Protein 8V3L (pdb70)

Sequence (1359 aa):
SEQSLASTKTQKLFNNLISKEESLTKTWGAFGLYLSRQLRMGRGTNIPHFGTFTFSAPQFRVPVFLVSKEFVLGQPIKTGIFIDKHIRPYNVQTSGSISVTKINFTEIAQYADQNKEAVKISFERIIRQLADQTRQKRVVDMEIPGIGVFQVRNNIAAVHFDEYLIQNIKGVPKRPLSERKQKGDMNPLEFGLKRLKFWIRQNCFNAQDAFLEMCNCALGRTRAQRVKVDYKQFFEAINKMELDLNEEQIQELFKQLDANKDGYINYTDWRNTIKDDNDHLQYIKDVIYKRQLHTDDVLKTMGLDREHPPINKYQLKDALKKLDLTLTDIKAIRVAQTLLGHEEYISMYDLARSFETIEEDDKIFDPSWFKDILYKIKQKIMALENPNEIRESFENYDEHNEGILDTANFKTCLMRSQLKLTVKEINRIVRYLPKVKVNNIDYYNFLKLVERSDISEFAVKLGKFIKDKKFTIPSFLKTVRRTLTQMSEFLHRNVFKGNDRLDIDFYVNELDIDCDGYIKENDVQSFLNRYTYFDQTQYTPLSMTRSLTLKSLDPRTVSMNTKTLYPFKALSEAKVDTILRDLRKKMELKKMKAAELFSTLDADQDGFLTINEFSENIRKIIELSQPAIDGFFAYMDKLHTGMVDLSSFLKVMREDNFDWENEMVFRIRQWFKKEGITVEDSFRAIDQNFKREINVDDLEIFLKDCLKVKSEELNKAKLDRLFKLIDQYKRGKVNFVDWKRFIMEDFGYGMNQTIMGGKKIDNISSFDWKINARQQLGLVLTRRFSTLSHSFDVISGYRKKLLFSHFKKWVQDTDALRGFDLTESLMQELFSDLDSHNKGYLSESDWEIAFGGFDWEHQMHEEIKEYVKQNFKSIEKAFEFFCQGNQNKIIEQADFNKAINSILPKRFIDSDLKDLWVYVSSGQPQVDFHRFKIAFQNEDDVFEEKLLSKIRRLLRPTIKSVKKVLEQLDVNNIGYITNLEFRNAIKTLNLGLAQNEVDLLLNICEIDGRVNIKQFLKFIDFSESDKKIVQRSILKLREITNQVYTFLLSPKDAFRMFDVDSNGYLDFDQFSQFIGKLSQLSGHDMLPYSIIKDLFEYIDSKKDGVIDQAEWMDIFNKFHFNQILGEWGKTKEFDKIIISIGKNRRFLLDMFGSLQQRNIPITFERAKAIIGQMLRNSGQSLKEESWPIILKFAERNGLIDYKFLLEVYKERIKRIDSTPQQILNQIIKPEYIKYYSDWIHTANEKEARGLQLLGAIYKHKGSKKFFDFQKAEEMYRKSQITSSYGQEFGNVFKYKKCSDLPFAKPLSDLAKLFIDNWIELNDELEFQELVLACLRSLHSRCIAQEVPKTEMKTKYEWK

Organism: Tetrahymena thermophila (strain SB210) (NCBI:txid312017)

Structure (mmCIF, N/CA/C/O backbone):
data_8V3L
#
_entry.id   8V3L
#
_cell.length_a   1.00
_cell.length_b   1.00
_cell.length_c   1.00
_cell.angle_alpha   90.00
_cell.angle_beta   90.00
_cell.angle_gamma   90.00
#
_symmetry.space_group_name_H-M   'P 1'
#
loop_
_entity.id
_entity.type
_entity.pdbx_description
1 polymer CCDC81B
2 polymer BMIP1
#
loop_
_atom_site.group_PDB
_atom_site.id
_atom_site.type_symbol
_atom_site.label_atom_id
_atom_site.label_alt_id
_atom_site.label_comp_id
_atom_site.label_asym_id
_atom_site.label_entity_id
_atom_site.label_seq_id
_atom_site.pdbx_PDB_ins_code
_atom_site.Cartn_x
_atom_site.Cartn_y
_atom_site.Cartn_z
_atom_site.occupancy
_atom_site.B_iso_or_equiv
_atom_site.auth_seq_id
_atom_site.auth_comp_id
_atom_site.auth_asym_id
_atom_site.auth_atom_id
_atom_site.pdbx_PDB_model_num
ATOM 1 N N . SER A 1 6 ? 405.539 335.786 366.768 1.00 205.20 6 SER A N 1
ATOM 2 C CA . SER A 1 6 ? 406.224 335.165 365.641 1.00 205.20 6 SER A CA 1
ATOM 3 C C . SER A 1 6 ? 407.065 336.186 364.882 1.00 205.20 6 SER A C 1
ATOM 4 O O . SER A 1 6 ? 406.815 337.390 364.956 1.00 205.20 6 SER A O 1
ATOM 7 N N . GLU A 1 7 ? 408.068 335.694 364.151 1.00 198.58 7 GLU A N 1
ATOM 8 C CA . GLU A 1 7 ? 408.924 336.584 363.374 1.00 198.58 7 GLU A CA 1
ATOM 9 C C . GLU A 1 7 ? 408.154 337.235 362.232 1.00 198.58 7 GLU A C 1
ATOM 10 O O . GLU A 1 7 ? 408.422 338.388 361.872 1.00 198.58 7 GLU A O 1
ATOM 16 N N . GLN A 1 8 ? 407.198 336.509 361.646 1.00 185.53 8 GLN A N 1
ATOM 17 C CA . GLN A 1 8 ? 406.413 337.061 360.547 1.00 185.53 8 GLN A CA 1
ATOM 18 C C . GLN A 1 8 ? 405.585 338.257 361.002 1.00 185.53 8 GLN A C 1
ATOM 19 O O . GLN A 1 8 ? 405.445 339.240 360.265 1.00 185.53 8 GLN A O 1
ATOM 25 N N . SER A 1 9 ? 405.016 338.187 362.208 1.00 166.29 9 SER A N 1
ATOM 26 C CA . SER A 1 9 ? 404.233 339.308 362.719 1.00 166.29 9 SER A CA 1
ATOM 27 C C . SER A 1 9 ? 405.097 340.550 362.900 1.00 166.29 9 SER A C 1
ATOM 28 O O . SER A 1 9 ? 404.690 341.659 362.533 1.00 166.29 9 SER A O 1
ATOM 31 N N . LEU A 1 10 ? 406.294 340.384 363.464 1.00 153.31 10 LEU A N 1
ATOM 32 C CA . LEU A 1 10 ? 407.195 341.520 363.626 1.00 153.31 10 LEU A CA 1
ATOM 33 C C . LEU A 1 10 ? 407.627 342.072 362.275 1.00 153.31 10 LEU A C 1
ATOM 34 O O . LEU A 1 10 ? 407.741 343.292 362.098 1.00 153.31 10 LEU A O 1
ATOM 39 N N . ALA A 1 11 ? 407.882 341.186 361.309 1.00 149.63 11 ALA A N 1
ATOM 40 C CA . ALA A 1 11 ? 408.238 341.637 359.969 1.00 149.63 11 ALA A CA 1
ATOM 41 C C . ALA A 1 11 ? 407.109 342.447 359.348 1.00 149.63 11 ALA A C 1
ATOM 42 O O . ALA A 1 11 ? 407.350 343.489 358.730 1.00 149.63 11 ALA A O 1
ATOM 44 N N . SER A 1 12 ? 405.868 341.988 359.510 1.00 146.94 12 SER A N 1
ATOM 45 C CA . SER A 1 12 ? 404.727 342.726 358.976 1.00 146.94 12 SER A CA 1
ATOM 46 C C . SER A 1 12 ? 404.564 344.073 359.669 1.00 146.94 12 SER A C 1
ATOM 47 O O . SER A 1 12 ? 404.222 345.073 359.027 1.00 146.94 12 SER A O 1
ATOM 50 N N . THR A 1 13 ? 404.784 344.117 360.984 1.00 139.23 13 THR A N 1
ATOM 51 C CA . THR A 1 13 ? 404.683 345.382 361.705 1.00 139.23 13 THR A CA 1
ATOM 52 C C . THR A 1 13 ? 405.731 346.375 361.217 1.00 139.23 13 THR A C 1
ATOM 53 O O . THR A 1 13 ? 405.429 347.553 360.977 1.00 139.23 13 THR A O 1
ATOM 57 N N . LYS A 1 14 ? 406.974 345.916 361.062 1.00 142.33 14 LYS A N 1
ATOM 58 C CA . LYS A 1 14 ? 408.005 346.791 360.519 1.00 142.33 14 LYS A CA 1
ATOM 59 C C . LYS A 1 14 ? 407.703 347.176 359.078 1.00 142.33 14 LYS A C 1
ATOM 60 O O . LYS A 1 14 ? 408.074 348.267 358.641 1.00 142.33 14 LYS A O 1
ATOM 66 N N . THR A 1 15 ? 407.025 346.303 358.330 1.00 145.88 15 THR A N 1
ATOM 67 C CA . THR A 1 15 ? 406.603 346.649 356.977 1.00 145.88 15 THR A CA 1
ATOM 68 C C . THR A 1 15 ? 405.591 347.789 356.996 1.00 145.88 15 THR A C 1
ATOM 69 O O . THR A 1 15 ? 405.669 348.725 356.191 1.00 145.88 15 THR A O 1
ATOM 73 N N . GLN A 1 16 ? 404.626 347.720 357.916 1.00 134.58 16 GLN A N 1
ATOM 74 C CA . GLN A 1 16 ? 403.661 348.804 358.068 1.00 134.58 16 GLN A CA 1
ATOM 75 C C . GLN A 1 16 ? 404.360 350.104 358.436 1.00 134.58 16 GLN A C 1
ATOM 76 O O . GLN A 1 16 ? 404.058 351.167 357.878 1.00 134.58 16 GLN A O 1
ATOM 82 N N . LYS A 1 17 ? 405.308 350.032 359.372 1.00 140.24 17 LYS A N 1
ATOM 83 C CA . LYS A 1 17 ? 406.041 351.229 359.774 1.00 140.24 17 LYS A CA 1
ATOM 84 C C . LYS A 1 17 ? 406.855 351.795 358.615 1.00 140.24 17 LYS A C 1
ATOM 85 O O . LYS A 1 17 ? 406.933 353.015 358.440 1.00 140.24 17 LYS A O 1
ATOM 91 N N . LEU A 1 18 ? 407.475 350.923 357.819 1.00 152.13 18 LEU A N 1
ATOM 92 C CA . LEU A 1 18 ? 408.257 351.379 356.676 1.00 152.13 18 LEU A CA 1
ATOM 93 C C . LEU A 1 18 ? 407.373 352.041 355.629 1.00 152.13 18 LEU A C 1
ATOM 94 O O . LEU A 1 18 ? 407.751 353.066 355.051 1.00 152.13 18 LEU A O 1
ATOM 99 N N . PHE A 1 19 ? 406.197 351.467 355.362 1.00 160.25 19 PHE A N 1
ATOM 100 C CA . PHE A 1 19 ? 405.265 352.107 354.440 1.00 160.25 19 PHE A CA 1
ATOM 101 C C . PHE A 1 19 ? 404.833 353.471 354.956 1.00 160.25 19 PHE A C 1
ATOM 102 O O . PHE A 1 19 ? 404.750 354.436 354.187 1.00 160.25 19 PHE A O 1
ATOM 110 N N . ASN A 1 20 ? 404.551 353.571 356.256 1.00 163.99 20 ASN A N 1
ATOM 111 C CA . ASN A 1 20 ? 404.161 354.857 356.823 1.00 163.99 20 ASN A CA 1
ATOM 112 C C . ASN A 1 20 ? 405.287 355.878 356.701 1.00 163.99 20 ASN A C 1
ATOM 113 O O . ASN A 1 20 ? 405.043 357.048 356.379 1.00 163.99 20 ASN A O 1
ATOM 118 N N . ASN A 1 21 ? 406.527 355.452 356.951 1.00 175.13 21 ASN A N 1
ATOM 119 C CA . ASN A 1 21 ? 407.667 356.354 356.821 1.00 175.13 21 ASN A CA 1
ATOM 120 C C . ASN A 1 21 ? 407.855 356.807 355.378 1.00 175.13 21 ASN A C 1
ATOM 121 O O . ASN A 1 21 ? 408.145 357.981 355.123 1.00 175.13 21 ASN A O 1
ATOM 126 N N . LEU A 1 22 ? 407.703 355.886 354.424 1.00 180.90 22 LEU A N 1
ATOM 127 C CA . LEU A 1 22 ? 407.828 356.251 353.016 1.00 180.90 22 LEU A CA 1
ATOM 128 C C . LEU A 1 22 ? 406.740 357.234 352.605 1.00 180.90 22 LEU A C 1
ATOM 129 O O . LEU A 1 22 ? 406.999 358.181 351.852 1.00 180.90 22 LEU A O 1
ATOM 134 N N . ILE A 1 23 ? 405.512 357.023 353.085 1.00 188.43 23 ILE A N 1
ATOM 135 C CA . ILE A 1 23 ? 404.424 357.947 352.777 1.00 188.43 23 ILE A CA 1
ATOM 136 C C . ILE A 1 23 ? 404.706 359.320 353.374 1.00 188.43 23 ILE A C 1
ATOM 137 O O . ILE A 1 23 ? 404.489 360.352 352.726 1.00 188.43 23 ILE A O 1
ATOM 142 N N . SER A 1 24 ? 405.200 359.355 354.615 1.00 203.01 24 SER A N 1
ATOM 143 C CA . SER A 1 24 ? 405.495 360.632 355.258 1.00 203.01 24 SER A CA 1
ATOM 144 C C . SER A 1 24 ? 406.578 361.396 354.505 1.00 203.01 24 SER A C 1
ATOM 145 O O . SER A 1 24 ? 406.482 362.616 354.331 1.00 203.01 24 SER A O 1
ATOM 148 N N . LYS A 1 25 ? 407.614 360.698 354.051 1.00 209.47 25 LYS A N 1
ATOM 149 C CA . LYS A 1 25 ? 408.688 361.332 353.296 1.00 209.47 25 LYS A CA 1
ATOM 150 C C . LYS A 1 25 ? 408.239 361.656 351.875 1.00 209.47 25 LYS A C 1
ATOM 151 O O . LYS A 1 25 ? 408.506 362.742 351.361 1.00 209.47 25 LYS A O 1
ATOM 157 N N . GLU A 1 39 ? 406.822 357.578 362.904 1.00 150.69 39 GLU A N 1
ATOM 158 C CA . GLU A 1 39 ? 406.992 356.201 363.352 1.00 150.69 39 GLU A CA 1
ATOM 159 C C . GLU A 1 39 ? 406.910 356.110 364.870 1.00 150.69 39 GLU A C 1
ATOM 160 O O . GLU A 1 39 ? 406.249 355.225 365.414 1.00 150.69 39 GLU A O 1
ATOM 166 N N . GLU A 1 40 ? 407.596 357.030 365.551 1.00 152.36 40 GLU A N 1
ATOM 167 C CA . GLU A 1 40 ? 407.539 357.062 367.008 1.00 152.36 40 GLU A CA 1
ATOM 168 C C . GLU A 1 40 ? 406.128 357.365 367.495 1.00 152.36 40 GLU A C 1
ATOM 169 O O . GLU A 1 40 ? 405.662 356.773 368.476 1.00 152.36 40 GLU A O 1
ATOM 175 N N . SER A 1 41 ? 405.437 358.291 366.826 1.00 143.39 41 SER A N 1
ATOM 176 C CA . SER A 1 41 ? 404.067 358.616 367.208 1.00 143.39 41 SER A CA 1
ATOM 177 C C . SER A 1 41 ? 403.170 357.389 367.113 1.00 143.39 41 SER A C 1
ATOM 178 O O . SER A 1 41 ? 402.433 357.069 368.053 1.00 143.39 41 SER A O 1
ATOM 181 N N . LEU A 1 42 ? 403.233 356.681 365.983 1.00 151.19 42 LEU A N 1
ATOM 182 C CA . LEU A 1 42 ? 402.422 355.481 365.812 1.00 151.19 42 LEU A CA 1
ATOM 183 C C . LEU A 1 42 ? 402.814 354.401 366.811 1.00 151.19 42 LEU A C 1
ATOM 184 O O . LEU A 1 42 ? 401.949 353.699 367.349 1.00 151.19 42 LEU A O 1
ATOM 189 N N . THR A 1 43 ? 404.114 354.250 367.072 1.00 130.68 43 THR A N 1
ATOM 190 C CA . THR A 1 43 ? 404.567 353.230 368.011 1.00 130.68 43 THR A CA 1
ATOM 191 C C . THR A 1 43 ? 404.025 353.494 369.409 1.00 130.68 43 THR A C 1
ATOM 192 O O . THR A 1 43 ? 403.484 352.592 370.062 1.00 130.68 43 THR A O 1
ATOM 196 N N . LYS A 1 44 ? 404.156 354.735 369.882 1.00 136.83 44 LYS A N 1
ATOM 197 C CA . LYS A 1 44 ? 403.655 355.076 371.208 1.00 136.83 44 LYS A CA 1
ATOM 198 C C . LYS A 1 44 ? 402.137 354.972 371.268 1.00 136.83 44 LYS A C 1
ATOM 199 O O . LYS A 1 44 ? 401.580 354.534 372.281 1.00 136.83 44 LYS A O 1
ATOM 205 N N . THR A 1 45 ? 401.449 355.369 370.194 1.00 150.08 45 THR A N 1
ATOM 206 C CA . THR A 1 45 ? 399.995 355.255 370.170 1.00 150.08 45 THR A CA 1
ATOM 207 C C . THR A 1 45 ? 399.556 353.800 370.271 1.00 150.08 45 THR A C 1
ATOM 208 O O . THR A 1 45 ? 398.631 353.474 371.025 1.00 150.08 45 THR A O 1
ATOM 212 N N . TRP A 1 46 ? 400.216 352.909 369.529 1.00 141.67 46 TRP A N 1
ATOM 213 C CA . TRP A 1 46 ? 399.860 351.496 369.583 1.00 141.67 46 TRP A CA 1
ATOM 214 C C . TRP A 1 46 ? 400.181 350.895 370.946 1.00 141.67 46 TRP A C 1
ATOM 215 O O . TRP A 1 46 ? 399.397 350.099 371.477 1.00 141.67 46 TRP A O 1
ATOM 226 N N . GLY A 1 47 ? 401.321 351.266 371.532 1.00 131.50 47 GLY A N 1
ATOM 227 C CA . GLY A 1 47 ? 401.628 350.798 372.874 1.00 131.50 47 GLY A CA 1
ATOM 228 C C . GLY A 1 47 ? 400.602 351.247 373.897 1.00 131.50 47 GLY A C 1
ATOM 229 O O . GLY A 1 47 ? 400.156 350.457 374.737 1.00 131.50 47 GLY A O 1
ATOM 230 N N . ALA A 1 48 ? 400.206 352.521 373.836 1.00 134.08 48 ALA A N 1
ATOM 231 C CA . ALA A 1 48 ? 399.208 353.039 374.764 1.00 134.08 48 ALA A CA 1
ATOM 232 C C . ALA A 1 48 ? 397.861 352.358 374.565 1.00 134.08 48 ALA A C 1
ATOM 233 O O . ALA A 1 48 ? 397.165 352.052 375.540 1.00 134.08 48 ALA A O 1
ATOM 235 N N . PHE A 1 49 ? 397.472 352.122 373.311 1.00 149.38 49 PHE A N 1
ATOM 236 C CA . PHE A 1 49 ? 396.218 351.425 373.051 1.00 149.38 49 PHE A CA 1
ATOM 237 C C . PHE A 1 49 ? 396.265 350.004 373.594 1.00 149.38 49 PHE A C 1
ATOM 238 O O . PHE A 1 49 ? 395.272 349.504 374.137 1.00 149.38 49 PHE A O 1
ATOM 246 N N . GLY A 1 50 ? 397.411 349.335 373.453 1.00 130.11 50 GLY A N 1
ATOM 247 C CA . GLY A 1 50 ? 397.549 348.005 374.020 1.00 130.11 50 GLY A CA 1
ATOM 248 C C . GLY A 1 50 ? 397.434 348.002 375.531 1.00 130.11 50 GLY A C 1
ATOM 249 O O . GLY A 1 50 ? 396.784 347.130 376.113 1.00 130.11 50 GLY A O 1
ATOM 250 N N . LEU A 1 51 ? 398.063 348.979 376.188 1.00 129.76 51 LEU A N 1
ATOM 251 C CA . LEU A 1 51 ? 397.936 349.079 377.640 1.00 129.76 51 LEU A CA 1
ATOM 252 C C . LEU A 1 51 ? 396.494 349.355 378.047 1.00 129.76 51 LEU A C 1
ATOM 253 O O . LEU A 1 51 ? 396.007 348.811 379.046 1.00 129.76 51 LEU A O 1
ATOM 258 N N . TYR A 1 52 ? 395.798 350.205 377.289 1.00 132.88 52 TYR A N 1
ATOM 259 C CA . TYR A 1 52 ? 394.395 350.489 377.576 1.00 132.88 52 TYR A CA 1
ATOM 260 C C . TYR A 1 52 ? 393.539 349.236 377.445 1.00 132.88 52 TYR A C 1
ATOM 261 O O . TYR A 1 52 ? 392.669 348.973 378.288 1.00 132.88 52 TYR A O 1
ATOM 270 N N . LEU A 1 53 ? 393.768 348.453 376.389 1.00 133.56 53 LEU A N 1
ATOM 271 C CA . LEU A 1 53 ? 393.036 347.202 376.224 1.00 133.56 53 LEU A CA 1
ATOM 272 C C . LEU A 1 53 ? 393.340 346.235 377.359 1.00 133.56 53 LEU A C 1
ATOM 273 O O . LEU A 1 53 ? 392.439 345.554 377.860 1.00 133.56 53 LEU A O 1
ATOM 278 N N . SER A 1 54 ? 394.606 346.157 377.773 1.00 117.36 54 SER A N 1
ATOM 279 C CA . SER A 1 54 ? 394.961 345.292 378.892 1.00 117.36 54 SER A CA 1
ATOM 280 C C . SER A 1 54 ? 394.231 345.712 380.160 1.00 117.36 54 SER A C 1
ATOM 281 O O . SER A 1 54 ? 393.693 344.868 380.887 1.00 117.36 54 SER A O 1
ATOM 284 N N . ARG A 1 55 ? 394.189 347.017 380.433 1.00 128.78 55 ARG A N 1
ATOM 285 C CA . ARG A 1 55 ? 393.487 347.504 381.615 1.00 128.78 55 ARG A CA 1
ATOM 286 C C . ARG A 1 55 ? 392.008 347.150 381.560 1.00 128.78 55 ARG A C 1
ATOM 287 O O . ARG A 1 55 ? 391.449 346.616 382.524 1.00 128.78 55 ARG A O 1
ATOM 295 N N . GLN A 1 56 ? 391.354 347.440 380.432 1.00 125.22 56 GLN A N 1
ATOM 296 C CA . GLN A 1 56 ? 389.915 347.209 380.347 1.00 125.22 56 GLN A CA 1
ATOM 297 C C . GLN A 1 56 ? 389.580 345.723 380.404 1.00 125.22 56 GLN A C 1
ATOM 298 O O . GLN A 1 56 ? 388.564 345.333 380.991 1.00 125.22 56 GLN A O 1
ATOM 304 N N . LEU A 1 57 ? 390.415 344.877 379.797 1.00 134.48 57 LEU A N 1
ATOM 305 C CA . LEU A 1 57 ? 390.196 343.438 379.895 1.00 134.48 57 LEU A CA 1
ATOM 306 C C . LEU A 1 57 ? 390.401 342.950 381.322 1.00 134.48 57 LEU A C 1
ATOM 307 O O . LEU A 1 57 ? 389.696 342.044 381.782 1.00 134.48 57 LEU A O 1
ATOM 312 N N . ARG A 1 58 ? 391.366 343.531 382.037 1.00 117.25 58 ARG A N 1
ATOM 313 C CA . ARG A 1 58 ? 391.498 343.234 383.457 1.00 117.25 58 ARG A CA 1
ATOM 314 C C . ARG A 1 58 ? 390.321 343.785 384.252 1.00 117.25 58 ARG A C 1
ATOM 315 O O . ARG A 1 58 ? 389.953 343.215 385.285 1.00 117.25 58 ARG A O 1
ATOM 323 N N . MET A 1 59 ? 389.718 344.882 383.787 1.00 134.52 59 MET A N 1
ATOM 324 C CA . MET A 1 59 ? 388.533 345.457 384.414 1.00 134.52 59 MET A CA 1
ATOM 325 C C . MET A 1 59 ? 387.293 344.586 384.270 1.00 134.52 59 MET A C 1
ATOM 326 O O . MET A 1 59 ? 386.363 344.728 385.071 1.00 134.52 59 MET A O 1
ATOM 331 N N . GLY A 1 60 ? 387.252 343.698 383.281 1.00 145.53 60 GLY A N 1
ATOM 332 C CA . GLY A 1 60 ? 386.061 342.920 383.022 1.00 145.53 60 GLY A CA 1
ATOM 333 C C . GLY A 1 60 ? 384.992 343.635 382.229 1.00 145.53 60 GLY A C 1
ATOM 334 O O . GLY A 1 60 ? 383.919 343.062 382.008 1.00 145.53 60 GLY A O 1
ATOM 335 N N . ARG A 1 61 ? 385.248 344.864 381.792 1.00 157.85 61 ARG A N 1
ATOM 336 C CA . ARG A 1 61 ? 384.310 345.628 380.983 1.00 157.85 61 ARG A CA 1
ATOM 337 C C . ARG A 1 61 ? 384.680 345.499 379.513 1.00 157.85 61 ARG A C 1
ATOM 338 O O . ARG A 1 61 ? 385.863 345.519 379.156 1.00 157.85 61 ARG A O 1
ATOM 346 N N . GLY A 1 62 ? 383.664 345.364 378.663 1.00 164.08 62 GLY A N 1
ATOM 347 C CA . GLY A 1 62 ? 383.906 345.242 377.241 1.00 164.08 62 GLY A CA 1
ATOM 348 C C . GLY A 1 62 ? 384.401 346.538 376.627 1.00 164.08 62 GLY A C 1
ATOM 349 O O . GLY A 1 62 ? 384.162 347.633 377.136 1.00 164.08 62 GLY A O 1
ATOM 350 N N . THR A 1 63 ? 385.108 346.403 375.507 1.00 149.80 63 THR A N 1
ATOM 351 C CA . THR A 1 63 ? 385.666 347.538 374.784 1.00 149.80 63 THR A CA 1
ATOM 352 C C . THR A 1 63 ? 385.102 347.546 373.372 1.00 149.80 63 THR A C 1
ATOM 353 O O . THR A 1 63 ? 385.528 346.751 372.527 1.00 149.80 63 THR A O 1
ATOM 357 N N . ASN A 1 64 ? 384.152 348.443 373.119 1.00 156.69 64 ASN A N 1
ATOM 358 C CA . ASN A 1 64 ? 383.560 348.614 371.799 1.00 156.69 64 ASN A CA 1
ATOM 359 C C . ASN A 1 64 ? 384.245 349.784 371.108 1.00 156.69 64 ASN A C 1
ATOM 360 O O . ASN A 1 64 ? 384.256 350.900 371.636 1.00 156.69 64 ASN A O 1
ATOM 365 N N . ILE A 1 65 ? 384.814 349.529 369.936 1.00 147.84 65 ILE A N 1
ATOM 366 C CA . ILE A 1 65 ? 385.552 350.546 369.200 1.00 147.84 65 ILE A CA 1
ATOM 367 C C . ILE A 1 65 ? 384.968 350.601 367.790 1.00 147.84 65 ILE A C 1
ATOM 368 O O . ILE A 1 65 ? 384.946 349.575 367.093 1.00 147.84 65 ILE A O 1
ATOM 373 N N . PRO A 1 66 ? 384.476 351.753 367.335 1.00 154.10 66 PRO A N 1
ATOM 374 C CA . PRO A 1 66 ? 383.790 351.805 366.036 1.00 154.10 66 PRO A CA 1
ATOM 375 C C . PRO A 1 66 ? 384.699 351.394 364.887 1.00 154.10 66 PRO A C 1
ATOM 376 O O . PRO A 1 66 ? 385.896 351.688 364.877 1.00 154.10 66 PRO A O 1
ATOM 380 N N . HIS A 1 67 ? 384.108 350.697 363.915 1.00 154.96 67 HIS A N 1
ATOM 381 C CA . HIS A 1 67 ? 384.730 350.205 362.689 1.00 154.96 67 HIS A CA 1
ATOM 382 C C . HIS A 1 67 ? 385.765 349.111 362.939 1.00 154.96 67 HIS A C 1
ATOM 383 O O . HIS A 1 67 ? 386.325 348.579 361.975 1.00 154.96 67 HIS A O 1
ATOM 390 N N . PHE A 1 68 ? 386.029 348.750 364.195 1.00 140.67 68 PHE A N 1
ATOM 391 C CA . PHE A 1 68 ? 386.868 347.608 364.535 1.00 140.67 68 PHE A CA 1
ATOM 392 C C . PHE A 1 68 ? 386.036 346.399 364.934 1.00 140.67 68 PHE A C 1
ATOM 393 O O . PHE A 1 68 ? 386.197 345.309 364.379 1.00 140.67 68 PHE A O 1
ATOM 401 N N . GLY A 1 69 ? 385.147 346.580 365.890 1.00 137.67 69 GLY A N 1
ATOM 402 C CA . GLY A 1 69 ? 384.527 345.473 366.586 1.00 137.67 69 GLY A CA 1
ATOM 403 C C . GLY A 1 69 ? 384.675 345.677 368.079 1.00 137.67 69 GLY A C 1
ATOM 404 O O . GLY A 1 69 ? 385.212 346.679 368.544 1.00 137.67 69 GLY A O 1
ATOM 405 N N . THR A 1 70 ? 384.189 344.694 368.826 1.00 136.22 70 THR A N 1
ATOM 406 C CA . THR A 1 70 ? 384.128 344.780 370.276 1.00 136.22 70 THR A CA 1
ATOM 407 C C . THR A 1 70 ? 384.940 343.662 370.910 1.00 136.22 70 THR A C 1
ATOM 408 O O . THR A 1 70 ? 384.914 342.519 370.442 1.00 136.22 70 THR A O 1
ATOM 412 N N . PHE A 1 71 ? 385.659 343.998 371.976 1.00 130.57 71 PHE A N 1
ATOM 413 C CA . PHE A 1 71 ? 386.342 343.017 372.806 1.00 130.57 71 PHE A CA 1
ATOM 414 C C . PHE A 1 71 ? 385.450 342.681 373.992 1.00 130.57 71 PHE A C 1
ATOM 415 O O . PHE A 1 71 ? 384.986 343.581 374.700 1.00 130.57 71 PHE A O 1
ATOM 423 N N . THR A 1 72 ? 385.205 341.390 374.202 1.00 115.93 72 THR A N 1
ATOM 424 C CA . THR A 1 72 ? 384.271 340.938 375.223 1.00 115.93 72 THR A CA 1
ATOM 425 C C . THR A 1 72 ? 384.705 339.550 375.684 1.00 115.93 72 THR A C 1
ATOM 426 O O . THR A 1 72 ? 385.514 338.884 375.035 1.00 115.93 72 THR A O 1
ATOM 430 N N . PHE A 1 73 ? 384.179 339.123 376.823 1.00 119.15 73 PHE A N 1
ATOM 431 C CA . PHE A 1 73 ? 384.415 337.781 377.328 1.00 119.15 73 PHE A CA 1
ATOM 432 C C . PHE A 1 73 ? 383.385 336.822 376.742 1.00 119.15 73 PHE A C 1
ATOM 433 O O . PHE A 1 73 ? 382.262 337.210 376.408 1.00 119.15 73 PHE A O 1
ATOM 441 N N . SER A 1 74 ? 383.782 335.559 376.614 1.00 120.61 74 SER A N 1
ATOM 442 C CA . SER A 1 74 ? 382.897 334.555 376.039 1.00 120.61 74 SER A CA 1
ATOM 443 C C . SER A 1 74 ? 381.733 334.257 376.974 1.00 120.61 74 SER A C 1
ATOM 444 O O . SER A 1 74 ? 381.740 334.619 378.153 1.00 120.61 74 SER A O 1
ATOM 447 N N . ALA A 1 75 ? 380.716 333.599 376.428 1.00 118.84 75 ALA A N 1
ATOM 448 C CA . ALA A 1 75 ? 379.616 333.127 377.242 1.00 118.84 75 ALA A CA 1
ATOM 449 C C . ALA A 1 75 ? 380.101 332.025 378.181 1.00 118.84 75 ALA A C 1
ATOM 450 O O . ALA A 1 75 ? 381.036 331.289 377.858 1.00 118.84 75 ALA A O 1
ATOM 452 N N . PRO A 1 76 ? 379.487 331.902 379.367 1.00 116.97 76 PRO A N 1
ATOM 453 C CA . PRO A 1 76 ? 379.860 330.849 380.319 1.00 116.97 76 PRO A CA 1
ATOM 454 C C . PRO A 1 76 ? 379.675 329.448 379.745 1.00 116.97 76 PRO A C 1
ATOM 455 O O . PRO A 1 76 ? 378.796 329.258 378.904 1.00 116.97 76 PRO A O 1
ATOM 459 N N . GLN A 1 92 ? 379.956 329.677 384.873 1.00 122.57 92 GLN A N 1
ATOM 460 C CA . GLN A 1 92 ? 381.172 329.109 384.303 1.00 122.57 92 GLN A CA 1
ATOM 461 C C . GLN A 1 92 ? 382.199 330.198 384.019 1.00 122.57 92 GLN A C 1
ATOM 462 O O . GLN A 1 92 ? 381.870 331.384 384.003 1.00 122.57 92 GLN A O 1
ATOM 468 N N . PHE A 1 93 ? 383.445 329.790 383.800 1.00 103.85 93 PHE A N 1
ATOM 469 C CA . PHE A 1 93 ? 384.480 330.739 383.423 1.00 103.85 93 PHE A CA 1
ATOM 470 C C . PHE A 1 93 ? 384.271 331.209 381.988 1.00 103.85 93 PHE A C 1
ATOM 471 O O . PHE A 1 93 ? 383.626 330.539 381.177 1.00 103.85 93 PHE A O 1
ATOM 479 N N . ARG A 1 94 ? 384.824 332.380 381.682 1.00 119.10 94 ARG A N 1
ATOM 480 C CA . ARG A 1 94 ? 384.635 333.025 380.390 1.00 119.10 94 ARG A CA 1
ATOM 481 C C . ARG A 1 94 ? 385.985 333.412 379.809 1.00 119.10 94 ARG A C 1
ATOM 482 O O . ARG A 1 94 ? 386.818 334.007 380.501 1.00 119.10 94 ARG A O 1
ATOM 490 N N . VAL A 1 95 ? 386.194 333.076 378.545 1.00 100.21 95 VAL A N 1
ATOM 491 C CA . VAL A 1 95 ? 387.443 333.350 377.838 1.00 100.21 95 VAL A CA 1
ATOM 492 C C . VAL A 1 95 ? 387.253 334.625 377.023 1.00 100.21 95 VAL A C 1
ATOM 493 O O . VAL A 1 95 ? 386.174 334.817 376.449 1.00 100.21 95 VAL A O 1
ATOM 497 N N . PRO A 1 96 ? 388.239 335.518 376.967 1.00 96.37 96 PRO A N 1
ATOM 498 C CA . PRO A 1 96 ? 388.086 336.719 376.138 1.00 96.37 96 PRO A CA 1
ATOM 499 C C . PRO A 1 96 ? 387.900 336.361 374.672 1.00 96.37 96 PRO A C 1
ATOM 500 O O . PRO A 1 96 ? 388.534 335.442 374.152 1.00 96.37 96 PRO A O 1
ATOM 504 N N . VAL A 1 97 ? 387.006 337.093 374.010 1.00 117.38 97 VAL A N 1
ATOM 505 C CA . VAL A 1 97 ? 386.692 336.882 372.601 1.00 117.38 97 VAL A CA 1
ATOM 506 C C . VAL A 1 97 ? 386.560 338.240 371.928 1.00 117.38 97 VAL A C 1
ATOM 507 O O . VAL A 1 97 ? 385.893 339.138 372.450 1.00 117.38 97 VAL A O 1
ATOM 511 N N . PHE A 1 98 ? 387.179 338.391 370.764 1.00 131.64 98 PHE A N 1
ATOM 512 C CA . PHE A 1 98 ? 387.063 339.620 369.994 1.00 131.64 98 PHE A CA 1
ATOM 513 C C . PHE A 1 98 ? 386.124 339.398 368.817 1.00 131.64 98 PHE A C 1
ATOM 514 O O . PHE A 1 98 ? 386.341 338.493 368.005 1.00 131.64 98 PHE A O 1
ATOM 522 N N . LEU A 1 99 ? 385.087 340.223 368.731 1.00 137.38 99 LEU A N 1
ATOM 523 C CA . LEU A 1 99 ? 384.134 340.180 367.633 1.00 137.38 99 LEU A CA 1
ATOM 524 C C . LEU A 1 99 ? 384.499 341.261 366.627 1.00 137.38 99 LEU A C 1
ATOM 525 O O . LEU A 1 99 ? 384.772 342.403 367.010 1.00 137.38 99 LEU A O 1
ATOM 530 N N . VAL A 1 100 ? 384.516 340.901 365.352 1.00 135.77 100 VAL A N 1
ATOM 531 C CA . VAL A 1 100 ? 384.883 341.845 364.304 1.00 135.77 100 VAL A CA 1
ATOM 532 C C . VAL A 1 100 ? 383.630 342.541 363.795 1.00 135.77 100 VAL A C 1
ATOM 533 O O . VAL A 1 100 ? 382.597 341.905 363.557 1.00 135.77 100 VAL A O 1
ATOM 537 N N . SER A 1 101 ? 383.718 343.857 363.630 1.00 161.94 101 SER A N 1
ATOM 538 C CA . SER A 1 101 ? 382.600 344.634 363.117 1.00 161.94 101 SER A CA 1
ATOM 539 C C . SER A 1 101 ? 382.370 344.328 361.643 1.00 161.94 101 SER A C 1
ATOM 540 O O . SER A 1 101 ? 383.317 344.105 360.884 1.00 161.94 101 SER A O 1
ATOM 543 N N . LYS A 1 102 ? 381.096 344.312 361.242 1.00 165.37 102 LYS A N 1
ATOM 544 C CA . LYS A 1 102 ? 380.764 344.129 359.834 1.00 165.37 102 LYS A CA 1
ATOM 545 C C . LYS A 1 102 ? 381.234 345.298 358.981 1.00 165.37 102 LYS A C 1
ATOM 546 O O . LYS A 1 102 ? 381.349 345.155 357.758 1.00 165.37 102 LYS A O 1
ATOM 552 N N . GLU A 1 103 ? 381.505 346.447 359.595 1.00 175.50 103 GLU A N 1
ATOM 553 C CA . GLU A 1 103 ? 382.007 347.620 358.897 1.00 175.50 103 GLU A CA 1
ATOM 554 C C . GLU A 1 103 ? 383.528 347.704 358.918 1.00 175.50 103 GLU A C 1
ATOM 555 O O . GLU A 1 103 ? 384.090 348.700 358.452 1.00 175.50 103 GLU A O 1
ATOM 561 N N . PHE A 1 104 ? 384.205 346.688 359.460 1.00 182.29 104 PHE A N 1
ATOM 562 C CA . PHE A 1 104 ? 385.664 346.666 359.430 1.00 182.29 104 PHE A CA 1
ATOM 563 C C . PHE A 1 104 ? 386.174 346.652 357.995 1.00 182.29 104 PHE A C 1
ATOM 564 O O . PHE A 1 104 ? 387.128 347.359 357.652 1.00 182.29 104 PHE A O 1
ATOM 572 N N . VAL A 1 105 ? 385.547 345.846 357.141 1.00 173.51 105 VAL A N 1
ATOM 573 C CA . VAL A 1 105 ? 385.818 345.828 355.709 1.00 173.51 105 VAL A CA 1
ATOM 574 C C . VAL A 1 105 ? 384.488 345.898 354.974 1.00 173.51 105 VAL A C 1
ATOM 575 O O . VAL A 1 105 ? 383.636 345.016 355.139 1.00 173.51 105 VAL A O 1
ATOM 579 N N . LEU A 1 106 ? 384.310 346.942 354.169 1.00 166.03 106 LEU A N 1
ATOM 580 C CA . LEU A 1 106 ? 383.065 347.149 353.445 1.00 166.03 106 LEU A CA 1
ATOM 581 C C . LEU A 1 106 ? 383.076 346.366 352.138 1.00 166.03 106 LEU A C 1
ATOM 582 O O . LEU A 1 106 ? 384.060 346.398 351.393 1.00 166.03 106 LEU A O 1
ATOM 587 N N . GLY A 1 107 ? 381.980 345.659 351.864 1.00 144.77 107 GLY A N 1
ATOM 588 C CA . GLY A 1 107 ? 381.830 344.903 350.642 1.00 144.77 107 GLY A CA 1
ATOM 589 C C . GLY A 1 107 ? 382.336 343.478 350.702 1.00 144.77 107 GLY A C 1
ATOM 590 O O . GLY A 1 107 ? 381.982 342.673 349.834 1.00 144.77 107 GLY A O 1
ATOM 591 N N . GLN A 1 108 ? 383.148 343.143 351.696 1.00 150.25 108 GLN A N 1
ATOM 592 C CA . GLN A 1 108 ? 383.667 341.787 351.864 1.00 150.25 108 GLN A CA 1
ATOM 593 C C . GLN A 1 108 ? 383.215 341.252 353.213 1.00 150.25 108 GLN A C 1
ATOM 594 O O . GLN A 1 108 ? 383.661 341.761 354.259 1.00 150.25 108 GLN A O 1
ATOM 600 N N . PRO A 1 109 ? 382.344 340.244 353.252 1.00 153.11 109 PRO A N 1
ATOM 601 C CA . PRO A 1 109 ? 381.823 339.754 354.538 1.00 153.11 109 PRO A CA 1
ATOM 602 C C . PRO A 1 109 ? 382.912 339.060 355.345 1.00 153.11 109 PRO A C 1
ATOM 603 O O . PRO A 1 109 ? 383.482 338.058 354.908 1.00 153.11 109 PRO A O 1
ATOM 607 N N . ILE A 1 110 ? 383.192 339.595 356.530 1.00 164.44 110 ILE A N 1
ATOM 608 C CA . ILE A 1 110 ? 384.143 339.002 357.464 1.00 164.44 110 ILE A CA 1
ATOM 609 C C . ILE A 1 110 ? 383.366 338.447 358.647 1.00 164.44 110 ILE A C 1
ATOM 610 O O . ILE A 1 110 ? 382.661 339.190 359.342 1.00 164.44 110 ILE A O 1
ATOM 615 N N . LYS A 1 111 ? 383.506 337.147 358.879 1.00 164.83 111 LYS A N 1
ATOM 616 C CA . LYS A 1 111 ? 382.797 336.460 359.945 1.00 164.83 111 LYS A CA 1
ATOM 617 C C . LYS A 1 111 ? 383.582 336.547 361.248 1.00 164.83 111 LYS A C 1
ATOM 618 O O . LYS A 1 111 ? 384.803 336.725 361.252 1.00 164.83 111 LYS A O 1
ATOM 624 N N . THR A 1 112 ? 382.864 336.425 362.361 1.00 156.23 112 THR A N 1
ATOM 625 C CA . THR A 1 112 ? 383.498 336.441 363.671 1.00 156.23 112 THR A CA 1
ATOM 626 C C . THR A 1 112 ? 384.036 335.057 364.005 1.00 156.23 112 THR A C 1
ATOM 627 O O . THR A 1 112 ? 383.294 334.070 363.988 1.00 156.23 112 THR A O 1
ATOM 631 N N . GLY A 1 113 ? 385.335 334.987 364.309 1.00 135.74 113 GLY A N 1
ATOM 632 C CA . GLY A 1 113 ? 385.965 333.739 364.671 1.00 135.74 113 GLY A CA 1
ATOM 633 C C . GLY A 1 113 ? 386.699 333.866 365.994 1.00 135.74 113 GLY A C 1
ATOM 634 O O . GLY A 1 113 ? 386.959 334.968 366.485 1.00 135.74 113 GLY A O 1
ATOM 635 N N . ILE A 1 114 ? 387.033 332.710 366.560 1.00 111.75 114 ILE A N 1
ATOM 636 C CA . ILE A 1 114 ? 387.737 332.643 367.832 1.00 111.75 114 ILE A CA 1
ATOM 637 C C . ILE A 1 114 ? 388.890 331.656 367.707 1.00 111.75 114 ILE A C 1
ATOM 638 O O . ILE A 1 114 ? 388.802 330.650 366.996 1.00 111.75 114 ILE A O 1
ATOM 643 N N . PHE A 1 115 ? 389.984 331.967 368.393 1.00 98.47 115 PHE A N 1
ATOM 644 C CA . PHE A 1 115 ? 391.209 331.181 368.356 1.00 98.47 115 PHE A CA 1
ATOM 645 C C . PHE A 1 115 ? 391.190 330.172 369.498 1.00 98.47 115 PHE A C 1
ATOM 646 O O . PHE A 1 115 ? 390.813 330.515 370.623 1.00 98.47 115 PHE A O 1
ATOM 654 N N . ILE A 1 116 ? 391.592 328.934 369.210 1.00 96.29 116 ILE A N 1
ATOM 655 C CA . ILE A 1 116 ? 391.701 327.893 370.227 1.00 96.29 116 ILE A CA 1
ATOM 656 C C . ILE A 1 116 ? 392.586 326.766 369.709 1.00 96.29 116 ILE A C 1
ATOM 657 O O . ILE A 1 116 ? 392.519 326.397 368.531 1.00 96.29 116 ILE A O 1
ATOM 662 N N . ASP A 1 117 ? 393.422 326.224 370.599 1.00 100.93 117 ASP A N 1
ATOM 663 C CA . ASP A 1 117 ? 394.260 325.059 370.303 1.00 100.93 117 ASP A CA 1
ATOM 664 C C . ASP A 1 117 ? 395.103 325.274 369.047 1.00 100.93 117 ASP A C 1
ATOM 665 O O . ASP A 1 117 ? 395.117 324.437 368.141 1.00 100.93 117 ASP A O 1
ATOM 670 N N . LYS A 1 118 ? 395.769 326.431 368.977 1.00 87.35 118 LYS A N 1
ATOM 671 C CA . LYS A 1 118 ? 396.660 326.805 367.880 1.00 87.35 118 LYS A CA 1
ATOM 672 C C . LYS A 1 118 ? 395.845 327.130 366.628 1.00 87.35 118 LYS A C 1
ATOM 673 O O . LYS A 1 118 ? 396.382 327.630 365.635 1.00 87.35 118 LYS A O 1
ATOM 679 N N . HIS A 1 119 ? 394.534 326.922 366.693 1.00 95.19 119 HIS A N 1
ATOM 680 C CA . HIS A 1 119 ? 393.654 327.030 365.541 1.00 95.19 119 HIS A CA 1
ATOM 681 C C . HIS A 1 119 ? 392.633 328.139 365.773 1.00 95.19 119 HIS A C 1
ATOM 682 O O . HIS A 1 119 ? 392.407 328.574 366.905 1.00 95.19 119 HIS A O 1
ATOM 689 N N . ILE A 1 120 ? 392.029 328.609 364.684 1.00 116.66 120 ILE A N 1
ATOM 690 C CA . ILE A 1 120 ? 391.006 329.651 364.734 1.00 116.66 120 ILE A CA 1
ATOM 691 C C . ILE A 1 120 ? 389.689 329.057 364.252 1.00 116.66 120 ILE A C 1
ATOM 692 O O . ILE A 1 120 ? 389.580 328.627 363.099 1.00 116.66 120 ILE A O 1
ATOM 697 N N . ARG A 1 121 ? 388.675 329.059 365.122 1.00 118.46 121 ARG A N 1
ATOM 698 C CA . ARG A 1 121 ? 387.370 328.539 364.740 1.00 118.46 121 ARG A CA 1
ATOM 699 C C . ARG A 1 121 ? 386.318 329.647 364.740 1.00 118.46 121 ARG A C 1
ATOM 700 O O . ARG A 1 121 ? 386.419 330.610 365.507 1.00 118.46 121 ARG A O 1
ATOM 708 N N . PRO A 1 122 ? 385.301 329.542 363.883 1.00 133.66 122 PRO A N 1
ATOM 709 C CA . PRO A 1 122 ? 384.248 330.565 363.862 1.00 133.66 122 PRO A CA 1
ATOM 710 C C . PRO A 1 122 ? 383.429 330.551 365.144 1.00 133.66 122 PRO A C 1
ATOM 711 O O . PRO A 1 122 ? 383.401 329.564 365.882 1.00 133.66 122 PRO A O 1
ATOM 715 N N . TYR A 1 123 ? 382.754 331.669 365.401 1.00 139.28 123 TYR A N 1
ATOM 716 C CA . TYR A 1 123 ? 382.001 331.876 366.633 1.00 139.28 123 TYR A CA 1
ATOM 717 C C . TYR A 1 123 ? 380.590 332.321 366.277 1.00 139.28 123 TYR A C 1
ATOM 718 O O . TYR A 1 123 ? 380.415 333.250 365.481 1.00 139.28 123 TYR A O 1
ATOM 727 N N . ASN A 1 124 ? 379.588 331.664 366.863 1.00 145.38 124 ASN A N 1
ATOM 728 C CA . ASN A 1 124 ? 378.182 331.899 366.541 1.00 145.38 124 ASN A CA 1
ATOM 729 C C . ASN A 1 124 ? 377.368 332.337 367.757 1.00 145.38 124 ASN A C 1
ATOM 730 O O . ASN A 1 124 ? 376.243 331.877 367.962 1.00 145.38 124 ASN A O 1
ATOM 735 N N . VAL A 1 125 ? 377.915 333.231 368.576 1.00 142.99 125 VAL A N 1
ATOM 736 C CA . VAL A 1 125 ? 377.205 333.781 369.726 1.00 142.99 125 VAL A CA 1
ATOM 737 C C . VAL A 1 125 ? 376.985 335.267 369.481 1.00 142.99 125 VAL A C 1
ATOM 738 O O . VAL A 1 125 ? 377.947 336.029 369.324 1.00 142.99 125 VAL A O 1
ATOM 742 N N . GLN A 1 126 ? 375.719 335.677 369.455 1.00 129.06 126 GLN A N 1
ATOM 743 C CA . GLN A 1 126 ? 375.346 337.059 369.194 1.00 129.06 126 GLN A CA 1
ATOM 744 C C . GLN A 1 126 ? 374.890 337.798 370.445 1.00 129.06 126 GLN A C 1
ATOM 745 O O . GLN A 1 126 ? 374.360 338.907 370.334 1.00 129.06 126 GLN A O 1
ATOM 751 N N . THR A 1 127 ? 375.080 337.214 371.626 1.00 132.25 127 THR A N 1
ATOM 752 C CA . THR A 1 127 ? 374.715 337.837 372.891 1.00 132.25 127 THR A CA 1
ATOM 753 C C . THR A 1 127 ? 375.955 337.943 373.766 1.00 132.25 127 THR A C 1
ATOM 754 O O . THR A 1 127 ? 376.755 337.004 373.831 1.00 132.25 127 THR A O 1
ATOM 758 N N . SER A 1 128 ? 376.108 339.080 374.441 1.00 144.59 128 SER A N 1
ATOM 759 C CA . SER A 1 128 ? 377.300 339.341 375.238 1.00 144.59 128 SER A CA 1
ATOM 760 C C . SER A 1 128 ? 377.237 338.727 376.630 1.00 144.59 128 SER A C 1
ATOM 761 O O . SER A 1 128 ? 378.213 338.839 377.380 1.00 144.59 128 SER A O 1
ATOM 764 N N . GLY A 1 129 ? 376.131 338.084 376.992 1.00 154.86 129 GLY A N 1
ATOM 765 C CA . GLY A 1 129 ? 376.000 337.492 378.308 1.00 154.86 129 GLY A CA 1
ATOM 766 C C . GLY A 1 129 ? 375.964 338.511 379.428 1.00 154.86 129 GLY A C 1
ATOM 767 O O . GLY A 1 129 ? 376.577 338.308 380.481 1.00 154.86 129 GLY A O 1
ATOM 768 N N . SER A 1 130 ? 375.244 339.614 379.206 1.00 161.14 130 SER A N 1
ATOM 769 C CA . SER A 1 130 ? 375.070 340.674 380.201 1.00 161.14 130 SER A CA 1
ATOM 770 C C . SER A 1 130 ? 376.406 341.239 380.679 1.00 161.14 130 SER A C 1
ATOM 771 O O . SER A 1 130 ? 376.581 341.530 381.864 1.00 161.14 130 SER A O 1
ATOM 774 N N . ILE A 1 131 ? 377.355 341.401 379.763 1.00 144.45 131 ILE A N 1
ATOM 775 C CA . ILE A 1 131 ? 378.655 341.986 380.068 1.00 144.45 131 ILE A CA 1
ATOM 776 C C . ILE A 1 131 ? 378.641 343.431 379.594 1.00 144.45 131 ILE A C 1
ATOM 777 O O . ILE A 1 131 ? 378.603 343.695 378.386 1.00 144.45 131 ILE A O 1
ATOM 782 N N . SER A 1 132 ? 378.662 344.366 380.543 1.00 154.06 132 SER A N 1
ATOM 783 C CA . SER A 1 132 ? 378.640 345.781 380.199 1.00 154.06 132 SER A CA 1
ATOM 784 C C . SER A 1 132 ? 379.871 346.145 379.379 1.00 154.06 132 SER A C 1
ATOM 785 O O . SER A 1 132 ? 380.997 345.774 379.725 1.00 154.06 132 SER A O 1
ATOM 788 N N . VAL A 1 133 ? 379.652 346.873 378.288 1.00 160.71 133 VAL A N 1
ATOM 789 C CA . VAL A 1 133 ? 380.698 347.207 377.330 1.00 160.71 133 VAL A CA 1
ATOM 790 C C . VAL A 1 133 ? 380.803 348.722 377.232 1.00 160.71 133 VAL A C 1
ATOM 791 O O . VAL A 1 133 ? 379.793 349.409 377.042 1.00 160.71 133 VAL A O 1
ATOM 795 N N . THR A 1 134 ? 382.022 349.236 377.360 1.00 158.33 134 THR A N 1
ATOM 796 C CA . THR A 1 134 ? 382.293 350.661 377.267 1.00 158.33 134 THR A CA 1
ATOM 797 C C . THR A 1 134 ? 382.959 350.981 375.935 1.00 158.33 134 THR A C 1
ATOM 798 O O . THR A 1 134 ? 383.688 350.160 375.371 1.00 158.33 134 THR A O 1
ATOM 802 N N . LYS A 1 135 ? 382.697 352.186 375.437 1.00 151.70 135 LYS A N 1
ATOM 803 C CA . LYS A 1 135 ? 383.330 352.637 374.209 1.00 151.70 135 LYS A CA 1
ATOM 804 C C . LYS A 1 135 ? 384.799 352.971 374.454 1.00 151.70 135 LYS A C 1
ATOM 805 O O . LYS A 1 135 ? 385.263 353.070 375.594 1.00 151.70 135 LYS A O 1
ATOM 811 N N . ILE A 1 136 ? 385.537 353.137 373.355 1.00 144.76 136 ILE A N 1
ATOM 812 C CA . ILE A 1 136 ? 386.945 353.493 373.455 1.00 144.76 136 ILE A CA 1
ATOM 813 C C . ILE A 1 136 ? 387.074 354.898 374.022 1.00 144.76 136 ILE A C 1
ATOM 814 O O . ILE A 1 136 ? 386.400 355.835 373.574 1.00 144.76 136 ILE A O 1
ATOM 819 N N . ASN A 1 137 ? 387.935 355.050 375.025 1.00 146.91 137 ASN A N 1
ATOM 820 C CA . ASN A 1 137 ? 388.187 356.342 375.659 1.00 146.91 137 ASN A CA 1
ATOM 821 C C . ASN A 1 137 ? 389.459 356.916 375.046 1.00 146.91 137 ASN A C 1
ATOM 822 O O . ASN A 1 137 ? 390.568 356.482 375.368 1.00 146.91 137 ASN A O 1
ATOM 827 N N . PHE A 1 138 ? 389.295 357.901 374.160 1.00 136.79 138 PHE A N 1
ATOM 828 C CA . PHE A 1 138 ? 390.449 358.463 373.467 1.00 136.79 138 PHE A CA 1
ATOM 829 C C . PHE A 1 138 ? 391.280 359.355 374.378 1.00 136.79 138 PHE A C 1
ATOM 830 O O . PHE A 1 138 ? 392.493 359.472 374.182 1.00 136.79 138 PHE A O 1
ATOM 838 N N . THR A 1 139 ? 390.654 359.993 375.370 1.00 121.37 139 THR A N 1
ATOM 839 C CA . THR A 1 139 ? 391.413 360.808 376.314 1.00 121.37 139 THR A CA 1
ATOM 840 C C . THR A 1 139 ? 392.360 359.951 377.147 1.00 121.37 139 THR A C 1
ATOM 841 O O . THR A 1 139 ? 393.506 360.343 377.402 1.00 121.37 139 THR A O 1
ATOM 845 N N . GLU A 1 140 ? 391.893 358.781 377.589 1.00 136.42 140 GLU A N 1
ATOM 846 C CA . GLU A 1 140 ? 392.746 357.890 378.370 1.00 136.42 140 GLU A CA 1
ATOM 847 C C . GLU A 1 140 ? 393.928 357.392 377.547 1.00 136.42 140 GLU A C 1
ATOM 848 O O . GLU A 1 140 ? 395.068 357.380 378.028 1.00 136.42 140 GLU A O 1
ATOM 854 N N . ILE A 1 141 ? 393.679 356.989 376.299 1.00 147.21 141 ILE A N 1
ATOM 855 C CA . ILE A 1 141 ? 394.769 356.549 375.434 1.00 147.21 141 ILE A CA 1
ATOM 856 C C . ILE A 1 141 ? 395.716 357.704 375.143 1.00 147.21 141 ILE A C 1
ATOM 857 O O . ILE A 1 141 ? 396.931 357.508 375.025 1.00 147.21 141 ILE A O 1
ATOM 862 N N . ALA A 1 142 ? 395.182 358.921 375.026 1.00 133.76 142 ALA A N 1
ATOM 863 C CA . ALA A 1 142 ? 396.027 360.088 374.808 1.00 133.76 142 ALA A CA 1
ATOM 864 C C . ALA A 1 142 ? 396.968 360.310 375.983 1.00 133.76 142 ALA A C 1
ATOM 865 O O . ALA A 1 142 ? 398.181 360.468 375.803 1.00 133.76 142 ALA A O 1
ATOM 867 N N . GLN A 1 143 ? 396.423 360.327 377.202 1.00 122.88 143 GLN A N 1
ATOM 868 C CA . GLN A 1 143 ? 397.270 360.551 378.368 1.00 122.88 143 GLN A CA 1
ATOM 869 C C . GLN A 1 143 ? 398.245 359.398 378.570 1.00 122.88 143 GLN A C 1
ATOM 870 O O . GLN A 1 143 ? 399.338 359.599 379.110 1.00 122.88 143 GLN A O 1
ATOM 876 N N . TYR A 1 144 ? 397.870 358.188 378.149 1.00 136.24 144 TYR A N 1
ATOM 877 C CA . TYR A 1 144 ? 398.824 357.085 378.159 1.00 136.24 144 TYR A CA 1
ATOM 878 C C . TYR A 1 144 ? 399.963 357.331 377.176 1.00 136.24 144 TYR A C 1
ATOM 879 O O . TYR A 1 144 ? 401.133 357.100 377.501 1.00 136.24 144 TYR A O 1
ATOM 888 N N . ALA A 1 145 ? 399.641 357.804 375.972 1.00 136.13 145 ALA A N 1
ATOM 889 C CA . ALA A 1 145 ? 400.640 358.008 374.933 1.00 136.13 145 ALA A CA 1
ATOM 890 C C . ALA A 1 145 ? 401.373 359.335 375.060 1.00 136.13 145 ALA A C 1
ATOM 891 O O . ALA A 1 145 ? 402.345 359.553 374.330 1.00 136.13 145 ALA A O 1
ATOM 893 N N . ASP A 1 146 ? 400.930 360.216 375.957 1.00 140.71 146 ASP A N 1
ATOM 894 C CA . ASP A 1 146 ? 401.560 361.520 376.161 1.00 140.71 146 ASP A CA 1
ATOM 895 C C . ASP A 1 146 ? 401.596 362.328 374.865 1.00 140.71 146 ASP A C 1
ATOM 896 O O . ASP A 1 146 ? 402.565 363.032 374.571 1.00 140.71 146 ASP A O 1
ATOM 901 N N . GLN A 1 147 ? 400.527 362.222 374.081 1.00 154.55 147 GLN A N 1
ATOM 902 C CA . GLN A 1 147 ? 400.372 362.980 372.849 1.00 154.55 147 GLN A CA 1
ATOM 903 C C . GLN A 1 147 ? 398.987 363.612 372.819 1.00 154.55 147 GLN A C 1
ATOM 904 O O . GLN A 1 147 ? 398.165 363.406 373.716 1.00 154.55 147 GLN A O 1
ATOM 910 N N . ASN A 1 148 ? 398.734 364.392 371.771 1.00 151.16 148 ASN A N 1
ATOM 911 C CA . ASN A 1 148 ? 397.434 365.026 371.611 1.00 151.16 148 ASN A CA 1
ATOM 912 C C . ASN A 1 148 ? 396.369 363.972 371.337 1.00 151.16 148 ASN A C 1
ATOM 913 O O . ASN A 1 148 ? 396.596 363.016 370.591 1.00 151.16 148 ASN A O 1
ATOM 918 N N . LYS A 1 149 ? 395.198 364.153 371.955 1.00 145.58 149 LYS A N 1
ATOM 919 C CA . LYS A 1 149 ? 394.109 363.197 371.777 1.00 145.58 149 LYS A CA 1
ATOM 920 C C . LYS A 1 149 ? 393.690 363.111 370.316 1.00 145.58 149 LYS A C 1
ATOM 921 O O . LYS A 1 149 ? 393.450 362.015 369.793 1.00 145.58 149 LYS A O 1
ATOM 927 N N . GLU A 1 150 ? 393.604 364.256 369.639 1.00 145.69 150 GLU A N 1
ATOM 928 C CA . GLU A 1 150 ? 393.331 364.245 368.208 1.00 145.69 150 GLU A CA 1
ATOM 929 C C . GLU A 1 150 ? 394.438 363.528 367.446 1.00 145.69 150 GLU A C 1
ATOM 930 O O . GLU A 1 150 ? 394.165 362.778 366.505 1.00 145.69 150 GLU A O 1
ATOM 936 N N . ALA A 1 151 ? 395.696 363.746 367.839 1.00 133.08 151 ALA A N 1
ATOM 937 C CA . ALA A 1 151 ? 396.807 363.073 367.173 1.00 133.08 151 ALA A CA 1
ATOM 938 C C . ALA A 1 151 ? 396.745 361.564 367.373 1.00 133.08 151 ALA A C 1
ATOM 939 O O . ALA A 1 151 ? 396.972 360.795 366.430 1.00 133.08 151 ALA A O 1
ATOM 941 N N . VAL A 1 152 ? 396.445 361.122 368.596 1.00 136.45 152 VAL A N 1
ATOM 942 C CA . VAL A 1 152 ? 396.317 359.692 368.861 1.00 136.45 152 VAL A CA 1
ATOM 943 C C . VAL A 1 152 ? 395.177 359.105 368.041 1.00 136.45 152 VAL A C 1
ATOM 944 O O . VAL A 1 152 ? 395.307 358.026 367.450 1.00 136.45 152 VAL A O 1
ATOM 948 N N . LYS A 1 153 ? 394.046 359.812 367.984 1.00 142.14 153 LYS A N 1
ATOM 949 C CA . LYS A 1 153 ? 392.909 359.341 367.202 1.00 142.14 153 LYS A CA 1
ATOM 950 C C . LYS A 1 153 ? 393.263 359.238 365.724 1.00 142.14 153 LYS A C 1
ATOM 951 O O . LYS A 1 153 ? 392.891 358.272 365.050 1.00 142.14 153 LYS A O 1
ATOM 957 N N . ILE A 1 154 ? 393.984 360.232 365.201 1.00 150.07 154 ILE A N 1
ATOM 958 C CA . ILE A 1 154 ? 394.359 360.225 363.790 1.00 150.07 154 ILE A CA 1
ATOM 959 C C . ILE A 1 154 ? 395.304 359.068 363.491 1.00 150.07 154 ILE A C 1
ATOM 960 O O . ILE A 1 154 ? 395.155 358.372 362.480 1.00 150.07 154 ILE A O 1
ATOM 965 N N . SER A 1 155 ? 396.288 358.841 364.364 1.00 154.60 155 SER A N 1
ATOM 966 C CA . SER A 1 155 ? 397.202 357.721 364.160 1.00 154.60 155 SER A CA 1
ATOM 967 C C . SER A 1 155 ? 396.463 356.390 364.217 1.00 154.60 155 SER A C 1
ATOM 968 O O . SER A 1 155 ? 396.720 355.488 363.411 1.00 154.60 155 SER A O 1
ATOM 971 N N . PHE A 1 156 ? 395.528 356.257 365.157 1.00 139.07 156 PHE A N 1
ATOM 972 C CA . PHE A 1 156 ? 394.800 355.006 365.325 1.00 139.07 156 PHE A CA 1
ATOM 973 C C . PHE A 1 156 ? 393.856 354.765 364.147 1.00 139.07 156 PHE A C 1
ATOM 974 O O . PHE A 1 156 ? 393.657 353.621 363.713 1.00 139.07 156 PHE A O 1
ATOM 982 N N . GLU A 1 157 ? 393.303 355.843 363.583 1.00 143.10 157 GLU A N 1
ATOM 983 C CA . GLU A 1 157 ? 392.516 355.729 362.359 1.00 143.10 157 GLU A CA 1
ATOM 984 C C . GLU A 1 157 ? 393.392 355.365 361.165 1.00 143.10 157 GLU A C 1
ATOM 985 O O . GLU A 1 157 ? 392.963 354.622 360.275 1.00 143.10 157 GLU A O 1
ATOM 991 N N . ARG A 1 158 ? 394.613 355.897 361.112 1.00 138.77 158 ARG A N 1
ATOM 992 C CA . ARG A 1 158 ? 395.556 355.447 360.094 1.00 138.77 158 ARG A CA 1
ATOM 993 C C . ARG A 1 158 ? 395.804 353.953 360.229 1.00 138.77 158 ARG A C 1
ATOM 994 O O . ARG A 1 158 ? 395.876 353.228 359.228 1.00 138.77 158 ARG A O 1
ATOM 1002 N N . ILE A 1 159 ? 395.914 353.480 361.469 1.00 118.33 159 ILE A N 1
ATOM 1003 C CA . ILE A 1 159 ? 396.089 352.054 361.719 1.00 118.33 159 ILE A CA 1
ATOM 1004 C C . ILE A 1 159 ? 394.913 351.266 361.160 1.00 118.33 159 ILE A C 1
ATOM 1005 O O . ILE A 1 159 ? 395.099 350.270 360.452 1.00 118.33 159 ILE A O 1
ATOM 1010 N N . ILE A 1 160 ? 393.684 351.694 361.463 1.00 126.99 160 ILE A N 1
ATOM 1011 C CA . ILE A 1 160 ? 392.534 350.925 360.983 1.00 126.99 160 ILE A CA 1
ATOM 1012 C C . ILE A 1 160 ? 392.472 350.930 359.462 1.00 126.99 160 ILE A C 1
ATOM 1013 O O . ILE A 1 160 ? 392.188 349.899 358.842 1.00 126.99 160 ILE A O 1
ATOM 1018 N N . ARG A 1 161 ? 392.721 352.077 358.832 1.00 131.00 161 ARG A N 1
ATOM 1019 C CA . ARG A 1 161 ? 392.606 352.115 357.380 1.00 131.00 161 ARG A CA 1
ATOM 1020 C C . ARG A 1 161 ? 393.681 351.242 356.731 1.00 131.00 161 ARG A C 1
ATOM 1021 O O . ARG A 1 161 ? 393.403 350.511 355.771 1.00 131.00 161 ARG A O 1
ATOM 1029 N N . GLN A 1 162 ? 394.907 351.270 357.263 1.00 138.86 162 GLN A N 1
ATOM 1030 C CA . GLN A 1 162 ? 395.978 350.469 356.678 1.00 138.86 162 GLN A CA 1
ATOM 1031 C C . GLN A 1 162 ? 395.704 348.980 356.888 1.00 138.86 162 GLN A C 1
ATOM 1032 O O . GLN A 1 162 ? 395.946 348.156 355.991 1.00 138.86 162 GLN A O 1
ATOM 1038 N N . LEU A 1 163 ? 395.174 348.618 358.062 1.00 132.10 163 LEU A N 1
ATOM 1039 C CA . LEU A 1 163 ? 394.770 347.234 358.294 1.00 132.10 163 LEU A CA 1
ATOM 1040 C C . LEU A 1 163 ? 393.687 346.806 357.325 1.00 132.10 163 LEU A C 1
ATOM 1041 O O . LEU A 1 163 ? 393.714 345.681 356.815 1.00 132.10 163 LEU A O 1
ATOM 1046 N N . ALA A 1 164 ? 392.708 347.679 357.082 1.00 128.70 164 ALA A N 1
ATOM 1047 C CA . ALA A 1 164 ? 391.638 347.349 356.151 1.00 128.70 164 ALA A CA 1
ATOM 1048 C C . ALA A 1 164 ? 392.187 347.137 354.751 1.00 128.70 164 ALA A C 1
ATOM 1049 O O . ALA A 1 164 ? 391.758 346.225 354.037 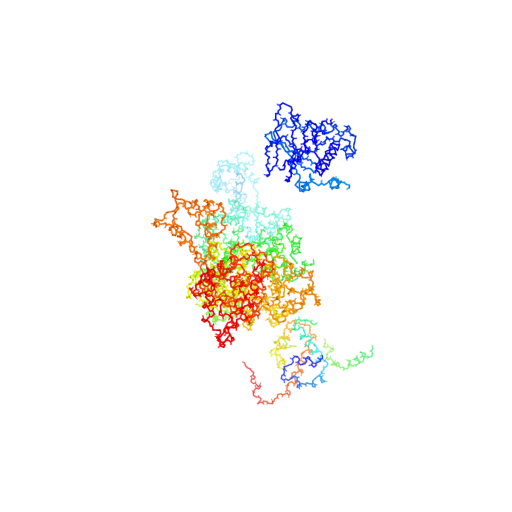1.00 128.70 164 ALA A O 1
ATOM 1051 N N . ASP A 1 165 ? 393.133 347.974 354.339 1.00 145.12 165 ASP A N 1
ATOM 1052 C CA . ASP A 1 165 ? 393.730 347.805 353.022 1.00 145.12 165 ASP A CA 1
ATOM 1053 C C . ASP A 1 165 ? 394.464 346.470 352.916 1.00 145.12 165 ASP A C 1
ATOM 1054 O O . ASP A 1 165 ? 394.342 345.763 351.907 1.00 145.12 165 ASP A O 1
ATOM 1059 N N . GLN A 1 166 ? 395.223 346.097 353.955 1.00 144.78 166 GLN A N 1
ATOM 1060 C CA . GLN A 1 166 ? 395.849 344.775 353.940 1.00 144.78 166 GLN A CA 1
ATOM 1061 C C . GLN A 1 166 ? 394.804 343.675 353.836 1.00 144.78 166 GLN A C 1
ATOM 1062 O O . GLN A 1 166 ? 394.923 342.768 353.006 1.00 144.78 166 GLN A O 1
ATOM 1068 N N . THR A 1 167 ? 393.762 343.747 354.667 1.00 147.27 167 THR A N 1
ATOM 1069 C CA . THR A 1 167 ? 392.755 342.693 354.671 1.00 147.27 167 THR A CA 1
ATOM 1070 C C . THR A 1 167 ? 392.070 342.585 353.316 1.00 147.27 167 THR A C 1
ATOM 1071 O O . THR A 1 167 ? 391.676 341.490 352.902 1.00 147.27 167 THR A O 1
ATOM 1075 N N . ARG A 1 168 ? 391.926 343.706 352.609 1.00 139.99 168 ARG A N 1
ATOM 1076 C CA . ARG A 1 168 ? 391.486 343.641 351.220 1.00 139.99 168 ARG A CA 1
ATOM 1077 C C . ARG A 1 168 ? 392.516 342.954 350.337 1.00 139.99 168 ARG A C 1
ATOM 1078 O O . ARG A 1 168 ? 392.147 342.197 349.432 1.00 139.99 168 ARG A O 1
ATOM 1086 N N . GLN A 1 169 ? 393.804 343.194 350.584 1.00 151.76 169 GLN A N 1
ATOM 1087 C CA . GLN A 1 169 ? 394.854 342.707 349.704 1.00 151.76 169 GLN A CA 1
ATOM 1088 C C . GLN A 1 169 ? 395.593 341.479 350.222 1.00 151.76 169 GLN A C 1
ATOM 1089 O O . GLN A 1 169 ? 396.387 340.902 349.472 1.00 151.76 169 GLN A O 1
ATOM 1095 N N . LYS A 1 170 ? 395.368 341.064 351.466 1.00 155.19 170 LYS A N 1
ATOM 1096 C CA . LYS A 1 170 ? 395.989 339.863 352.012 1.00 155.19 170 LYS A CA 1
ATOM 1097 C C . LYS A 1 170 ? 394.929 338.970 352.637 1.00 155.19 170 LYS A C 1
ATOM 1098 O O . LYS A 1 170 ? 394.178 339.410 353.514 1.00 155.19 170 LYS A O 1
ATOM 1104 N N . ARG A 1 171 ? 394.874 337.715 352.183 1.00 158.60 171 ARG A N 1
ATOM 1105 C CA . ARG A 1 171 ? 393.968 336.746 352.789 1.00 158.60 171 ARG A CA 1
ATOM 1106 C C . ARG A 1 171 ? 394.351 336.450 354.232 1.00 158.60 171 ARG A C 1
ATOM 1107 O O . ARG A 1 171 ? 393.474 336.216 355.072 1.00 158.60 171 ARG A O 1
ATOM 1115 N N . VAL A 1 172 ? 395.646 336.448 354.538 1.00 143.48 172 VAL A N 1
ATOM 1116 C CA . VAL A 1 172 ? 396.152 336.123 355.865 1.00 143.48 172 VAL A CA 1
ATOM 1117 C C . VAL A 1 172 ? 396.837 337.357 356.432 1.00 143.48 172 VAL A C 1
ATOM 1118 O O . VAL A 1 172 ? 397.718 337.935 355.785 1.00 143.48 172 VAL A O 1
ATOM 1122 N N . VAL A 1 173 ? 396.429 337.764 357.632 1.00 134.09 173 VAL A N 1
ATOM 1123 C CA . VAL A 1 173 ? 396.993 338.932 358.300 1.00 134.09 173 VAL A CA 1
ATOM 1124 C C . VAL A 1 173 ? 397.204 338.600 359.770 1.00 134.09 173 VAL A C 1
ATOM 1125 O O . VAL A 1 173 ? 396.294 338.090 360.431 1.00 134.09 173 VAL A O 1
ATOM 1129 N N . ASP A 1 174 ? 398.399 338.896 360.280 1.00 142.34 174 ASP A N 1
ATOM 1130 C CA . ASP A 1 174 ? 398.712 338.794 361.700 1.00 142.34 174 ASP A CA 1
ATOM 1131 C C . ASP A 1 174 ? 399.339 340.103 362.156 1.00 142.34 174 ASP A C 1
ATOM 1132 O O . ASP A 1 174 ? 400.299 340.577 361.541 1.00 142.34 174 ASP A O 1
ATOM 1137 N N . MET A 1 175 ? 398.804 340.686 363.229 1.00 135.55 175 MET A N 1
ATOM 1138 C CA . MET A 1 175 ? 399.385 341.892 363.805 1.00 135.55 175 MET A CA 1
ATOM 1139 C C . MET A 1 175 ? 399.327 341.827 365.322 1.00 135.55 175 MET A C 1
ATOM 1140 O O . MET A 1 175 ? 398.315 341.419 365.896 1.00 135.55 175 MET A O 1
ATOM 1145 N N . GLU A 1 176 ? 400.408 342.265 365.961 1.00 129.72 176 GLU A N 1
ATOM 1146 C CA . GLU A 1 176 ? 400.549 342.206 367.408 1.00 129.72 176 GLU A CA 1
ATOM 1147 C C . GLU A 1 176 ? 399.951 343.445 368.064 1.00 129.72 176 GLU A C 1
ATOM 1148 O O . GLU A 1 176 ? 399.942 344.532 367.480 1.00 129.72 176 GLU A O 1
ATOM 1154 N N . ILE A 1 177 ? 399.451 343.269 369.280 1.00 135.27 177 ILE A N 1
ATOM 1155 C CA . ILE A 1 177 ? 398.968 344.350 370.134 1.00 135.27 177 ILE A CA 1
ATOM 1156 C C . ILE A 1 177 ? 399.800 344.332 371.412 1.00 135.27 177 ILE A C 1
ATOM 1157 O O . ILE A 1 177 ? 399.940 343.270 372.034 1.00 135.27 177 ILE A O 1
ATOM 1162 N N . PRO A 1 178 ? 400.371 345.459 371.836 1.00 123.11 178 PRO A N 1
ATOM 1163 C CA . PRO A 1 178 ? 401.286 345.446 372.989 1.00 123.11 178 PRO A CA 1
ATOM 1164 C C . PRO A 1 178 ? 400.563 345.071 374.273 1.00 123.11 178 PRO A C 1
ATOM 1165 O O . PRO A 1 178 ? 399.684 345.793 374.747 1.00 123.11 178 PRO A O 1
ATOM 1169 N N . GLY A 1 179 ? 400.950 343.931 374.841 1.00 132.20 179 GLY A N 1
ATOM 1170 C CA . GLY A 1 179 ? 400.341 343.441 376.057 1.00 132.20 179 GLY A CA 1
ATOM 1171 C C . GLY A 1 179 ? 399.046 342.684 375.869 1.00 132.20 179 GLY A C 1
ATOM 1172 O O . GLY A 1 179 ? 398.426 342.297 376.868 1.00 132.20 179 GLY A O 1
ATOM 1173 N N . ILE A 1 180 ? 398.615 342.458 374.630 1.00 137.97 180 ILE A N 1
ATOM 1174 C CA . ILE A 1 180 ? 397.386 341.718 374.369 1.00 137.97 180 ILE A CA 1
ATOM 1175 C C . ILE A 1 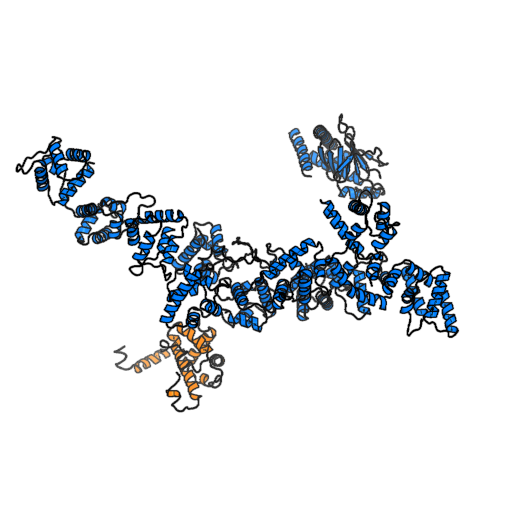180 ? 397.714 340.458 373.584 1.00 137.97 180 ILE A C 1
ATOM 1176 O O . ILE A 1 180 ? 397.500 339.340 374.066 1.00 137.97 180 ILE A O 1
ATOM 1181 N N . GLY A 1 181 ? 398.245 340.626 372.380 1.00 135.36 181 GLY A N 1
ATOM 1182 C CA . GLY A 1 181 ? 398.567 339.483 371.548 1.00 135.36 181 GLY A CA 1
ATOM 1183 C C . GLY A 1 181 ? 398.534 339.861 370.078 1.00 135.36 181 GLY A C 1
ATOM 1184 O O . GLY A 1 181 ? 398.659 341.030 369.721 1.00 135.36 181 GLY A O 1
ATOM 1185 N N . VAL A 1 182 ? 398.352 338.841 369.243 1.00 119.42 182 VAL A N 1
ATOM 1186 C CA . VAL A 1 182 ? 398.426 338.978 367.793 1.00 119.42 182 VAL A CA 1
ATOM 1187 C C . VAL A 1 182 ? 397.020 338.884 367.217 1.00 119.42 182 VAL A C 1
ATOM 1188 O O . VAL A 1 182 ? 396.299 337.912 367.473 1.00 119.42 182 VAL A O 1
ATOM 1192 N N . PHE A 1 183 ? 396.637 339.892 366.436 1.00 142.58 183 PHE A N 1
ATOM 1193 C CA . PHE A 1 183 ? 395.374 339.881 365.707 1.00 142.58 183 PHE A CA 1
ATOM 1194 C C . PHE A 1 183 ? 395.556 339.111 364.405 1.00 142.58 183 PHE A C 1
ATOM 1195 O O . PHE A 1 183 ? 396.253 339.576 363.497 1.00 142.58 183 PHE A O 1
ATOM 1203 N N . GLN A 1 184 ? 394.926 337.942 364.308 1.00 152.43 184 GLN A N 1
ATOM 1204 C CA . GLN A 1 184 ? 395.177 336.998 363.227 1.00 152.43 184 GLN A CA 1
ATOM 1205 C C . GLN A 1 184 ? 393.994 336.935 362.271 1.00 152.43 184 GLN A C 1
ATOM 1206 O O . GLN A 1 184 ? 392.834 336.947 362.696 1.00 152.43 184 GLN A O 1
ATOM 1212 N N . VAL A 1 185 ? 394.300 336.869 360.976 1.00 143.82 185 VAL A N 1
ATOM 1213 C CA . VAL A 1 185 ? 393.305 336.731 359.919 1.00 143.82 185 VAL A CA 1
ATOM 1214 C C . VAL A 1 185 ? 393.722 335.576 359.020 1.00 143.82 185 VAL A C 1
ATOM 1215 O O . VAL A 1 185 ? 394.899 335.452 358.663 1.00 143.82 185 VAL A O 1
ATOM 1219 N N . ARG A 1 186 ? 392.761 334.724 358.665 1.00 132.01 186 ARG A N 1
ATOM 1220 C CA . ARG A 1 186 ? 393.024 333.586 357.793 1.00 132.01 186 ARG A CA 1
ATOM 1221 C C . ARG A 1 186 ? 391.733 333.125 357.139 1.00 132.01 186 ARG A C 1
ATOM 1222 O O . ARG A 1 186 ? 390.759 332.826 357.835 1.00 132.01 186 ARG A O 1
ATOM 1230 N N . ASN A 1 187 ? 391.744 333.057 355.806 1.00 159.77 187 ASN A N 1
ATOM 1231 C CA . ASN A 1 187 ? 390.606 332.574 355.023 1.00 159.77 187 ASN A CA 1
ATOM 1232 C C . ASN A 1 187 ? 389.318 333.288 355.420 1.00 159.77 187 ASN A C 1
ATOM 1233 O O . ASN A 1 187 ? 388.269 332.668 355.616 1.00 159.77 187 ASN A O 1
ATOM 1238 N N . ASN A 1 188 ? 389.411 334.611 355.546 1.00 153.16 188 ASN A N 1
ATOM 1239 C CA . ASN A 1 188 ? 388.275 335.472 355.864 1.00 153.16 188 ASN A CA 1
ATOM 1240 C C . ASN A 1 188 ? 387.680 335.098 357.224 1.00 153.16 188 ASN A C 1
ATOM 1241 O O . ASN A 1 188 ? 386.469 335.178 357.441 1.00 153.16 188 ASN A O 1
ATOM 1246 N N . ILE A 1 189 ? 388.532 334.646 358.141 1.00 132.70 189 ILE A N 1
ATOM 1247 C CA . ILE A 1 189 ? 388.170 334.396 359.531 1.00 132.70 189 ILE A CA 1
ATOM 1248 C C . ILE A 1 189 ? 389.165 335.143 360.406 1.00 132.70 189 ILE A C 1
ATOM 1249 O O . ILE A 1 189 ? 390.379 335.038 360.195 1.00 132.70 189 ILE A O 1
ATOM 1254 N N . ALA A 1 190 ? 388.658 335.896 361.380 1.00 141.09 190 ALA A N 1
ATOM 1255 C CA . ALA A 1 190 ? 389.485 336.794 362.175 1.00 141.09 190 ALA A CA 1
ATOM 1256 C C . ALA A 1 190 ? 389.323 336.521 363.665 1.00 141.09 190 ALA A C 1
ATOM 1257 O O . ALA A 1 190 ? 388.213 336.275 364.149 1.00 141.09 190 ALA A O 1
ATOM 1259 N N . ALA A 1 191 ? 390.444 336.577 364.381 1.00 144.50 191 ALA A N 1
ATOM 1260 C CA . ALA A 1 191 ? 390.482 336.447 365.832 1.00 144.50 191 ALA A CA 1
ATOM 1261 C C . ALA A 1 191 ? 391.821 336.992 366.309 1.00 144.50 191 ALA A C 1
ATOM 1262 O O . ALA A 1 191 ? 392.708 337.293 365.508 1.00 144.50 191 ALA A O 1
ATOM 1264 N N . VAL A 1 192 ? 391.962 337.118 367.627 1.00 126.79 192 VAL A N 1
ATOM 1265 C CA . VAL A 1 192 ? 393.165 337.678 368.232 1.00 126.79 192 VAL A CA 1
ATOM 1266 C C . VAL A 1 192 ? 393.779 336.644 369.166 1.00 126.79 192 VAL A C 1
ATOM 1267 O O . VAL A 1 192 ? 393.092 336.100 370.039 1.00 126.79 192 VAL A O 1
ATOM 1271 N N . HIS A 1 193 ? 395.074 336.383 368.984 1.00 113.27 193 HIS A N 1
ATOM 1272 C CA . HIS A 1 193 ? 395.837 335.459 369.824 1.00 113.27 193 HIS A CA 1
ATOM 1273 C C . HIS A 1 193 ? 396.260 336.175 371.098 1.00 113.27 193 HIS A C 1
ATOM 1274 O O . HIS A 1 193 ? 397.378 336.676 371.212 1.00 113.27 193 HIS A O 1
ATOM 1281 N N . PHE A 1 194 ? 395.363 336.197 372.081 1.00 107.69 194 PHE A N 1
ATOM 1282 C CA . PHE A 1 194 ? 395.625 336.898 373.328 1.00 107.69 194 PHE A CA 1
ATOM 1283 C C . PHE A 1 194 ? 396.835 336.313 374.049 1.00 107.69 194 PHE A C 1
ATOM 1284 O O . PHE A 1 194 ? 397.342 335.239 373.714 1.00 107.69 194 PHE A O 1
ATOM 1292 N N . ASP A 1 195 ? 397.296 337.045 375.057 1.00 104.81 195 ASP A N 1
ATOM 1293 C CA . ASP A 1 195 ? 398.409 336.596 375.878 1.00 104.81 195 ASP A CA 1
ATOM 1294 C C . ASP A 1 195 ? 397.921 335.590 376.910 1.00 104.81 195 ASP A C 1
ATOM 1295 O O . ASP A 1 195 ? 396.956 335.842 377.637 1.00 104.81 195 ASP A O 1
ATOM 1300 N N . GLU A 1 196 ? 398.601 334.442 376.972 1.00 109.60 196 GLU A N 1
ATOM 1301 C CA . GLU A 1 196 ? 398.169 333.375 377.868 1.00 109.60 196 GLU A CA 1
ATOM 1302 C C . GLU A 1 196 ? 398.228 333.816 379.327 1.00 109.60 196 GLU A C 1
ATOM 1303 O O . GLU A 1 196 ? 397.321 333.513 380.110 1.00 109.60 196 GLU A O 1
ATOM 1309 N N . TYR A 1 197 ? 399.278 334.548 379.704 1.00 111.89 197 TYR A N 1
ATOM 1310 C CA . TYR A 1 197 ? 399.373 335.065 381.065 1.00 111.89 197 TYR A CA 1
ATOM 1311 C C . TYR A 1 197 ? 398.223 336.018 381.364 1.00 111.89 197 TYR A C 1
ATOM 1312 O O . TYR A 1 197 ? 397.634 335.974 382.451 1.00 111.89 197 TYR A O 1
ATOM 1321 N N . LEU A 1 198 ? 397.870 336.867 380.396 1.00 108.36 198 LEU A N 1
ATOM 1322 C CA . LEU A 1 198 ? 396.711 337.738 380.556 1.00 108.36 198 LEU A CA 1
ATOM 1323 C C . LEU A 1 198 ? 395.430 336.928 380.718 1.00 108.36 198 LEU A C 1
ATOM 1324 O O . LEU A 1 198 ? 394.569 337.273 381.537 1.00 108.36 198 LEU A O 1
ATOM 1329 N N . ILE A 1 199 ? 395.283 335.854 379.939 1.00 111.76 199 ILE A N 1
ATOM 1330 C CA . ILE A 1 199 ? 394.080 335.030 380.025 1.00 111.76 199 ILE A CA 1
ATOM 1331 C C . ILE A 1 199 ? 393.960 334.398 381.406 1.00 111.76 199 ILE A C 1
ATOM 1332 O O . ILE A 1 199 ? 392.873 334.364 381.996 1.00 111.76 199 ILE A O 1
ATOM 1337 N N . GLN A 1 200 ? 395.070 333.886 381.943 1.00 119.64 200 GLN A N 1
ATOM 1338 C CA . GLN A 1 200 ? 395.032 333.343 383.299 1.00 119.64 200 GLN A CA 1
ATOM 1339 C C . GLN A 1 200 ? 394.723 334.428 384.323 1.00 119.64 200 GLN A C 1
ATOM 1340 O O . GLN A 1 200 ? 394.000 334.180 385.295 1.00 119.64 200 GLN A O 1
ATOM 1346 N N . ASN A 1 201 ? 395.267 335.633 384.130 1.00 127.15 201 ASN A N 1
ATOM 1347 C CA . ASN A 1 201 ? 395.012 336.719 385.073 1.00 127.15 201 ASN A CA 1
ATOM 1348 C C . ASN A 1 201 ? 393.532 337.078 385.120 1.00 127.15 201 ASN A C 1
ATOM 1349 O O . ASN A 1 201 ? 392.926 337.127 386.196 1.00 127.15 201 ASN A O 1
ATOM 1354 N N . ILE A 1 202 ? 392.929 337.334 383.954 1.00 124.53 202 ILE A N 1
ATOM 1355 C CA . ILE A 1 202 ? 391.551 337.822 383.910 1.00 124.53 202 ILE A CA 1
ATOM 1356 C C . ILE A 1 202 ? 390.528 336.739 384.198 1.00 124.53 202 ILE A C 1
ATOM 1357 O O . ILE A 1 202 ? 389.323 337.023 384.184 1.00 124.53 202 ILE A O 1
ATOM 1362 N N . LYS A 1 203 ? 390.963 335.510 384.456 1.00 123.00 203 LYS A N 1
ATOM 1363 C CA . LYS A 1 203 ? 390.028 334.426 384.722 1.00 123.00 203 LYS A CA 1
ATOM 1364 C C . LYS A 1 203 ? 389.318 334.652 386.052 1.00 123.00 203 LYS A C 1
ATOM 1365 O O . LYS A 1 203 ? 389.958 334.896 387.079 1.00 123.00 203 LYS A O 1
ATOM 1371 N N . GLY A 1 204 ? 387.988 334.567 386.030 1.00 136.92 204 GLY A N 1
ATOM 1372 C CA . GLY A 1 204 ? 387.182 334.783 387.213 1.00 136.92 204 GLY A CA 1
ATOM 1373 C C . GLY A 1 204 ? 386.866 336.228 387.530 1.00 136.92 204 GLY A C 1
ATOM 1374 O O . GLY A 1 204 ? 386.209 336.492 388.545 1.00 136.92 204 GLY A O 1
ATOM 1375 N N . VAL A 1 205 ? 387.317 337.173 386.700 1.00 136.12 205 VAL A N 1
ATOM 1376 C CA . VAL A 1 205 ? 387.046 338.589 386.970 1.00 136.12 205 VAL A CA 1
ATOM 1377 C C . VAL A 1 205 ? 385.560 338.922 386.970 1.00 136.12 205 VAL A C 1
ATOM 1378 O O . VAL A 1 205 ? 385.107 339.611 387.896 1.00 136.12 205 VAL A O 1
ATOM 1382 N N . PRO A 1 206 ? 384.734 338.477 385.993 1.00 127.81 206 PRO A N 1
ATOM 1383 C CA . PRO A 1 206 ? 383.370 339.025 385.887 1.00 127.81 206 PRO A CA 1
ATOM 1384 C C . PRO A 1 206 ? 382.443 338.731 387.060 1.00 127.81 206 PRO A C 1
ATOM 1385 O O . PRO A 1 206 ? 381.266 339.099 387.011 1.00 127.81 206 PRO A O 1
ATOM 1389 N N . LYS A 1 207 ? 382.936 338.078 388.112 1.00 123.97 207 LYS A N 1
ATOM 1390 C CA . LYS A 1 207 ? 382.094 337.723 389.246 1.00 123.97 207 LYS A CA 1
ATOM 1391 C C . LYS A 1 207 ? 382.504 338.390 390.552 1.00 123.97 207 LYS A C 1
ATOM 1392 O O . LYS A 1 207 ? 381.713 338.390 391.501 1.00 123.97 207 LYS A O 1
ATOM 1398 N N . ARG A 1 208 ? 383.703 338.954 390.628 1.00 139.75 208 ARG A N 1
ATOM 1399 C CA . ARG A 1 208 ? 384.182 339.595 391.841 1.00 139.75 208 ARG A CA 1
ATOM 1400 C C . ARG A 1 208 ? 383.568 340.985 392.003 1.00 139.75 208 ARG A C 1
ATOM 1401 O O . ARG A 1 208 ? 383.043 341.557 391.045 1.00 139.75 208 ARG A O 1
ATOM 1409 N N . PRO A 1 209 ? 383.606 341.545 393.212 1.00 138.86 209 PRO A N 1
ATOM 1410 C CA . PRO A 1 209 ? 383.077 342.901 393.418 1.00 138.86 209 PRO A CA 1
ATOM 1411 C C . PRO A 1 209 ? 383.909 343.950 392.694 1.00 138.86 209 PRO A C 1
ATOM 1412 O O . PRO A 1 209 ? 384.981 343.682 392.149 1.00 138.86 209 PRO A O 1
ATOM 1416 N N . LEU A 1 210 ? 383.387 345.180 392.711 1.00 125.21 210 LEU A N 1
ATOM 1417 C CA . LEU A 1 210 ? 383.971 346.259 391.917 1.00 125.21 210 LEU A CA 1
ATOM 1418 C C . LEU A 1 210 ? 385.369 346.628 392.403 1.00 125.21 210 LEU A C 1
ATOM 1419 O O . LEU A 1 210 ? 386.263 346.908 391.592 1.00 125.21 210 LEU A O 1
ATOM 1424 N N . SER A 1 211 ? 385.572 346.650 393.722 1.00 150.96 211 SER A N 1
ATOM 1425 C CA . SER A 1 211 ? 386.849 347.098 394.270 1.00 150.96 211 SER A CA 1
ATOM 1426 C C . SER A 1 211 ? 387.990 346.187 393.837 1.00 150.96 211 SER A C 1
ATOM 1427 O O . SER A 1 211 ? 389.091 346.661 393.534 1.00 150.96 211 SER A O 1
ATOM 1430 N N . GLU A 1 212 ? 387.752 344.876 393.815 1.00 153.28 212 GLU A N 1
ATOM 1431 C CA . GLU A 1 212 ? 388.799 343.947 393.403 1.00 153.28 212 GLU A CA 1
ATOM 1432 C C . GLU A 1 212 ? 389.154 344.130 391.932 1.00 153.28 212 GLU A C 1
ATOM 1433 O O . GLU A 1 212 ? 390.330 344.059 391.560 1.00 153.28 212 GLU A O 1
ATOM 1439 N N . ARG A 1 213 ? 388.153 344.372 391.083 1.00 153.00 213 ARG A N 1
ATOM 1440 C CA . ARG A 1 213 ? 388.428 344.663 389.679 1.00 153.00 213 ARG A CA 1
ATOM 1441 C C . ARG A 1 213 ? 389.257 345.934 389.541 1.00 153.00 213 ARG A C 1
ATOM 1442 O O . ARG A 1 213 ? 390.222 345.984 388.766 1.00 153.00 213 ARG A O 1
ATOM 1450 N N . LYS A 1 214 ? 388.890 346.976 390.292 1.00 166.93 214 LYS A N 1
ATOM 1451 C CA . LYS A 1 214 ? 389.633 348.231 390.231 1.00 166.93 214 LYS A CA 1
ATOM 1452 C C . LYS A 1 214 ? 391.076 348.036 390.676 1.00 166.93 214 LYS A C 1
ATOM 1453 O O . LYS A 1 214 ? 392.003 348.575 390.059 1.00 166.93 214 LYS A O 1
ATOM 1459 N N . GLN A 1 215 ? 391.283 347.268 391.747 1.00 177.22 215 GLN A N 1
ATOM 1460 C CA . GLN A 1 215 ? 392.637 346.983 392.210 1.00 177.22 215 GLN A CA 1
ATOM 1461 C C . GLN A 1 215 ? 393.419 346.187 391.172 1.00 177.22 215 GLN A C 1
ATOM 1462 O O . GLN A 1 215 ? 394.608 346.444 390.947 1.00 177.22 215 GLN A O 1
ATOM 1468 N N . LYS A 1 216 ? 392.768 345.211 390.532 1.00 172.80 216 LYS A N 1
ATOM 1469 C CA . LYS A 1 216 ? 393.441 344.403 389.522 1.00 172.80 216 LYS A CA 1
ATOM 1470 C C . LYS A 1 216 ? 393.859 345.232 388.315 1.00 172.80 216 LYS A C 1
ATOM 1471 O O . LYS A 1 216 ? 394.947 345.021 387.768 1.00 172.80 216 LYS A O 1
ATOM 1477 N N . GLY A 1 217 ? 393.019 346.170 387.886 1.00 178.94 217 GLY A N 1
ATOM 1478 C CA . GLY A 1 217 ? 393.325 346.933 386.694 1.00 178.94 217 GLY A CA 1
ATOM 1479 C C . GLY A 1 217 ? 394.234 348.127 386.876 1.00 178.94 217 GLY A C 1
ATOM 1480 O O . GLY A 1 217 ? 394.494 348.842 385.904 1.00 178.94 217 GLY A O 1
ATOM 1481 N N . ASP A 1 218 ? 394.731 348.370 388.086 1.00 201.52 218 ASP A N 1
ATOM 1482 C CA . ASP A 1 218 ? 395.599 349.514 388.349 1.00 201.52 218 ASP A CA 1
ATOM 1483 C C . ASP A 1 218 ? 397.009 349.194 387.866 1.00 201.52 218 ASP A C 1
ATOM 1484 O O . ASP A 1 218 ? 397.602 348.191 388.278 1.00 201.52 218 ASP A O 1
ATOM 1489 N N . MET A 1 219 ? 397.550 350.044 386.995 1.00 200.71 219 MET A N 1
ATOM 1490 C CA . MET A 1 219 ? 398.897 349.882 386.456 1.00 200.71 219 MET A CA 1
ATOM 1491 C C . MET A 1 219 ? 399.834 350.982 386.948 1.00 200.71 219 MET A C 1
ATOM 1492 O O . MET A 1 219 ? 400.672 351.485 386.198 1.00 200.71 219 MET A O 1
ATOM 1497 N N . ASN A 1 220 ? 399.700 351.369 388.212 1.00 221.08 220 ASN A N 1
ATOM 1498 C CA . ASN A 1 220 ? 400.547 352.410 388.785 1.00 221.08 220 ASN A CA 1
ATOM 1499 C C . ASN A 1 220 ? 401.990 351.936 388.930 1.00 221.08 220 ASN A C 1
ATOM 1500 O O . ASN A 1 220 ? 402.282 350.748 388.795 1.00 221.08 220 ASN A O 1
ATOM 1505 N N . PRO A 1 303 ? 479.378 322.118 306.457 1.00 165.45 303 PRO A N 1
ATOM 1506 C CA . PRO A 1 303 ? 480.185 321.129 305.733 1.00 165.45 303 PRO A CA 1
ATOM 1507 C C . PRO A 1 303 ? 481.636 321.567 305.572 1.00 165.45 303 PRO A C 1
ATOM 1508 O O . PRO A 1 303 ? 482.541 320.735 305.644 1.00 165.45 303 PRO A O 1
ATOM 1512 N N . LEU A 1 304 ? 481.845 322.867 305.350 1.00 169.70 304 LEU A N 1
ATOM 1513 C CA . LEU A 1 304 ? 483.199 323.379 305.159 1.00 169.70 304 LEU A CA 1
ATOM 1514 C C . LEU A 1 304 ? 484.046 323.186 306.410 1.00 169.70 304 LEU A C 1
ATOM 1515 O O . LEU A 1 304 ? 485.215 322.787 306.323 1.00 169.70 304 LEU A O 1
ATOM 1520 N N . GLU A 1 305 ? 483.475 323.466 307.583 1.00 161.13 305 GLU A N 1
ATOM 1521 C CA . GLU A 1 305 ? 484.210 323.268 308.827 1.00 161.13 305 GLU A CA 1
ATOM 1522 C C . GLU A 1 305 ? 484.589 321.805 309.011 1.00 161.13 305 GLU A C 1
ATOM 1523 O O . GLU A 1 305 ? 485.720 321.491 309.403 1.00 161.13 305 GLU A O 1
ATOM 1529 N N . PHE A 1 306 ? 483.656 320.895 308.723 1.00 151.57 306 PHE A N 1
ATOM 1530 C CA . PHE A 1 306 ? 483.941 319.471 308.860 1.00 151.57 306 PHE A CA 1
ATOM 1531 C C . PHE A 1 306 ? 485.045 319.033 307.906 1.00 151.57 306 PHE A C 1
ATOM 1532 O O . PHE A 1 306 ? 485.942 318.273 308.289 1.00 151.57 306 PHE A O 1
ATOM 1540 N N . GLY A 1 307 ? 484.996 319.500 306.656 1.00 169.93 307 GLY A N 1
ATOM 1541 C CA . GLY A 1 307 ? 486.038 319.146 305.705 1.00 169.93 307 GLY A CA 1
ATOM 1542 C C . GLY A 1 307 ? 487.400 319.676 306.108 1.00 169.93 307 GLY A C 1
ATOM 1543 O O . GLY A 1 307 ? 488.414 318.980 305.979 1.00 169.93 307 GLY A O 1
ATOM 1544 N N . LEU A 1 308 ? 487.444 320.918 306.598 1.00 169.22 308 LEU A N 1
ATOM 1545 C CA . LEU A 1 308 ? 488.700 321.469 307.094 1.00 169.22 308 LEU A CA 1
ATOM 1546 C C . LEU A 1 308 ? 489.233 320.644 308.257 1.00 169.22 308 LEU A C 1
ATOM 1547 O O . LEU A 1 308 ? 490.434 320.349 308.323 1.00 169.22 308 LEU A O 1
ATOM 1552 N N . LYS A 1 309 ? 488.349 320.255 309.180 1.00 155.22 309 LYS A N 1
ATOM 1553 C CA . LYS A 1 309 ? 488.775 319.427 310.302 1.00 155.22 309 LYS A CA 1
ATOM 1554 C C . LYS A 1 309 ? 489.334 318.096 309.822 1.00 155.22 309 LYS A C 1
ATOM 1555 O O . LYS A 1 309 ? 490.351 317.627 310.335 1.00 155.22 309 LYS A O 1
ATOM 1561 N N . ARG A 1 310 ? 488.683 317.473 308.837 1.00 153.81 310 ARG A N 1
ATOM 1562 C CA . ARG A 1 310 ? 489.155 316.181 308.344 1.00 153.81 310 ARG A CA 1
ATOM 1563 C C . ARG A 1 310 ? 490.522 316.310 307.679 1.00 153.81 310 ARG A C 1
ATOM 1564 O O . ARG A 1 310 ? 491.420 315.482 307.904 1.00 153.81 310 ARG A O 1
ATOM 1572 N N . LEU A 1 311 ? 490.695 317.342 306.848 1.00 150.13 311 LEU A N 1
ATOM 1573 C CA . LEU A 1 311 ? 491.978 317.544 306.185 1.00 150.13 311 LEU A CA 1
ATOM 1574 C C . LEU A 1 311 ? 493.084 317.788 307.200 1.00 150.13 311 LEU A C 1
ATOM 1575 O O . LEU A 1 311 ? 494.165 317.189 307.112 1.00 150.13 311 LEU A O 1
ATOM 1580 N N . LYS A 1 312 ? 492.824 318.645 308.191 1.00 152.05 312 LYS A N 1
ATOM 1581 C CA . LYS A 1 312 ? 493.812 318.870 309.239 1.00 152.05 312 LYS A CA 1
ATOM 1582 C C . LYS A 1 312 ? 494.095 317.589 310.012 1.00 152.05 312 LYS A C 1
ATOM 1583 O O . LYS A 1 312 ? 495.246 317.311 310.365 1.00 152.05 312 LYS A O 1
ATOM 1589 N N . PHE A 1 313 ? 493.058 316.796 310.290 1.00 143.73 313 PHE A N 1
ATOM 1590 C CA . PHE A 1 313 ? 493.253 315.567 311.046 1.00 143.73 313 PHE A CA 1
ATOM 1591 C C . PHE A 1 313 ? 494.193 314.625 310.315 1.00 143.73 313 PHE A C 1
ATOM 1592 O O . PHE A 1 313 ? 495.081 314.023 310.931 1.00 143.73 313 PHE A O 1
ATOM 1600 N N . TRP A 1 314 ? 494.023 314.487 308.998 1.00 141.47 314 TRP A N 1
ATOM 1601 C CA . TRP A 1 314 ? 494.982 313.679 308.253 1.00 141.47 314 TRP A CA 1
ATOM 1602 C C . TRP A 1 314 ? 496.368 314.300 308.363 1.00 141.47 314 TRP A C 1
ATOM 1603 O O . TRP A 1 314 ? 497.336 313.624 308.728 1.00 141.47 314 TRP A O 1
ATOM 1614 N N . ILE A 1 315 ? 496.472 315.604 308.083 1.00 146.60 315 ILE A N 1
ATOM 1615 C CA . ILE A 1 315 ? 497.783 316.251 308.023 1.00 146.60 315 ILE A CA 1
ATOM 1616 C C . ILE A 1 315 ? 498.554 316.007 309.315 1.00 146.60 315 ILE A C 1
ATOM 1617 O O . ILE A 1 315 ? 499.772 315.792 309.304 1.00 146.60 315 ILE A O 1
ATOM 1622 N N . ARG A 1 316 ? 497.849 316.012 310.446 1.00 154.74 316 ARG A N 1
ATOM 1623 C CA . ARG A 1 316 ? 498.482 315.637 311.707 1.00 154.74 316 ARG A CA 1
ATOM 1624 C C . ARG A 1 316 ? 498.701 314.131 311.812 1.00 154.74 316 ARG A C 1
ATOM 1625 O O . ARG A 1 316 ? 499.599 313.690 312.539 1.00 154.74 316 ARG A O 1
ATOM 1633 N N . GLN A 1 317 ? 497.902 313.326 311.105 1.00 148.95 317 GLN A N 1
ATOM 1634 C CA . GLN A 1 317 ? 497.991 311.876 311.267 1.00 148.95 317 GLN A CA 1
ATOM 1635 C C . GLN A 1 317 ? 499.269 311.311 310.655 1.00 148.95 317 GLN A C 1
ATOM 1636 O O . GLN A 1 317 ? 499.958 310.503 311.289 1.00 148.95 317 GLN A O 1
ATOM 1642 N N . ASN A 1 318 ? 499.604 311.715 309.432 1.00 157.92 318 ASN A N 1
ATOM 1643 C CA . ASN A 1 318 ? 500.777 311.187 308.745 1.00 157.92 318 ASN A CA 1
ATOM 1644 C C . ASN A 1 318 ? 502.022 312.039 308.948 1.00 157.92 318 ASN A C 1
ATOM 1645 O O . ASN A 1 318 ? 503.016 311.833 308.244 1.00 157.92 318 ASN A O 1
ATOM 1650 N N . CYS A 1 319 ? 501.987 312.984 309.888 1.00 158.65 319 CYS A N 1
ATOM 1651 C CA . CYS A 1 319 ? 503.161 313.773 310.265 1.00 158.65 319 CYS A CA 1
ATOM 1652 C C . CYS A 1 319 ? 503.755 314.507 309.065 1.00 158.65 319 CYS A C 1
ATOM 1653 O O . CYS A 1 319 ? 504.974 314.599 308.911 1.00 158.65 319 CYS A O 1
ATOM 1656 N N . PHE A 1 320 ? 502.888 315.031 308.205 1.00 162.90 320 PHE A N 1
ATOM 1657 C CA . PHE A 1 320 ? 503.325 315.796 307.048 1.00 162.90 320 PHE A CA 1
ATOM 1658 C C . PHE A 1 320 ? 503.158 317.287 307.302 1.00 162.90 320 PHE A C 1
ATOM 1659 O O . PHE A 1 320 ? 502.148 317.727 307.858 1.00 162.90 320 PHE A O 1
ATOM 1667 N N . ASN A 1 321 ? 504.160 318.061 306.894 1.00 189.37 321 ASN A N 1
ATOM 1668 C CA . ASN A 1 321 ? 504.062 319.513 306.920 1.00 189.37 321 ASN A CA 1
ATOM 1669 C C . ASN A 1 321 ? 503.368 319.977 305.641 1.00 189.37 321 ASN A C 1
ATOM 1670 O O . ASN A 1 321 ? 502.794 319.179 304.895 1.00 189.37 321 ASN A O 1
ATOM 1675 N N . ALA A 1 322 ? 503.403 321.284 305.374 1.00 185.21 322 ALA A N 1
ATOM 1676 C CA . ALA A 1 322 ? 502.755 321.808 304.175 1.00 185.21 322 ALA A CA 1
ATOM 1677 C C . ALA A 1 322 ? 503.385 321.232 302.912 1.00 185.21 322 ALA A C 1
ATOM 1678 O O . ALA A 1 322 ? 502.679 320.774 302.006 1.00 185.21 322 ALA A O 1
ATOM 1680 N N . GLN A 1 323 ? 504.718 321.244 302.840 1.00 198.72 323 GLN A N 1
ATOM 1681 C CA . GLN A 1 323 ? 505.437 320.698 301.695 1.00 198.72 323 GLN A CA 1
ATOM 1682 C C . GLN A 1 323 ? 505.070 319.238 301.448 1.00 198.72 323 GLN A C 1
ATOM 1683 O O . GLN A 1 323 ? 504.679 318.848 300.337 1.00 198.72 323 GLN A O 1
ATOM 1689 N N . ASP A 1 324 ? 505.198 318.421 302.496 1.00 191.85 324 ASP A N 1
ATOM 1690 C CA . ASP A 1 324 ? 504.963 316.990 302.360 1.00 191.85 324 ASP A CA 1
ATOM 1691 C C . ASP A 1 324 ? 503.512 316.693 302.012 1.00 191.85 324 ASP A C 1
ATOM 1692 O O . ASP A 1 324 ? 503.242 315.844 301.160 1.00 191.85 324 ASP A O 1
ATOM 1697 N N . ALA A 1 325 ? 502.564 317.384 302.651 1.00 191.50 325 ALA A N 1
ATOM 1698 C CA . ALA A 1 325 ? 501.152 317.145 302.358 1.00 191.50 325 ALA A CA 1
ATOM 1699 C C . ALA A 1 325 ? 500.799 317.557 300.933 1.00 191.50 325 ALA A C 1
ATOM 1700 O O . ALA A 1 325 ? 500.020 316.871 300.251 1.00 191.50 325 ALA A O 1
ATOM 1702 N N . PHE A 1 326 ? 501.341 318.689 300.471 1.00 183.06 326 PHE A N 1
ATOM 1703 C CA . PHE A 1 326 ? 501.079 319.121 299.103 1.00 183.06 326 PHE A CA 1
ATOM 1704 C C . PHE A 1 326 ? 501.608 318.111 298.102 1.00 183.06 326 PHE A C 1
ATOM 1705 O O . PHE A 1 326 ? 500.880 317.686 297.195 1.00 183.06 326 PHE A O 1
ATOM 1713 N N . LEU A 1 327 ? 502.867 317.696 298.267 1.00 188.81 327 LEU A N 1
ATOM 1714 C CA . LEU A 1 327 ? 503.418 316.680 297.380 1.00 188.81 327 LEU A CA 1
ATOM 1715 C C . LEU A 1 327 ? 502.623 315.386 297.476 1.00 188.81 327 LEU A C 1
ATOM 1716 O O . LEU A 1 327 ? 502.422 314.696 296.470 1.00 188.81 327 LEU A O 1
ATOM 1721 N N . GLU A 1 328 ? 502.132 315.057 298.673 1.00 182.05 328 GLU A N 1
ATOM 1722 C CA . GLU A 1 328 ? 501.396 313.813 298.858 1.00 182.05 328 GLU A CA 1
ATOM 1723 C C . GLU A 1 328 ? 500.098 313.807 298.067 1.00 182.05 328 GLU A C 1
ATOM 1724 O O . GLU A 1 328 ? 499.827 312.858 297.321 1.00 182.05 328 GLU A O 1
ATOM 1730 N N . MET A 1 329 ? 499.268 314.845 298.212 1.00 195.58 329 MET A N 1
ATOM 1731 C CA . MET A 1 329 ? 498.012 314.753 297.474 1.00 195.58 329 MET A CA 1
ATOM 1732 C C . MET A 1 329 ? 498.228 315.035 295.995 1.00 195.58 329 MET A C 1
ATOM 1733 O O . MET A 1 329 ? 497.423 314.598 295.167 1.00 195.58 329 MET A O 1
ATOM 1738 N N . CYS A 1 330 ? 499.301 315.747 295.633 1.00 191.07 330 CYS A N 1
ATOM 1739 C CA . CYS A 1 330 ? 499.632 315.866 294.218 1.00 191.07 330 CYS A CA 1
ATOM 1740 C C . CYS A 1 330 ? 499.970 314.505 293.627 1.00 191.07 330 CYS A C 1
ATOM 1741 O O . CYS A 1 330 ? 499.550 314.183 292.509 1.00 191.07 330 CYS A O 1
ATOM 1744 N N . ASN A 1 331 ? 500.721 313.687 294.367 1.00 183.77 331 ASN A N 1
ATOM 1745 C CA . ASN A 1 331 ? 500.983 312.322 293.924 1.00 183.77 331 ASN A CA 1
ATOM 1746 C C . ASN A 1 331 ? 499.696 311.510 293.857 1.00 183.77 331 ASN A C 1
ATOM 1747 O O . ASN A 1 331 ? 499.490 310.733 292.918 1.00 183.77 331 ASN A O 1
ATOM 1752 N N . CYS A 1 332 ? 498.821 311.670 294.851 1.00 165.97 332 CYS A N 1
ATOM 1753 C CA . CYS A 1 332 ? 497.576 310.907 294.862 1.00 165.97 332 CYS A CA 1
ATOM 1754 C C . CYS A 1 332 ? 496.687 311.263 293.672 1.00 165.97 332 CYS A C 1
ATOM 1755 O O . CYS A 1 332 ? 496.096 310.375 293.047 1.00 165.97 332 CYS A O 1
ATOM 1758 N N . ALA A 1 333 ? 496.584 312.552 293.339 1.00 174.98 333 ALA A N 1
ATOM 1759 C CA . ALA A 1 333 ? 495.647 312.988 292.310 1.00 174.98 333 ALA A CA 1
ATOM 1760 C C . ALA A 1 333 ? 496.221 312.893 290.901 1.00 174.98 333 ALA A C 1
ATOM 1761 O O . ALA A 1 333 ? 495.481 312.585 289.961 1.00 174.98 333 ALA A O 1
ATOM 1763 N N . LEU A 1 334 ? 497.519 313.154 290.725 1.00 185.90 334 LEU A N 1
ATOM 1764 C CA . LEU A 1 334 ? 498.107 313.235 289.393 1.00 185.90 334 LEU A CA 1
ATOM 1765 C C . LEU A 1 334 ? 499.278 312.280 289.198 1.00 185.90 334 LEU A C 1
ATOM 1766 O O . LEU A 1 334 ? 500.021 312.426 288.220 1.00 185.90 334 LEU A O 1
ATOM 1771 N N . GLY A 1 335 ? 499.465 311.313 290.090 1.00 188.68 335 GLY A N 1
ATOM 1772 C CA . GLY A 1 335 ? 500.587 310.404 289.983 1.00 188.68 335 GLY A CA 1
ATOM 1773 C C . GLY A 1 335 ? 501.879 311.039 290.459 1.00 188.68 335 GLY A C 1
ATOM 1774 O O . GLY A 1 335 ? 501.936 312.197 290.874 1.00 188.68 335 GLY A O 1
ATOM 1775 N N . ARG A 1 336 ? 502.948 310.251 290.383 1.00 176.74 336 ARG A N 1
ATOM 1776 C CA . ARG A 1 336 ? 504.257 310.699 290.844 1.00 176.74 336 ARG A CA 1
ATOM 1777 C C . ARG A 1 336 ? 504.805 311.748 289.884 1.00 176.74 336 ARG A C 1
ATOM 1778 O O . ARG A 1 336 ? 505.173 311.432 288.748 1.00 176.74 336 ARG A O 1
ATOM 1786 N N . THR A 1 337 ? 504.858 312.997 290.339 1.00 164.68 337 THR A N 1
ATOM 1787 C CA . THR A 1 337 ? 505.354 314.114 289.549 1.00 164.68 337 THR A CA 1
ATOM 1788 C C . THR A 1 337 ? 506.419 314.860 290.339 1.00 164.68 337 THR A C 1
ATOM 1789 O O . THR A 1 337 ? 506.467 314.773 291.570 1.00 164.68 337 THR A O 1
ATOM 1793 N N . ARG A 1 338 ? 507.280 315.582 289.626 1.00 182.40 338 ARG A N 1
ATOM 1794 C CA . ARG A 1 338 ? 508.399 316.282 290.241 1.00 182.40 338 ARG A CA 1
ATOM 1795 C C . ARG A 1 338 ? 508.398 317.782 289.969 1.00 182.40 338 ARG A C 1
ATOM 1796 O O . ARG A 1 338 ? 509.363 318.462 290.332 1.00 182.40 338 ARG A O 1
ATOM 1804 N N . ALA A 1 339 ? 507.350 318.314 289.345 1.00 184.60 339 ALA A N 1
ATOM 1805 C CA . ALA A 1 339 ? 507.290 319.743 289.072 1.00 184.60 339 ALA A CA 1
ATOM 1806 C C . ALA A 1 339 ? 506.970 320.522 290.343 1.00 184.60 339 ALA A C 1
ATOM 1807 O O . ALA A 1 339 ? 506.171 320.084 291.175 1.00 184.60 339 ALA A O 1
ATOM 1809 N N . GLN A 1 340 ? 507.611 321.684 290.497 1.00 185.10 340 GLN A N 1
ATOM 1810 C CA . GLN A 1 340 ? 507.336 322.536 291.649 1.00 185.10 340 GLN A CA 1
ATOM 1811 C C . GLN A 1 340 ? 506.022 323.294 291.509 1.00 185.10 340 GLN A C 1
ATOM 1812 O O . GLN A 1 340 ? 505.330 323.514 292.509 1.00 185.10 340 GLN A O 1
ATOM 1818 N N . ARG A 1 341 ? 505.664 323.695 290.294 1.00 197.34 341 ARG A N 1
ATOM 1819 C CA . ARG A 1 341 ? 504.486 324.519 290.037 1.00 197.34 341 ARG A CA 1
ATOM 1820 C C . ARG A 1 341 ? 503.364 323.598 289.566 1.00 197.34 341 ARG A C 1
ATOM 1821 O O . ARG A 1 341 ? 503.221 323.327 288.372 1.00 197.34 341 ARG A O 1
ATOM 1829 N N . VAL A 1 342 ? 502.565 323.119 290.516 1.00 191.57 342 VAL A N 1
ATOM 1830 C CA . VAL A 1 342 ? 501.485 322.175 290.252 1.00 191.57 342 VAL A CA 1
ATOM 1831 C C . VAL A 1 342 ? 500.164 322.834 290.620 1.00 191.57 342 VAL A C 1
ATOM 1832 O O . VAL A 1 342 ? 500.022 323.384 291.719 1.00 191.57 342 VAL A O 1
ATOM 1836 N N . LYS A 1 343 ? 499.202 322.778 289.703 1.00 188.28 343 LYS A N 1
ATOM 1837 C CA . LYS A 1 343 ? 497.872 323.335 289.910 1.00 188.28 343 LYS A CA 1
ATOM 1838 C C . LYS A 1 343 ? 496.844 322.217 289.814 1.00 188.28 343 LYS A C 1
ATOM 1839 O O . LYS A 1 343 ? 496.903 321.391 288.897 1.00 188.28 343 LYS A O 1
ATOM 1845 N N . VAL A 1 344 ? 495.907 322.193 290.759 1.00 197.99 344 VAL A N 1
ATOM 1846 C CA . VAL A 1 344 ? 494.902 321.141 290.861 1.00 197.99 344 VAL A CA 1
ATOM 1847 C C . VAL A 1 344 ? 493.525 321.763 290.680 1.00 197.99 344 VAL A C 1
ATOM 1848 O O . VAL A 1 344 ? 493.169 322.709 291.392 1.00 197.99 344 VAL A O 1
ATOM 1852 N N . ASP A 1 345 ? 492.749 321.222 289.743 1.00 200.69 345 ASP A N 1
ATOM 1853 C CA . ASP A 1 345 ? 491.414 321.726 289.462 1.00 200.69 345 ASP A CA 1
ATOM 1854 C C . ASP A 1 345 ? 490.392 321.020 290.355 1.00 200.69 345 ASP A C 1
ATOM 1855 O O . ASP A 1 345 ? 490.744 320.287 291.283 1.00 200.69 345 ASP A O 1
ATOM 1860 N N . TYR A 1 346 ? 489.105 321.238 290.076 1.00 191.34 346 TYR A N 1
ATOM 1861 C CA . TYR A 1 346 ? 488.058 320.636 290.897 1.00 191.34 346 TYR A CA 1
ATOM 1862 C C . TYR A 1 346 ? 487.987 319.127 290.701 1.00 191.34 346 TYR A C 1
ATOM 1863 O O . TYR A 1 346 ? 487.821 318.380 291.672 1.00 191.34 346 TYR A O 1
ATOM 1872 N N . LYS A 1 347 ? 488.091 318.659 289.456 1.00 188.51 347 LYS A N 1
ATOM 1873 C CA . LYS A 1 347 ? 487.967 317.229 289.189 1.00 188.51 347 LYS A CA 1
ATOM 1874 C C . LYS A 1 347 ? 489.123 316.448 289.801 1.00 188.51 347 LYS A C 1
ATOM 1875 O O . LYS A 1 347 ? 488.923 315.374 290.384 1.00 188.51 347 LYS A O 1
ATOM 1881 N N . GLN A 1 348 ? 490.346 316.966 289.667 1.00 189.74 348 GLN A N 1
ATOM 1882 C CA . GLN A 1 348 ? 491.490 316.302 290.279 1.00 189.74 348 GLN A CA 1
ATOM 1883 C C . GLN A 1 348 ? 491.377 316.315 291.797 1.00 189.74 348 GLN A C 1
ATOM 1884 O O . GLN A 1 348 ? 491.722 315.331 292.460 1.00 189.74 348 GLN A O 1
ATOM 1890 N N . PHE A 1 349 ? 490.882 317.415 292.368 1.00 188.14 349 PHE A N 1
ATOM 1891 C CA . PHE A 1 349 ? 490.671 317.462 293.811 1.00 188.14 349 PHE A CA 1
ATOM 1892 C C . PHE A 1 349 ? 489.636 316.432 294.251 1.00 188.14 349 PHE A C 1
ATOM 1893 O O . PHE A 1 349 ? 489.800 315.782 295.288 1.00 188.14 349 PHE A O 1
ATOM 1901 N N . PHE A 1 350 ? 488.562 316.271 293.474 1.00 196.60 350 PHE A N 1
ATOM 1902 C CA . PHE A 1 350 ? 487.525 315.303 293.824 1.00 196.60 350 PHE A CA 1
ATOM 1903 C C . PHE A 1 350 ? 488.043 313.871 293.736 1.00 196.60 350 PHE A C 1
ATOM 1904 O O . PHE A 1 350 ? 487.791 313.052 294.632 1.00 196.60 350 PHE A O 1
ATOM 1912 N N . GLU A 1 351 ? 488.758 313.542 292.657 1.00 198.09 351 GLU A N 1
ATOM 1913 C CA . GLU A 1 351 ? 489.309 312.196 292.543 1.00 198.09 351 GLU A CA 1
ATOM 1914 C C . GLU A 1 351 ? 490.350 311.951 293.625 1.00 198.09 351 GLU A C 1
ATOM 1915 O O . GLU A 1 351 ? 490.494 310.826 294.115 1.00 198.09 351 GLU A O 1
ATOM 1921 N N . ALA A 1 352 ? 491.076 312.997 294.024 1.00 196.99 352 ALA A N 1
ATOM 1922 C CA . ALA A 1 352 ? 491.992 312.872 295.149 1.00 196.99 352 ALA A CA 1
ATOM 1923 C C . ALA A 1 352 ? 491.240 312.558 296.435 1.00 196.99 352 ALA A C 1
ATOM 1924 O O . ALA A 1 352 ? 491.613 311.633 297.165 1.00 196.99 352 ALA A O 1
ATOM 1926 N N . ILE A 1 353 ? 490.166 313.302 296.717 1.00 200.86 353 ILE A N 1
ATOM 1927 C CA . ILE A 1 353 ? 489.355 313.025 297.903 1.00 200.86 353 ILE A CA 1
ATOM 1928 C C . ILE A 1 353 ? 488.903 311.574 297.892 1.00 200.86 353 ILE A C 1
ATOM 1929 O O . ILE A 1 353 ? 488.952 310.881 298.917 1.00 200.86 353 ILE A O 1
ATOM 1934 N N . ASN A 1 354 ? 488.466 311.088 296.729 1.00 201.24 354 ASN A N 1
ATOM 1935 C CA . ASN A 1 354 ? 488.109 309.679 296.617 1.00 201.24 354 ASN A CA 1
ATOM 1936 C C . ASN A 1 354 ? 489.305 308.789 296.926 1.00 201.24 354 ASN A C 1
ATOM 1937 O O . ASN A 1 354 ? 489.157 307.732 297.548 1.00 201.24 354 ASN A O 1
ATOM 1942 N N . LYS A 1 355 ? 490.495 309.193 296.488 1.00 204.36 355 LYS A N 1
ATOM 1943 C CA . LYS A 1 355 ? 491.710 308.471 296.833 1.00 204.36 355 LYS A CA 1
ATOM 1944 C C . LYS A 1 355 ? 492.287 308.874 298.186 1.00 204.36 355 LYS A C 1
ATOM 1945 O O . LYS A 1 355 ? 493.271 308.267 298.623 1.00 204.36 355 LYS A O 1
ATOM 1951 N N . MET A 1 356 ? 491.748 309.902 298.841 1.00 196.83 356 MET A N 1
ATOM 1952 C CA . MET A 1 356 ? 492.269 310.312 300.141 1.00 196.83 356 MET A CA 1
ATOM 1953 C C . MET A 1 356 ? 491.407 309.870 301.313 1.00 196.83 356 MET A C 1
ATOM 1954 O O . MET A 1 356 ? 491.670 310.293 302.445 1.00 196.83 356 MET A O 1
ATOM 1959 N N . GLU A 1 357 ? 490.405 309.026 301.061 1.00 197.69 357 GLU A N 1
ATOM 1960 C CA . GLU A 1 357 ? 489.517 308.432 302.057 1.00 197.69 357 GLU A CA 1
ATOM 1961 C C . GLU A 1 357 ? 489.144 309.391 303.183 1.00 197.69 357 GLU A C 1
ATOM 1962 O O . GLU A 1 357 ? 489.175 309.005 304.355 1.00 197.69 357 GLU A O 1
ATOM 1968 N N . LEU A 1 358 ? 488.789 310.631 302.853 1.00 191.80 358 LEU A N 1
ATOM 1969 C CA . LEU A 1 358 ? 488.415 311.590 303.884 1.00 191.80 358 LEU A CA 1
ATOM 1970 C C . LEU A 1 358 ? 486.961 311.455 304.320 1.00 191.80 358 LEU A C 1
ATOM 1971 O O . LEU A 1 358 ? 486.540 312.171 305.235 1.00 191.80 358 LEU A O 1
ATOM 1976 N N . ASP A 1 359 ? 486.196 310.555 303.700 1.00 200.29 359 ASP A N 1
ATOM 1977 C CA . ASP A 1 359 ? 484.799 310.309 304.061 1.00 200.29 359 ASP A CA 1
ATOM 1978 C C . ASP A 1 359 ? 483.980 311.598 304.019 1.00 200.29 359 ASP A C 1
ATOM 1979 O O . ASP A 1 359 ? 483.179 311.890 304.910 1.00 200.29 359 ASP A O 1
ATOM 1984 N N . LEU A 1 360 ? 484.185 312.372 302.959 1.00 189.14 360 LEU A N 1
ATOM 1985 C CA . LEU A 1 360 ? 483.478 313.626 302.748 1.00 189.14 360 LEU A CA 1
ATOM 1986 C C . LEU A 1 360 ? 482.542 313.494 301.556 1.00 189.14 360 LEU A C 1
ATOM 1987 O O . LEU A 1 360 ? 482.913 312.926 300.524 1.00 189.14 360 LEU A O 1
ATOM 1992 N N . ASN A 1 361 ? 481.329 314.019 301.704 1.00 182.84 361 ASN A N 1
ATOM 1993 C CA . ASN A 1 361 ? 480.366 313.981 300.617 1.00 182.84 361 ASN A CA 1
ATOM 1994 C C . ASN A 1 361 ? 480.708 315.052 299.583 1.00 182.84 361 ASN A C 1
ATOM 1995 O O . ASN A 1 361 ? 481.662 315.821 299.734 1.00 182.84 361 ASN A O 1
ATOM 2000 N N . GLU A 1 362 ? 479.910 315.102 298.515 1.00 181.88 362 GLU A N 1
ATOM 2001 C CA . GLU A 1 362 ? 480.202 316.016 297.415 1.00 181.88 362 GLU A CA 1
ATOM 2002 C C . GLU A 1 362 ? 480.136 317.471 297.865 1.00 181.88 362 GLU A C 1
ATOM 2003 O O . GLU A 1 362 ? 480.955 318.295 297.442 1.00 181.88 362 GLU A O 1
ATOM 2009 N N . GLU A 1 363 ? 479.161 317.809 298.714 1.00 189.41 363 GLU A N 1
ATOM 2010 C CA . GLU A 1 363 ? 479.042 319.184 299.191 1.00 189.41 363 GLU A CA 1
ATOM 2011 C C . GLU A 1 363 ? 480.247 319.589 300.033 1.00 189.41 363 GLU A C 1
ATOM 2012 O O . GLU A 1 363 ? 480.778 320.696 299.877 1.00 189.41 363 GLU A O 1
ATOM 2018 N N . GLN A 1 364 ? 480.689 318.707 300.934 1.00 183.05 364 GLN A N 1
ATOM 2019 C CA . GLN A 1 364 ? 481.885 318.992 301.722 1.00 183.05 364 GLN A CA 1
ATOM 2020 C C . GLN A 1 364 ? 483.100 319.159 300.821 1.00 183.05 364 GLN A C 1
ATOM 2021 O O . GLN A 1 364 ? 483.927 320.052 301.038 1.00 183.05 364 GLN A O 1
ATOM 2027 N N . ILE A 1 365 ? 483.218 318.305 299.802 1.00 182.51 365 ILE A N 1
ATOM 2028 C CA . ILE A 1 365 ? 484.341 318.385 298.875 1.00 182.51 365 ILE A CA 1
ATOM 2029 C C . ILE A 1 365 ? 484.339 319.726 298.154 1.00 182.51 365 ILE A C 1
ATOM 2030 O O . ILE A 1 365 ? 485.373 320.399 298.052 1.00 182.51 365 ILE A O 1
ATOM 2035 N N . GLN A 1 366 ? 483.173 320.137 297.652 1.00 182.63 366 GLN A N 1
ATOM 2036 C CA . GLN A 1 366 ? 483.072 321.396 296.924 1.00 182.63 366 GLN A CA 1
ATOM 2037 C C . GLN A 1 366 ? 483.377 322.584 297.826 1.00 182.63 366 GLN A C 1
ATOM 2038 O O . GLN A 1 366 ? 484.067 323.523 297.414 1.00 182.63 366 GLN A O 1
ATOM 2044 N N . GLU A 1 367 ? 482.867 322.565 299.060 1.00 181.90 367 GLU A N 1
ATOM 2045 C CA . GLU A 1 367 ? 483.133 323.667 299.979 1.00 181.90 367 GLU A CA 1
ATOM 2046 C C . GLU A 1 367 ? 484.614 323.745 300.334 1.00 181.90 367 GLU A C 1
ATOM 2047 O O . GLU A 1 367 ? 485.188 324.841 300.394 1.00 181.90 367 GLU A O 1
ATOM 2053 N N . LEU A 1 368 ? 485.248 322.594 300.571 1.00 180.17 368 LEU A N 1
ATOM 2054 C CA . LEU A 1 368 ? 486.676 322.584 300.863 1.00 180.17 368 LEU A CA 1
ATOM 2055 C C . LEU A 1 368 ? 487.480 323.111 299.683 1.00 180.17 368 LEU A C 1
ATOM 2056 O O . LEU A 1 368 ? 488.428 323.883 299.864 1.00 180.17 368 LEU A O 1
ATOM 2061 N N . PHE A 1 369 ? 487.117 322.704 298.464 1.00 189.45 369 PHE A N 1
ATOM 2062 C CA . PHE A 1 369 ? 487.816 323.201 297.284 1.00 189.45 369 PHE A CA 1
ATOM 2063 C C . PHE A 1 369 ? 487.633 324.706 297.127 1.00 189.45 369 PHE A C 1
ATOM 2064 O O . PHE A 1 369 ? 488.578 325.421 296.775 1.00 189.45 369 PHE A O 1
ATOM 2072 N N . LYS A 1 370 ? 486.418 325.203 297.375 1.00 183.34 370 LYS A N 1
ATOM 2073 C CA . LYS A 1 370 ? 486.167 326.637 297.271 1.00 183.34 370 LYS A CA 1
ATOM 2074 C C . LYS A 1 370 ? 486.985 327.415 298.294 1.00 183.34 370 LYS A C 1
ATOM 2075 O O . LYS A 1 370 ? 487.530 328.480 297.983 1.00 183.34 370 LYS A O 1
ATOM 2081 N N . GLN A 1 371 ? 487.074 326.902 299.523 1.00 183.07 371 GLN A N 1
ATOM 2082 C CA . GLN A 1 371 ? 487.874 327.574 300.543 1.00 183.07 371 GLN A CA 1
ATOM 2083 C C . GLN A 1 371 ? 489.358 327.539 300.201 1.00 183.07 371 GLN A C 1
ATOM 2084 O O . GLN A 1 371 ? 490.066 328.536 300.384 1.00 183.07 371 GLN A O 1
ATOM 2090 N N . LEU A 1 372 ? 489.848 326.399 299.707 1.00 189.82 372 LEU A N 1
ATOM 2091 C CA . LEU A 1 372 ? 491.271 326.273 299.404 1.00 189.82 372 LEU A CA 1
ATOM 2092 C C . LEU A 1 372 ? 491.684 327.207 298.274 1.00 189.82 372 LEU A C 1
ATOM 2093 O O . LEU A 1 372 ? 492.767 327.801 298.315 1.00 189.82 372 LEU A O 1
ATOM 2098 N N . ASP A 1 373 ? 490.831 327.359 297.261 1.00 177.74 373 ASP A N 1
ATOM 2099 C CA . ASP A 1 373 ? 491.157 328.147 296.073 1.00 177.74 373 ASP A CA 1
ATOM 2100 C C . ASP A 1 373 ? 491.104 329.626 296.447 1.00 177.74 373 ASP A C 1
ATOM 2101 O O . ASP A 1 373 ? 490.136 330.341 296.174 1.00 177.74 373 ASP A O 1
ATOM 2106 N N . ALA A 1 374 ? 492.177 330.089 297.095 1.00 178.03 374 ALA A N 1
ATOM 2107 C CA . ALA A 1 374 ? 492.202 331.452 297.619 1.00 178.03 374 ALA A CA 1
ATOM 2108 C C . ALA A 1 374 ? 492.146 332.487 296.502 1.00 178.03 374 ALA A C 1
ATOM 2109 O O . ALA A 1 374 ? 491.454 333.505 296.626 1.00 178.03 374 ALA A O 1
ATOM 2111 N N . ASN A 1 375 ? 492.866 332.253 295.403 1.00 172.96 375 ASN A N 1
ATOM 2112 C CA . ASN A 1 375 ? 492.836 333.191 294.289 1.00 172.96 375 ASN A CA 1
ATOM 2113 C C . ASN A 1 375 ? 491.584 333.048 293.435 1.00 172.96 375 ASN A C 1
ATOM 2114 O O . ASN A 1 375 ? 491.374 333.868 292.535 1.00 172.96 375 ASN A O 1
ATOM 2119 N N . LYS A 1 376 ? 490.761 332.029 293.695 1.00 179.59 376 LYS A N 1
ATOM 2120 C CA . LYS A 1 376 ? 489.525 331.789 292.949 1.00 179.59 376 LYS A CA 1
ATOM 2121 C C . LYS A 1 376 ? 489.797 331.629 291.455 1.00 179.59 376 LYS A C 1
ATOM 2122 O O . LYS A 1 376 ? 489.011 332.063 290.610 1.00 179.59 376 LYS A O 1
ATOM 2128 N N . ASP A 1 377 ? 490.922 330.997 291.126 1.00 174.70 377 ASP A N 1
ATOM 2129 C CA . ASP A 1 377 ? 491.304 330.748 289.744 1.00 174.70 377 ASP A CA 1
ATOM 2130 C C . ASP A 1 377 ? 490.924 329.351 289.273 1.00 174.70 377 ASP A C 1
ATOM 2131 O O . ASP A 1 377 ? 491.259 328.977 288.144 1.00 174.70 377 ASP A O 1
ATOM 2136 N N . GLY A 1 378 ? 490.235 328.573 290.105 1.00 181.85 378 GLY A N 1
ATOM 2137 C CA . GLY A 1 378 ? 489.890 327.212 289.761 1.00 181.85 378 GLY A CA 1
ATOM 2138 C C . GLY A 1 378 ? 491.013 326.214 289.915 1.00 181.85 378 GLY A C 1
ATOM 2139 O O . GLY A 1 378 ? 490.831 325.040 289.568 1.00 181.85 378 GLY A O 1
ATOM 2140 N N . TYR A 1 379 ? 492.166 326.639 290.421 1.00 191.72 379 TYR A N 1
ATOM 2141 C CA . TYR A 1 379 ? 493.312 325.763 290.593 1.00 191.72 379 TYR A CA 1
ATOM 2142 C C . TYR A 1 379 ? 493.945 326.040 291.945 1.00 191.72 379 TYR A C 1
ATOM 2143 O O . TYR A 1 379 ? 494.128 327.199 292.328 1.00 191.72 379 TYR A O 1
ATOM 2152 N N . ILE A 1 380 ? 494.279 324.974 292.661 1.00 197.93 380 ILE A N 1
ATOM 2153 C CA . ILE A 1 380 ? 494.899 325.075 293.974 1.00 197.93 380 ILE A CA 1
ATOM 2154 C C . ILE A 1 380 ? 496.405 325.035 293.764 1.00 197.93 380 ILE A C 1
ATOM 2155 O O . ILE A 1 380 ? 496.994 323.969 293.562 1.00 197.93 380 ILE A O 1
ATOM 2160 N N . ASN A 1 381 ? 497.032 326.206 293.809 1.00 198.51 381 ASN A N 1
ATOM 2161 C CA . ASN A 1 381 ? 498.480 326.302 293.819 1.00 198.51 381 ASN A CA 1
ATOM 2162 C C . ASN A 1 381 ? 498.976 326.344 295.264 1.00 198.51 381 ASN A C 1
ATOM 2163 O O . ASN A 1 381 ? 498.203 326.522 296.210 1.00 198.51 381 ASN A O 1
ATOM 2168 N N . TYR A 1 382 ? 500.286 326.190 295.439 1.00 191.36 382 TYR A N 1
ATOM 2169 C CA . TYR A 1 382 ? 500.828 326.073 296.782 1.00 191.36 382 TYR A CA 1
ATOM 2170 C C . TYR A 1 382 ? 500.681 327.385 297.558 1.00 191.36 382 TYR A C 1
ATOM 2171 O O . TYR A 1 382 ? 500.699 327.382 298.797 1.00 191.36 382 TYR A O 1
ATOM 2180 N N . THR A 1 383 ? 500.526 328.512 296.860 1.00 191.25 383 THR A N 1
ATOM 2181 C CA . THR A 1 383 ? 500.342 329.791 297.547 1.00 191.25 383 THR A CA 1
ATOM 2182 C C . THR A 1 383 ? 499.030 329.810 298.320 1.00 191.25 383 THR A C 1
ATOM 2183 O O . THR A 1 383 ? 498.968 330.225 299.489 1.00 191.25 383 THR A O 1
ATOM 2187 N N . ASP A 1 384 ? 497.965 329.337 297.678 1.00 193.19 384 ASP A N 1
ATOM 2188 C CA . ASP A 1 384 ? 496.677 329.272 298.349 1.00 193.19 384 ASP A CA 1
ATOM 2189 C C . ASP A 1 384 ? 496.740 328.350 299.562 1.00 193.19 384 ASP A C 1
ATOM 2190 O O . ASP A 1 384 ? 496.091 328.610 300.583 1.00 193.19 384 ASP A O 1
ATOM 2195 N N . TRP A 1 385 ? 497.515 327.267 299.479 1.00 177.88 385 TRP A N 1
ATOM 2196 C CA . TRP A 1 385 ? 497.509 326.328 300.593 1.00 177.88 385 TRP A CA 1
ATOM 2197 C C . TRP A 1 385 ? 498.384 326.819 301.746 1.00 177.88 385 TRP A C 1
ATOM 2198 O O . TRP A 1 385 ? 498.085 326.536 302.914 1.00 177.88 385 TRP A O 1
ATOM 2209 N N . ARG A 1 386 ? 499.463 327.567 301.466 1.00 185.33 386 ARG A N 1
ATOM 2210 C CA . ARG A 1 386 ? 500.088 328.237 302.604 1.00 185.33 386 ARG A CA 1
ATOM 2211 C C . ARG A 1 386 ? 499.126 329.241 303.218 1.00 185.33 386 ARG A C 1
ATOM 2212 O O . ARG A 1 386 ? 499.098 329.409 304.441 1.00 185.33 386 ARG A O 1
ATOM 2220 N N . ASN A 1 387 ? 498.330 329.921 302.390 1.00 185.63 387 ASN A N 1
ATOM 2221 C CA . ASN A 1 387 ? 497.410 330.916 302.930 1.00 185.63 387 ASN A CA 1
ATOM 2222 C C . ASN A 1 387 ? 496.259 330.303 303.721 1.00 185.63 387 ASN A C 1
ATOM 2223 O O . ASN A 1 387 ? 495.685 330.984 304.576 1.00 185.63 387 ASN A O 1
ATOM 2228 N N . THR A 1 388 ? 495.914 329.041 303.476 1.00 185.44 388 THR A N 1
ATOM 2229 C CA . THR A 1 388 ? 494.695 328.477 304.043 1.00 185.44 388 THR A CA 1
ATOM 2230 C C . THR A 1 388 ? 494.903 327.691 305.332 1.00 185.44 388 THR A C 1
ATOM 2231 O O . THR A 1 388 ? 494.071 327.789 306.240 1.00 185.44 388 THR A O 1
ATOM 2235 N N . ILE A 1 389 ? 495.971 326.910 305.444 1.00 176.13 389 ILE A N 1
ATOM 2236 C CA . ILE A 1 389 ? 496.225 326.097 306.630 1.00 176.13 389 ILE A CA 1
ATOM 2237 C C . ILE A 1 389 ? 497.596 326.447 307.193 1.00 176.13 389 ILE A C 1
ATOM 2238 O O . ILE A 1 389 ? 498.573 326.590 306.446 1.00 176.13 389 ILE A O 1
ATOM 2243 N N . LYS A 1 390 ? 497.655 326.596 308.514 1.00 190.85 390 LYS A N 1
ATOM 2244 C CA . LYS A 1 390 ? 498.850 326.970 309.251 1.00 190.85 390 LYS A CA 1
ATOM 2245 C C . LYS A 1 390 ? 499.258 325.818 310.162 1.00 190.85 390 LYS A C 1
ATOM 2246 O O . LYS A 1 390 ? 498.417 325.029 310.602 1.00 190.85 390 LYS A O 1
ATOM 2252 N N . ASP A 1 391 ? 500.555 325.721 310.442 1.00 207.93 391 ASP A N 1
ATOM 2253 C CA . ASP A 1 391 ? 501.091 324.620 311.244 1.00 207.93 391 ASP A CA 1
ATOM 2254 C C . ASP A 1 391 ? 500.758 324.842 312.715 1.00 207.93 391 ASP A C 1
ATOM 2255 O O . ASP A 1 391 ? 501.340 325.707 313.373 1.00 207.93 391 ASP A O 1
ATOM 2260 N N . ASP A 1 392 ? 499.820 324.055 313.241 1.00 201.10 392 ASP A N 1
ATOM 2261 C CA . ASP A 1 392 ? 499.463 324.092 314.661 1.00 201.10 392 ASP A CA 1
ATOM 2262 C C . ASP A 1 392 ? 499.941 322.788 315.295 1.00 201.10 392 ASP A C 1
ATOM 2263 O O . ASP A 1 392 ? 499.177 321.836 315.455 1.00 201.10 392 ASP A O 1
ATOM 2268 N N . ASN A 1 393 ? 501.218 322.750 315.659 1.00 200.99 393 ASN A N 1
ATOM 2269 C CA . ASN A 1 393 ? 501.822 321.568 316.276 1.00 200.99 393 ASN A CA 1
ATOM 2270 C C . ASN A 1 393 ? 501.844 321.703 317.798 1.00 200.99 393 ASN A C 1
ATOM 2271 O O . ASN A 1 393 ? 502.896 321.804 318.429 1.00 200.99 393 ASN A O 1
ATOM 2276 N N . ASP A 1 394 ? 500.653 321.706 318.390 1.00 192.14 394 ASP A N 1
ATOM 2277 C CA . ASP A 1 394 ? 500.499 321.832 319.831 1.00 192.14 394 ASP A CA 1
ATOM 2278 C C . ASP A 1 394 ? 499.885 320.565 320.411 1.00 192.14 394 ASP A C 1
ATOM 2279 O O . ASP A 1 394 ? 499.095 319.878 319.756 1.00 192.14 394 ASP A O 1
ATOM 2284 N N . HIS A 1 395 ? 500.265 320.260 321.655 1.00 175.01 395 HIS A N 1
ATOM 2285 C CA . HIS A 1 395 ? 499.759 319.060 322.315 1.00 175.01 395 HIS A CA 1
ATOM 2286 C C . HIS A 1 395 ? 498.256 319.129 322.548 1.00 175.01 395 HIS A C 1
ATOM 2287 O O . HIS A 1 395 ? 497.610 318.089 322.719 1.00 175.01 395 HIS A O 1
ATOM 2294 N N . LEU A 1 396 ? 497.683 320.335 322.583 1.00 166.87 396 LEU A N 1
ATOM 2295 C CA . LEU A 1 396 ? 496.236 320.455 322.732 1.00 166.87 396 LEU A CA 1
ATOM 2296 C C . LEU A 1 396 ? 495.511 319.810 321.558 1.00 166.87 396 LEU A C 1
ATOM 2297 O O . LEU A 1 396 ? 494.558 319.042 321.748 1.00 166.87 396 LEU A O 1
ATOM 2302 N N . GLN A 1 397 ? 495.961 320.096 320.334 1.00 169.66 397 GLN A N 1
ATOM 2303 C CA . GLN A 1 397 ? 495.388 319.429 319.172 1.00 169.66 397 GLN A CA 1
ATOM 2304 C C . GLN A 1 397 ? 495.699 317.939 319.175 1.00 169.66 397 GLN A C 1
ATOM 2305 O O . GLN A 1 397 ? 494.907 317.145 318.660 1.00 169.66 397 GLN A O 1
ATOM 2311 N N . TYR A 1 398 ? 496.830 317.538 319.760 1.00 155.09 398 TYR A N 1
ATOM 2312 C CA . TYR A 1 398 ? 497.124 316.115 319.898 1.00 155.09 398 TYR A CA 1
ATOM 2313 C C . TYR A 1 398 ? 496.086 315.424 320.775 1.00 155.09 398 TYR A C 1
ATOM 2314 O O . TYR A 1 398 ? 495.583 314.348 320.434 1.00 155.09 398 TYR A O 1
ATOM 2323 N N . ILE A 1 399 ? 495.747 316.038 321.909 1.00 155.73 399 ILE A N 1
ATOM 2324 C CA . ILE A 1 399 ? 494.742 315.465 322.801 1.00 155.73 399 ILE A CA 1
ATOM 2325 C C . ILE A 1 399 ? 493.374 315.465 322.131 1.00 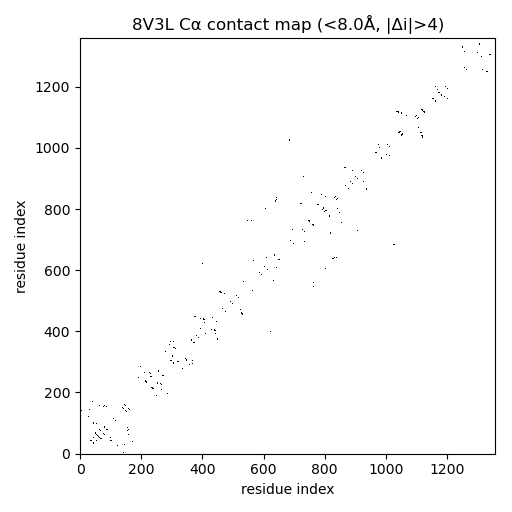155.73 399 ILE A C 1
ATOM 2326 O O . ILE A 1 399 ? 492.594 314.512 322.273 1.00 155.73 399 ILE A O 1
ATOM 2331 N N . LYS A 1 400 ? 493.055 316.536 321.398 1.00 169.00 400 LYS A N 1
ATOM 2332 C CA . LYS A 1 400 ? 491.790 316.576 320.668 1.00 169.00 400 LYS A CA 1
ATOM 2333 C C . LYS A 1 400 ? 491.712 315.450 319.642 1.00 169.00 400 LYS A C 1
ATOM 2334 O O . LYS A 1 400 ? 490.676 314.787 319.512 1.00 169.00 400 LYS A O 1
ATOM 2340 N N . ASP A 1 401 ? 492.805 315.210 318.914 1.00 172.76 401 ASP A N 1
ATOM 2341 C CA . ASP A 1 401 ? 492.836 314.120 317.945 1.00 172.76 401 ASP A CA 1
ATOM 2342 C C . ASP A 1 401 ? 492.731 312.764 318.632 1.00 172.76 401 ASP A C 1
ATOM 2343 O O . ASP A 1 401 ? 492.129 311.829 318.088 1.00 172.76 401 ASP A O 1
ATOM 2348 N N . VAL A 1 402 ? 493.328 312.629 319.818 1.00 159.23 402 VAL A N 1
ATOM 2349 C CA . VAL A 1 402 ? 493.204 311.381 320.568 1.00 159.23 402 VAL A CA 1
ATOM 2350 C C . VAL A 1 402 ? 491.746 311.122 320.917 1.00 159.23 402 VAL A C 1
ATOM 2351 O O . VAL A 1 402 ? 491.210 310.027 320.688 1.00 159.23 402 VAL A O 1
ATOM 2355 N N . ILE A 1 403 ? 491.083 312.141 321.464 1.00 159.23 403 ILE A N 1
ATOM 2356 C CA . ILE A 1 403 ? 489.673 312.021 321.820 1.00 159.23 403 ILE A CA 1
ATOM 2357 C C . ILE A 1 403 ? 488.851 311.673 320.587 1.00 159.23 403 ILE A C 1
ATOM 2358 O O . ILE A 1 403 ? 487.934 310.844 320.640 1.00 159.23 403 ILE A O 1
ATOM 2363 N N . TYR A 1 404 ? 489.174 312.297 319.452 1.00 141.17 404 TYR A N 1
ATOM 2364 C CA . TYR A 1 404 ? 488.412 312.032 318.239 1.00 141.17 404 TYR A CA 1
ATOM 2365 C C . TYR A 1 404 ? 488.584 310.595 317.765 1.00 141.17 404 TYR A C 1
ATOM 2366 O O . TYR A 1 404 ? 487.594 309.917 317.468 1.00 141.17 404 TYR A O 1
ATOM 2375 N N . LYS A 1 405 ? 489.826 310.104 317.682 1.00 153.49 405 LYS A N 1
ATOM 2376 C CA . LYS A 1 405 ? 490.000 308.779 317.094 1.00 153.49 405 LYS A CA 1
ATOM 2377 C C . LYS A 1 405 ? 489.482 307.696 318.033 1.00 153.49 405 LYS A C 1
ATOM 2378 O O . LYS A 1 405 ? 488.843 306.738 317.583 1.00 153.49 405 LYS A O 1
ATOM 2384 N N . ARG A 1 406 ? 489.729 307.826 319.338 1.00 150.89 406 ARG A N 1
ATOM 2385 C CA . ARG A 1 406 ? 489.202 306.827 320.261 1.00 150.89 406 ARG A CA 1
ATOM 2386 C C . ARG A 1 406 ? 487.704 306.970 320.493 1.00 150.89 406 ARG A C 1
ATOM 2387 O O . ARG A 1 406 ? 487.112 306.102 321.146 1.00 150.89 406 ARG A O 1
ATOM 2395 N N . GLN A 1 407 ? 487.084 308.031 319.971 1.00 171.27 407 GLN A N 1
ATOM 2396 C CA . GLN A 1 407 ? 485.648 308.271 320.122 1.00 171.27 407 GLN A CA 1
ATOM 2397 C C . GLN A 1 407 ? 485.241 308.273 321.593 1.00 171.27 407 GLN A C 1
ATOM 2398 O O . GLN A 1 407 ? 484.239 307.672 321.987 1.00 171.27 407 GLN A O 1
ATOM 2404 N N . LEU A 1 408 ? 486.033 308.957 322.413 1.00 171.23 408 LEU A N 1
ATOM 2405 C CA . LEU A 1 408 ? 485.757 309.028 323.840 1.00 171.23 408 LEU A CA 1
ATOM 2406 C C . LEU A 1 408 ? 484.570 309.945 324.104 1.00 171.23 408 LEU A C 1
ATOM 2407 O O . LEU A 1 408 ? 484.510 311.067 323.591 1.00 171.23 408 LEU A O 1
ATOM 2412 N N . HIS A 1 409 ? 483.622 309.465 324.905 1.00 185.07 409 HIS A N 1
ATOM 2413 C CA . HIS A 1 409 ? 482.507 310.301 325.309 1.00 185.07 409 HIS A CA 1
ATOM 2414 C C . HIS A 1 409 ? 482.975 311.352 326.313 1.00 185.07 409 HIS A C 1
ATOM 2415 O O . HIS A 1 409 ? 484.043 311.241 326.922 1.00 185.07 409 HIS A O 1
ATOM 2422 N N . THR A 1 410 ? 482.158 312.392 326.474 1.00 187.21 410 THR A N 1
ATOM 2423 C CA . THR A 1 410 ? 482.558 313.521 327.308 1.00 187.21 410 THR A CA 1
ATOM 2424 C C . THR A 1 410 ? 482.709 313.117 328.772 1.00 187.21 410 THR A C 1
ATOM 2425 O O . THR A 1 410 ? 483.697 313.477 329.421 1.00 187.21 410 THR A O 1
ATOM 2429 N N . ASP A 1 411 ? 481.765 312.336 329.300 1.00 190.48 411 ASP A N 1
ATOM 2430 C CA . ASP A 1 411 ? 481.750 312.066 330.734 1.00 190.48 411 ASP A CA 1
ATOM 2431 C C . ASP A 1 411 ? 482.882 311.128 331.134 1.00 190.48 411 ASP A C 1
ATOM 2432 O O . ASP A 1 411 ? 483.438 311.242 332.233 1.00 190.48 411 ASP A O 1
ATOM 2437 N N . ASP A 1 412 ? 483.234 310.187 330.257 1.00 188.38 412 ASP A N 1
ATOM 2438 C CA . ASP A 1 412 ? 484.381 309.325 330.524 1.00 188.38 412 ASP A CA 1
ATOM 2439 C C . ASP A 1 412 ? 485.661 310.145 330.619 1.00 188.38 412 ASP A C 1
ATOM 2440 O O . ASP A 1 412 ? 486.492 309.925 331.508 1.00 188.38 412 ASP A O 1
ATOM 2445 N N . VAL A 1 413 ? 485.829 311.107 329.709 1.00 190.46 413 VAL A N 1
ATOM 2446 C CA . VAL A 1 413 ? 486.992 311.988 329.756 1.00 190.46 413 VAL A CA 1
ATOM 2447 C C . VAL A 1 413 ? 486.980 312.814 331.036 1.00 190.46 413 VAL A C 1
ATOM 2448 O O . VAL A 1 413 ? 488.021 313.009 331.676 1.00 190.46 413 VAL A O 1
ATOM 2452 N N . LEU A 1 414 ? 485.806 313.314 331.427 1.00 176.33 414 LEU A N 1
ATOM 2453 C CA . LEU A 1 414 ? 485.714 314.119 332.642 1.00 176.33 414 LEU A CA 1
ATOM 2454 C C . LEU A 1 414 ? 486.111 313.309 333.869 1.00 176.33 414 LEU A C 1
ATOM 2455 O O . LEU A 1 414 ? 486.908 313.765 334.697 1.00 176.33 414 LEU A O 1
ATOM 2460 N N . LYS A 1 415 ? 485.571 312.096 333.998 1.00 179.28 415 LYS A N 1
ATOM 2461 C CA . LYS A 1 415 ? 485.882 311.273 335.162 1.00 179.28 415 LYS A CA 1
ATOM 2462 C C . LYS A 1 415 ? 487.331 310.805 335.148 1.00 179.28 415 LYS A C 1
ATOM 2463 O O . LYS A 1 415 ? 487.930 310.622 336.214 1.00 179.28 415 LYS A O 1
ATOM 2469 N N . THR A 1 416 ? 487.906 310.598 333.962 1.00 183.32 416 THR A N 1
ATOM 2470 C CA . THR A 1 416 ? 489.333 310.308 333.886 1.00 183.32 416 THR A CA 1
ATOM 2471 C C . THR A 1 416 ? 490.157 311.464 334.435 1.00 183.32 416 THR A C 1
ATOM 2472 O O . THR A 1 416 ? 491.149 311.242 335.140 1.00 183.32 416 THR A O 1
ATOM 2476 N N . MET A 1 417 ? 489.761 312.697 334.131 1.00 180.32 417 MET A N 1
ATOM 2477 C CA . MET A 1 417 ? 490.426 313.882 334.656 1.00 180.32 417 MET A CA 1
ATOM 2478 C C . MET A 1 417 ? 490.129 314.122 336.129 1.00 180.32 417 MET A C 1
ATOM 2479 O O . MET A 1 417 ? 490.780 314.972 336.745 1.00 180.32 417 MET A O 1
ATOM 2484 N N . GLY A 1 418 ? 489.171 313.400 336.707 1.00 161.06 418 GLY A N 1
ATOM 2485 C CA . GLY A 1 418 ? 488.836 313.579 338.104 1.00 161.06 418 GLY A CA 1
ATOM 2486 C C . GLY A 1 418 ? 487.793 314.633 338.387 1.00 161.06 418 GLY A C 1
ATOM 2487 O O . GLY A 1 418 ? 487.704 315.108 339.523 1.00 161.06 418 GLY A O 1
ATOM 2488 N N . LEU A 1 419 ? 486.999 315.019 337.390 1.00 174.54 419 LEU A N 1
ATOM 2489 C CA . LEU A 1 419 ? 485.966 316.029 337.558 1.00 174.54 419 LEU A CA 1
ATOM 2490 C C . LEU A 1 419 ? 484.655 315.524 336.972 1.00 174.54 419 LEU A C 1
ATOM 2491 O O . LEU A 1 419 ? 484.643 314.754 336.009 1.00 174.54 419 LEU A O 1
ATOM 2496 N N . ASP A 1 420 ? 483.547 315.965 337.562 1.00 195.18 420 ASP A N 1
ATOM 2497 C CA . ASP A 1 420 ? 482.218 315.602 337.096 1.00 195.18 420 ASP A CA 1
ATOM 2498 C C . ASP A 1 420 ? 481.466 316.848 336.648 1.00 195.18 420 ASP A C 1
ATOM 2499 O O . ASP A 1 420 ? 481.901 317.978 336.884 1.00 195.18 420 ASP A O 1
ATOM 2504 N N . ARG A 1 421 ? 480.316 316.621 336.005 1.00 198.77 421 ARG A N 1
ATOM 2505 C CA . ARG A 1 421 ? 479.532 317.721 335.445 1.00 198.77 421 ARG A CA 1
ATOM 2506 C C . ARG A 1 421 ? 479.216 318.785 336.488 1.00 198.77 421 ARG A C 1
ATOM 2507 O O . ARG A 1 421 ? 479.162 319.979 336.172 1.00 198.77 421 ARG A O 1
ATOM 2515 N N . GLU A 1 422 ? 479.003 318.374 337.734 1.00 199.22 422 GLU A N 1
ATOM 2516 C CA . GLU A 1 422 ? 478.628 319.298 338.796 1.00 199.22 422 GLU A CA 1
ATOM 2517 C C . GLU A 1 422 ? 479.828 319.891 339.527 1.00 199.22 422 GLU A C 1
ATOM 2518 O O . GLU A 1 422 ? 479.635 320.618 340.507 1.00 199.22 422 GLU A O 1
ATOM 2524 N N . HIS A 1 423 ? 481.048 319.598 339.087 1.00 184.86 423 HIS A N 1
ATOM 2525 C CA . HIS A 1 423 ? 482.220 320.152 339.746 1.00 184.86 423 HIS A CA 1
ATOM 2526 C C . HIS A 1 423 ? 482.284 321.661 339.512 1.00 184.86 423 HIS A C 1
ATOM 2527 O O . HIS A 1 423 ? 482.009 322.130 338.403 1.00 184.86 423 HIS A O 1
ATOM 2534 N N . PRO A 1 424 ? 482.637 322.441 340.529 1.00 187.43 424 PRO A N 1
ATOM 2535 C CA . PRO A 1 424 ? 482.674 323.907 340.377 1.00 187.43 424 PRO A CA 1
ATOM 2536 C C . PRO A 1 424 ? 483.741 324.329 339.383 1.00 187.43 424 PRO A C 1
ATOM 2537 O O . PRO A 1 424 ? 484.623 323.530 339.033 1.00 187.43 424 PRO A O 1
ATOM 2541 N N . PRO A 1 425 ? 483.686 325.570 338.892 1.00 183.96 425 PRO A N 1
ATOM 2542 C CA . PRO A 1 425 ? 484.716 326.037 337.954 1.00 183.96 425 PRO A CA 1
ATOM 2543 C C . PRO A 1 425 ? 486.105 325.961 338.571 1.00 183.96 425 PRO A C 1
ATOM 2544 O O . PRO A 1 425 ? 486.291 326.202 339.765 1.00 183.96 425 PRO A O 1
ATOM 2548 N N . ILE A 1 426 ? 487.085 325.624 337.737 1.00 190.66 426 ILE A N 1
ATOM 2549 C CA . ILE A 1 426 ? 488.436 325.322 338.192 1.00 190.66 426 ILE A CA 1
ATOM 2550 C C . ILE A 1 426 ? 489.393 326.399 337.702 1.00 190.66 426 ILE A C 1
ATOM 2551 O O . ILE A 1 426 ? 489.198 327.004 336.642 1.00 190.66 426 ILE A O 1
ATOM 2556 N N . ASN A 1 427 ? 490.440 326.632 338.489 1.00 191.56 427 ASN A N 1
ATOM 2557 C CA . ASN A 1 427 ? 491.515 327.535 338.113 1.00 191.56 427 ASN A CA 1
ATOM 2558 C C . ASN A 1 427 ? 492.583 326.758 337.344 1.00 191.56 427 ASN A C 1
ATOM 2559 O O . ASN A 1 427 ? 492.370 325.620 336.917 1.00 191.56 427 ASN A O 1
ATOM 2564 N N . LYS A 1 428 ? 493.752 327.374 337.157 1.00 176.20 428 LYS A N 1
ATOM 2565 C CA . LYS A 1 428 ? 494.812 326.734 336.385 1.00 176.20 428 LYS A CA 1
ATOM 2566 C C . LYS A 1 428 ? 495.416 325.538 337.114 1.00 176.20 428 LYS A C 1
ATOM 2567 O O . LYS A 1 428 ? 495.830 324.571 336.467 1.00 176.20 428 LYS A O 1
ATOM 2573 N N . TYR A 1 429 ? 495.485 325.583 338.447 1.00 166.78 429 TYR A N 1
ATOM 2574 C CA . TYR A 1 429 ? 496.144 324.515 339.195 1.00 166.78 429 TYR A CA 1
ATOM 2575 C C . TYR A 1 429 ? 495.368 323.207 339.097 1.00 166.78 429 TYR A C 1
ATOM 2576 O O . TYR A 1 429 ? 495.931 322.153 338.764 1.00 166.78 429 TYR A O 1
ATOM 2585 N N . GLN A 1 430 ? 494.069 323.257 339.392 1.00 186.06 430 GLN A N 1
ATOM 2586 C CA . GLN A 1 430 ? 493.234 322.075 339.231 1.00 186.06 430 GLN A CA 1
ATOM 2587 C C . GLN A 1 430 ? 493.201 321.638 337.775 1.00 186.06 430 GLN A C 1
ATOM 2588 O O . GLN A 1 430 ? 493.106 320.442 337.478 1.00 186.06 430 GLN A O 1
ATOM 2594 N N . LEU A 1 431 ? 493.309 322.597 336.852 1.00 183.76 431 LEU A N 1
ATOM 2595 C CA . LEU A 1 431 ? 493.323 322.257 335.435 1.00 183.76 431 LEU A CA 1
ATOM 2596 C C . LEU A 1 431 ? 494.554 321.434 335.074 1.00 183.76 431 LEU A C 1
ATOM 2597 O O . LEU A 1 431 ? 494.443 320.421 334.375 1.00 183.76 431 LEU A O 1
ATOM 2602 N N . LYS A 1 432 ? 495.737 321.838 335.550 1.00 165.92 432 LYS A N 1
ATOM 2603 C CA . LYS A 1 432 ? 496.932 321.077 335.200 1.00 165.92 432 LYS A CA 1
ATOM 2604 C C . LYS A 1 432 ? 496.945 319.737 335.920 1.00 165.92 432 LYS A C 1
ATOM 2605 O O . LYS A 1 432 ? 497.433 318.741 335.376 1.00 165.92 432 LYS A O 1
ATOM 2611 N N . ASP A 1 433 ? 496.416 319.689 337.146 1.00 171.02 433 ASP A N 1
ATOM 2612 C CA . ASP A 1 433 ? 496.308 318.409 337.839 1.00 171.02 433 ASP A CA 1
ATOM 2613 C C . ASP A 1 433 ? 495.406 317.446 337.071 1.00 171.02 433 ASP A C 1
ATOM 2614 O O . ASP A 1 433 ? 495.749 316.273 336.869 1.00 171.02 433 ASP A O 1
ATOM 2619 N N . ALA A 1 434 ? 494.252 317.936 336.612 1.00 176.88 434 ALA A N 1
ATOM 2620 C CA . ALA A 1 434 ? 493.342 317.095 335.845 1.00 176.88 434 ALA A CA 1
ATOM 2621 C C . ALA A 1 434 ? 493.962 316.677 334.519 1.00 176.88 434 ALA A C 1
ATOM 2622 O O . ALA A 1 434 ? 493.767 315.544 334.067 1.00 176.88 434 ALA A O 1
ATOM 2624 N N . LEU A 1 435 ? 494.702 317.581 333.872 1.00 179.38 435 LEU A N 1
ATOM 2625 C CA . LEU A 1 435 ? 495.366 317.231 332.621 1.00 179.38 435 LEU A CA 1
ATOM 2626 C C . LEU A 1 435 ? 496.418 316.150 332.835 1.00 179.38 435 LEU A C 1
ATOM 2627 O O . LEU A 1 435 ? 496.523 315.210 332.038 1.00 179.38 435 LEU A O 1
ATOM 2632 N N . LYS A 1 436 ? 497.211 316.267 333.904 1.00 165.16 436 LYS A N 1
ATOM 2633 C CA . LYS A 1 436 ? 498.202 315.239 334.200 1.00 165.16 436 LYS A CA 1
ATOM 2634 C C . LYS A 1 436 ? 497.526 313.912 334.511 1.00 165.16 436 LYS A C 1
ATOM 2635 O O . LYS A 1 436 ? 498.061 312.843 334.197 1.00 165.16 436 LYS A O 1
ATOM 2641 N N . LYS A 1 437 ? 496.345 313.962 335.131 1.00 168.66 437 LYS A N 1
ATOM 2642 C CA . LYS A 1 437 ? 495.548 312.748 335.275 1.00 168.66 437 LYS A CA 1
ATOM 2643 C C . LYS A 1 437 ? 495.142 312.197 333.914 1.00 168.66 437 LYS A C 1
ATOM 2644 O O . LYS A 1 437 ? 495.162 310.980 333.696 1.00 168.66 437 LYS A O 1
ATOM 2650 N N . LEU A 1 438 ? 494.770 313.081 332.986 1.00 187.19 438 LEU A N 1
ATOM 2651 C CA . LEU A 1 438 ? 494.303 312.646 331.673 1.00 187.19 438 LEU A CA 1
ATOM 2652 C C . LEU A 1 438 ? 495.430 312.020 330.862 1.00 187.19 438 LEU A C 1
ATOM 2653 O O . LEU A 1 438 ? 495.270 310.933 330.295 1.00 187.19 438 LEU A O 1
ATOM 2658 N N . ASP A 1 439 ? 496.577 312.690 330.795 1.00 189.69 439 ASP A N 1
ATOM 2659 C CA . ASP A 1 439 ? 497.732 312.207 330.045 1.00 189.69 439 ASP A CA 1
ATOM 2660 C C . ASP A 1 439 ? 498.864 311.949 331.029 1.00 189.69 439 ASP A C 1
ATOM 2661 O O . ASP A 1 439 ? 499.416 312.890 331.610 1.00 189.69 439 ASP A O 1
ATOM 2666 N N . LEU A 1 440 ? 499.207 310.673 331.215 1.00 181.28 440 LEU A N 1
ATOM 2667 C CA . LEU A 1 440 ? 500.269 310.309 332.142 1.00 181.28 440 LEU A CA 1
ATOM 2668 C C . LEU A 1 440 ? 501.642 310.744 331.651 1.00 181.28 440 LEU A C 1
ATOM 2669 O O . LEU A 1 440 ? 502.526 311.011 332.473 1.00 181.28 440 LEU A O 1
ATOM 2674 N N . THR A 1 441 ? 501.841 310.823 330.335 1.00 177.19 441 THR A N 1
ATOM 2675 C CA . THR A 1 441 ? 503.149 311.145 329.781 1.00 177.19 441 THR A CA 1
ATOM 2676 C C . THR A 1 441 ? 503.456 312.639 329.819 1.00 177.19 441 THR A C 1
ATOM 2677 O O . THR A 1 441 ? 504.634 313.015 329.828 1.00 177.19 441 THR A O 1
ATOM 2681 N N . LEU A 1 442 ? 502.434 313.492 329.860 1.00 174.31 442 LEU A N 1
ATOM 2682 C CA . LEU A 1 442 ? 502.659 314.932 329.831 1.00 174.31 442 LEU A CA 1
ATOM 2683 C C . LEU A 1 442 ? 503.435 315.394 331.058 1.00 174.31 442 LEU A C 1
ATOM 2684 O O . LEU A 1 442 ? 503.254 314.877 332.164 1.00 174.31 442 LEU A O 1
ATOM 2689 N N . THR A 1 443 ? 504.308 316.376 330.853 1.00 169.80 443 THR A N 1
ATOM 2690 C CA . THR A 1 443 ? 505.046 317.001 331.937 1.00 169.80 443 THR A CA 1
ATOM 2691 C C . THR A 1 443 ? 504.281 318.211 332.469 1.00 169.80 443 THR A C 1
ATOM 2692 O O . THR A 1 443 ? 503.296 318.666 331.884 1.00 169.80 443 THR A O 1
ATOM 2696 N N . ASP A 1 444 ? 504.751 318.734 333.604 1.00 176.04 444 ASP A N 1
ATOM 2697 C CA . ASP A 1 444 ? 504.046 319.831 334.258 1.00 176.04 444 ASP A CA 1
ATOM 2698 C C . ASP A 1 444 ? 504.100 321.112 333.431 1.00 176.04 444 ASP A C 1
ATOM 2699 O O . ASP A 1 444 ? 503.119 321.862 333.381 1.00 176.04 444 ASP A O 1
ATOM 2704 N N . ILE A 1 445 ? 505.235 321.388 332.783 1.00 172.53 445 ILE A N 1
ATOM 2705 C CA . ILE A 1 445 ? 505.355 322.605 331.980 1.00 172.53 445 ILE A CA 1
ATOM 2706 C C . ILE A 1 445 ? 504.385 322.568 330.804 1.00 172.53 445 ILE A C 1
ATOM 2707 O O . ILE A 1 445 ? 503.693 323.552 330.511 1.00 172.53 445 ILE A O 1
ATOM 2712 N N . LYS A 1 446 ? 504.328 321.432 330.104 1.00 177.04 446 LYS A N 1
ATOM 2713 C CA . LYS A 1 446 ? 503.418 321.308 328.970 1.00 177.04 446 LYS A CA 1
ATOM 2714 C C . LYS A 1 446 ? 501.964 321.382 329.420 1.00 177.04 446 LYS A C 1
ATOM 2715 O O . LYS A 1 446 ? 501.127 321.986 328.738 1.00 177.04 446 LYS A O 1
ATOM 2721 N N . ALA A 1 447 ? 501.646 320.773 330.565 1.00 181.60 447 ALA A N 1
ATOM 2722 C CA . ALA A 1 447 ? 500.292 320.866 331.100 1.00 181.60 447 ALA A CA 1
ATOM 2723 C C . ALA A 1 447 ? 499.936 322.307 331.443 1.00 181.60 447 ALA A C 1
ATOM 2724 O O . ALA A 1 447 ? 498.804 322.746 331.210 1.00 181.60 447 ALA A O 1
ATOM 2726 N N . ILE A 1 448 ? 500.890 323.057 331.996 1.00 168.27 448 ILE A N 1
ATOM 2727 C CA . ILE A 1 448 ? 500.652 324.464 332.304 1.00 168.27 448 ILE A CA 1
ATOM 2728 C C . ILE A 1 448 ? 500.417 325.258 331.025 1.00 168.27 448 ILE A C 1
ATOM 2729 O O . ILE A 1 448 ? 499.538 326.124 330.970 1.00 168.27 448 ILE A O 1
ATOM 2734 N N . ARG A 1 449 ? 501.199 324.981 329.979 1.00 153.43 449 ARG A N 1
ATOM 2735 C CA . ARG A 1 449 ? 500.986 325.654 328.700 1.00 153.43 449 ARG A CA 1
ATOM 2736 C C . ARG A 1 449 ? 499.600 325.352 328.141 1.00 153.43 449 ARG A C 1
ATOM 2737 O O . ARG A 1 449 ? 498.907 326.252 327.650 1.00 153.43 449 ARG A O 1
ATOM 2745 N N . VAL A 1 450 ? 499.183 324.086 328.204 1.00 173.86 450 VAL A N 1
ATOM 2746 C CA . VAL A 1 450 ? 497.865 323.707 327.703 1.00 173.86 450 VAL A CA 1
ATOM 2747 C C . VAL A 1 450 ? 496.771 324.397 328.508 1.00 173.86 450 VAL A C 1
ATOM 2748 O O . VAL A 1 450 ? 495.780 324.882 327.948 1.00 173.86 450 VAL A O 1
ATOM 2752 N N . ALA A 1 451 ? 496.928 324.445 329.832 1.00 178.83 451 ALA A N 1
ATOM 2753 C CA . ALA A 1 451 ? 495.943 325.116 330.674 1.00 178.83 451 ALA A CA 1
ATOM 2754 C C . ALA A 1 451 ? 495.876 326.605 330.363 1.00 178.83 451 ALA A C 1
ATOM 2755 O O . ALA A 1 451 ? 494.790 327.196 330.348 1.00 178.83 451 ALA A O 1
ATOM 2757 N N . GLN A 1 452 ? 497.030 327.231 330.122 1.00 170.27 452 GLN A N 1
ATOM 2758 C CA . GLN A 1 452 ? 497.051 328.645 329.764 1.00 170.27 452 GLN A CA 1
ATOM 2759 C C . GLN A 1 452 ? 496.336 328.879 328.441 1.00 170.27 452 GLN A C 1
ATOM 2760 O O . GLN A 1 452 ? 495.581 329.847 328.297 1.00 170.27 452 GLN A O 1
ATOM 2766 N N . THR A 1 453 ? 496.569 328.005 327.460 1.00 179.91 453 THR A N 1
ATOM 2767 C CA . THR A 1 453 ? 495.874 328.133 326.183 1.00 179.91 453 THR A CA 1
ATOM 2768 C C . THR A 1 453 ? 494.369 327.959 326.355 1.00 179.91 453 THR A C 1
ATOM 2769 O O . THR A 1 453 ? 493.578 328.701 325.762 1.00 179.91 453 THR A O 1
ATOM 2773 N N . LEU A 1 454 ? 493.957 326.978 327.162 1.00 180.37 454 LEU A N 1
ATOM 2774 C CA . LEU A 1 454 ? 492.533 326.732 327.367 1.00 180.37 454 LEU A CA 1
ATOM 2775 C C . LEU A 1 454 ? 491.860 327.906 328.066 1.00 180.37 454 LEU A C 1
ATOM 2776 O O . LEU A 1 454 ? 490.778 328.346 327.658 1.00 180.37 454 LEU A O 1
ATOM 2781 N N . LEU A 1 455 ? 492.485 328.427 329.123 1.00 189.42 455 LEU A N 1
ATOM 2782 C CA . LEU A 1 455 ? 491.867 329.499 329.896 1.00 189.42 455 LEU A CA 1
ATOM 2783 C C . LEU A 1 455 ? 491.845 330.808 329.117 1.00 189.42 455 LEU A C 1
ATOM 2784 O O . LEU A 1 455 ? 490.863 331.557 329.181 1.00 189.42 455 LEU A O 1
ATOM 2789 N N . GLY A 1 456 ? 492.910 331.098 328.376 1.00 182.25 456 GLY A N 1
ATOM 2790 C CA . GLY A 1 456 ? 493.007 332.366 327.683 1.00 182.25 456 GLY A CA 1
ATOM 2791 C C . GLY A 1 456 ? 493.245 333.516 328.639 1.00 182.25 456 GLY A C 1
ATOM 2792 O O . GLY A 1 456 ? 494.338 333.655 329.197 1.00 182.25 456 GLY A O 1
ATOM 2793 N N . HIS A 1 457 ? 492.226 334.350 328.834 1.00 198.88 457 HIS A N 1
ATOM 2794 C CA . HIS A 1 457 ? 492.302 335.480 329.750 1.00 198.88 457 HIS A CA 1
ATOM 2795 C C . HIS A 1 457 ? 491.376 335.323 330.949 1.00 198.88 457 HIS A C 1
ATOM 2796 O O . HIS A 1 457 ? 491.109 336.307 331.647 1.00 198.88 457 HIS A O 1
ATOM 2803 N N . GLU A 1 458 ? 490.881 334.116 331.206 1.00 197.55 458 GLU A N 1
ATOM 2804 C CA . GLU A 1 458 ? 489.958 333.861 332.303 1.00 197.55 458 GLU A CA 1
ATOM 2805 C C . GLU A 1 458 ? 490.680 333.174 333.454 1.00 197.55 458 GLU A C 1
ATOM 2806 O O . GLU A 1 458 ? 491.498 332.275 333.241 1.00 197.55 458 GLU A O 1
ATOM 2812 N N . GLU A 1 459 ? 490.374 333.609 334.680 1.00 179.04 459 GLU A N 1
ATOM 2813 C CA . GLU A 1 459 ? 490.960 332.977 335.857 1.00 179.04 459 GLU A CA 1
ATOM 2814 C C . GLU A 1 459 ? 490.433 331.563 336.059 1.00 179.04 459 GLU A C 1
ATOM 2815 O O . GLU A 1 459 ? 491.172 330.687 336.522 1.00 179.04 459 GLU A O 1
ATOM 2821 N N . TYR A 1 460 ? 489.168 331.322 335.723 1.00 182.43 460 TYR A N 1
ATOM 2822 C CA . TYR A 1 460 ? 488.556 330.012 335.862 1.00 182.43 460 TYR A CA 1
ATOM 2823 C C . TYR A 1 460 ? 487.868 329.627 334.562 1.00 182.43 460 TYR A C 1
ATOM 2824 O O . TYR A 1 460 ? 487.324 330.477 333.852 1.00 182.43 460 TYR A O 1
ATOM 2833 N N . ILE A 1 461 ? 487.898 328.333 334.258 1.00 187.52 461 ILE A N 1
ATOM 2834 C CA . ILE A 1 461 ? 487.232 327.779 333.085 1.00 187.52 461 ILE A CA 1
ATOM 2835 C C . ILE A 1 461 ? 486.023 326.982 333.557 1.00 187.52 461 ILE A C 1
ATOM 2836 O O . ILE A 1 461 ? 486.135 326.127 334.445 1.00 187.52 461 ILE A O 1
ATOM 2841 N N . SER A 1 462 ? 484.860 327.291 332.992 1.00 194.80 462 SER A N 1
ATOM 2842 C CA . SER A 1 462 ? 483.672 326.501 333.269 1.00 194.80 462 SER A CA 1
ATOM 2843 C C . SER A 1 462 ? 483.808 325.125 332.633 1.00 194.80 462 SER A C 1
ATOM 2844 O O . SER A 1 462 ? 484.429 324.961 331.579 1.00 194.80 462 SER A O 1
ATOM 2847 N N . MET A 1 463 ? 483.227 324.122 333.293 1.00 196.77 463 MET A N 1
ATOM 2848 C CA . MET A 1 463 ? 483.360 322.757 332.800 1.00 196.77 463 MET A CA 1
ATOM 2849 C C . MET A 1 463 ? 482.696 322.583 331.439 1.00 196.77 463 MET A C 1
ATOM 2850 O O . MET A 1 463 ? 483.188 321.813 330.606 1.00 196.77 463 MET A O 1
ATOM 2855 N N . TYR A 1 464 ? 481.593 323.293 331.190 1.00 202.16 464 TYR A N 1
ATOM 2856 C CA . TYR A 1 464 ? 480.996 323.279 329.858 1.00 202.16 464 TYR A CA 1
ATOM 2857 C C . TYR A 1 464 ? 481.970 323.817 328.818 1.00 202.16 464 TYR A C 1
ATOM 2858 O O . TYR A 1 464 ? 482.093 323.256 327.722 1.00 202.16 464 TYR A O 1
ATOM 2867 N N . ASP A 1 465 ? 482.673 324.903 329.146 1.00 192.93 465 ASP A N 1
ATOM 2868 C CA . ASP A 1 465 ? 483.679 325.442 328.237 1.00 192.93 465 ASP A CA 1
ATOM 2869 C C . ASP A 1 465 ? 484.797 324.434 328.004 1.00 192.93 465 ASP A C 1
ATOM 2870 O O . ASP A 1 465 ? 485.262 324.261 326.872 1.00 192.93 465 ASP A O 1
ATOM 2875 N N . LEU A 1 466 ? 485.239 323.756 329.065 1.00 191.85 466 LEU A N 1
ATOM 2876 C CA . LEU A 1 466 ? 486.291 322.753 328.927 1.00 191.85 466 LEU A CA 1
ATOM 2877 C C . LEU A 1 466 ? 485.853 321.619 328.006 1.00 191.85 466 LEU A C 1
ATOM 2878 O O . LEU A 1 466 ? 486.602 321.200 327.115 1.00 191.85 466 LEU A O 1
ATOM 2883 N N . ALA A 1 467 ? 484.633 321.115 328.207 1.00 197.57 467 ALA A N 1
ATOM 2884 C CA . ALA A 1 467 ? 484.130 320.025 327.376 1.00 197.57 467 ALA A CA 1
ATOM 2885 C C . ALA A 1 467 ? 483.967 320.463 325.927 1.00 197.57 467 ALA A C 1
ATOM 2886 O O . ALA A 1 467 ? 484.280 319.702 325.004 1.00 197.57 467 ALA A O 1
ATOM 2888 N N . ARG A 1 468 ? 483.471 321.683 325.707 1.00 188.01 468 ARG A N 1
ATOM 2889 C CA . ARG A 1 468 ? 483.330 322.190 324.347 1.00 188.01 468 ARG A CA 1
ATOM 2890 C C . ARG A 1 468 ? 484.686 322.333 323.669 1.00 188.01 468 ARG A C 1
ATOM 2891 O O . ARG A 1 468 ? 484.836 322.004 322.486 1.00 188.01 468 ARG A O 1
ATOM 2899 N N . SER A 1 469 ? 485.688 322.826 324.402 1.00 184.86 469 SER A N 1
ATOM 2900 C CA . SER A 1 469 ? 487.017 322.989 323.824 1.00 184.86 469 SER A CA 1
ATOM 2901 C C . SER A 1 469 ? 487.647 321.642 323.498 1.00 184.86 469 SER A C 1
ATOM 2902 O O . SER A 1 469 ? 488.283 321.484 322.449 1.00 184.86 469 SER A O 1
ATOM 2905 N N . PHE A 1 470 ? 487.482 320.656 324.382 1.00 188.22 470 PHE A N 1
ATOM 2906 C CA . PHE A 1 470 ? 488.057 319.339 324.138 1.00 188.22 470 PHE A CA 1
ATOM 2907 C C . PHE A 1 470 ? 487.398 318.606 322.978 1.00 188.22 470 PHE A C 1
ATOM 2908 O O . PHE A 1 470 ? 487.935 317.586 322.534 1.00 188.22 470 PHE A O 1
ATOM 2916 N N . GLU A 1 471 ? 486.261 319.100 322.482 1.00 200.12 471 GLU A N 1
ATOM 2917 C CA . GLU A 1 471 ? 485.554 318.491 321.354 1.00 200.12 471 GLU A CA 1
ATOM 2918 C C . GLU A 1 471 ? 485.251 317.019 321.621 1.00 200.12 471 GLU A C 1
ATOM 2919 O O . GLU A 1 471 ? 485.397 316.160 320.748 1.00 200.12 471 GLU A O 1
ATOM 2925 N N . THR A 1 472 ? 484.825 316.728 322.846 1.00 192.70 472 THR A N 1
ATOM 2926 C CA . THR A 1 472 ? 484.460 315.372 323.218 1.00 192.70 472 THR A CA 1
ATOM 2927 C C . THR A 1 472 ? 483.088 315.015 322.646 1.00 192.70 472 THR A C 1
ATOM 2928 O O . THR A 1 472 ? 482.376 315.854 322.086 1.00 192.70 472 THR A O 1
ATOM 2932 N N . ILE A 1 473 ? 482.720 313.747 322.792 1.00 180.08 473 ILE A N 1
ATOM 2933 C CA . ILE A 1 473 ? 481.470 313.235 322.243 1.00 180.08 473 ILE A CA 1
ATOM 2934 C C . ILE A 1 473 ? 480.388 313.314 323.312 1.00 180.08 473 ILE A C 1
ATOM 2935 O O . ILE A 1 473 ? 480.556 312.794 324.421 1.00 180.08 473 ILE A O 1
ATOM 2940 N N . GLU A 1 474 ? 479.278 313.968 322.979 1.00 206.31 474 GLU A N 1
ATOM 2941 C CA . GLU A 1 474 ? 478.124 314.015 323.863 1.00 206.31 474 GLU A CA 1
ATOM 2942 C C . GLU A 1 474 ? 477.166 312.878 323.535 1.00 206.31 474 GLU A C 1
ATOM 2943 O O . GLU A 1 474 ? 476.915 312.577 322.365 1.00 206.31 474 GLU A O 1
ATOM 2949 N N . GLU A 1 475 ? 476.635 312.243 324.576 1.00 211.71 475 GLU A N 1
ATOM 2950 C CA . GLU A 1 475 ? 475.692 311.152 324.376 1.00 211.71 475 GLU A CA 1
ATOM 2951 C C . GLU A 1 475 ? 474.372 311.679 323.828 1.00 211.71 475 GLU A C 1
ATOM 2952 O O . GLU A 1 475 ? 473.942 312.789 324.153 1.00 211.71 475 GLU A O 1
ATOM 2958 N N . ASP A 1 476 ? 473.731 310.875 322.985 1.00 235.59 476 ASP A N 1
ATOM 2959 C CA . ASP A 1 476 ? 472.494 311.284 322.343 1.00 235.59 476 ASP A CA 1
ATOM 2960 C C . ASP A 1 476 ? 471.283 310.821 323.150 1.00 235.59 476 ASP A C 1
ATOM 2961 O O . ASP A 1 476 ? 471.392 310.029 324.090 1.00 235.59 476 ASP A O 1
ATOM 2966 N N . ASP A 1 477 ? 470.115 311.338 322.762 1.00 233.45 477 ASP A N 1
ATOM 2967 C CA . ASP A 1 477 ? 468.833 310.962 323.363 1.00 233.45 477 ASP A CA 1
ATOM 2968 C C . ASP A 1 477 ? 468.811 311.235 324.867 1.00 233.45 477 ASP A C 1
ATOM 2969 O O . ASP A 1 477 ? 468.429 310.378 325.666 1.00 233.45 477 ASP A O 1
ATOM 2974 N N . LYS A 1 478 ? 469.225 312.438 325.255 1.00 205.01 478 LYS A N 1
ATOM 2975 C CA . LYS A 1 478 ? 469.133 312.861 326.646 1.00 205.01 478 LYS A CA 1
ATOM 2976 C C . LYS A 1 478 ? 467.792 313.545 326.883 1.00 205.01 478 LYS A C 1
ATOM 2977 O O . LYS A 1 478 ? 467.386 314.418 326.110 1.00 205.01 478 LYS A O 1
ATOM 2983 N N . ILE A 1 479 ? 467.105 313.147 327.951 1.00 194.77 479 ILE A N 1
ATOM 2984 C CA . ILE A 1 479 ? 465.744 313.587 328.213 1.00 194.77 479 ILE A CA 1
ATOM 2985 C C . ILE A 1 479 ? 465.645 314.409 329.493 1.00 194.77 479 ILE A C 1
ATOM 2986 O O . ILE A 1 479 ? 465.042 315.484 329.494 1.00 194.77 479 ILE A O 1
ATOM 2991 N N . PHE A 1 480 ? 466.226 313.926 330.589 1.00 185.28 480 PHE A N 1
ATOM 2992 C CA . PHE A 1 480 ? 466.017 314.520 331.905 1.00 185.28 480 PHE A CA 1
ATOM 2993 C C . PHE A 1 480 ? 467.229 315.257 332.451 1.00 185.28 480 PHE A C 1
ATOM 2994 O O . PHE A 1 480 ? 467.069 316.274 333.129 1.00 185.28 480 PHE A O 1
ATOM 3002 N N . ASP A 1 481 ? 468.440 314.780 332.175 1.00 189.04 481 ASP A N 1
ATOM 3003 C CA . ASP A 1 481 ? 469.642 315.339 332.773 1.00 189.04 481 ASP A CA 1
ATOM 3004 C C . ASP A 1 481 ? 470.781 315.211 331.775 1.00 189.04 481 ASP A C 1
ATOM 3005 O O . ASP A 1 481 ? 470.845 314.217 331.042 1.00 189.04 481 ASP A O 1
ATOM 3010 N N . PRO A 1 482 ? 471.683 316.195 331.708 1.00 176.03 482 PRO A N 1
ATOM 3011 C CA . PRO A 1 482 ? 472.824 316.057 330.787 1.00 176.03 482 PRO A CA 1
ATOM 3012 C C . PRO A 1 482 ? 473.750 314.905 331.139 1.00 176.03 482 PRO A C 1
ATOM 3013 O O . PRO A 1 482 ? 474.511 314.446 330.279 1.00 176.03 482 PRO A O 1
ATOM 3017 N N . SER A 1 483 ? 473.717 314.427 332.380 1.00 176.62 483 SER A N 1
ATOM 3018 C CA . SER A 1 483 ? 474.483 313.241 332.739 1.00 176.62 483 SER A CA 1
ATOM 3019 C C . SER A 1 483 ? 473.724 311.985 332.333 1.00 176.62 483 SER A C 1
ATOM 3020 O O . SER A 1 483 ? 472.544 311.827 332.659 1.00 176.62 483 SER A O 1
ATOM 3023 N N . TRP A 1 484 ? 474.405 311.084 331.620 1.00 179.05 484 TRP A N 1
ATOM 3024 C CA . TRP A 1 484 ? 473.743 309.865 331.167 1.00 179.05 484 TRP A CA 1
ATOM 3025 C C . TRP A 1 484 ? 473.488 308.920 332.332 1.00 179.05 484 TRP A C 1
ATOM 3026 O O . TRP A 1 484 ? 472.612 308.052 332.257 1.00 179.05 484 TRP A O 1
ATOM 3037 N N . PHE A 1 485 ? 474.260 309.061 333.411 1.00 163.13 485 PHE A N 1
ATOM 3038 C CA . PHE A 1 485 ? 474.036 308.242 334.597 1.00 163.13 485 PHE A CA 1
ATOM 3039 C C . PHE A 1 485 ? 472.663 308.519 335.198 1.00 163.13 485 PHE A C 1
ATOM 3040 O O . PHE A 1 485 ? 471.888 307.590 335.464 1.00 163.13 485 PHE A O 1
ATOM 3048 N N . LYS A 1 486 ? 472.330 309.797 335.386 1.00 183.82 486 LYS A N 1
ATOM 3049 C CA . LYS A 1 486 ? 471.005 310.148 335.882 1.00 183.82 486 LYS A CA 1
ATOM 3050 C C . LYS A 1 486 ? 469.927 309.809 334.859 1.00 183.82 486 LYS A C 1
ATOM 3051 O O . LYS A 1 486 ? 468.799 309.463 335.227 1.00 183.82 486 LYS A O 1
ATOM 3057 N N . ASP A 1 487 ? 470.259 309.892 333.567 1.00 186.34 487 ASP A N 1
ATOM 3058 C CA . ASP A 1 487 ? 469.307 309.498 332.532 1.00 186.34 487 ASP A CA 1
ATOM 3059 C C . ASP A 1 487 ? 468.932 308.029 332.666 1.00 186.34 487 ASP A C 1
ATOM 3060 O O . ASP A 1 487 ? 467.748 307.670 332.638 1.00 186.34 487 ASP A O 1
ATOM 3065 N N . ILE A 1 488 ? 469.934 307.160 332.812 1.00 178.06 488 ILE A N 1
ATOM 3066 C CA . ILE A 1 488 ? 469.654 305.736 332.935 1.00 178.06 488 ILE A CA 1
ATOM 3067 C C . ILE A 1 488 ? 468.956 305.448 334.254 1.00 178.06 488 ILE A C 1
ATOM 3068 O O . ILE A 1 488 ? 468.093 304.566 334.323 1.00 178.06 488 ILE A O 1
ATOM 3073 N N . LEU A 1 489 ? 469.282 306.198 335.312 1.00 181.06 489 LEU A N 1
ATOM 3074 C CA . LEU A 1 489 ? 468.550 306.036 336.565 1.00 181.06 489 LEU A CA 1
ATOM 3075 C C . LEU A 1 489 ? 467.070 306.355 336.381 1.00 181.06 489 LEU A C 1
ATOM 3076 O O . LEU A 1 489 ? 466.201 305.606 336.846 1.00 181.06 489 LEU A O 1
ATOM 3081 N N . TYR A 1 490 ? 466.765 307.451 335.683 1.00 175.89 490 TYR A N 1
ATOM 3082 C CA . TYR A 1 490 ? 465.374 307.837 335.463 1.00 175.89 490 TYR A CA 1
ATOM 3083 C C . TYR A 1 490 ? 464.644 306.825 334.586 1.00 175.89 490 TYR A C 1
ATOM 3084 O O . TYR A 1 490 ? 463.475 306.510 334.836 1.00 175.89 490 TYR A O 1
ATOM 3093 N N . LYS A 1 491 ? 465.308 306.318 333.544 1.00 166.59 491 LYS A N 1
ATOM 3094 C CA . LYS A 1 491 ? 464.669 305.317 332.690 1.00 166.59 491 LYS A CA 1
ATOM 3095 C C . LYS A 1 491 ? 464.404 304.023 333.452 1.00 166.59 491 LYS A C 1
ATOM 3096 O O . LYS A 1 491 ? 463.337 303.410 333.303 1.00 166.59 491 LYS A O 1
ATOM 3102 N N . ILE A 1 492 ? 465.361 303.588 334.273 1.00 177.14 492 ILE A N 1
ATOM 3103 C CA . ILE A 1 492 ? 465.127 302.411 335.102 1.00 177.14 492 ILE A CA 1
ATOM 3104 C C . ILE A 1 492 ? 463.956 302.655 336.043 1.00 177.14 492 ILE A C 1
ATOM 3105 O O . ILE A 1 492 ? 463.114 301.777 336.240 1.00 177.14 492 ILE A O 1
ATOM 3110 N N . LYS A 1 493 ? 463.869 303.858 336.617 1.00 175.44 493 LYS A N 1
ATOM 3111 C CA . LYS A 1 493 ? 462.759 304.182 337.512 1.00 175.44 493 LYS A CA 1
ATOM 3112 C C . LYS A 1 493 ? 461.416 304.099 336.790 1.00 175.44 493 LYS A C 1
ATOM 3113 O O . LYS A 1 493 ? 460.445 303.526 337.311 1.00 175.44 493 LYS A O 1
ATOM 3119 N N . GLN A 1 494 ? 461.342 304.685 335.589 1.00 170.38 494 GLN A N 1
ATOM 3120 C CA . GLN A 1 494 ? 460.080 304.690 334.856 1.00 170.38 494 GLN A CA 1
ATOM 3121 C C . GLN A 1 494 ? 459.677 303.274 334.471 1.00 170.38 494 GLN A C 1
ATOM 3122 O O . GLN A 1 494 ? 458.494 302.919 334.533 1.00 170.38 494 GLN A O 1
ATOM 3128 N N . LYS A 1 495 ? 460.650 302.437 334.103 1.00 178.04 495 LYS A N 1
ATOM 3129 C CA . LYS A 1 495 ? 460.318 301.044 333.838 1.00 178.04 495 LYS A CA 1
ATOM 3130 C C . LYS A 1 495 ? 459.866 300.342 335.118 1.00 178.04 495 LYS A C 1
ATOM 3131 O O . LYS A 1 495 ? 458.933 299.532 335.080 1.00 178.04 495 LYS A O 1
ATOM 3137 N N . ILE A 1 496 ? 460.490 300.659 336.258 1.00 185.20 496 ILE A N 1
ATOM 3138 C CA . ILE A 1 496 ? 460.138 299.993 337.512 1.00 185.20 496 ILE A CA 1
ATOM 3139 C C . ILE A 1 496 ? 458.682 300.252 337.874 1.00 185.20 496 ILE A C 1
ATOM 3140 O O . ILE A 1 496 ? 457.941 299.318 338.203 1.00 185.20 496 ILE A O 1
ATOM 3145 N N . MET A 1 497 ? 458.232 301.509 337.810 1.00 196.17 497 MET A N 1
ATOM 3146 C CA . MET A 1 497 ? 456.796 301.610 338.082 1.00 196.17 497 MET A CA 1
ATOM 3147 C C . MET A 1 497 ? 455.954 301.320 336.845 1.00 196.17 497 MET A C 1
ATOM 3148 O O . MET A 1 497 ? 454.722 301.342 336.937 1.00 196.17 497 MET A O 1
ATOM 3153 N N . ALA A 1 498 ? 456.581 301.047 335.699 1.00 187.07 498 ALA A N 1
ATOM 3154 C CA . ALA A 1 498 ? 455.861 300.473 334.571 1.00 187.07 498 ALA A CA 1
ATOM 3155 C C . ALA A 1 498 ? 455.739 298.957 334.664 1.00 187.07 498 ALA A C 1
ATOM 3156 O O . ALA A 1 498 ? 455.015 298.360 333.862 1.00 187.07 498 ALA A O 1
ATOM 3158 N N . LEU A 1 499 ? 456.428 298.329 335.614 1.00 170.51 499 LEU A N 1
ATOM 3159 C CA . LEU A 1 499 ? 456.332 296.891 335.808 1.00 170.51 499 LEU A CA 1
ATOM 3160 C C . LEU A 1 499 ? 454.970 296.508 336.377 1.00 170.51 499 LEU A C 1
ATOM 3161 O O . LEU A 1 499 ? 454.268 297.320 336.986 1.00 170.51 499 LEU A O 1
ATOM 3166 N N . GLU A 1 500 ? 454.595 295.244 336.164 1.00 175.15 500 GLU A N 1
ATOM 3167 C CA . GLU A 1 500 ? 453.449 294.697 336.880 1.00 175.15 500 GLU A CA 1
ATOM 3168 C C . GLU A 1 500 ? 453.716 294.675 338.379 1.00 175.15 500 GLU A C 1
ATOM 3169 O O . GLU A 1 500 ? 452.837 295.010 339.181 1.00 175.15 500 GLU A O 1
ATOM 3175 N N . ASN A 1 501 ? 454.921 294.283 338.771 1.00 158.22 501 ASN A N 1
ATOM 3176 C CA . ASN A 1 501 ? 455.376 294.394 340.155 1.00 158.22 501 ASN A CA 1
ATOM 3177 C C . ASN A 1 501 ? 456.637 295.244 340.192 1.00 158.22 501 ASN A C 1
ATOM 3178 O O . ASN A 1 501 ? 457.706 294.778 339.753 1.00 158.22 501 ASN A O 1
ATOM 3183 N N . PRO A 1 502 ? 456.573 296.482 340.685 1.00 153.33 502 PRO A N 1
ATOM 3184 C CA . PRO A 1 502 ? 457.799 297.292 340.791 1.00 153.33 502 PRO A CA 1
ATOM 3185 C C . PRO A 1 502 ? 458.822 296.713 341.749 1.00 153.33 502 PRO A C 1
ATOM 3186 O O . PRO A 1 502 ? 459.998 297.091 341.681 1.00 153.33 502 PRO A O 1
ATOM 3190 N N . ASN A 1 503 ? 458.415 295.812 342.638 1.00 153.14 503 ASN A N 1
ATOM 3191 C CA . ASN A 1 503 ? 459.301 295.241 343.641 1.00 153.14 503 ASN A CA 1
ATOM 3192 C C . ASN A 1 503 ? 459.986 293.963 343.176 1.00 153.14 503 ASN A C 1
ATOM 3193 O O . ASN A 1 503 ? 460.650 293.307 343.983 1.00 153.14 503 ASN A O 1
ATOM 3198 N N . GLU A 1 504 ? 459.835 293.585 341.905 1.00 155.29 504 GLU A N 1
ATOM 3199 C CA . GLU A 1 504 ? 460.432 292.340 341.431 1.00 155.29 504 GLU A CA 1
ATOM 3200 C C . GLU A 1 504 ? 461.954 292.407 341.491 1.00 155.29 504 GLU A C 1
ATOM 3201 O O . GLU A 1 504 ? 462.614 291.416 341.828 1.00 155.29 504 GLU A O 1
ATOM 3207 N N . ILE A 1 505 ? 462.529 293.566 341.162 1.00 159.43 505 ILE A N 1
ATOM 3208 C CA . ILE A 1 505 ? 463.983 293.687 341.097 1.00 159.43 505 ILE A CA 1
ATOM 3209 C C . ILE A 1 505 ? 464.605 293.484 342.473 1.00 159.43 505 ILE A C 1
ATOM 3210 O O . ILE A 1 505 ? 465.600 292.761 342.620 1.00 159.43 505 ILE A O 1
ATOM 3215 N N . ARG A 1 506 ? 464.034 294.115 343.502 1.00 164.64 506 ARG A N 1
ATOM 3216 C CA . ARG A 1 506 ? 464.566 293.926 344.847 1.00 164.64 506 ARG A CA 1
ATOM 3217 C C . ARG A 1 506 ? 464.363 292.495 345.328 1.00 164.64 506 ARG A C 1
ATOM 3218 O O . ARG A 1 506 ? 465.207 291.965 346.058 1.00 164.64 506 ARG A O 1
ATOM 3226 N N . GLU A 1 507 ? 463.263 291.854 344.926 1.00 166.05 507 GLU A N 1
ATOM 3227 C CA . GLU A 1 507 ? 463.066 290.450 345.270 1.00 166.05 507 GLU A CA 1
ATOM 3228 C C . GLU A 1 507 ? 464.146 289.575 344.647 1.00 166.05 507 GLU A C 1
ATOM 3229 O O . GLU A 1 507 ? 464.684 288.679 345.306 1.00 166.05 507 GLU A O 1
ATOM 3235 N N . SER A 1 508 ? 464.479 289.823 343.378 1.00 158.16 508 SER A N 1
ATOM 3236 C CA . SER A 1 508 ? 465.547 289.063 342.736 1.00 158.16 508 SER A CA 1
ATOM 3237 C C . SER A 1 508 ? 466.886 289.317 343.416 1.00 158.16 508 SER A C 1
ATOM 3238 O O . SER A 1 508 ? 467.681 288.388 343.612 1.00 158.16 508 SER A O 1
ATOM 3241 N N . PHE A 1 509 ? 467.153 290.573 343.779 1.00 170.55 509 PHE A N 1
ATOM 3242 C CA . PHE A 1 509 ? 468.401 290.896 344.462 1.00 170.55 509 PHE A CA 1
ATOM 3243 C C . PHE A 1 509 ? 468.500 290.174 345.800 1.00 170.55 509 PHE A C 1
ATOM 3244 O O . PHE A 1 509 ? 469.561 289.644 346.152 1.00 170.55 509 PHE A O 1
ATOM 3252 N N . GLU A 1 510 ? 467.404 290.149 346.562 1.00 185.47 510 GLU A N 1
ATOM 3253 C CA . GLU A 1 510 ? 467.398 289.433 347.833 1.00 185.47 510 GLU A CA 1
ATOM 3254 C C . GLU A 1 510 ? 467.564 287.933 347.621 1.00 185.47 510 GLU A C 1
ATOM 3255 O O . GLU A 1 510 ? 468.257 287.262 348.394 1.00 185.47 510 GLU A O 1
ATOM 3261 N N . ASN A 1 511 ? 466.928 287.390 346.579 1.00 185.80 511 ASN A N 1
ATOM 3262 C CA . ASN A 1 511 ? 467.044 285.963 346.300 1.00 185.80 511 ASN A CA 1
ATOM 3263 C C . ASN A 1 511 ? 468.480 285.582 345.968 1.00 185.80 511 ASN A C 1
ATOM 3264 O O . ASN A 1 511 ? 468.973 284.540 346.416 1.00 185.80 511 ASN A O 1
ATOM 3269 N N . TYR A 1 512 ? 469.169 286.413 345.185 1.00 185.41 512 TYR A N 1
ATOM 3270 C CA . TYR A 1 512 ? 470.564 286.134 344.868 1.00 185.41 512 TYR A CA 1
ATOM 3271 C C . TYR A 1 512 ? 471.502 286.395 346.038 1.00 185.41 512 TYR A C 1
ATOM 3272 O O . TYR A 1 512 ? 472.649 285.937 346.002 1.00 185.41 512 TYR A O 1
ATOM 3281 N N . ASP A 1 513 ? 471.053 287.112 347.067 1.00 178.64 513 ASP A N 1
ATOM 3282 C CA . ASP A 1 513 ? 471.866 287.355 348.258 1.00 178.64 513 ASP A CA 1
ATOM 3283 C C . ASP A 1 513 ? 471.501 286.279 349.271 1.00 178.64 513 ASP A C 1
ATOM 3284 O O . ASP A 1 513 ? 470.534 286.403 350.024 1.00 178.64 513 ASP A O 1
ATOM 3289 N N . GLU A 1 514 ? 472.292 285.204 349.287 1.00 183.84 514 GLU A N 1
ATOM 3290 C CA . GLU A 1 514 ? 471.988 284.068 350.152 1.00 183.84 514 GLU A CA 1
ATOM 3291 C C . GLU A 1 514 ? 472.104 284.427 351.629 1.00 183.84 514 GLU A C 1
ATOM 3292 O O . GLU A 1 514 ? 471.375 283.873 352.458 1.00 183.84 514 GLU A O 1
ATOM 3298 N N . HIS A 1 515 ? 473.006 285.340 351.979 1.00 189.25 515 HIS A N 1
ATOM 3299 C CA . HIS A 1 515 ? 473.195 285.748 353.364 1.00 189.25 515 HIS A CA 1
ATOM 3300 C C . HIS A 1 515 ? 472.427 287.011 353.723 1.00 189.25 515 HIS A C 1
ATOM 3301 O O . HIS A 1 515 ? 472.515 287.465 354.868 1.00 189.25 515 HIS A O 1
ATOM 3308 N N . ASN A 1 516 ? 471.679 287.585 352.776 1.00 191.52 516 ASN A N 1
ATOM 3309 C CA . ASN A 1 516 ? 470.926 288.822 352.998 1.00 191.52 516 ASN A CA 1
ATOM 3310 C C . ASN A 1 516 ? 471.833 289.948 353.484 1.00 191.52 516 ASN A C 1
ATOM 3311 O O . ASN A 1 516 ? 471.421 290.808 354.265 1.00 191.52 516 ASN A O 1
ATOM 3316 N N . GLU A 1 517 ? 473.084 289.945 353.021 1.00 189.45 517 GLU A N 1
ATOM 3317 C CA . GLU A 1 517 ? 474.025 290.998 353.376 1.00 189.45 517 GLU A CA 1
ATOM 3318 C C . GLU A 1 517 ? 473.735 292.308 352.660 1.00 189.45 517 GLU A C 1
ATOM 3319 O O . GLU A 1 517 ? 474.292 293.341 353.047 1.00 189.45 517 GLU A O 1
ATOM 3325 N N . GLY A 1 518 ? 472.887 292.293 351.634 1.00 174.62 518 GLY A N 1
ATOM 3326 C CA . GLY A 1 518 ? 472.689 293.472 350.820 1.00 174.62 518 GLY A CA 1
ATOM 3327 C C . GLY A 1 518 ? 473.839 293.786 349.897 1.00 174.62 518 GLY A C 1
ATOM 3328 O O . GLY A 1 518 ? 473.875 294.875 349.317 1.00 174.62 518 GLY A O 1
ATOM 3329 N N . ILE A 1 519 ? 474.778 292.858 349.740 1.00 175.30 519 ILE A N 1
ATOM 3330 C CA . ILE A 1 519 ? 476.031 293.104 349.041 1.00 175.30 519 ILE A CA 1
ATOM 3331 C C . ILE A 1 519 ? 476.247 291.990 348.025 1.00 175.30 519 ILE A C 1
ATOM 3332 O O . ILE A 1 519 ? 476.188 290.806 348.372 1.00 175.30 519 ILE A O 1
ATOM 3337 N N . LEU A 1 520 ? 476.488 292.369 346.770 1.00 166.76 520 LEU A N 1
ATOM 3338 C CA . LEU A 1 520 ? 476.701 291.422 345.686 1.00 166.76 520 LEU A CA 1
ATOM 3339 C C . LEU A 1 520 ? 477.891 291.860 344.846 1.00 166.76 520 LEU A C 1
ATOM 3340 O O . LEU A 1 520 ? 478.165 293.055 344.705 1.00 166.76 520 LEU A O 1
ATOM 3345 N N . ASP A 1 521 ? 478.596 290.880 344.287 1.00 177.12 521 ASP A N 1
ATOM 3346 C CA . ASP A 1 521 ? 479.760 291.167 343.463 1.00 177.12 521 ASP A CA 1
ATOM 3347 C C . ASP A 1 521 ? 479.326 291.715 342.104 1.00 177.12 521 ASP A C 1
ATOM 3348 O O . ASP A 1 521 ? 478.139 291.895 341.820 1.00 177.12 521 ASP A O 1
ATOM 3353 N N . THR A 1 522 ? 480.314 291.986 341.249 1.00 180.38 522 THR A N 1
ATOM 3354 C CA . THR A 1 522 ? 480.010 292.465 339.905 1.00 180.38 522 THR A CA 1
ATOM 3355 C C . THR A 1 522 ? 479.305 291.394 339.082 1.00 180.38 522 THR A C 1
ATOM 3356 O O . THR A 1 522 ? 478.397 291.700 338.301 1.00 180.38 522 THR A O 1
ATOM 3360 N N . ALA A 1 523 ? 479.709 290.131 339.244 1.00 179.19 523 ALA A N 1
ATOM 3361 C CA . ALA A 1 523 ? 479.154 289.057 338.425 1.00 179.19 523 ALA A CA 1
ATOM 3362 C C . ALA A 1 523 ? 477.676 288.828 338.726 1.00 179.19 523 ALA A C 1
ATOM 3363 O O . ALA A 1 523 ? 476.847 288.762 337.812 1.00 179.19 523 ALA A O 1
ATOM 3365 N N . ASN A 1 524 ? 477.327 288.691 340.006 1.00 187.75 524 ASN A N 1
ATOM 3366 C CA . ASN A 1 524 ? 475.938 288.408 340.359 1.00 187.75 524 ASN A CA 1
ATOM 3367 C C . ASN A 1 524 ? 475.033 289.604 340.088 1.00 187.75 524 ASN A C 1
ATOM 3368 O O . ASN A 1 524 ? 473.884 289.438 339.661 1.00 187.75 524 ASN A O 1
ATOM 3373 N N . PHE A 1 525 ? 475.522 290.815 340.359 1.00 179.58 525 PHE A N 1
ATOM 3374 C CA . PHE A 1 525 ? 474.741 292.006 340.052 1.00 179.58 525 PHE A CA 1
ATOM 3375 C C . PHE A 1 525 ? 474.538 292.126 338.547 1.00 179.58 525 PHE A C 1
ATOM 3376 O O . PHE A 1 525 ? 473.448 292.478 338.080 1.00 179.58 525 PHE A O 1
ATOM 3384 N N . LYS A 1 526 ? 475.569 291.779 337.772 1.00 179.78 526 LYS A N 1
ATOM 3385 C CA . LYS A 1 526 ? 475.434 291.695 336.323 1.00 179.78 526 LYS A CA 1
ATOM 3386 C C . LYS A 1 526 ? 474.339 290.710 335.927 1.00 179.78 526 LYS A C 1
ATOM 3387 O O . LYS A 1 526 ? 473.489 291.014 335.079 1.00 179.78 526 LYS A O 1
ATOM 3393 N N . THR A 1 527 ? 474.363 289.514 336.523 1.00 192.56 527 THR A N 1
ATOM 3394 C CA . THR A 1 527 ? 473.402 288.472 336.170 1.00 192.56 527 THR A CA 1
ATOM 3395 C C . THR A 1 527 ? 471.980 288.904 336.491 1.00 192.56 527 THR A C 1
ATOM 3396 O O . THR A 1 527 ? 471.065 288.699 335.685 1.00 192.56 527 THR A O 1
ATOM 3400 N N . CYS A 1 528 ? 471.772 289.495 337.670 1.00 177.81 528 CYS A N 1
ATOM 3401 C CA . CYS A 1 528 ? 470.457 290.037 337.996 1.00 177.81 528 CYS A CA 1
ATOM 3402 C C . CYS A 1 528 ? 470.051 291.129 337.017 1.00 177.81 528 CYS A C 1
ATOM 3403 O O . CYS A 1 528 ? 468.868 291.251 336.678 1.00 177.81 528 CYS A O 1
ATOM 3406 N N . LEU A 1 529 ? 471.011 291.932 336.549 1.00 171.27 529 LEU A N 1
ATOM 3407 C CA . LEU A 1 529 ? 470.679 292.972 335.582 1.00 171.27 529 LEU A CA 1
ATOM 3408 C C . LEU A 1 529 ? 470.223 292.379 334.252 1.00 171.27 529 LEU A C 1
ATOM 3409 O O . LEU A 1 529 ? 469.250 292.860 333.659 1.00 171.27 529 LEU A O 1
ATOM 3414 N N . MET A 1 530 ? 470.911 291.345 333.758 1.00 168.32 530 MET A N 1
ATOM 3415 C CA . MET A 1 530 ? 470.477 290.744 332.497 1.00 168.32 530 MET A CA 1
ATOM 3416 C C . MET A 1 530 ? 469.143 290.022 332.652 1.00 168.32 530 MET A C 1
ATOM 3417 O O . MET A 1 530 ? 468.265 290.135 331.789 1.00 168.32 530 MET A O 1
ATOM 3422 N N . ARG A 1 531 ? 468.967 289.274 333.745 1.00 177.05 531 ARG A N 1
ATOM 3423 C CA . ARG A 1 531 ? 467.773 288.445 333.876 1.00 177.05 531 ARG A CA 1
ATOM 3424 C C . ARG A 1 531 ? 466.502 289.246 334.130 1.00 177.05 531 ARG A C 1
ATOM 3425 O O . ARG A 1 531 ? 465.412 288.667 334.080 1.00 177.05 531 ARG A O 1
ATOM 3433 N N . SER A 1 532 ? 466.603 290.546 334.395 1.00 171.39 532 SER A N 1
ATOM 3434 C CA . SER A 1 532 ? 465.418 291.353 334.637 1.00 171.39 532 SER A CA 1
ATOM 3435 C C . SER A 1 532 ? 464.749 291.740 333.319 1.00 171.39 532 SER A C 1
ATOM 3436 O O . SER A 1 532 ? 465.296 291.556 332.229 1.00 171.39 532 SER A O 1
ATOM 3439 N N . GLN A 1 533 ? 463.541 292.288 333.434 1.00 170.25 533 GLN A N 1
ATOM 3440 C CA . GLN A 1 533 ? 462.789 292.770 332.283 1.00 170.25 533 GLN A CA 1
ATOM 3441 C C . GLN A 1 533 ? 463.180 294.183 331.872 1.00 170.25 533 GLN A C 1
ATOM 3442 O O . GLN A 1 533 ? 462.618 294.703 330.903 1.00 170.25 533 GLN A O 1
ATOM 3448 N N . LEU A 1 534 ? 464.136 294.799 332.575 1.00 172.49 534 LEU A N 1
ATOM 3449 C CA . LEU A 1 534 ? 464.489 296.203 332.380 1.00 172.49 534 LEU A CA 1
ATOM 3450 C C . LEU A 1 534 ? 464.819 296.558 330.936 1.00 172.49 534 LEU A C 1
ATOM 3451 O O . LEU A 1 534 ? 464.869 297.751 330.613 1.00 172.49 534 LEU A O 1
ATOM 3456 N N . LYS A 1 535 ? 465.045 295.569 330.068 1.00 166.55 535 LYS A N 1
ATOM 3457 C CA . LYS A 1 535 ? 465.424 295.806 328.675 1.00 166.55 535 LYS A CA 1
ATOM 3458 C C . LYS A 1 535 ? 466.697 296.647 328.596 1.00 166.55 535 LYS A C 1
ATOM 3459 O O . LYS A 1 535 ? 466.773 297.638 327.868 1.00 166.55 535 LYS A O 1
ATOM 3465 N N . LEU A 1 536 ? 467.704 296.239 329.362 1.00 193.76 536 LEU A N 1
ATOM 3466 C CA . LEU A 1 536 ? 468.969 296.955 329.447 1.00 193.76 536 LEU A CA 1
ATOM 3467 C C . LEU A 1 536 ? 470.027 296.241 328.618 1.00 193.76 536 LEU A C 1
ATOM 3468 O O . LEU A 1 536 ? 470.239 295.034 328.777 1.00 193.76 536 LEU A O 1
ATOM 3473 N N . THR A 1 537 ? 470.687 296.991 327.740 1.00 206.92 537 THR A N 1
ATOM 3474 C CA . THR A 1 537 ? 471.749 296.434 326.920 1.00 206.92 537 THR A CA 1
ATOM 3475 C C . THR A 1 537 ? 472.982 296.138 327.769 1.00 206.92 537 THR A C 1
ATOM 3476 O O . THR A 1 537 ? 473.170 296.690 328.857 1.00 206.92 537 THR A O 1
ATOM 3480 N N . VAL A 1 538 ? 473.831 295.248 327.251 1.00 202.88 538 VAL A N 1
ATOM 3481 C CA . VAL A 1 538 ? 475.058 294.887 327.957 1.00 202.88 538 VAL A CA 1
ATOM 3482 C C . VAL A 1 538 ? 475.945 296.111 328.144 1.00 202.88 538 VAL A C 1
ATOM 3483 O O . VAL A 1 538 ? 476.551 296.303 329.206 1.00 202.88 538 VAL A O 1
ATOM 3487 N N . LYS A 1 539 ? 476.044 296.952 327.112 1.00 204.41 539 LYS A N 1
ATOM 3488 C CA . LYS A 1 539 ? 476.855 298.161 327.217 1.00 204.41 539 LYS A CA 1
ATOM 3489 C C . LYS A 1 539 ? 476.309 299.105 328.283 1.00 204.41 539 LYS A C 1
ATOM 3490 O O . LYS A 1 539 ? 477.067 299.624 329.109 1.00 204.41 539 LYS A O 1
ATOM 3496 N N . GLU A 1 540 ? 474.994 299.325 328.298 1.00 206.13 540 GLU A N 1
ATOM 3497 C CA . GLU A 1 540 ? 474.411 300.144 329.356 1.00 206.13 540 GLU A CA 1
ATOM 3498 C C . GLU A 1 540 ? 474.661 299.521 330.723 1.00 206.13 540 GLU A C 1
ATOM 3499 O O . GLU A 1 540 ? 475.004 300.221 331.685 1.00 206.13 540 GLU A O 1
ATOM 3505 N N . ILE A 1 541 ? 474.511 298.200 330.817 1.00 205.20 541 ILE A N 1
ATOM 3506 C CA . ILE A 1 541 ? 474.650 297.517 332.098 1.00 205.20 541 ILE A CA 1
ATOM 3507 C C . ILE A 1 541 ? 476.061 297.677 332.651 1.00 205.20 541 ILE A C 1
ATOM 3508 O O . ILE A 1 541 ? 476.244 298.022 333.825 1.00 205.20 541 ILE A O 1
ATOM 3513 N N . ASN A 1 542 ? 477.084 297.439 331.825 1.00 208.84 542 ASN A N 1
ATOM 3514 C CA . ASN A 1 542 ? 478.442 297.506 332.356 1.00 208.84 542 ASN A CA 1
ATOM 3515 C C . ASN A 1 542 ? 478.927 298.949 332.473 1.00 208.84 542 ASN A C 1
ATOM 3516 O O . ASN A 1 542 ? 479.870 299.230 333.220 1.00 208.84 542 ASN A O 1
ATOM 3521 N N . ARG A 1 543 ? 478.295 299.883 331.754 1.00 201.49 543 ARG A N 1
ATOM 3522 C CA . ARG A 1 543 ? 478.580 301.293 332.004 1.00 201.49 543 ARG A CA 1
ATOM 3523 C C . ARG A 1 543 ? 478.041 301.734 333.358 1.00 201.49 543 ARG A C 1
ATOM 3524 O O . ARG A 1 543 ? 478.685 302.520 334.064 1.00 201.49 543 ARG A O 1
ATOM 3532 N N . ILE A 1 544 ? 476.849 301.254 333.730 1.00 196.96 544 ILE A N 1
ATOM 3533 C CA . ILE A 1 544 ? 476.254 301.644 335.009 1.00 196.96 544 ILE A CA 1
ATOM 3534 C C . ILE A 1 544 ? 477.144 301.208 336.167 1.00 196.96 544 ILE A C 1
ATOM 3535 O O . ILE A 1 544 ? 477.409 301.980 337.097 1.00 196.96 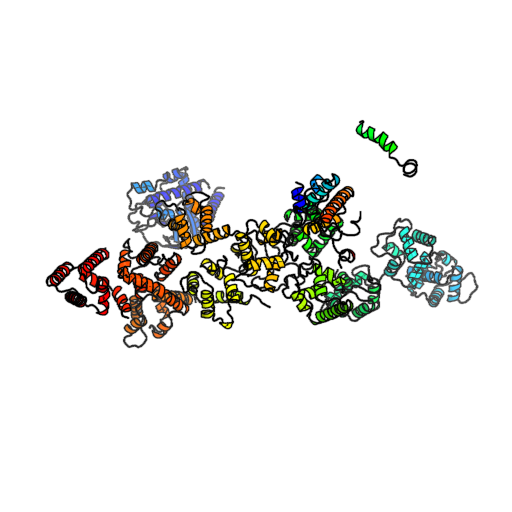544 ILE A O 1
ATOM 3540 N N . VAL A 1 545 ? 477.627 299.965 336.117 1.00 190.52 545 VAL A N 1
ATOM 3541 C CA . VAL A 1 545 ? 478.334 299.377 337.253 1.00 190.52 545 VAL A CA 1
ATOM 3542 C C . VAL A 1 545 ? 479.629 300.124 337.535 1.00 190.52 545 VAL A C 1
ATOM 3543 O O . VAL A 1 545 ? 479.993 300.351 338.697 1.00 190.52 545 VAL A O 1
ATOM 3547 N N . ARG A 1 546 ? 480.343 300.521 336.479 1.00 201.48 546 ARG A N 1
ATOM 3548 C CA . ARG A 1 546 ? 481.650 301.145 336.650 1.00 201.48 546 ARG A CA 1
ATOM 3549 C C . ARG A 1 546 ? 481.579 302.396 337.516 1.00 201.48 546 ARG A C 1
ATOM 3550 O O . ARG A 1 546 ? 482.554 302.733 338.198 1.00 201.48 546 ARG A O 1
ATOM 3558 N N . TYR A 1 547 ? 480.448 303.097 337.507 1.00 175.28 547 TYR A N 1
ATOM 3559 C CA . TYR A 1 547 ? 480.296 304.310 338.296 1.00 175.28 547 TYR A CA 1
ATOM 3560 C C . TYR A 1 547 ? 479.542 304.087 339.600 1.00 175.28 547 TYR A C 1
ATOM 3561 O O . TYR A 1 547 ? 479.350 305.043 340.359 1.00 175.28 547 TYR A O 1
ATOM 3570 N N . LEU A 1 548 ? 479.110 302.861 339.879 1.00 171.98 548 LEU A N 1
ATOM 3571 C CA . LEU A 1 548 ? 478.552 302.564 341.191 1.00 171.98 548 LEU A CA 1
ATOM 3572 C C . LEU A 1 548 ? 479.681 302.403 342.208 1.00 171.98 548 LEU A C 1
ATOM 3573 O O . LEU A 1 548 ? 480.734 301.849 341.879 1.00 171.98 548 LEU A O 1
ATOM 3578 N N . PRO A 1 549 ? 479.498 302.884 343.436 1.00 160.10 549 PRO A N 1
ATOM 3579 C CA . PRO A 1 549 ? 480.565 302.758 344.437 1.00 160.10 549 PRO A CA 1
ATOM 3580 C C . PRO A 1 549 ? 480.859 301.299 344.748 1.00 160.10 549 PRO A C 1
ATOM 3581 O O . PRO A 1 549 ? 479.957 300.461 344.805 1.00 160.10 549 PRO A O 1
ATOM 3585 N N . LYS A 1 550 ? 482.139 301.001 344.948 1.00 172.01 550 LYS A N 1
ATOM 3586 C CA . LYS A 1 550 ? 482.596 299.645 345.220 1.00 172.01 550 LYS A CA 1
ATOM 3587 C C . LYS A 1 550 ? 482.947 299.519 346.696 1.00 172.01 550 LYS A C 1
ATOM 3588 O O . LYS A 1 550 ? 483.903 300.144 347.167 1.00 172.01 550 LYS A O 1
ATOM 3594 N N . VAL A 1 551 ? 482.175 298.716 347.416 1.00 169.66 551 VAL A N 1
ATOM 3595 C CA . VAL A 1 551 ? 482.457 298.385 348.806 1.00 169.66 551 VAL A CA 1
ATOM 3596 C C . VAL A 1 551 ? 483.064 296.992 348.844 1.00 169.66 551 VAL A C 1
ATOM 3597 O O . VAL A 1 551 ? 482.637 296.098 348.104 1.00 169.66 551 VAL A O 1
ATOM 3601 N N . LYS A 1 552 ? 484.075 296.812 349.694 1.00 189.96 552 LYS A N 1
ATOM 3602 C CA . LYS A 1 552 ? 484.823 295.557 349.779 1.00 189.96 552 LYS A CA 1
ATOM 3603 C C . LYS A 1 552 ? 485.387 295.162 348.413 1.00 189.96 552 LYS A C 1
ATOM 3604 O O . LYS A 1 552 ? 485.226 294.029 347.951 1.00 189.96 552 LYS A O 1
ATOM 3610 N N . VAL A 1 553 ? 486.025 296.131 347.754 1.00 195.20 553 VAL A N 1
ATOM 3611 C CA . VAL A 1 553 ? 486.769 295.928 346.512 1.00 195.20 553 VAL A CA 1
ATOM 3612 C C . VAL A 1 553 ? 485.830 295.587 345.361 1.00 195.20 553 VAL A C 1
ATOM 3613 O O . VAL A 1 553 ? 485.662 296.382 344.429 1.00 195.20 553 VAL A O 1
ATOM 3617 N N . ASN A 1 554 ? 485.212 294.410 345.414 1.00 190.02 554 ASN A N 1
ATOM 3618 C CA . ASN A 1 554 ? 484.460 293.859 344.292 1.00 190.02 554 ASN A CA 1
ATOM 3619 C C . ASN A 1 554 ? 483.039 293.516 344.719 1.00 190.02 554 ASN A C 1
ATOM 3620 O O . ASN A 1 554 ? 482.553 292.403 344.499 1.00 190.02 554 ASN A O 1
ATOM 3625 N N . ASN A 1 555 ? 482.356 294.459 345.364 1.00 170.38 555 ASN A N 1
ATOM 3626 C CA . ASN A 1 555 ? 481.001 294.224 345.836 1.00 170.38 555 ASN A CA 1
ATOM 3627 C C . ASN A 1 555 ? 480.219 295.531 345.817 1.00 170.38 555 ASN A C 1
ATOM 3628 O O . ASN A 1 555 ? 480.781 296.610 346.021 1.00 170.38 555 ASN A O 1
ATOM 3633 N N . ILE A 1 556 ? 478.913 295.424 345.567 1.00 176.47 556 ILE A N 1
ATOM 3634 C CA . ILE A 1 556 ? 478.031 296.576 345.404 1.00 176.47 556 ILE A CA 1
ATOM 3635 C C . ILE A 1 556 ? 476.818 296.402 346.310 1.00 176.47 556 ILE A C 1
ATOM 3636 O O . ILE A 1 556 ? 476.250 295.307 346.392 1.00 176.47 556 ILE A O 1
ATOM 3641 N N . ASP A 1 557 ? 476.424 297.483 346.983 1.00 165.12 557 ASP A N 1
ATOM 3642 C CA . ASP A 1 557 ? 475.239 297.499 347.842 1.00 165.12 557 ASP A CA 1
ATOM 3643 C C . ASP A 1 557 ? 474.037 297.886 346.988 1.00 165.12 557 ASP A C 1
ATOM 3644 O O . ASP A 1 557 ? 473.867 299.052 346.624 1.00 165.12 557 ASP A O 1
ATOM 3649 N N . TYR A 1 558 ? 473.194 296.901 346.665 1.00 149.94 558 TYR A N 1
ATOM 3650 C CA . TYR A 1 558 ? 472.070 297.153 345.769 1.00 149.94 558 TYR A CA 1
ATOM 3651 C C . TYR A 1 558 ? 470.963 297.973 346.418 1.00 149.94 558 TYR A C 1
ATOM 3652 O O . TYR A 1 558 ? 470.174 298.590 345.697 1.00 149.94 558 TYR A O 1
ATOM 3661 N N . TYR A 1 559 ? 470.872 297.988 347.750 1.00 141.90 559 TYR A N 1
ATOM 3662 C CA . TYR A 1 559 ? 469.910 298.876 348.397 1.00 141.90 559 TYR A CA 1
ATOM 3663 C C . TYR A 1 559 ? 470.224 300.334 348.100 1.00 141.90 559 TYR A C 1
ATOM 3664 O O . TYR A 1 559 ? 469.311 301.149 347.920 1.00 141.90 559 TYR A O 1
ATOM 3673 N N . ASN A 1 560 ? 471.509 300.685 348.058 1.00 164.89 560 ASN A N 1
ATOM 3674 C CA . ASN A 1 560 ? 471.891 302.046 347.701 1.00 164.89 560 ASN A CA 1
ATOM 3675 C C . ASN A 1 560 ? 471.444 302.365 346.277 1.00 164.89 560 ASN A C 1
ATOM 3676 O O . ASN A 1 560 ? 470.936 303.461 346.005 1.00 164.89 560 ASN A O 1
ATOM 3681 N N . PHE A 1 561 ? 471.610 301.408 345.360 1.00 175.11 561 PHE A N 1
ATOM 3682 C CA . PHE A 1 561 ? 471.142 301.594 343.989 1.00 175.11 561 PHE A CA 1
ATOM 3683 C C . PHE A 1 561 ? 469.632 301.779 343.936 1.00 175.11 561 PHE A C 1
ATOM 3684 O O . PHE A 1 561 ? 469.129 302.640 343.204 1.00 175.11 561 PHE A O 1
ATOM 3692 N N . LEU A 1 562 ? 468.893 300.974 344.700 1.00 154.65 562 LEU A N 1
ATOM 3693 C CA . LEU A 1 562 ? 467.440 301.100 344.722 1.00 154.65 562 LEU A CA 1
ATOM 3694 C C . LEU A 1 562 ? 467.016 302.453 345.274 1.00 154.65 562 LEU A C 1
ATOM 3695 O O . LEU A 1 562 ? 466.073 303.069 344.767 1.00 154.65 562 LEU A O 1
ATOM 3700 N N . LYS A 1 563 ? 467.698 302.925 346.319 1.00 162.84 563 LYS A N 1
ATOM 3701 C CA . LYS A 1 563 ? 467.385 304.234 346.880 1.00 162.84 563 LYS A CA 1
ATOM 3702 C C . LYS A 1 563 ? 467.662 305.347 345.877 1.00 162.84 563 LYS A C 1
ATOM 3703 O O . LYS A 1 563 ? 466.858 306.275 345.733 1.00 162.84 563 LYS A O 1
ATOM 3709 N N . LEU A 1 564 ? 468.798 305.273 345.176 1.00 166.32 564 LEU A N 1
ATOM 3710 C CA . LEU A 1 564 ? 469.104 306.284 344.168 1.00 166.32 564 LEU A CA 1
ATOM 3711 C C . LEU A 1 564 ? 468.071 306.279 343.050 1.00 166.32 564 LEU A C 1
ATOM 3712 O O . LEU A 1 564 ? 467.622 307.343 342.606 1.00 166.32 564 LEU A O 1
ATOM 3717 N N . VAL A 1 565 ? 467.686 305.092 342.580 1.00 162.62 565 VAL A N 1
ATOM 3718 C CA . VAL A 1 565 ? 466.688 305.004 341.518 1.00 162.62 565 VAL A CA 1
ATOM 3719 C C . VAL A 1 565 ? 465.360 305.577 341.996 1.00 162.62 565 VAL A C 1
ATOM 3720 O O . VAL A 1 565 ? 464.694 306.332 341.279 1.00 162.62 565 VAL A O 1
ATOM 3724 N N . GLU A 1 566 ? 464.965 305.238 343.225 1.00 153.73 566 GLU A N 1
ATOM 3725 C CA . GLU A 1 566 ? 463.749 305.805 343.796 1.00 153.73 566 GLU A CA 1
ATOM 3726 C C . GLU A 1 566 ? 463.856 307.319 343.921 1.00 153.73 566 GLU A C 1
ATOM 3727 O O . GLU A 1 566 ? 462.883 308.041 343.675 1.00 153.73 566 GLU A O 1
ATOM 3733 N N . ARG A 1 567 ? 465.028 307.815 344.300 1.00 157.58 567 ARG A N 1
ATOM 3734 C CA . ARG A 1 567 ? 465.248 309.249 344.429 1.00 157.58 567 ARG A CA 1
ATOM 3735 C C . ARG A 1 567 ? 465.749 309.843 343.117 1.00 157.58 567 ARG A C 1
ATOM 3736 O O . ARG A 1 567 ? 464.971 310.384 342.331 1.00 157.58 567 ARG A O 1
ATOM 3744 N N . SER A 1 579 ? 459.060 317.403 354.180 1.00 198.89 579 SER A N 1
ATOM 3745 C CA . SER A 1 579 ? 457.783 317.199 353.507 1.00 198.89 579 SER A CA 1
ATOM 3746 C C . SER A 1 579 ? 456.984 316.087 354.178 1.00 198.89 579 SER A C 1
ATOM 3747 O O . SER A 1 579 ? 455.766 316.006 354.023 1.00 198.89 579 SER A O 1
ATOM 3750 N N . ASP A 1 580 ? 457.679 315.231 354.925 1.00 182.46 580 ASP A N 1
ATOM 3751 C CA . ASP A 1 580 ? 457.049 314.134 355.644 1.00 182.46 580 ASP A CA 1
ATOM 3752 C C . ASP A 1 580 ? 457.726 313.979 357.000 1.00 182.46 580 ASP A C 1
ATOM 3753 O O . ASP A 1 580 ? 458.667 314.705 357.336 1.00 182.46 580 ASP A O 1
ATOM 3758 N N . ILE A 1 581 ? 457.232 313.019 357.785 1.00 177.47 581 ILE A N 1
ATOM 3759 C CA . ILE A 1 581 ? 457.785 312.782 359.116 1.00 177.47 581 ILE A CA 1
ATOM 3760 C C . ILE A 1 581 ? 459.243 312.350 359.022 1.00 177.47 581 ILE A C 1
ATOM 3761 O O . ILE A 1 581 ? 460.080 312.757 359.837 1.00 177.47 581 ILE A O 1
ATOM 3766 N N . SER A 1 582 ? 459.571 311.520 358.028 1.00 176.82 582 SER A N 1
ATOM 3767 C CA . SER A 1 582 ? 460.942 311.040 357.883 1.00 176.82 582 SER A CA 1
ATOM 3768 C C . SER A 1 582 ? 461.904 312.191 357.610 1.00 176.82 582 SER A C 1
ATOM 3769 O O . SER A 1 582 ? 462.985 312.268 358.208 1.00 176.82 582 SER A O 1
ATOM 3772 N N . GLU A 1 583 ? 461.527 313.097 356.704 1.00 174.90 583 GLU A N 1
ATOM 3773 C CA . GLU A 1 583 ? 462.381 314.244 356.418 1.00 174.90 583 GLU A CA 1
ATOM 3774 C C . GLU A 1 583 ? 462.526 315.134 357.642 1.00 174.90 583 GLU A C 1
ATOM 3775 O O . GLU A 1 583 ? 463.616 315.645 357.921 1.00 174.90 583 GLU A O 1
ATOM 3781 N N . PHE A 1 584 ? 461.434 315.334 358.382 1.00 168.78 584 PHE A N 1
ATOM 3782 C CA . PHE A 1 584 ? 461.497 316.141 359.596 1.00 168.78 584 PHE A CA 1
ATOM 3783 C C . PHE A 1 584 ? 462.458 315.535 360.610 1.00 168.78 584 PHE A C 1
ATOM 3784 O O . PHE A 1 584 ? 463.281 316.246 361.198 1.00 168.78 584 PHE A O 1
ATOM 3792 N N . ALA A 1 585 ? 462.379 314.219 360.814 1.00 177.74 585 ALA A N 1
ATOM 3793 C CA . ALA A 1 585 ? 463.264 313.559 361.769 1.00 177.74 585 ALA A CA 1
ATOM 3794 C C . ALA A 1 585 ? 464.718 313.629 361.321 1.00 177.74 585 ALA A C 1
ATOM 3795 O O . ALA A 1 585 ? 465.611 313.892 362.135 1.00 177.74 585 ALA A O 1
ATOM 3797 N N . VAL A 1 586 ? 464.976 313.395 360.031 1.00 177.91 586 VAL A N 1
ATOM 3798 C CA . VAL A 1 586 ? 466.346 313.443 359.527 1.00 177.91 586 VAL A CA 1
ATOM 3799 C C . VAL A 1 586 ? 466.916 314.849 359.662 1.00 177.91 586 VAL A C 1
ATOM 3800 O O . VAL A 1 586 ? 468.070 315.032 360.075 1.00 177.91 586 VAL A O 1
ATOM 3804 N N . LYS A 1 587 ? 466.119 315.864 359.319 1.00 178.82 587 LYS A N 1
ATOM 3805 C CA . LYS A 1 587 ? 466.578 317.243 359.433 1.00 178.82 587 LYS A CA 1
ATOM 3806 C C . LYS A 1 587 ? 466.827 317.626 360.885 1.00 178.82 587 LYS A C 1
ATOM 3807 O O . LYS A 1 587 ? 467.804 318.318 361.185 1.00 178.82 587 LYS A O 1
ATOM 3813 N N . LEU A 1 588 ? 465.957 317.191 361.801 1.00 194.12 588 LEU A N 1
ATOM 3814 C CA . LEU A 1 588 ? 466.181 317.470 363.216 1.00 194.12 588 LEU A CA 1
ATOM 3815 C C . LEU A 1 588 ? 467.458 316.804 363.714 1.00 194.12 588 LEU A C 1
ATOM 3816 O O . LEU A 1 588 ? 468.236 317.411 364.461 1.00 194.12 588 LEU A O 1
ATOM 3821 N N . GLY A 1 589 ? 467.693 315.554 363.307 1.00 187.89 589 GLY A N 1
ATOM 3822 C CA . GLY A 1 589 ? 468.914 314.875 363.708 1.00 187.89 589 GLY A CA 1
ATOM 3823 C C . GLY A 1 589 ? 470.161 315.560 363.183 1.00 187.89 589 GLY A C 1
ATOM 3824 O O . GLY A 1 589 ? 471.144 315.723 363.909 1.00 187.89 589 GLY A O 1
ATOM 3825 N N . LYS A 1 590 ? 470.136 315.978 361.915 1.00 185.58 590 LYS A N 1
ATOM 3826 C CA . LYS A 1 590 ? 471.275 316.699 361.353 1.00 185.58 590 LYS A CA 1
ATOM 3827 C C . LYS A 1 590 ? 471.473 318.044 362.043 1.00 185.58 590 LYS A C 1
ATOM 3828 O O . LYS A 1 590 ? 472.612 318.460 362.293 1.00 185.58 590 LYS A O 1
ATOM 3834 N N . PHE A 1 591 ? 470.375 318.738 362.356 1.00 178.82 591 PHE A N 1
ATOM 3835 C CA . PHE A 1 591 ? 470.460 320.017 363.051 1.00 178.82 591 PHE A CA 1
ATOM 3836 C C . PHE A 1 591 ? 471.101 319.845 364.421 1.00 178.82 591 PHE A C 1
ATOM 3837 O O . PHE A 1 591 ? 471.917 320.672 364.846 1.00 178.82 591 PHE A O 1
ATOM 3845 N N . ILE A 1 592 ? 470.736 318.775 365.129 1.00 177.34 592 ILE A N 1
ATOM 3846 C CA . ILE A 1 592 ? 471.349 318.486 366.423 1.00 177.34 592 ILE A CA 1
ATOM 3847 C C . ILE A 1 592 ? 472.827 318.148 366.252 1.00 177.34 592 ILE A C 1
ATOM 3848 O O . ILE A 1 592 ? 473.683 318.632 367.002 1.00 177.34 592 ILE A O 1
ATOM 3853 N N . LYS A 1 593 ? 473.146 317.315 365.258 1.00 173.27 593 LYS A N 1
ATOM 3854 C CA . LYS A 1 593 ? 474.509 316.814 365.108 1.00 173.27 593 LYS A CA 1
ATOM 3855 C C . LYS A 1 593 ? 475.483 317.918 364.715 1.00 173.27 593 LYS A C 1
ATOM 3856 O O . LYS A 1 593 ? 476.621 317.951 365.199 1.00 173.27 593 LYS A O 1
ATOM 3862 N N . ASP A 1 594 ? 475.059 318.827 363.833 1.00 183.42 594 ASP A N 1
ATOM 3863 C CA . ASP A 1 594 ? 475.996 319.770 363.228 1.00 183.42 594 ASP A CA 1
ATOM 3864 C C . ASP A 1 594 ? 476.648 320.670 364.272 1.00 183.42 594 ASP A C 1
ATOM 3865 O O . ASP A 1 594 ? 477.849 320.953 364.195 1.00 183.42 594 ASP A O 1
ATOM 3870 N N . LYS A 1 595 ? 475.877 321.126 365.254 1.00 168.44 595 LYS A N 1
ATOM 3871 C CA . LYS A 1 595 ? 476.343 322.085 366.246 1.00 168.44 595 LYS A CA 1
ATOM 3872 C C . LYS A 1 595 ? 476.824 321.432 367.536 1.00 168.44 595 LYS A C 1
ATOM 3873 O O . LYS A 1 595 ? 477.117 322.143 368.503 1.00 168.44 595 LYS A O 1
ATOM 3879 N N . LYS A 1 596 ? 476.903 320.101 367.572 1.00 171.76 596 LYS A N 1
ATOM 3880 C CA . LYS A 1 596 ? 477.490 319.364 368.692 1.00 171.76 596 LYS A CA 1
ATOM 3881 C C . LYS A 1 596 ? 476.734 319.626 369.995 1.00 171.76 596 LYS A C 1
ATOM 3882 O O . LYS A 1 596 ? 477.297 320.097 370.985 1.00 171.76 596 LYS A O 1
ATOM 3888 N N . PHE A 1 597 ? 475.441 319.313 369.989 1.00 177.10 597 PHE A N 1
ATOM 3889 C CA . PHE A 1 597 ? 474.609 319.350 371.185 1.00 177.10 597 PHE A CA 1
ATOM 3890 C C . PHE A 1 597 ? 474.114 317.954 371.528 1.00 177.10 597 PHE A C 1
ATOM 3891 O O . PHE A 1 597 ? 473.585 317.245 370.665 1.00 177.10 597 PHE A O 1
ATOM 3899 N N . THR A 1 598 ? 474.296 317.564 372.786 1.00 175.06 598 THR A N 1
ATOM 3900 C CA . THR A 1 598 ? 473.647 316.373 373.303 1.00 175.06 598 THR A CA 1
ATOM 3901 C C . THR A 1 598 ? 472.166 316.656 373.537 1.00 175.06 598 THR A C 1
ATOM 3902 O O . THR A 1 598 ? 471.719 317.807 373.543 1.00 175.06 598 THR A O 1
ATOM 3906 N N . ILE A 1 599 ? 471.397 315.583 373.717 1.00 181.14 599 ILE A N 1
ATOM 3907 C CA . ILE A 1 599 ? 469.944 315.722 373.845 1.00 181.14 599 ILE A CA 1
ATOM 3908 C C . ILE A 1 599 ? 469.541 316.598 375.033 1.00 181.14 599 ILE A C 1
ATOM 3909 O O . ILE A 1 599 ? 468.726 317.513 374.845 1.00 181.14 599 ILE A O 1
ATOM 3914 N N . PRO A 1 600 ? 470.048 316.377 376.256 1.00 172.91 600 PRO A N 1
ATOM 3915 C CA . PRO A 1 600 ? 469.697 317.319 377.335 1.00 172.91 600 PRO A CA 1
ATOM 3916 C C . PRO A 1 600 ? 470.202 318.727 377.079 1.00 172.91 600 PRO A C 1
ATOM 3917 O O . PRO A 1 600 ? 469.529 319.703 377.439 1.00 172.91 600 PRO A O 1
ATOM 3921 N N . SER A 1 601 ? 471.372 318.859 376.452 1.00 180.70 601 SER A N 1
ATOM 3922 C CA . SER A 1 601 ? 471.866 320.180 376.083 1.00 180.70 601 SER A CA 1
ATOM 3923 C C . SER A 1 601 ? 470.953 320.839 375.057 1.00 180.70 601 SER A C 1
ATOM 3924 O O . SER A 1 601 ? 470.689 322.043 375.137 1.00 180.70 601 SER A O 1
ATOM 3927 N N . PHE A 1 602 ? 470.460 320.064 374.087 1.00 190.78 602 PHE A N 1
ATOM 3928 C CA . PHE A 1 602 ? 469.500 320.597 373.124 1.00 190.78 602 PHE A CA 1
ATOM 3929 C C . PHE A 1 602 ? 468.216 321.040 373.814 1.00 190.78 602 PHE A C 1
ATOM 3930 O O . PHE A 1 602 ? 467.658 322.095 373.488 1.00 190.78 602 PHE A O 1
ATOM 3938 N N . LEU A 1 603 ? 467.733 320.245 374.771 1.00 180.31 603 LEU A N 1
ATOM 3939 C CA . LEU A 1 603 ? 466.526 320.613 375.504 1.00 180.31 603 LEU A CA 1
ATOM 3940 C C . LEU A 1 603 ? 466.728 321.915 376.268 1.00 180.31 603 LEU A C 1
ATOM 3941 O O . LEU A 1 603 ? 465.869 322.805 376.244 1.00 180.31 603 LEU A O 1
ATOM 3946 N N . LYS A 1 604 ? 467.867 322.045 376.950 1.00 172.62 604 LYS A N 1
ATOM 3947 C CA . LYS A 1 604 ? 468.135 323.262 377.709 1.00 172.62 604 LYS A CA 1
ATOM 3948 C C . LYS A 1 604 ? 468.288 324.463 376.783 1.00 172.62 604 LYS A C 1
ATOM 3949 O O . LYS A 1 604 ? 467.833 325.566 377.109 1.00 172.62 604 LYS A O 1
ATOM 3955 N N . THR A 1 605 ? 468.930 324.271 375.627 1.00 191.28 605 THR A N 1
ATOM 3956 C CA . THR A 1 605 ? 469.077 325.361 374.669 1.00 191.28 605 THR A CA 1
ATOM 3957 C C . THR A 1 605 ? 467.722 325.820 374.147 1.00 191.28 605 THR A C 1
ATOM 3958 O O . THR A 1 605 ? 467.471 327.024 374.022 1.00 191.28 605 THR A O 1
ATOM 3962 N N . VAL A 1 606 ? 466.833 324.872 373.838 1.00 184.85 606 VAL A N 1
ATOM 3963 C CA . VAL A 1 606 ? 465.491 325.237 373.394 1.00 184.85 606 VAL A CA 1
ATOM 3964 C C . VAL A 1 606 ? 464.746 325.971 374.501 1.00 184.85 606 VAL A C 1
ATOM 3965 O O . VAL A 1 606 ? 464.044 326.958 374.249 1.00 184.85 606 VAL A O 1
ATOM 3969 N N . ARG A 1 607 ? 464.891 325.506 375.745 1.00 165.31 607 ARG A N 1
ATOM 3970 C CA . ARG A 1 607 ? 464.204 326.156 376.856 1.00 165.31 607 ARG A CA 1
ATOM 3971 C C . ARG A 1 607 ? 464.658 327.602 377.015 1.00 165.31 607 ARG A C 1
ATOM 3972 O O . ARG A 1 607 ? 463.854 328.480 377.350 1.00 165.31 607 ARG A O 1
ATOM 3980 N N . ARG A 1 608 ? 465.937 327.873 376.771 1.00 149.15 608 ARG A N 1
ATOM 3981 C CA . ARG A 1 608 ? 466.422 329.246 376.715 1.00 149.15 608 ARG A CA 1
ATOM 3982 C C . ARG A 1 608 ? 466.023 329.897 375.396 1.00 149.15 608 ARG A C 1
ATOM 3983 O O . ARG A 1 608 ? 464.858 330.235 375.190 1.00 149.15 608 ARG A O 1
ATOM 3991 N N . THR A 1 624 ? 458.156 322.346 376.849 1.00 150.44 624 THR A N 1
ATOM 3992 C CA . THR A 1 624 ? 456.773 322.104 376.458 1.00 150.44 624 THR A CA 1
ATOM 3993 C C . THR A 1 624 ? 456.643 321.995 374.944 1.00 150.44 624 THR A C 1
ATOM 3994 O O . THR A 1 624 ? 457.590 322.275 374.209 1.00 150.44 624 THR A O 1
ATOM 3998 N N . LEU A 1 625 ? 455.460 321.581 374.486 1.00 167.27 625 LEU A N 1
ATOM 3999 C CA . LEU A 1 625 ? 455.229 321.436 373.053 1.00 167.27 625 LEU A CA 1
ATOM 4000 C C . LEU A 1 625 ? 455.290 322.782 372.339 1.00 167.27 625 LEU A C 1
ATOM 4001 O O . LEU A 1 625 ? 455.876 322.891 371.255 1.00 167.27 625 LEU A O 1
ATOM 4006 N N . THR A 1 626 ? 454.686 323.816 372.930 1.00 163.26 626 THR A N 1
ATOM 4007 C CA . THR A 1 626 ? 454.605 325.110 372.260 1.00 163.26 626 THR A CA 1
ATOM 4008 C C . THR A 1 626 ? 455.983 325.734 372.077 1.00 163.26 626 THR A C 1
ATOM 4009 O O . THR A 1 626 ? 456.293 326.270 371.005 1.00 163.26 626 THR A O 1
ATOM 4013 N N . GLN A 1 627 ? 456.818 325.690 373.116 1.00 168.68 627 GLN A N 1
ATOM 4014 C CA . GLN A 1 627 ? 458.163 326.244 373.003 1.00 168.68 627 GLN A CA 1
ATOM 4015 C C . GLN A 1 627 ? 458.985 325.482 371.974 1.00 168.68 627 GLN A C 1
ATOM 4016 O O . GLN A 1 627 ? 459.717 326.088 371.181 1.00 168.68 627 GLN A O 1
ATOM 4022 N N . MET A 1 628 ? 458.876 324.152 371.971 1.00 183.65 628 MET A N 1
ATOM 4023 C CA . MET A 1 628 ? 459.569 323.350 370.969 1.00 183.65 628 MET A CA 1
ATOM 4024 C C . MET A 1 628 ? 459.131 323.738 369.564 1.00 183.65 628 MET A C 1
ATOM 4025 O O . MET A 1 628 ? 459.965 323.894 368.663 1.00 183.65 628 MET A O 1
ATOM 4030 N N . SER A 1 629 ? 457.822 323.904 369.362 1.00 192.20 629 SER A N 1
ATOM 4031 C CA . SER A 1 629 ? 457.306 324.261 368.046 1.00 192.20 629 SER A CA 1
ATOM 4032 C C . SER A 1 629 ? 457.802 325.634 367.609 1.00 192.20 629 SER A C 1
ATOM 4033 O O . SER A 1 629 ? 458.219 325.819 366.460 1.00 192.20 629 SER A O 1
ATOM 4036 N N . GLU A 1 630 ? 457.763 326.613 368.515 1.00 188.32 630 GLU A N 1
ATOM 4037 C CA . GLU A 1 630 ? 458.219 327.953 368.158 1.00 188.32 630 GLU A CA 1
ATOM 4038 C C . GLU A 1 630 ? 459.707 327.961 367.835 1.00 188.32 630 GLU A C 1
ATOM 4039 O O . GLU A 1 630 ? 460.137 328.603 366.868 1.00 188.32 630 GLU A O 1
ATOM 4045 N N . PHE A 1 631 ? 460.509 327.247 368.629 1.00 174.78 631 PHE A N 1
ATOM 4046 C CA . PHE A 1 631 ? 461.943 327.196 368.370 1.00 174.78 631 PHE A CA 1
ATOM 4047 C C . PHE A 1 631 ? 462.236 326.513 367.040 1.00 174.78 631 PHE A C 1
ATOM 4048 O O . PHE A 1 631 ? 463.114 326.953 366.291 1.00 174.78 631 PHE A O 1
ATOM 4056 N N . LEU A 1 632 ? 461.517 325.430 366.730 1.00 190.78 632 LEU A N 1
ATOM 4057 C CA . LEU A 1 632 ? 461.720 324.759 365.449 1.00 190.78 632 LEU A CA 1
ATOM 4058 C C . LEU A 1 632 ? 461.315 325.653 364.285 1.00 190.78 632 LEU A C 1
ATOM 4059 O O . LEU A 1 632 ? 461.986 325.675 363.246 1.00 190.78 632 LEU A O 1
ATOM 4064 N N . HIS A 1 633 ? 460.215 326.394 364.436 1.00 184.13 633 HIS A N 1
ATOM 4065 C CA . HIS A 1 633 ? 459.772 327.286 363.371 1.00 184.13 633 HIS A CA 1
ATOM 4066 C C . HIS A 1 633 ? 460.742 328.439 363.157 1.00 184.13 633 HIS A C 1
ATOM 4067 O O . HIS A 1 633 ? 460.937 328.879 362.018 1.00 184.13 633 HIS A O 1
ATOM 4074 N N . ARG A 1 634 ? 461.357 328.939 364.228 1.00 185.51 634 ARG A N 1
ATOM 4075 C CA . ARG A 1 634 ? 462.208 330.116 364.120 1.00 185.51 634 ARG A CA 1
ATOM 4076 C C . ARG A 1 634 ? 463.662 329.788 363.807 1.00 185.51 634 ARG A C 1
ATOM 4077 O O . ARG A 1 634 ? 464.368 330.633 363.245 1.00 185.51 634 ARG A O 1
ATOM 4085 N N . ASN A 1 635 ? 464.135 328.588 364.152 1.00 176.43 635 ASN A N 1
ATOM 4086 C CA . ASN A 1 635 ? 465.550 328.268 364.038 1.00 176.43 635 ASN A CA 1
ATOM 4087 C C . ASN A 1 635 ? 465.880 327.210 362.997 1.00 176.43 635 ASN A C 1
ATOM 4088 O O . ASN A 1 635 ? 467.017 327.184 362.516 1.00 176.43 635 ASN A O 1
ATOM 4093 N N . VAL A 1 636 ? 464.937 326.341 362.637 1.00 181.60 636 VAL A N 1
ATOM 4094 C CA . VAL A 1 636 ? 465.263 325.243 361.735 1.00 181.60 636 VAL A CA 1
ATOM 4095 C C . VAL A 1 636 ? 464.404 325.317 360.481 1.00 181.60 636 VAL A C 1
ATOM 4096 O O . VAL A 1 636 ? 464.919 325.470 359.368 1.00 181.60 636 VAL A O 1
ATOM 4100 N N . PHE A 1 637 ? 463.092 325.213 360.655 1.00 183.05 637 PHE A N 1
ATOM 4101 C CA . PHE A 1 637 ? 462.164 325.087 359.531 1.00 183.05 637 PHE A CA 1
ATOM 4102 C C . PHE A 1 637 ? 461.470 326.418 359.254 1.00 183.05 637 PHE A C 1
ATOM 4103 O O . PHE A 1 637 ? 460.262 326.579 359.433 1.00 183.05 637 PHE A O 1
ATOM 4111 N N . LYS A 1 638 ? 462.271 327.387 358.808 1.00 178.65 638 LYS A N 1
ATOM 4112 C CA . LYS A 1 638 ? 461.733 328.705 358.491 1.00 178.65 638 LYS A CA 1
ATOM 4113 C C . LYS A 1 638 ? 460.762 328.644 357.320 1.00 178.65 638 LYS A C 1
ATOM 4114 O O . LYS A 1 638 ? 459.793 329.411 357.277 1.00 178.65 638 LYS A O 1
ATOM 4120 N N . GLY A 1 639 ? 461.000 327.746 356.369 1.00 192.73 639 GLY A N 1
ATOM 4121 C CA . GLY A 1 639 ? 460.160 327.618 355.198 1.00 192.73 639 GLY A CA 1
ATOM 4122 C C . GLY A 1 639 ? 458.856 326.886 355.401 1.00 192.73 639 GLY A C 1
ATOM 4123 O O . GLY A 1 639 ? 458.048 326.812 354.471 1.00 192.73 639 GLY A O 1
ATOM 4124 N N . ASN A 1 640 ? 458.621 326.339 356.589 1.00 197.90 640 ASN A N 1
ATOM 4125 C CA . ASN A 1 640 ? 457.390 325.631 356.898 1.00 197.90 640 ASN A CA 1
ATOM 4126 C C . ASN A 1 640 ? 456.516 326.480 357.811 1.00 197.90 640 ASN A C 1
ATOM 4127 O O . ASN A 1 640 ? 457.015 327.254 358.632 1.00 197.90 640 ASN A O 1
ATOM 4132 N N . ASP A 1 641 ? 455.204 326.334 357.652 1.00 204.32 641 ASP A N 1
ATOM 4133 C CA . ASP A 1 641 ? 454.264 327.041 358.508 1.00 204.32 641 ASP A CA 1
ATOM 4134 C C . ASP A 1 641 ? 454.299 326.472 359.921 1.00 204.32 641 ASP A C 1
ATOM 4135 O O . ASP A 1 641 ? 454.576 325.288 360.131 1.00 204.32 641 ASP A O 1
ATOM 4140 N N . ARG A 1 642 ? 454.012 327.335 360.901 1.00 192.06 642 ARG A N 1
ATOM 4141 C CA . ARG A 1 642 ? 453.972 326.887 362.289 1.00 192.06 642 ARG A CA 1
ATOM 4142 C C . ARG A 1 642 ? 452.934 325.792 362.491 1.00 192.06 642 ARG A C 1
ATOM 4143 O O . ARG A 1 642 ? 453.088 324.947 363.381 1.00 192.06 642 ARG A O 1
ATOM 4151 N N . LEU A 1 643 ? 451.876 325.785 361.677 1.00 200.08 643 LEU A N 1
ATOM 4152 C CA . LEU A 1 643 ? 450.915 324.689 361.731 1.00 200.08 643 LEU A CA 1
ATOM 4153 C C . LEU A 1 643 ? 451.580 323.363 361.386 1.00 200.08 643 LEU A C 1
ATOM 4154 O O . LEU A 1 643 ? 451.353 322.352 362.058 1.00 200.08 643 LEU A O 1
ATOM 4159 N N . ASP A 1 644 ? 452.424 323.349 360.350 1.00 199.22 644 ASP A N 1
ATOM 4160 C CA . ASP A 1 644 ? 453.177 322.140 360.032 1.00 199.22 644 ASP A CA 1
ATOM 4161 C C . ASP A 1 644 ? 454.200 321.816 361.114 1.00 199.22 644 ASP A C 1
ATOM 4162 O O . ASP A 1 644 ? 454.481 320.639 361.372 1.00 199.22 644 ASP A O 1
ATOM 4167 N N . ILE A 1 645 ? 454.763 322.840 361.757 1.00 195.84 645 ILE A N 1
ATOM 4168 C CA . ILE A 1 645 ? 455.687 322.595 362.859 1.00 195.84 645 ILE A CA 1
ATOM 4169 C C . ILE A 1 645 ? 454.978 321.863 363.990 1.00 195.84 645 ILE A C 1
ATOM 4170 O O . ILE A 1 645 ? 455.522 320.920 364.572 1.00 195.84 645 ILE A O 1
ATOM 4175 N N . ASP A 1 646 ? 453.758 322.291 364.326 1.00 197.02 646 ASP A N 1
ATOM 4176 C CA . ASP A 1 646 ? 452.958 321.552 365.299 1.00 197.02 646 ASP A CA 1
ATOM 4177 C C . ASP A 1 646 ? 452.619 320.160 364.783 1.00 197.02 646 ASP A C 1
ATOM 4178 O O . ASP A 1 646 ? 452.624 319.186 365.545 1.00 197.02 646 ASP A O 1
ATOM 4183 N N . PHE A 1 647 ? 452.311 320.054 363.489 1.00 186.68 647 PHE A N 1
ATOM 4184 C CA . PHE A 1 647 ? 451.995 318.775 362.867 1.00 186.68 647 PHE A CA 1
ATOM 4185 C C . PHE A 1 647 ? 453.137 317.776 363.001 1.00 186.68 647 PHE A C 1
ATOM 4186 O O . PHE A 1 647 ? 452.889 316.567 363.056 1.00 186.68 647 PHE A O 1
ATOM 4194 N N . TYR A 1 648 ? 454.377 318.256 363.061 1.00 186.70 648 TYR A N 1
ATOM 4195 C CA . TYR A 1 648 ? 455.532 317.395 363.296 1.00 186.70 648 TYR A CA 1
ATOM 4196 C C . TYR A 1 648 ? 455.858 317.216 364.776 1.00 186.70 648 TYR A C 1
ATOM 4197 O O . TYR A 1 648 ? 456.265 316.125 365.192 1.00 186.70 648 TYR A O 1
ATOM 4206 N N . VAL A 1 649 ? 455.684 318.264 365.583 1.00 178.52 649 VAL A N 1
ATOM 4207 C CA . VAL A 1 649 ? 456.009 318.185 367.003 1.00 178.52 649 VAL A CA 1
ATOM 4208 C C . VAL A 1 649 ? 455.065 317.226 367.717 1.00 178.52 649 VAL A C 1
ATOM 4209 O O . VAL A 1 649 ? 455.473 316.494 368.627 1.00 178.52 649 VAL A O 1
ATOM 4213 N N . ASN A 1 650 ? 453.790 317.211 367.320 1.00 170.08 650 ASN A N 1
ATOM 4214 C CA . ASN A 1 650 ? 452.851 316.264 367.912 1.00 170.08 650 ASN A CA 1
ATOM 4215 C C . ASN A 1 650 ? 453.304 314.828 367.695 1.00 170.08 650 ASN A C 1
ATOM 4216 O O . ASN A 1 650 ? 453.079 313.970 368.556 1.00 170.08 650 ASN A O 1
ATOM 4221 N N . GLU A 1 651 ? 453.944 314.547 366.559 1.00 176.15 651 GLU A N 1
ATOM 4222 C CA . GLU A 1 651 ? 454.575 313.247 366.369 1.00 176.15 651 GLU A CA 1
ATOM 4223 C C . GLU A 1 651 ? 455.866 313.127 367.167 1.00 176.15 651 GLU A C 1
ATOM 4224 O O . GLU A 1 651 ? 456.254 312.017 367.548 1.00 176.15 651 GLU A O 1
ATOM 4230 N N . LEU A 1 652 ? 456.541 314.250 367.423 1.00 166.60 652 LEU A N 1
ATOM 4231 C CA . LEU A 1 652 ? 457.717 314.232 368.287 1.00 166.60 652 LEU A CA 1
ATOM 4232 C C . LEU A 1 652 ? 457.364 313.892 369.731 1.00 166.60 652 LEU A C 1
ATOM 4233 O O . LEU A 1 652 ? 458.248 313.492 370.496 1.00 166.60 652 LEU A O 1
ATOM 4238 N N . ASP A 1 653 ? 456.096 314.028 370.117 1.00 157.67 653 ASP A N 1
ATOM 4239 C CA . ASP A 1 653 ? 455.659 313.780 371.491 1.00 157.67 653 ASP A CA 1
ATOM 4240 C C . ASP A 1 653 ? 455.156 312.345 371.590 1.00 157.67 653 ASP A C 1
ATOM 4241 O O . ASP A 1 653 ? 453.969 312.066 371.418 1.00 157.67 653 ASP A O 1
ATOM 4246 N N . ILE A 1 654 ? 456.073 311.418 371.874 1.00 146.48 654 ILE A N 1
ATOM 4247 C CA . ILE A 1 654 ? 455.703 310.007 371.956 1.00 146.48 654 ILE A CA 1
ATOM 4248 C C . ILE A 1 654 ? 454.822 309.752 373.173 1.00 146.48 654 ILE A C 1
ATOM 4249 O O . ILE A 1 654 ? 453.779 309.094 373.079 1.00 146.48 654 ILE A O 1
ATOM 4254 N N . ASP A 1 655 ? 455.224 310.272 374.334 1.00 148.03 655 ASP A N 1
ATOM 4255 C CA . ASP A 1 655 ? 454.493 310.012 375.569 1.00 148.03 655 ASP A CA 1
ATOM 4256 C C . ASP A 1 655 ? 453.170 310.763 375.655 1.00 148.03 655 ASP A C 1
ATOM 4257 O O . ASP A 1 655 ? 452.334 310.409 376.493 1.00 148.03 655 ASP A O 1
ATOM 4262 N N . CYS A 1 656 ? 452.969 311.787 374.824 1.00 157.79 656 CYS A N 1
ATOM 4263 C CA . CYS A 1 656 ? 451.690 312.493 374.714 1.00 157.79 656 CYS A CA 1
ATOM 4264 C C . CYS A 1 656 ? 451.243 313.102 376.042 1.00 157.79 656 CYS A C 1
ATOM 4265 O O . CYS A 1 656 ? 450.045 313.214 376.310 1.00 157.79 656 CYS A O 1
ATOM 4268 N N . ASP A 1 657 ? 452.193 313.501 376.884 1.00 158.91 657 ASP A N 1
ATOM 4269 C CA . ASP A 1 657 ? 451.875 314.202 378.121 1.00 158.91 657 ASP A CA 1
ATOM 4270 C C . ASP A 1 657 ? 451.920 315.716 377.966 1.00 158.91 657 ASP A C 1
ATOM 4271 O O . ASP A 1 657 ? 451.624 316.432 378.929 1.00 158.91 657 ASP A O 1
ATOM 4276 N N . GLY A 1 658 ? 452.275 316.217 376.784 1.00 162.56 658 GLY A N 1
ATOM 4277 C CA . GLY A 1 658 ? 452.497 317.629 376.576 1.00 162.56 658 GLY A CA 1
ATOM 4278 C C . GLY A 1 658 ? 453.913 318.093 376.837 1.00 162.56 658 GLY A C 1
ATOM 4279 O O . GLY A 1 658 ? 454.223 319.262 376.570 1.00 162.56 658 GLY A O 1
ATOM 4280 N N . TYR A 1 659 ? 454.781 317.220 377.344 1.00 160.91 659 TYR A N 1
ATOM 4281 C CA . TYR A 1 659 ? 456.167 317.551 377.646 1.00 160.91 659 TYR A CA 1
ATOM 4282 C C . TYR A 1 659 ? 457.096 316.654 376.841 1.00 160.91 659 TYR A C 1
ATOM 4283 O O . TYR A 1 659 ? 456.861 315.448 376.722 1.00 160.91 659 TYR A O 1
ATOM 4292 N N . ILE A 1 660 ? 458.150 317.242 376.290 1.00 155.85 660 ILE A N 1
ATOM 4293 C CA . ILE A 1 660 ? 459.148 316.504 375.526 1.00 155.85 660 ILE A CA 1
ATOM 4294 C C . ILE A 1 660 ? 460.395 316.380 376.390 1.00 155.85 660 ILE A C 1
ATOM 4295 O O . ILE A 1 660 ? 461.054 317.378 376.698 1.00 155.85 660 ILE A O 1
ATOM 4300 N N . LYS A 1 661 ? 460.720 315.154 376.784 1.00 137.28 661 LYS A N 1
ATOM 4301 C CA . LYS A 1 661 ? 461.876 314.862 377.612 1.00 137.28 661 LYS A CA 1
ATOM 4302 C C . LYS A 1 661 ? 462.949 314.166 376.778 1.00 137.28 661 LYS A C 1
ATOM 4303 O O . LYS A 1 661 ? 462.827 314.027 375.555 1.00 137.28 661 LYS A O 1
ATOM 4309 N N . GLU A 1 662 ? 464.016 313.730 377.451 1.00 146.51 662 GLU A N 1
ATOM 4310 C CA . GLU A 1 662 ? 465.127 313.089 376.754 1.00 146.51 662 GLU A CA 1
ATOM 4311 C C . GLU A 1 662 ? 464.693 311.788 376.090 1.00 146.51 662 GLU A C 1
ATOM 4312 O O . GLU A 1 662 ? 465.141 311.469 374.982 1.00 146.51 662 GLU A O 1
ATOM 4318 N N . ASN A 1 663 ? 463.830 311.017 376.757 1.00 144.40 663 ASN A N 1
ATOM 4319 C CA . ASN A 1 663 ? 463.391 309.742 376.200 1.00 144.40 663 ASN A CA 1
ATOM 4320 C C . ASN A 1 663 ? 462.625 309.939 374.897 1.00 144.40 663 ASN A C 1
ATOM 4321 O O . ASN A 1 663 ? 462.783 309.156 373.952 1.00 144.40 663 ASN A O 1
ATOM 4326 N N . ASP A 1 664 ? 461.776 310.967 374.837 1.00 150.33 664 ASP A N 1
ATOM 4327 C CA . ASP A 1 664 ? 461.039 311.248 373.610 1.00 150.33 664 ASP A CA 1
ATOM 4328 C C . ASP A 1 664 ? 461.992 311.508 372.450 1.00 150.33 664 ASP A C 1
ATOM 4329 O O . ASP A 1 664 ? 461.843 310.932 371.367 1.00 150.33 664 ASP A O 1
ATOM 4334 N N . VAL A 1 665 ? 462.991 312.366 372.670 1.00 148.41 665 VAL A N 1
ATOM 4335 C CA . VAL A 1 665 ? 463.945 312.686 371.612 1.00 148.41 665 VAL A CA 1
ATOM 4336 C C . VAL A 1 665 ? 464.733 311.446 371.214 1.00 148.41 665 VAL A C 1
ATOM 4337 O O . VAL A 1 665 ? 464.961 311.192 370.025 1.00 148.41 665 VAL A O 1
ATOM 4341 N N . GLN A 1 666 ? 465.161 310.654 372.201 1.00 144.01 666 GLN A N 1
ATOM 4342 C CA . GLN A 1 666 ? 465.920 309.442 371.907 1.00 144.01 666 GLN A CA 1
ATOM 4343 C C . GLN A 1 666 ? 465.119 308.493 371.026 1.00 144.01 666 GLN A C 1
ATOM 4344 O O . GLN A 1 666 ? 465.603 308.037 369.983 1.00 144.01 666 GLN A O 1
ATOM 4350 N N . SER A 1 667 ? 463.886 308.184 371.434 1.00 153.60 667 SER A N 1
ATOM 4351 C CA . SER A 1 667 ? 463.064 307.257 370.664 1.00 153.60 667 SER A CA 1
ATOM 4352 C C . SER A 1 667 ? 462.764 307.809 369.278 1.00 153.60 667 SER A C 1
ATOM 4353 O O . SER A 1 667 ? 462.807 307.072 368.285 1.00 153.60 667 SER A O 1
ATOM 4356 N N . PHE A 1 668 ? 462.471 309.109 369.189 1.00 151.08 668 PHE A N 1
ATOM 4357 C CA . PHE A 1 668 ? 462.155 309.712 367.900 1.00 151.08 668 PHE A CA 1
ATOM 4358 C C . PHE A 1 668 ? 463.346 309.642 366.954 1.00 151.08 668 PHE A C 1
ATOM 4359 O O . PHE A 1 668 ? 463.181 309.382 365.757 1.00 151.08 668 PHE A O 1
ATOM 4367 N N . LEU A 1 669 ? 464.554 309.870 367.470 1.00 137.83 669 LEU A N 1
ATOM 4368 C CA . LEU A 1 669 ? 465.733 309.828 366.614 1.00 137.83 669 LEU A CA 1
ATOM 4369 C C . LEU A 1 669 ? 466.158 308.407 366.268 1.00 137.83 669 LEU A C 1
ATOM 4370 O O . LEU A 1 669 ? 466.731 308.186 365.195 1.00 137.83 669 LEU A O 1
ATOM 4375 N N . ASN A 1 670 ? 465.896 307.433 367.140 1.00 139.34 670 ASN A N 1
ATOM 4376 C CA . ASN A 1 670 ? 466.397 306.088 366.882 1.00 139.34 670 ASN A CA 1
ATOM 4377 C C . ASN A 1 670 ? 465.424 305.205 366.114 1.00 139.34 670 ASN A C 1
ATOM 4378 O O . ASN A 1 670 ? 465.868 304.340 365.350 1.00 139.34 670 ASN A O 1
ATOM 4383 N N . ARG A 1 671 ? 464.111 305.388 366.282 1.00 153.37 671 ARG A N 1
ATOM 4384 C CA . ARG A 1 671 ? 463.170 304.459 365.666 1.00 153.37 671 ARG A CA 1
ATOM 4385 C C . ARG A 1 671 ? 462.080 305.182 364.880 1.00 153.37 671 ARG A C 1
ATOM 4386 O O . ARG A 1 671 ? 460.911 304.783 364.923 1.00 153.37 671 ARG A O 1
ATOM 4394 N N . TYR A 1 672 ? 462.441 306.238 364.148 1.00 135.17 672 TYR A N 1
ATOM 4395 C CA . TYR A 1 672 ? 461.452 306.997 363.390 1.00 135.17 672 TYR A CA 1
ATOM 4396 C C . TYR A 1 672 ? 460.977 306.267 362.140 1.00 135.17 672 TYR A C 1
ATOM 4397 O O . TYR A 1 672 ? 459.905 306.593 361.619 1.00 135.17 672 TYR A O 1
ATOM 4406 N N . THR A 1 673 ? 461.748 305.296 361.650 1.00 115.97 673 THR A N 1
ATOM 4407 C CA . THR A 1 673 ? 461.488 304.708 360.340 1.00 115.97 673 THR A CA 1
ATOM 4408 C C . THR A 1 673 ? 460.159 303.966 360.266 1.00 115.97 673 THR A C 1
ATOM 4409 O O . THR A 1 673 ? 459.607 303.823 359.171 1.00 115.97 673 THR A O 1
ATOM 4413 N N . TYR A 1 674 ? 459.632 303.493 361.393 1.00 140.84 674 TYR A N 1
ATOM 4414 C CA . TYR A 1 674 ? 458.451 302.640 361.399 1.00 140.84 674 TYR A CA 1
ATOM 4415 C C . TYR A 1 674 ? 457.173 303.386 361.761 1.00 140.84 674 TYR A C 1
ATOM 4416 O O . TYR A 1 674 ? 456.263 302.786 362.343 1.00 140.84 674 TYR A O 1
ATOM 4425 N N . PHE A 1 675 ? 457.079 304.675 361.432 1.00 146.07 675 PHE A N 1
ATOM 4426 C CA . PHE A 1 675 ? 455.871 305.431 361.741 1.00 146.07 675 PHE A CA 1
ATOM 4427 C C . PHE A 1 675 ? 454.761 305.212 360.719 1.00 146.07 675 PHE A C 1
ATOM 4428 O O . PHE A 1 675 ? 453.654 305.725 360.912 1.00 146.07 675 PHE A O 1
ATOM 4436 N N . ASP A 1 676 ? 455.024 304.470 359.644 1.00 150.22 676 ASP A N 1
ATOM 4437 C CA . ASP A 1 676 ? 454.055 304.294 358.569 1.00 150.22 676 ASP A CA 1
ATOM 4438 C C . ASP A 1 676 ? 453.566 302.857 358.429 1.00 150.22 676 ASP A C 1
ATOM 4439 O O . ASP A 1 676 ? 453.090 302.479 357.353 1.00 150.22 676 ASP A O 1
ATOM 4444 N N . GLN A 1 677 ? 453.672 302.045 359.482 1.00 133.33 677 GLN A N 1
ATOM 4445 C CA . GLN A 1 677 ? 453.147 300.685 359.478 1.00 133.33 677 GLN A CA 1
ATOM 4446 C C . GLN A 1 677 ? 451.861 300.559 360.288 1.00 133.33 677 GLN A C 1
ATOM 4447 O O . GLN A 1 677 ? 451.617 299.519 360.909 1.00 133.33 677 GLN A O 1
ATOM 4453 N N . THR A 1 678 ? 451.029 301.603 360.293 1.00 161.45 678 THR A N 1
ATOM 4454 C CA . THR A 1 678 ? 449.787 301.580 361.058 1.00 161.45 678 THR A CA 1
ATOM 4455 C C . THR A 1 678 ? 448.727 300.676 360.442 1.00 161.45 678 THR A C 1
ATOM 4456 O O . THR A 1 678 ? 447.717 300.402 361.098 1.00 161.45 678 THR A O 1
ATOM 4460 N N . GLN A 1 679 ? 448.928 300.209 359.211 1.00 159.35 679 GLN A N 1
ATOM 4461 C CA . GLN A 1 679 ? 447.975 299.328 358.550 1.00 159.35 679 GLN A CA 1
ATOM 4462 C C . GLN A 1 679 ? 448.151 297.867 358.940 1.00 159.35 679 GLN A C 1
ATOM 4463 O O . GLN A 1 679 ? 447.382 297.021 358.473 1.00 159.35 679 GLN A O 1
ATOM 4469 N N . TYR A 1 680 ? 449.139 297.552 359.778 1.00 136.04 680 TYR A N 1
ATOM 4470 C CA . TYR A 1 680 ? 449.492 296.177 360.084 1.00 136.04 680 TYR A CA 1
ATOM 4471 C C . TYR A 1 680 ? 449.241 295.788 361.532 1.00 136.04 680 TYR A C 1
ATOM 4472 O O . TYR A 1 680 ? 449.376 294.605 361.866 1.00 136.04 680 TYR A O 1
ATOM 4481 N N . THR A 1 681 ? 448.891 296.735 362.394 1.00 155.63 681 THR A N 1
ATOM 4482 C CA . THR A 1 681 ? 448.598 296.418 363.784 1.00 155.63 681 THR A CA 1
ATOM 4483 C C . THR A 1 681 ? 447.389 295.488 363.855 1.00 155.63 681 THR A C 1
ATOM 4484 O O . THR A 1 681 ? 446.395 295.719 363.155 1.00 155.63 681 THR A O 1
ATOM 4488 N N . PRO A 1 682 ? 447.435 294.425 364.665 1.00 169.06 682 PRO A N 1
ATOM 4489 C CA . PRO A 1 682 ? 446.261 293.552 364.788 1.00 169.06 682 PRO A CA 1
ATOM 4490 C C . PRO A 1 682 ? 445.138 294.232 365.553 1.00 169.06 682 PRO A C 1
ATOM 4491 O O . PRO A 1 682 ? 445.254 294.477 366.758 1.00 169.06 682 PRO A O 1
ATOM 4495 N N . LEU A 1 683 ? 444.043 294.542 364.861 1.00 172.44 683 LEU A N 1
ATOM 4496 C CA . LEU A 1 683 ? 442.961 295.297 365.477 1.00 172.44 683 LEU A CA 1
ATOM 4497 C C . LEU A 1 683 ? 442.180 294.449 366.471 1.00 172.44 683 LEU A C 1
ATOM 4498 O O . LEU A 1 683 ? 441.247 293.735 366.089 1.00 172.44 683 LEU A O 1
ATOM 4503 N N . SER A 1 684 ? 442.555 294.516 367.747 1.00 181.40 684 SER A N 1
ATOM 4504 C CA . SER A 1 684 ? 441.695 293.985 368.795 1.00 181.40 684 SER A CA 1
ATOM 4505 C C . SER A 1 684 ? 440.435 294.836 368.824 1.00 181.40 684 SER A C 1
ATOM 4506 O O . SER A 1 684 ? 440.478 295.995 369.247 1.00 181.40 684 SER A O 1
ATOM 4509 N N . MET A 1 685 ? 439.309 294.272 368.386 1.00 172.79 685 MET A N 1
ATOM 4510 C CA . MET A 1 685 ? 438.143 295.072 368.024 1.00 172.79 685 MET A CA 1
ATOM 4511 C C . MET A 1 685 ? 437.560 295.854 369.197 1.00 172.79 685 MET A C 1
ATOM 4512 O O . MET A 1 685 ? 436.585 296.593 369.026 1.00 172.79 685 MET A O 1
ATOM 4517 N N . THR A 1 686 ? 438.142 295.704 370.388 1.00 169.57 686 THR A N 1
ATOM 4518 C CA . THR A 1 686 ? 437.924 296.697 371.433 1.00 169.57 686 THR A CA 1
ATOM 4519 C C . THR A 1 686 ? 438.462 298.051 370.991 1.00 169.57 686 THR A C 1
ATOM 4520 O O . THR A 1 686 ? 437.841 299.093 371.230 1.00 169.57 686 THR A O 1
ATOM 4524 N N . ARG A 1 687 ? 439.624 298.050 370.341 1.00 163.55 687 ARG A N 1
ATOM 4525 C CA . ARG A 1 687 ? 440.141 299.241 369.681 1.00 163.55 687 ARG A CA 1
ATOM 4526 C C . ARG A 1 687 ? 439.859 299.145 368.187 1.00 163.55 687 ARG A C 1
ATOM 4527 O O . ARG A 1 687 ? 440.202 298.148 367.545 1.00 163.55 687 ARG A O 1
ATOM 4535 N N . SER A 1 688 ? 439.240 300.182 367.631 1.00 172.84 688 SER A N 1
ATOM 4536 C CA . SER A 1 688 ? 438.763 300.155 366.257 1.00 172.84 688 SER A CA 1
ATOM 4537 C C . SER A 1 688 ? 439.404 301.271 365.446 1.00 172.84 688 SER A C 1
ATOM 4538 O O . SER A 1 688 ? 439.642 302.369 365.961 1.00 172.84 688 SER A O 1
ATOM 4541 N N . LEU A 1 689 ? 439.692 300.968 364.178 1.00 171.30 689 LEU A N 1
ATOM 4542 C CA . LEU A 1 689 ? 440.185 301.937 363.204 1.00 171.30 689 LEU A CA 1
ATOM 4543 C C . LEU A 1 689 ? 441.539 302.516 363.598 1.00 171.30 689 LEU A C 1
ATOM 4544 O O . LEU A 1 689 ? 442.117 302.139 364.623 1.00 171.30 689 LEU A O 1
ATOM 4549 N N . THR A 1 690 ? 442.056 303.423 362.775 1.00 154.07 690 THR A N 1
ATOM 4550 C CA . THR A 1 690 ? 443.309 304.115 363.038 1.00 154.07 690 THR A CA 1
ATOM 4551 C C . THR A 1 690 ? 443.017 305.595 363.225 1.00 154.07 690 THR A C 1
ATOM 4552 O O . THR A 1 690 ? 442.327 306.204 362.401 1.00 154.07 690 THR A O 1
ATOM 4556 N N . LEU A 1 691 ? 443.538 306.168 364.304 1.00 152.94 691 LEU A N 1
ATOM 4557 C CA . LEU A 1 691 ? 443.310 307.564 364.634 1.00 152.94 691 LEU A CA 1
ATOM 4558 C C . LEU A 1 691 ? 444.646 308.271 364.827 1.00 152.94 691 LEU A C 1
ATOM 4559 O O . LEU A 1 691 ? 445.583 307.733 365.422 1.00 152.94 691 LEU A O 1
ATOM 4564 N N . LYS A 1 692 ? 444.720 309.493 364.309 1.00 163.65 692 LYS A N 1
ATOM 4565 C CA . LYS A 1 692 ? 445.963 310.236 364.199 1.00 163.65 692 LYS A CA 1
ATOM 4566 C C . LYS A 1 692 ? 446.120 311.201 365.370 1.00 163.65 692 LYS A C 1
ATOM 4567 O O . LYS A 1 692 ? 445.313 311.238 366.299 1.00 163.65 692 LYS A O 1
ATOM 4573 N N . SER A 1 693 ? 447.184 311.996 365.323 1.00 165.71 693 SER A N 1
ATOM 4574 C CA . SER A 1 693 ? 447.341 313.108 366.254 1.00 165.71 693 SER A CA 1
ATOM 4575 C C . SER A 1 693 ? 446.345 314.189 365.858 1.00 165.71 693 SER A C 1
ATOM 4576 O O . SER A 1 693 ? 446.576 314.955 364.920 1.00 165.71 693 SER A O 1
ATOM 4579 N N . LEU A 1 694 ? 445.227 314.256 366.579 1.00 138.09 694 LEU A N 1
ATOM 4580 C CA . LEU A 1 694 ? 444.123 315.135 366.212 1.00 138.09 694 LEU A CA 1
ATOM 4581 C C . LEU A 1 694 ? 444.348 316.559 366.705 1.00 138.09 694 LEU A C 1
ATOM 4582 O O . LEU A 1 694 ? 443.402 317.351 366.775 1.00 138.09 694 LEU A O 1
ATOM 4587 N N . ASP A 1 695 ? 445.599 316.898 367.011 1.00 134.65 695 ASP A N 1
ATOM 4588 C CA . ASP A 1 695 ? 445.956 318.170 367.626 1.00 134.65 695 ASP A CA 1
ATOM 4589 C C . ASP A 1 695 ? 445.140 318.393 368.907 1.00 134.65 695 ASP A C 1
ATOM 4590 O O . ASP A 1 695 ? 444.382 319.353 369.004 1.00 134.65 695 ASP A O 1
ATOM 4595 N N . PRO A 1 696 ? 445.274 317.504 369.893 1.00 126.83 696 PRO A N 1
ATOM 4596 C CA . PRO A 1 696 ? 444.374 317.548 371.050 1.00 126.83 696 PRO A CA 1
ATOM 4597 C C . PRO A 1 696 ? 444.519 318.834 371.847 1.00 126.83 696 PRO A C 1
ATOM 4598 O O . PRO A 1 696 ? 445.618 319.367 372.013 1.00 126.83 696 PRO A O 1
ATOM 4602 N N . ARG A 1 697 ? 443.385 319.332 372.343 1.00 118.51 697 ARG A N 1
ATOM 4603 C CA . ARG A 1 697 ? 443.428 320.394 373.340 1.00 118.51 697 ARG A CA 1
ATOM 4604 C C . ARG A 1 697 ? 443.950 319.861 374.665 1.00 118.51 697 ARG A C 1
ATOM 4605 O O . ARG A 1 697 ? 445.021 320.267 375.133 1.00 118.51 697 ARG A O 1
ATOM 4613 N N . THR A 1 698 ? 443.206 318.945 375.280 1.00 119.50 698 THR A N 1
ATOM 4614 C CA . THR A 1 698 ? 443.673 318.180 376.427 1.00 119.50 698 THR A CA 1
ATOM 4615 C C . THR A 1 698 ? 443.259 316.729 376.220 1.00 119.50 698 THR A C 1
ATOM 4616 O O . THR A 1 698 ? 443.872 315.804 376.764 1.00 119.50 698 THR A O 1
ATOM 4620 N N . VAL A 1 699 ? 442.232 316.528 375.393 1.00 118.49 699 VAL A N 1
ATOM 4621 C CA . VAL A 1 699 ? 441.674 315.198 375.182 1.00 118.49 699 VAL A CA 1
ATOM 4622 C C . VAL A 1 699 ? 442.598 314.402 374.267 1.00 118.49 699 VAL A C 1
ATOM 4623 O O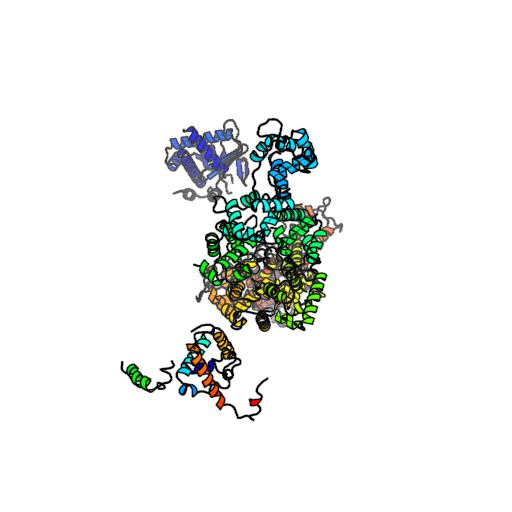 . VAL A 1 699 ? 442.548 314.522 373.037 1.00 118.49 699 VAL A O 1
ATOM 4627 N N . SER A 1 700 ? 443.440 313.569 374.868 1.00 141.13 700 SER A N 1
ATOM 4628 C CA . SER A 1 700 ? 444.481 312.860 374.143 1.00 141.13 700 SER A CA 1
ATOM 4629 C C . SER A 1 700 ? 443.899 311.704 373.332 1.00 141.13 700 SER A C 1
ATOM 4630 O O . SER A 1 700 ? 442.685 311.506 373.256 1.00 141.13 700 SER A O 1
ATOM 4633 N N . MET A 1 701 ? 444.795 310.936 372.718 1.00 145.00 701 MET A N 1
ATOM 4634 C CA . MET A 1 701 ? 444.433 309.805 371.880 1.00 145.00 701 MET A CA 1
ATOM 4635 C C . MET A 1 701 ? 445.319 308.607 372.201 1.00 145.00 701 MET A C 1
ATOM 4636 O O . MET A 1 701 ? 446.154 308.648 373.108 1.00 145.00 701 MET A O 1
ATOM 4638 N N . ASN A 1 702 ? 445.123 307.531 371.438 1.00 124.30 702 ASN A N 1
ATOM 4639 C CA . ASN A 1 702 ? 445.915 306.318 371.603 1.00 124.30 702 ASN A CA 1
ATOM 4640 C C . ASN A 1 702 ? 447.258 306.455 370.899 1.00 124.30 702 ASN A C 1
ATOM 4641 O O . ASN A 1 702 ? 447.627 307.551 370.465 1.00 124.30 702 ASN A O 1
ATOM 4646 N N . THR A 1 703 ? 447.996 305.354 370.779 1.00 94.46 703 THR A N 1
ATOM 4647 C CA . THR A 1 703 ? 449.326 305.373 370.186 1.00 94.46 703 THR A CA 1
ATOM 4648 C C . THR A 1 703 ? 449.409 304.362 369.053 1.00 94.46 703 THR A C 1
ATOM 4649 O O . THR A 1 703 ? 449.348 303.152 369.289 1.00 94.46 703 THR A O 1
ATOM 4653 N N . LYS A 1 704 ? 449.552 304.865 367.830 1.00 90.13 704 LYS A N 1
ATOM 4654 C CA . LYS A 1 704 ? 449.929 304.066 366.672 1.00 90.13 704 LYS A CA 1
ATOM 4655 C C . LYS A 1 704 ? 451.303 304.543 366.232 1.00 90.13 704 LYS A C 1
ATOM 4656 O O . LYS A 1 704 ? 451.429 305.628 365.654 1.00 90.13 704 LYS A O 1
ATOM 4662 N N . THR A 1 705 ? 452.325 303.743 366.502 1.00 114.78 705 THR A N 1
ATOM 4663 C CA . THR A 1 705 ? 453.693 304.246 366.459 1.00 114.78 705 THR A CA 1
ATOM 4664 C C . THR A 1 705 ? 454.627 303.143 365.976 1.00 114.78 705 THR A C 1
ATOM 4665 O O . THR A 1 705 ? 454.200 302.129 365.415 1.00 114.78 705 THR A O 1
ATOM 4669 N N . LEU A 1 706 ? 455.917 303.368 366.204 1.00 131.09 706 LEU A N 1
ATOM 4670 C CA . LEU A 1 706 ? 456.996 302.567 365.645 1.00 131.09 706 LEU A CA 1
ATOM 4671 C C . LEU A 1 706 ? 456.969 301.123 366.130 1.00 131.09 706 LEU A C 1
ATOM 4672 O O . LEU A 1 706 ? 456.752 300.858 367.317 1.00 131.09 706 LEU A O 1
ATOM 4677 N N . TYR A 1 707 ? 457.145 300.194 365.189 1.00 151.13 707 TYR A N 1
ATOM 4678 C CA . TYR A 1 707 ? 457.511 298.812 365.474 1.00 151.13 707 TYR A CA 1
ATOM 4679 C C . TYR A 1 707 ? 457.787 298.101 364.160 1.00 151.13 707 TYR A C 1
ATOM 4680 O O . TYR A 1 707 ? 457.107 298.369 363.162 1.00 151.13 707 TYR A O 1
ATOM 4689 N N . PRO A 1 708 ? 458.770 297.198 364.121 1.00 141.12 708 PRO A N 1
ATOM 4690 C CA . PRO A 1 708 ? 458.961 296.300 362.960 1.00 141.12 708 PRO A CA 1
ATOM 4691 C C . PRO A 1 708 ? 457.981 295.129 362.980 1.00 141.12 708 PRO A C 1
ATOM 4692 O O . PRO A 1 708 ? 458.256 294.038 363.472 1.00 141.12 708 PRO A O 1
ATOM 4696 N N . PHE A 1 709 ? 456.783 295.363 362.440 1.00 164.19 709 PHE A N 1
ATOM 4697 C CA . PHE A 1 709 ? 455.721 294.369 362.556 1.00 164.19 709 PHE A CA 1
ATOM 4698 C C . PHE A 1 709 ? 455.742 293.354 361.417 1.00 164.19 709 PHE A C 1
ATOM 4699 O O . PHE A 1 709 ? 455.376 292.192 361.623 1.00 164.19 709 PHE A O 1
ATOM 4707 N N . LYS A 1 710 ? 456.125 293.767 360.211 1.00 164.92 710 LYS A N 1
ATOM 4708 C CA . LYS A 1 710 ? 456.216 292.818 359.107 1.00 164.92 710 LYS A CA 1
ATOM 4709 C C . LYS A 1 710 ? 457.265 291.754 359.397 1.00 164.92 710 LYS A C 1
ATOM 4710 O O . LYS A 1 710 ? 458.338 292.048 359.929 1.00 164.92 710 LYS A O 1
ATOM 4716 N N . ALA A 1 711 ? 456.949 290.512 359.034 1.00 169.20 711 ALA A N 1
ATOM 4717 C CA . ALA A 1 711 ? 457.770 289.356 359.364 1.00 169.20 711 ALA A CA 1
ATOM 4718 C C . ALA A 1 711 ? 458.118 288.566 358.109 1.00 169.20 711 ALA A C 1
ATOM 4719 O O . ALA A 1 711 ? 457.333 288.514 357.156 1.00 169.20 711 ALA A O 1
ATOM 4721 N N . LEU A 1 712 ? 459.300 287.954 358.120 1.00 174.43 712 LEU A N 1
ATOM 4722 C CA . LEU A 1 712 ? 459.724 287.088 357.029 1.00 174.43 712 LEU A CA 1
ATOM 4723 C C . LEU A 1 712 ? 458.936 285.782 357.029 1.00 174.43 712 LEU A C 1
ATOM 4724 O O . LEU A 1 712 ? 458.344 285.386 358.037 1.00 174.43 712 LEU A O 1
ATOM 4729 N N . SER A 1 713 ? 458.933 285.112 355.879 1.00 186.53 713 SER A N 1
ATOM 4730 C CA . SER A 1 713 ? 458.267 283.826 355.751 1.00 186.53 713 SER A CA 1
ATOM 4731 C C . SER A 1 713 ? 459.112 282.722 356.386 1.00 186.53 713 SER A C 1
ATOM 4732 O O . SER A 1 713 ? 460.283 282.910 356.721 1.00 186.53 713 SER A O 1
ATOM 4735 N N . GLU A 1 714 ? 458.498 281.546 356.537 1.00 192.21 714 GLU A N 1
ATOM 4736 C CA . GLU A 1 714 ? 459.116 280.478 357.317 1.00 192.21 714 GLU A CA 1
ATOM 4737 C C . GLU A 1 714 ? 460.371 279.929 356.644 1.00 192.21 714 GLU A C 1
ATOM 4738 O O . GLU A 1 714 ? 461.358 279.625 357.322 1.00 192.21 714 GLU A O 1
ATOM 4744 N N . ALA A 1 715 ? 460.355 279.788 355.316 1.00 167.77 715 ALA A N 1
ATOM 4745 C CA . ALA A 1 715 ? 461.481 279.164 354.622 1.00 167.77 715 ALA A CA 1
ATOM 4746 C C . ALA A 1 715 ? 462.736 280.028 354.698 1.00 167.77 715 ALA A C 1
ATOM 4747 O O . ALA A 1 715 ? 463.836 279.527 354.967 1.00 167.77 715 ALA A O 1
ATOM 4749 N N . LYS A 1 716 ? 462.595 281.330 354.450 1.00 163.71 716 LYS A N 1
ATOM 4750 C CA . LYS A 1 716 ? 463.755 282.210 354.522 1.00 163.71 716 LYS A CA 1
ATOM 4751 C C . LYS A 1 716 ? 464.245 282.371 355.955 1.00 163.71 716 LYS A C 1
ATOM 4752 O O . LYS A 1 716 ? 465.454 282.501 356.184 1.00 163.71 716 LYS A O 1
ATOM 4758 N N . VAL A 1 717 ? 463.333 282.342 356.929 1.00 172.29 717 VAL A N 1
ATOM 4759 C CA . VAL A 1 717 ? 463.755 282.314 358.326 1.00 172.29 717 VAL A CA 1
ATOM 4760 C C . VAL A 1 717 ? 464.557 281.051 358.612 1.00 172.29 717 VAL A C 1
ATOM 4761 O O . VAL A 1 717 ? 465.563 281.090 359.327 1.00 172.29 717 VAL A O 1
ATOM 4765 N N . ASP A 1 718 ? 464.129 279.914 358.058 1.00 178.70 718 ASP A N 1
ATOM 4766 C CA . ASP A 1 718 ? 464.886 278.679 358.240 1.00 178.70 718 ASP A CA 1
ATOM 4767 C C . ASP A 1 718 ? 466.278 278.792 357.634 1.00 178.70 718 ASP A C 1
ATOM 4768 O O . ASP A 1 718 ? 467.261 278.349 358.235 1.00 178.70 718 ASP A O 1
ATOM 4773 N N . THR A 1 719 ? 466.377 279.373 356.438 1.00 154.68 719 THR A N 1
ATOM 4774 C CA . THR A 1 719 ? 467.682 279.545 355.803 1.00 154.68 719 THR A CA 1
ATOM 4775 C C . THR A 1 719 ? 468.591 280.433 356.648 1.00 154.68 719 THR A C 1
ATOM 4776 O O . THR A 1 719 ? 469.765 280.108 356.880 1.00 154.68 719 THR A O 1
ATOM 4780 N N . ILE A 1 720 ? 468.056 281.560 357.125 1.00 169.19 720 ILE A N 1
ATOM 4781 C CA . ILE A 1 720 ? 468.845 282.478 357.942 1.00 169.19 720 ILE A CA 1
ATOM 4782 C C . ILE A 1 720 ? 469.272 281.806 359.239 1.00 169.19 720 ILE A C 1
ATOM 4783 O O . ILE A 1 720 ? 470.414 281.960 359.689 1.00 169.19 720 ILE A O 1
ATOM 4788 N N . LEU A 1 721 ? 468.358 281.064 359.868 1.00 174.01 721 LEU A N 1
ATOM 4789 C CA . LEU A 1 721 ? 468.687 280.365 361.104 1.00 174.01 721 LEU A CA 1
ATOM 4790 C C . LEU A 1 721 ? 469.765 279.318 360.870 1.00 174.01 721 LEU A C 1
ATOM 4791 O O . LEU A 1 721 ? 470.673 279.163 361.691 1.00 174.01 721 LEU A O 1
ATOM 4796 N N . ARG A 1 722 ? 469.683 278.590 359.755 1.00 180.91 722 ARG A N 1
ATOM 4797 C CA . ARG A 1 722 ? 470.711 277.607 359.435 1.00 180.91 722 ARG A CA 1
ATOM 4798 C C . ARG A 1 722 ? 472.069 278.277 359.293 1.00 180.91 722 ARG A C 1
ATOM 4799 O O . ARG A 1 722 ? 473.064 277.821 359.868 1.00 180.91 722 ARG A O 1
ATOM 4807 N N . ASP A 1 723 ? 472.123 279.378 358.541 1.00 178.71 723 ASP A N 1
ATOM 4808 C CA . ASP A 1 723 ? 473.388 280.088 358.367 1.00 178.71 723 ASP A CA 1
ATOM 4809 C C . ASP A 1 723 ? 473.941 280.563 359.707 1.00 178.71 723 ASP A C 1
ATOM 4810 O O . ASP A 1 723 ? 475.109 280.313 360.037 1.00 178.71 723 ASP A O 1
ATOM 4815 N N . LEU A 1 724 ? 473.105 281.235 360.500 1.00 175.44 724 LEU A N 1
ATOM 4816 C CA . LEU A 1 724 ? 473.562 281.787 361.770 1.00 175.44 724 LEU A CA 1
ATOM 4817 C C . LEU A 1 724 ? 474.014 280.681 362.713 1.00 175.44 724 LEU A C 1
ATOM 4818 O O . LEU A 1 724 ? 474.998 280.836 363.443 1.00 175.44 724 LEU A O 1
ATOM 4823 N N . ARG A 1 725 ? 473.311 279.548 362.703 1.00 189.66 725 ARG A N 1
ATOM 4824 C CA . ARG A 1 725 ? 473.682 278.434 363.564 1.00 189.66 725 ARG A CA 1
ATOM 4825 C C . ARG A 1 725 ? 474.995 277.791 363.133 1.00 189.66 725 ARG A C 1
ATOM 4826 O O . ARG A 1 725 ? 475.783 277.386 363.992 1.00 189.66 725 ARG A O 1
ATOM 4834 N N . LYS A 1 726 ? 475.255 277.678 361.827 1.00 192.49 726 LYS A N 1
ATOM 4835 C CA . LYS A 1 726 ? 476.556 277.156 361.406 1.00 192.49 726 LYS A CA 1
ATOM 4836 C C . LYS A 1 726 ? 477.687 278.107 361.783 1.00 192.49 726 LYS A C 1
ATOM 4837 O O . LYS A 1 726 ? 478.754 277.665 362.228 1.00 192.49 726 LYS A O 1
ATOM 4843 N N . LYS A 1 727 ? 477.479 279.416 361.619 1.00 194.54 727 LYS A N 1
ATOM 4844 C CA . LYS A 1 727 ? 478.487 280.352 362.114 1.00 194.54 727 LYS A CA 1
ATOM 4845 C C . LYS A 1 727 ? 478.684 280.266 363.624 1.00 194.54 727 LYS A C 1
ATOM 4846 O O . LYS A 1 727 ? 479.826 280.349 364.088 1.00 194.54 727 LYS A O 1
ATOM 4852 N N . MET A 1 728 ? 477.609 280.097 364.397 1.00 206.97 728 MET A N 1
ATOM 4853 C CA . MET A 1 728 ? 477.752 279.905 365.838 1.00 206.97 728 MET A CA 1
ATOM 4854 C C . MET A 1 728 ? 478.523 278.631 366.158 1.00 206.97 728 MET A C 1
ATOM 4855 O O . MET A 1 728 ? 479.369 278.620 367.059 1.00 206.97 728 MET A O 1
ATOM 4860 N N . GLU A 1 729 ? 478.231 277.544 365.441 1.00 221.28 729 GLU A N 1
ATOM 4861 C CA . GLU A 1 729 ? 478.945 276.291 365.656 1.00 221.28 729 GLU A CA 1
ATOM 4862 C C . GLU A 1 729 ? 480.428 276.448 365.361 1.00 221.28 729 GLU A C 1
ATOM 4863 O O . GLU A 1 729 ? 481.266 275.868 366.062 1.00 221.28 729 GLU A O 1
ATOM 4869 N N . LEU A 1 730 ? 480.770 277.215 364.324 1.00 222.41 730 LEU A N 1
ATOM 4870 C CA . LEU A 1 730 ? 482.170 277.570 364.108 1.00 222.41 730 LEU A CA 1
ATOM 4871 C C . LEU A 1 730 ? 482.709 278.392 365.273 1.00 222.41 730 LEU A C 1
ATOM 4872 O O . LEU A 1 730 ? 483.868 278.230 365.675 1.00 222.41 730 LEU A O 1
ATOM 4877 N N . LYS A 1 731 ? 481.884 279.284 365.826 1.00 215.09 731 LYS A N 1
ATOM 4878 C CA . LYS A 1 731 ? 482.277 280.064 366.993 1.00 215.09 731 LYS A CA 1
ATOM 4879 C C . LYS A 1 731 ? 482.250 279.256 368.285 1.00 215.09 731 LYS A C 1
ATOM 4880 O O . LYS A 1 731 ? 482.821 279.704 369.286 1.00 215.09 731 LYS A O 1
ATOM 4886 N N . LYS A 1 732 ? 481.604 278.086 368.284 1.00 221.97 732 LYS A N 1
ATOM 4887 C CA . LYS A 1 732 ? 481.471 277.244 369.477 1.00 221.97 732 LYS A CA 1
ATOM 4888 C C . LYS A 1 732 ? 480.849 278.023 370.636 1.00 221.97 732 LYS A C 1
ATOM 4889 O O . LYS A 1 732 ? 481.282 277.927 371.787 1.00 221.97 732 LYS A O 1
ATOM 4895 N N . MET A 1 733 ? 479.818 278.802 370.321 1.00 217.10 733 MET A N 1
ATOM 4896 C CA . MET A 1 733 ? 479.158 279.667 371.289 1.00 217.10 733 MET A CA 1
ATOM 4897 C C . MET A 1 733 ? 477.698 279.248 371.397 1.00 217.10 733 MET A C 1
ATOM 4898 O O . MET A 1 733 ? 476.980 279.218 370.392 1.00 217.10 733 MET A O 1
ATOM 4903 N N . LYS A 1 734 ? 477.267 278.929 372.616 1.00 207.16 734 LYS A N 1
ATOM 4904 C CA . LYS A 1 734 ? 476.008 278.233 372.844 1.00 207.16 734 LYS A CA 1
ATOM 4905 C C . LYS A 1 734 ? 474.805 279.130 372.568 1.00 207.16 734 LYS A C 1
ATOM 4906 O O . LYS A 1 734 ? 474.924 280.336 372.344 1.00 207.16 734 LYS A O 1
ATOM 4912 N N . ALA A 1 735 ? 473.624 278.507 372.591 1.00 187.60 735 ALA A N 1
ATOM 4913 C CA . ALA A 1 735 ? 472.386 279.254 372.403 1.00 187.60 735 ALA A CA 1
ATOM 4914 C C . ALA A 1 735 ? 472.186 280.277 373.513 1.00 187.60 735 ALA A C 1
ATOM 4915 O O . ALA A 1 735 ? 472.111 281.481 373.248 1.00 187.60 735 ALA A O 1
ATOM 4917 N N . ALA A 1 736 ? 472.115 279.818 374.765 1.00 181.22 736 ALA A N 1
ATOM 4918 C CA . ALA A 1 736 ? 471.904 280.738 375.880 1.00 181.22 736 ALA A CA 1
ATOM 4919 C C . ALA A 1 736 ? 473.023 281.769 375.969 1.00 181.22 736 ALA A C 1
ATOM 4920 O O . ALA A 1 736 ? 472.807 282.894 376.436 1.00 181.22 736 ALA A O 1
ATOM 4922 N N . GLU A 1 737 ? 474.227 281.404 375.525 1.00 196.46 737 GLU A N 1
ATOM 4923 C CA . GLU A 1 737 ? 475.313 282.376 375.474 1.00 196.46 737 GLU A CA 1
ATOM 4924 C C . GLU A 1 737 ? 474.989 283.505 374.505 1.00 196.46 737 GLU A C 1
ATOM 4925 O O . GLU A 1 737 ? 475.173 284.683 374.831 1.00 196.46 737 GLU A O 1
ATOM 4931 N N . LEU A 1 738 ? 474.488 283.164 373.315 1.00 192.66 738 LEU A N 1
ATOM 4932 C CA . LEU A 1 738 ? 474.001 284.190 372.398 1.00 192.66 738 LEU A CA 1
ATOM 4933 C C . LEU A 1 738 ? 472.874 284.992 373.025 1.00 192.66 738 LEU A C 1
ATOM 4934 O O . LEU A 1 738 ? 472.780 286.209 372.827 1.00 192.66 738 LEU A O 1
ATOM 4939 N N . PHE A 1 739 ? 472.002 284.322 373.777 1.00 175.27 739 PHE A N 1
ATOM 4940 C CA . PHE A 1 739 ? 470.833 284.999 374.321 1.00 175.27 739 PHE A CA 1
ATOM 4941 C C . PHE A 1 739 ? 471.259 286.071 375.313 1.00 175.27 739 PHE A C 1
ATOM 4942 O O . PHE A 1 739 ? 470.724 287.186 375.312 1.00 175.27 739 PHE A O 1
ATOM 4950 N N . SER A 1 740 ? 472.224 285.740 376.174 1.00 182.13 740 SER A N 1
ATOM 4951 C CA . SER A 1 740 ? 472.754 286.716 377.121 1.00 182.13 740 SER A CA 1
ATOM 4952 C C . SER A 1 740 ? 473.573 287.789 376.413 1.00 182.13 740 SER A C 1
ATOM 4953 O O . SER A 1 740 ? 473.507 288.970 376.776 1.00 182.13 740 SER A O 1
ATOM 4956 N N . THR A 1 741 ? 474.361 287.398 375.406 1.00 187.90 741 THR A N 1
ATOM 4957 C CA . THR A 1 741 ? 475.225 288.354 374.722 1.00 187.90 741 THR A CA 1
ATOM 4958 C C . THR A 1 741 ? 474.413 289.412 373.987 1.00 187.90 741 THR A C 1
ATOM 4959 O O . THR A 1 741 ? 474.772 290.596 373.992 1.00 187.90 741 THR A O 1
ATOM 4963 N N . LEU A 1 742 ? 473.316 289.004 373.345 1.00 179.22 742 LEU A N 1
ATOM 4964 C CA . LEU A 1 742 ? 472.500 289.956 372.600 1.00 179.22 742 LEU A CA 1
ATOM 4965 C C . LEU A 1 742 ? 471.927 291.024 373.521 1.00 179.22 742 LEU A C 1
ATOM 4966 O O . LEU A 1 742 ? 471.780 292.184 373.122 1.00 179.22 742 LEU A O 1
ATOM 4971 N N . ASP A 1 743 ? 471.615 290.655 374.761 1.00 175.69 743 ASP A N 1
ATOM 4972 C CA . ASP A 1 743 ? 471.066 291.601 375.722 1.00 175.69 743 ASP A CA 1
ATOM 4973 C C . ASP A 1 743 ? 472.152 292.545 376.218 1.00 175.69 743 ASP A C 1
ATOM 4974 O O . ASP A 1 743 ? 472.821 292.258 377.215 1.00 175.69 743 ASP A O 1
ATOM 4979 N N . ALA A 1 744 ? 472.335 293.671 375.524 1.00 189.19 744 ALA A N 1
ATOM 4980 C CA . ALA A 1 744 ? 473.415 294.592 375.864 1.00 189.19 744 ALA A CA 1
ATOM 4981 C C . ALA A 1 744 ? 473.237 295.189 377.254 1.00 189.19 744 ALA A C 1
ATOM 4982 O O . ALA A 1 744 ? 474.205 295.310 378.013 1.00 189.19 744 ALA A O 1
ATOM 4984 N N . ASP A 1 745 ? 472.013 295.574 377.607 1.00 195.96 745 ASP A N 1
ATOM 4985 C CA . ASP A 1 745 ? 471.747 296.183 378.904 1.00 195.96 745 ASP A CA 1
ATOM 4986 C C . ASP A 1 745 ? 471.382 295.166 379.979 1.00 195.96 745 ASP A C 1
ATOM 4987 O O . ASP A 1 745 ? 471.068 295.568 381.104 1.00 195.96 745 ASP A O 1
ATOM 4992 N N . GLN A 1 746 ? 471.416 293.871 379.659 1.00 191.63 746 GLN A N 1
ATOM 4993 C CA . GLN A 1 746 ? 471.170 292.802 380.630 1.00 191.63 746 GLN A CA 1
ATOM 4994 C C . GLN A 1 746 ? 469.803 292.946 381.297 1.00 191.63 746 GLN A C 1
ATOM 4995 O O . GLN A 1 746 ? 469.644 292.671 382.487 1.00 191.63 746 GLN A O 1
ATOM 5001 N N . ASP A 1 747 ? 468.805 293.381 380.531 1.00 182.71 747 ASP A N 1
ATOM 5002 C CA . ASP A 1 747 ? 467.464 293.554 381.075 1.00 182.71 747 ASP A CA 1
ATOM 5003 C C . ASP A 1 747 ? 466.566 292.343 380.849 1.00 182.71 747 ASP A C 1
ATOM 5004 O O . ASP A 1 747 ? 465.394 292.381 381.237 1.00 182.71 747 ASP A O 1
ATOM 5009 N N . GLY A 1 748 ? 467.082 291.278 380.238 1.00 168.70 748 GLY A N 1
ATOM 5010 C CA . GLY A 1 748 ? 466.296 290.086 379.996 1.00 168.70 748 GLY A CA 1
ATOM 5011 C C . GLY A 1 748 ? 465.428 290.117 378.759 1.00 168.70 748 GLY A C 1
ATOM 5012 O O . GLY A 1 748 ? 464.572 289.238 378.604 1.00 168.70 748 GLY A O 1
ATOM 5013 N N . PHE A 1 749 ? 465.613 291.095 377.874 1.00 161.40 749 PHE A N 1
ATOM 5014 C CA . PHE A 1 749 ? 464.783 291.218 376.686 1.00 161.40 749 PHE A CA 1
ATOM 5015 C C . PHE A 1 749 ? 465.609 291.727 375.515 1.00 161.40 749 PHE A C 1
ATOM 5016 O O . PHE A 1 749 ? 466.745 292.182 375.673 1.00 161.40 749 PHE A O 1
ATOM 5024 N N . LEU A 1 750 ? 465.008 291.647 374.332 1.00 166.70 750 LEU A N 1
ATOM 5025 C CA . LEU A 1 750 ? 465.624 292.069 373.083 1.00 166.70 750 LEU A CA 1
ATOM 5026 C C . LEU A 1 750 ? 464.775 293.168 372.461 1.00 166.70 750 LEU A C 1
ATOM 5027 O O . LEU A 1 750 ? 463.552 293.027 372.354 1.00 166.70 750 LEU A O 1
ATOM 5032 N N . THR A 1 751 ? 465.417 294.262 372.069 1.00 159.55 751 THR A N 1
ATOM 5033 C CA . THR A 1 751 ? 464.758 295.353 371.368 1.00 159.55 751 THR A CA 1
ATOM 5034 C C . THR A 1 751 ? 465.325 295.485 369.960 1.00 159.55 751 THR A C 1
ATOM 5035 O O . THR A 1 751 ? 466.415 294.996 369.657 1.00 159.55 751 THR A O 1
ATOM 5039 N N . ILE A 1 752 ? 464.563 296.159 369.094 1.00 159.62 752 ILE A N 1
ATOM 5040 C CA . ILE A 1 752 ? 464.951 296.250 367.689 1.00 159.62 752 ILE A CA 1
ATOM 5041 C C . ILE A 1 752 ? 466.243 297.041 367.530 1.00 159.62 752 ILE A C 1
ATOM 5042 O O . ILE A 1 752 ? 467.098 296.693 366.709 1.00 159.62 752 ILE A O 1
ATOM 5047 N N . ASN A 1 753 ? 466.417 298.107 368.314 1.00 164.91 753 ASN A N 1
ATOM 5048 C CA . ASN A 1 753 ? 467.662 298.864 368.253 1.00 164.91 753 ASN A CA 1
ATOM 5049 C C . ASN A 1 753 ? 468.838 298.004 368.690 1.00 164.91 753 ASN A C 1
ATOM 5050 O O . ASN A 1 753 ? 469.849 297.901 367.985 1.00 164.91 753 ASN A O 1
ATOM 5055 N N . GLU A 1 754 ? 468.707 297.362 369.851 1.00 168.56 754 GLU A N 1
ATOM 5056 C CA . GLU A 1 754 ? 469.794 296.564 370.405 1.00 168.56 754 GLU A CA 1
ATOM 5057 C C . GLU A 1 754 ? 470.099 295.357 369.525 1.00 168.56 754 GLU A C 1
ATOM 5058 O O . GLU A 1 754 ? 471.266 295.064 369.236 1.00 168.56 754 GLU A O 1
ATOM 5064 N N . PHE A 1 755 ? 469.058 294.655 369.072 1.00 177.52 755 PHE A N 1
ATOM 5065 C CA . PHE A 1 755 ? 469.263 293.519 368.179 1.00 177.52 755 PHE A CA 1
ATOM 5066 C C . PHE A 1 755 ? 469.916 293.954 366.874 1.00 177.52 755 PHE A C 1
ATOM 5067 O O . PHE A 1 755 ? 470.897 293.350 366.425 1.00 177.52 755 PHE A O 1
ATOM 5075 N N . SER A 1 756 ? 469.387 295.011 366.254 1.00 183.06 756 SER A N 1
ATOM 5076 C CA . SER A 1 756 ? 469.925 295.477 364.981 1.00 183.06 756 SER A CA 1
ATOM 5077 C C . SER A 1 756 ? 471.377 295.910 365.119 1.00 183.06 756 SER A C 1
ATOM 5078 O O . SER A 1 756 ? 472.185 295.699 364.208 1.00 183.06 756 SER A O 1
ATOM 5081 N N . GLU A 1 757 ? 471.728 296.520 366.251 1.00 187.61 757 GLU A N 1
ATOM 5082 C CA . GLU A 1 757 ? 473.104 296.947 366.459 1.00 187.61 757 GLU A CA 1
ATOM 5083 C C . GLU A 1 757 ? 474.005 295.800 366.898 1.00 187.61 757 GLU A C 1
ATOM 5084 O O . GLU A 1 757 ? 475.233 295.937 366.859 1.00 187.61 757 GLU A O 1
ATOM 5090 N N . ASN A 1 758 ? 473.431 294.673 367.315 1.00 174.64 758 ASN A N 1
ATOM 5091 C CA . ASN A 1 758 ? 474.232 293.578 367.849 1.00 174.64 758 ASN A CA 1
ATOM 5092 C C . ASN A 1 758 ? 474.334 292.377 366.917 1.00 174.64 758 ASN A C 1
ATOM 5093 O O . ASN A 1 758 ? 475.427 291.830 366.750 1.00 174.64 758 ASN A O 1
ATOM 5098 N N . ILE A 1 759 ? 473.227 291.943 366.308 1.00 176.67 759 ILE A N 1
ATOM 5099 C CA . ILE A 1 759 ? 473.278 290.752 365.462 1.00 176.67 759 ILE A CA 1
ATOM 5100 C C . ILE A 1 759 ? 474.159 290.991 364.244 1.00 176.67 759 ILE A C 1
ATOM 5101 O O . ILE A 1 759 ? 474.730 290.047 363.685 1.00 176.67 759 ILE A O 1
ATOM 5106 N N . ARG A 1 760 ? 474.295 292.249 363.817 1.00 178.82 760 ARG A N 1
ATOM 5107 C CA . ARG A 1 760 ? 475.165 292.566 362.691 1.00 178.82 760 ARG A CA 1
ATOM 5108 C C . ARG A 1 760 ? 476.629 292.302 363.009 1.00 178.82 760 ARG A C 1
ATOM 5109 O O . ARG A 1 760 ? 477.456 292.272 362.091 1.00 178.82 760 ARG A O 1
ATOM 5117 N N . LYS A 1 761 ? 476.968 292.110 364.284 1.00 173.94 761 LYS A N 1
ATOM 5118 C CA . LYS A 1 761 ? 478.333 291.774 364.665 1.00 173.94 761 LYS A CA 1
ATOM 5119 C C . LYS A 1 761 ? 478.661 290.307 364.427 1.00 173.94 761 LYS A C 1
ATOM 5120 O O . LYS A 1 761 ? 479.811 289.906 364.635 1.00 173.94 761 LYS A O 1
ATOM 5126 N N . ILE A 1 762 ? 477.687 289.504 364.004 1.00 174.96 762 ILE A N 1
ATOM 5127 C CA . ILE A 1 762 ? 477.900 288.098 363.669 1.00 174.96 762 ILE A CA 1
ATOM 5128 C C . ILE A 1 762 ? 477.598 287.832 362.197 1.00 174.96 762 ILE A C 1
ATOM 5129 O O . ILE A 1 762 ? 478.456 287.350 361.455 1.00 174.96 762 ILE A O 1
ATOM 5134 N N . ILE A 1 763 ? 476.383 288.144 361.755 1.00 179.29 763 ILE A N 1
ATOM 5135 C CA . ILE A 1 763 ? 475.966 287.961 360.371 1.00 179.29 763 ILE A CA 1
ATOM 5136 C C . ILE A 1 763 ? 475.474 289.300 359.839 1.00 179.29 763 ILE A C 1
ATOM 5137 O O . ILE A 1 763 ? 474.691 289.988 360.504 1.00 179.29 763 ILE A O 1
ATOM 5142 N N . GLU A 1 764 ? 475.943 289.673 358.650 1.00 187.95 764 GLU A N 1
ATOM 5143 C CA . GLU A 1 764 ? 475.509 290.913 358.016 1.00 187.95 764 GLU A CA 1
ATOM 5144 C C . GLU A 1 764 ? 474.106 290.724 357.453 1.00 187.95 764 GLU A C 1
ATOM 5145 O O . GLU A 1 764 ? 473.886 289.873 356.585 1.00 187.95 764 GLU A O 1
ATOM 5151 N N . LEU A 1 765 ? 473.154 291.512 357.944 1.00 165.20 765 LEU A N 1
ATOM 5152 C CA . LEU A 1 765 ? 471.763 291.412 357.531 1.00 165.20 765 LEU A CA 1
ATOM 5153 C C . LEU A 1 765 ? 471.217 292.792 357.197 1.00 165.20 765 LEU A C 1
ATOM 5154 O O . LEU A 1 765 ? 471.550 293.781 357.858 1.00 165.20 765 LEU A O 1
ATOM 5159 N N . SER A 1 766 ? 470.378 292.851 356.167 1.00 167.10 766 SER A N 1
ATOM 5160 C CA . SER A 1 766 ? 469.738 294.098 355.787 1.00 167.10 766 SER A CA 1
ATOM 5161 C C . SER A 1 766 ? 468.663 294.477 356.800 1.00 167.10 766 SER A C 1
ATOM 5162 O O . SER A 1 766 ? 468.213 293.660 357.608 1.00 167.10 766 SER A O 1
ATOM 5165 N N . GLN A 1 767 ? 468.259 295.745 356.752 1.00 171.44 767 GLN A N 1
ATOM 5166 C CA . GLN A 1 767 ? 467.205 296.221 357.646 1.00 171.44 767 GLN A CA 1
ATOM 5167 C C . GLN A 1 767 ? 465.895 295.460 357.476 1.00 171.44 767 GLN A C 1
ATOM 5168 O O . GLN A 1 767 ? 465.306 295.063 358.497 1.00 171.44 767 GLN A O 1
ATOM 5174 N N . PRO A 1 768 ? 465.372 295.234 356.260 1.00 179.36 768 PRO A N 1
ATOM 5175 C CA . PRO A 1 768 ? 464.127 294.452 356.157 1.00 179.36 768 PRO A CA 1
ATOM 5176 C C . PRO A 1 768 ? 464.241 293.048 356.725 1.00 179.36 768 PRO A C 1
ATOM 5177 O O . PRO A 1 768 ? 463.305 292.578 357.381 1.00 179.36 768 PRO A O 1
ATOM 5181 N N . ALA A 1 769 ? 465.372 292.370 356.509 1.00 158.49 769 ALA A N 1
ATOM 5182 C CA . ALA A 1 769 ? 465.526 291.007 357.010 1.00 158.49 769 ALA A CA 1
ATOM 5183 C C . ALA A 1 769 ? 465.540 290.977 358.533 1.00 158.49 769 ALA A C 1
ATOM 5184 O O . ALA A 1 769 ? 464.851 290.157 359.156 1.00 158.49 769 ALA A O 1
ATOM 5186 N N . ILE A 1 770 ? 466.315 291.872 359.149 1.00 161.05 770 ILE A N 1
ATOM 5187 C CA . ILE A 1 770 ? 466.373 291.936 360.606 1.00 161.05 770 ILE A CA 1
ATOM 5188 C C . ILE A 1 770 ? 465.003 292.280 361.176 1.00 161.05 770 ILE A C 1
ATOM 5189 O O . ILE A 1 770 ? 464.540 291.662 362.141 1.00 161.05 770 ILE A O 1
ATOM 5194 N N . ASP A 1 771 ? 464.331 293.268 360.579 1.00 173.61 771 ASP A N 1
ATOM 5195 C CA . ASP A 1 771 ? 463.022 293.683 361.077 1.00 173.61 771 ASP A CA 1
ATOM 5196 C C . ASP A 1 771 ? 462.010 292.548 360.975 1.00 173.61 771 ASP A C 1
ATOM 5197 O O . ASP A 1 771 ? 461.240 292.297 361.911 1.00 173.61 771 ASP A O 1
ATOM 5202 N N . GLY A 1 772 ? 462.004 291.842 359.844 1.00 165.04 772 GLY A N 1
ATOM 5203 C CA . GLY A 1 772 ? 461.061 290.753 359.671 1.00 165.04 772 GLY A CA 1
ATOM 5204 C C . GLY A 1 772 ? 461.323 289.591 360.607 1.00 165.04 772 GLY A C 1
ATOM 5205 O O . GLY A 1 772 ? 460.388 289.010 361.163 1.00 165.04 772 GLY A O 1
ATOM 5206 N N . PHE A 1 773 ? 462.593 289.230 360.795 1.00 152.05 773 PHE A N 1
ATOM 5207 C CA . PHE A 1 773 ? 462.893 288.126 361.698 1.00 152.05 773 PHE A CA 1
ATOM 5208 C C . PHE A 1 773 ? 462.588 288.520 363.140 1.00 152.05 773 PHE A C 1
ATOM 5209 O O . PHE A 1 773 ? 462.142 287.688 363.941 1.00 152.05 773 PHE A O 1
ATOM 5217 N N . PHE A 1 774 ? 462.793 289.797 363.478 1.00 161.08 774 PHE A N 1
ATOM 5218 C CA . PHE A 1 774 ? 462.394 290.299 364.788 1.00 161.08 774 PHE A CA 1
ATOM 5219 C C . PHE A 1 774 ? 460.890 290.185 364.988 1.00 161.08 774 PHE A C 1
ATOM 5220 O O . PHE A 1 774 ? 460.429 289.776 366.060 1.00 161.08 774 PHE A O 1
ATOM 5228 N N . ALA A 1 775 ? 460.111 290.550 363.969 1.00 162.02 775 ALA A N 1
ATOM 5229 C CA . ALA A 1 775 ? 458.663 290.394 364.059 1.00 162.02 775 ALA A CA 1
ATOM 5230 C C . ALA A 1 775 ? 458.275 288.929 364.198 1.00 162.02 775 ALA A C 1
ATOM 5231 O O . ALA A 1 775 ? 457.344 288.594 364.940 1.00 162.02 775 ALA A O 1
ATOM 5233 N N . TYR A 1 776 ? 458.970 288.043 363.481 1.00 163.18 776 TYR A N 1
ATOM 5234 C CA . TYR A 1 776 ? 458.669 286.620 363.577 1.00 163.18 776 TYR A CA 1
ATOM 5235 C C . TYR A 1 776 ? 458.931 286.102 364.984 1.00 163.18 776 TYR A C 1
ATOM 5236 O O . TYR A 1 776 ? 458.171 285.272 365.497 1.00 163.18 776 TYR A O 1
ATOM 5245 N N . MET A 1 777 ? 460.006 286.572 365.621 1.00 165.23 777 MET A N 1
ATOM 5246 C CA . MET A 1 777 ? 460.267 286.150 366.993 1.00 165.23 777 MET A CA 1
ATOM 5247 C C . MET A 1 777 ? 459.156 286.600 367.931 1.00 165.23 777 MET A C 1
ATOM 5248 O O . MET A 1 777 ? 458.670 285.813 368.752 1.00 165.23 777 MET A O 1
ATOM 5253 N N . ASP A 1 778 ? 458.737 287.859 367.818 1.00 165.91 778 ASP A N 1
ATOM 5254 C CA . ASP A 1 778 ? 457.801 288.461 368.766 1.00 165.91 778 ASP A CA 1
ATOM 5255 C C . ASP A 1 778 ? 456.366 288.160 368.329 1.00 165.91 778 ASP A C 1
ATOM 5256 O O . ASP A 1 778 ? 455.620 289.023 367.861 1.00 165.91 778 ASP A O 1
ATOM 5261 N N . LYS A 1 779 ? 455.987 286.888 368.488 1.00 161.25 779 LYS A N 1
ATOM 5262 C CA . LYS A 1 779 ? 454.609 286.491 368.214 1.00 161.25 779 LYS A CA 1
ATOM 5263 C C . LYS A 1 779 ? 453.631 287.221 369.123 1.00 161.25 779 LYS A C 1
ATOM 5264 O O . LYS A 1 779 ? 452.468 287.418 368.755 1.00 161.25 779 LYS A O 1
ATOM 5270 N N . LEU A 1 780 ? 454.076 287.614 370.315 1.00 146.07 780 LEU A N 1
ATOM 5271 C CA . LEU A 1 780 ? 453.266 288.463 371.173 1.00 146.07 780 LEU A CA 1
ATOM 5272 C C . LEU A 1 780 ? 453.207 289.900 370.674 1.00 146.07 780 LEU A C 1
ATOM 5273 O O . LEU A 1 780 ? 452.283 290.631 371.048 1.00 146.07 780 LEU A O 1
ATOM 5278 N N . HIS A 1 781 ? 454.168 290.313 369.844 1.00 152.77 781 HIS A N 1
ATOM 5279 C CA . HIS A 1 781 ? 454.205 291.657 369.263 1.00 152.77 781 HIS A CA 1
ATOM 5280 C C . HIS A 1 781 ? 454.192 292.741 370.337 1.00 152.77 781 HIS A C 1
ATOM 5281 O O . HIS A 1 781 ? 453.589 293.802 370.157 1.00 152.77 781 HIS A O 1
ATOM 5288 N N . THR A 1 782 ? 454.856 292.482 371.460 1.00 158.88 782 THR A N 1
ATOM 5289 C CA . THR A 1 782 ? 454.863 293.399 372.591 1.00 158.88 782 THR A CA 1
ATOM 5290 C C . THR A 1 782 ? 456.063 294.335 372.602 1.00 158.88 782 THR A C 1
ATOM 5291 O O . THR A 1 782 ? 456.175 295.163 373.510 1.00 158.88 782 THR A O 1
ATOM 5295 N N . GLY A 1 783 ? 456.959 294.236 371.626 1.00 149.57 783 GLY A N 1
ATOM 5296 C CA . GLY A 1 783 ? 458.133 295.077 371.598 1.00 149.57 783 GLY A CA 1
ATOM 5297 C C . GLY A 1 783 ? 459.350 294.507 372.287 1.00 149.57 783 GLY A C 1
ATOM 5298 O O . GLY A 1 783 ? 460.427 295.112 372.207 1.00 149.57 783 GLY A O 1
ATOM 5299 N N . MET A 1 784 ? 459.220 293.371 372.967 1.00 161.54 784 MET A N 1
ATOM 5300 C CA . MET A 1 784 ? 460.353 292.722 373.605 1.00 161.54 784 MET A CA 1
ATOM 5301 C C . MET A 1 784 ? 460.321 291.234 373.295 1.00 161.54 784 MET A C 1
ATOM 5302 O O . MET A 1 784 ? 459.253 290.643 373.116 1.00 161.54 784 MET A O 1
ATOM 5307 N N . VAL A 1 785 ? 461.506 290.636 373.230 1.00 154.58 785 VAL A N 1
ATOM 5308 C CA . VAL A 1 785 ? 461.663 289.196 373.078 1.00 154.58 785 VAL A CA 1
ATOM 5309 C C . VAL A 1 785 ? 462.435 288.686 374.284 1.00 154.58 785 VAL A C 1
ATOM 5310 O O . VAL A 1 785 ? 463.565 289.121 374.532 1.00 154.58 785 VAL A O 1
ATOM 5314 N N . ASP A 1 786 ? 461.832 287.764 375.024 1.00 161.88 786 ASP A N 1
ATOM 5315 C CA . ASP A 1 786 ? 462.402 287.281 376.268 1.00 161.88 786 ASP A CA 1
ATOM 5316 C C . ASP A 1 786 ? 463.289 286.067 376.006 1.00 161.88 786 ASP A C 1
ATOM 5317 O O . ASP A 1 786 ? 463.553 285.693 374.859 1.00 161.88 786 ASP A O 1
ATOM 5322 N N . LEU A 1 787 ? 463.760 285.445 377.086 1.00 165.09 787 LEU A N 1
ATOM 5323 C CA . LEU A 1 787 ? 464.555 284.230 376.967 1.00 165.09 787 LEU A CA 1
ATOM 5324 C C . LEU A 1 787 ? 463.737 283.081 376.389 1.00 165.09 787 LEU A C 1
ATOM 5325 O O . LEU A 1 787 ? 464.207 282.371 375.495 1.00 165.09 787 LEU A O 1
ATOM 5330 N N . SER A 1 788 ? 462.503 282.905 376.869 1.00 169.70 788 SER A N 1
ATOM 5331 C CA . SER A 1 788 ? 461.722 281.722 376.515 1.00 169.70 788 SER A CA 1
ATOM 5332 C C . SER A 1 788 ? 461.268 281.756 375.060 1.00 169.70 788 SER A C 1
ATOM 5333 O O . SER A 1 788 ? 461.395 280.760 374.338 1.00 169.70 788 SER A O 1
ATOM 5336 N N . SER A 1 789 ? 460.721 282.888 374.610 1.00 165.89 789 SER A N 1
ATOM 5337 C CA . SER A 1 789 ? 460.256 282.964 373.229 1.00 165.89 789 SER A CA 1
ATOM 5338 C C . SER A 1 789 ? 461.416 282.882 372.248 1.00 165.89 789 SER A C 1
ATOM 5339 O O . SER A 1 789 ? 461.263 282.343 371.147 1.00 165.89 789 SER A O 1
ATOM 5342 N N . PHE A 1 790 ? 462.582 283.402 372.630 1.00 168.90 790 PHE A N 1
ATOM 5343 C CA . PHE A 1 790 ? 463.745 283.340 371.751 1.00 168.90 790 PHE A CA 1
ATOM 5344 C C . PHE A 1 790 ? 464.345 281.935 371.736 1.00 168.90 790 PHE A C 1
ATOM 5345 O O . PHE A 1 790 ? 464.879 281.490 370.714 1.00 168.90 790 PHE A O 1
ATOM 5353 N N . LEU A 1 791 ? 464.226 281.200 372.848 1.00 156.46 791 LEU A N 1
ATOM 5354 C CA . LEU A 1 791 ? 464.461 279.758 372.809 1.00 156.46 791 LEU A CA 1
ATOM 5355 C C . LEU A 1 791 ? 463.526 279.075 371.822 1.00 156.46 791 LEU A C 1
ATOM 5356 O O . LEU A 1 791 ? 463.961 278.305 370.960 1.00 156.46 791 LEU A O 1
ATOM 5361 N N . LYS A 1 792 ? 462.228 279.360 371.940 1.00 160.33 792 LYS A N 1
ATOM 5362 C CA . LYS A 1 792 ? 461.230 278.671 371.128 1.00 160.33 792 LYS A CA 1
ATOM 5363 C C . LYS A 1 792 ? 461.446 278.933 369.642 1.00 160.33 792 LYS A C 1
ATOM 5364 O O . LYS A 1 792 ? 461.356 278.009 368.825 1.00 160.33 792 LYS A O 1
ATOM 5370 N N . VAL A 1 793 ? 461.724 280.184 369.274 1.00 159.18 793 VAL A N 1
ATOM 5371 C CA . VAL A 1 793 ? 462.066 280.491 367.888 1.00 159.18 793 VAL A CA 1
ATOM 5372 C C . VAL A 1 793 ? 463.366 279.796 367.502 1.00 159.18 793 VAL A C 1
ATOM 5373 O O . VAL A 1 793 ? 463.494 279.252 366.398 1.00 159.18 793 VAL A O 1
ATOM 5377 N N . MET A 1 794 ? 464.347 279.794 368.409 1.00 160.41 794 MET A N 1
ATOM 5378 C CA . MET A 1 794 ? 465.583 279.055 368.174 1.00 160.41 794 MET A CA 1
ATOM 5379 C C . MET A 1 794 ? 465.317 277.559 368.061 1.00 160.41 794 MET A C 1
ATOM 5380 O O . MET A 1 794 ? 465.926 276.876 367.228 1.00 160.41 794 MET A O 1
ATOM 5385 N N . ARG A 1 795 ? 464.427 277.033 368.899 1.00 151.36 795 ARG A N 1
ATOM 5386 C CA . ARG A 1 795 ? 464.105 275.608 368.917 1.00 151.36 795 ARG A CA 1
ATOM 5387 C C . ARG A 1 795 ? 463.721 275.085 367.536 1.00 151.36 795 ARG A C 1
ATOM 5388 O O . ARG A 1 795 ? 464.422 274.252 366.963 1.00 151.36 795 ARG A O 1
ATOM 5396 N N . GLU A 1 807 ? 448.079 280.646 371.450 1.00 145.00 807 GLU A N 1
ATOM 5397 C CA . GLU A 1 807 ? 448.260 281.346 372.716 1.00 145.00 807 GLU A CA 1
ATOM 5398 C C . GLU A 1 807 ? 446.924 281.557 373.419 1.00 145.00 807 GLU A C 1
ATOM 5399 O O . GLU A 1 807 ? 446.195 280.602 373.688 1.00 145.00 807 GLU A O 1
ATOM 5405 N N . ASP A 1 808 ? 446.609 282.815 373.716 1.00 110.60 808 ASP A N 1
ATOM 5406 C CA . ASP A 1 808 ? 445.347 283.158 374.351 1.00 110.60 808 ASP A CA 1
ATOM 5407 C C . ASP A 1 808 ? 444.929 284.549 373.903 1.00 110.60 808 ASP A C 1
ATOM 5408 O O . ASP A 1 808 ? 445.756 285.366 373.491 1.00 110.60 808 ASP A O 1
ATOM 5413 N N . ASN A 1 809 ? 443.629 284.808 373.987 1.00 101.41 809 ASN A N 1
ATOM 5414 C CA . ASN A 1 809 ? 443.081 286.097 373.596 1.00 101.41 809 ASN A CA 1
ATOM 5415 C C . ASN A 1 809 ? 441.821 286.351 374.413 1.00 101.41 809 ASN A C 1
ATOM 5416 O O . ASN A 1 809 ? 441.472 285.577 375.309 1.00 101.41 809 ASN A O 1
ATOM 5421 N N . PHE A 1 810 ? 441.139 287.453 374.104 1.00 110.71 810 PHE A N 1
ATOM 5422 C CA . PHE A 1 810 ? 439.943 287.865 374.827 1.00 110.71 810 PHE A CA 1
ATOM 5423 C C . PHE A 1 810 ? 438.825 288.250 373.869 1.00 110.71 810 PHE A C 1
ATOM 5424 O O . PHE A 1 810 ? 437.984 289.092 374.191 1.00 110.71 810 PHE A O 1
ATOM 5432 N N . ASP A 1 811 ? 438.805 287.641 372.683 1.00 118.31 811 ASP A N 1
ATOM 5433 C CA . ASP A 1 811 ? 437.721 287.901 371.743 1.00 118.31 811 ASP A CA 1
ATOM 5434 C C . ASP A 1 811 ? 436.411 287.302 372.237 1.00 118.31 811 ASP A C 1
ATOM 5435 O O . ASP A 1 811 ? 435.332 287.838 371.963 1.00 118.31 811 ASP A O 1
ATOM 5440 N N . TRP A 1 812 ? 436.486 286.182 372.959 1.00 122.09 812 TRP A N 1
ATOM 5441 C CA . TRP A 1 812 ? 435.272 285.490 373.379 1.00 122.09 812 TRP A CA 1
ATOM 5442 C C . TRP A 1 812 ? 434.465 286.345 374.351 1.00 122.09 812 TRP A C 1
ATOM 5443 O O . TRP A 1 812 ? 433.239 286.438 374.234 1.00 122.09 812 TRP A O 1
ATOM 5454 N N . GLU A 1 813 ? 435.132 286.988 375.311 1.00 112.73 813 GLU A N 1
ATOM 5455 C CA . GLU A 1 813 ? 434.411 287.767 376.315 1.00 112.73 813 GLU A CA 1
ATOM 5456 C C . GLU A 1 813 ? 433.708 288.969 375.695 1.00 112.73 813 GLU A C 1
ATOM 5457 O O . GLU A 1 813 ? 432.519 289.201 375.943 1.00 112.73 813 GLU A O 1
ATOM 5463 N N . ASN A 1 814 ? 434.421 289.749 374.881 1.00 112.57 814 ASN A N 1
ATOM 5464 C CA . ASN A 1 814 ? 433.773 290.887 374.239 1.00 112.57 814 ASN A CA 1
ATOM 5465 C C . ASN A 1 814 ? 432.709 290.435 373.246 1.00 112.57 814 ASN A C 1
ATOM 5466 O O . ASN A 1 814 ? 431.684 291.109 373.087 1.00 112.57 814 ASN A O 1
ATOM 5471 N N . GLU A 1 815 ? 432.921 289.294 372.587 1.00 116.70 815 GLU A N 1
ATOM 5472 C CA . GLU A 1 815 ? 431.883 288.744 371.724 1.00 116.70 815 GLU A CA 1
ATOM 5473 C C . GLU A 1 815 ? 430.632 288.418 372.526 1.00 116.70 815 GLU A C 1
ATOM 5474 O O . GLU A 1 815 ? 429.511 288.675 372.074 1.00 116.70 815 GLU A O 1
ATOM 5480 N N . MET A 1 816 ? 430.804 287.848 373.723 1.00 114.53 816 MET A N 1
ATOM 5481 C CA . MET A 1 816 ? 429.660 287.618 374.597 1.00 114.53 816 MET A CA 1
ATOM 5482 C C . MET A 1 816 ? 429.013 288.929 375.010 1.00 114.53 816 MET A C 1
ATOM 5483 O O . MET A 1 816 ? 427.797 288.985 375.199 1.00 114.53 816 MET A O 1
ATOM 5488 N N . VAL A 1 817 ? 429.811 289.985 375.173 1.00 106.56 817 VAL A N 1
ATOM 5489 C CA . VAL A 1 817 ? 429.246 291.296 375.489 1.00 106.56 817 VAL A CA 1
ATOM 5490 C C . VAL A 1 817 ? 428.322 291.755 374.367 1.00 106.56 817 VAL A C 1
ATOM 5491 O O . VAL A 1 817 ? 427.189 292.193 374.606 1.00 106.56 817 VAL A O 1
ATOM 5495 N N . PHE A 1 818 ? 428.791 291.644 373.122 1.00 106.46 818 PHE A N 1
ATOM 5496 C CA . PHE A 1 818 ? 427.941 292.007 371.989 1.00 106.46 818 PHE A CA 1
ATOM 5497 C C . PHE A 1 818 ? 426.704 291.118 371.913 1.00 106.46 818 PHE A C 1
ATOM 5498 O O . PHE A 1 818 ? 425.604 291.600 371.622 1.00 106.46 818 PHE A O 1
ATOM 5506 N N . ARG A 1 819 ? 426.865 289.817 372.156 1.00 110.42 819 ARG A N 1
ATOM 5507 C CA . ARG A 1 819 ? 425.722 288.912 372.088 1.00 110.42 819 ARG A CA 1
ATOM 5508 C C . ARG A 1 819 ? 424.688 289.242 373.156 1.00 110.42 819 ARG A C 1
ATOM 5509 O O . ARG A 1 819 ? 423.483 289.201 372.895 1.00 110.42 819 ARG A O 1
ATOM 5517 N N . ILE A 1 820 ? 425.142 289.560 374.370 1.00 114.42 820 ILE A N 1
ATOM 5518 C CA . ILE A 1 820 ? 424.227 289.950 375.437 1.00 114.42 820 ILE A CA 1
ATOM 5519 C C . ILE A 1 820 ? 423.514 291.242 375.072 1.00 114.42 820 ILE A C 1
ATOM 5520 O O . ILE A 1 820 ? 422.303 291.384 375.284 1.00 114.42 820 ILE A O 1
ATOM 5525 N N . ARG A 1 821 ? 424.251 292.204 374.515 1.00 119.98 821 ARG A N 1
ATOM 5526 C CA . ARG A 1 821 ? 423.626 293.455 374.104 1.00 119.98 821 ARG A CA 1
ATOM 5527 C C . ARG A 1 821 ? 422.564 293.209 373.040 1.00 119.98 821 ARG A C 1
ATOM 5528 O O . ARG A 1 821 ? 421.494 293.829 373.064 1.00 119.98 821 ARG A O 1
ATOM 5536 N N . GLN A 1 822 ? 422.841 292.304 372.101 1.00 115.14 822 GLN A N 1
ATOM 5537 C CA . GLN A 1 822 ? 421.845 291.944 371.096 1.00 115.14 822 GLN A CA 1
ATOM 5538 C C . GLN A 1 822 ? 420.639 291.260 371.729 1.00 115.14 822 GLN A C 1
ATOM 5539 O O . GLN A 1 822 ? 419.495 291.523 371.343 1.00 115.14 822 GLN A O 1
ATOM 5545 N N . TRP A 1 823 ? 420.878 290.374 372.696 1.00 108.85 823 TRP A N 1
ATOM 5546 C CA . TRP A 1 823 ? 419.790 289.634 373.325 1.00 108.85 823 TRP A CA 1
ATOM 5547 C C . TRP A 1 823 ? 418.875 290.556 374.119 1.00 108.85 823 TRP A C 1
ATOM 5548 O O . TRP A 1 823 ? 417.685 290.262 374.278 1.00 108.85 823 TRP A O 1
ATOM 5559 N N . PHE A 1 824 ? 419.411 291.669 374.623 1.00 106.67 824 PHE A N 1
ATOM 5560 C CA . PHE A 1 824 ? 418.578 292.674 375.274 1.00 106.67 824 PHE A CA 1
ATOM 5561 C C . PHE A 1 824 ? 417.601 293.317 374.300 1.00 106.67 824 PHE A C 1
ATOM 5562 O O . PHE A 1 824 ? 416.529 293.775 374.711 1.00 106.67 824 PHE A O 1
ATOM 5570 N N . LYS A 1 825 ? 417.947 293.355 373.011 1.00 106.00 825 LYS A N 1
ATOM 5571 C CA . LYS A 1 825 ? 417.145 294.100 372.047 1.00 106.00 825 LYS A CA 1
ATOM 5572 C C . LYS A 1 825 ? 415.742 293.519 371.914 1.00 106.00 825 LYS A C 1
ATOM 5573 O O . LYS A 1 825 ? 414.761 294.266 371.826 1.00 106.00 825 LYS A O 1
ATOM 5579 N N . LYS A 1 826 ? 415.625 292.192 371.894 1.00 102.32 826 LYS A N 1
ATOM 5580 C CA . LYS A 1 826 ? 414.330 291.570 371.649 1.00 102.32 826 LYS A CA 1
ATOM 5581 C C . LYS A 1 826 ? 413.395 291.660 372.848 1.00 102.32 826 LYS A C 1
ATOM 5582 O O . LYS A 1 826 ? 412.172 291.667 372.670 1.00 102.32 826 LYS A O 1
ATOM 5588 N N . GLU A 1 827 ? 413.938 291.721 374.063 1.00 116.23 827 GLU A N 1
ATOM 5589 C CA . GLU A 1 827 ? 413.122 291.615 375.268 1.00 116.23 827 GLU A CA 1
ATOM 5590 C C . GLU A 1 827 ? 412.121 292.756 375.402 1.00 116.23 827 GLU A C 1
ATOM 5591 O O . GLU A 1 827 ? 410.907 292.527 375.394 1.00 116.23 827 GLU A O 1
ATOM 5597 N N . GLY A 1 828 ? 412.615 293.984 375.524 1.00 124.01 828 GLY A N 1
ATOM 5598 C CA . GLY A 1 828 ? 411.772 295.130 375.781 1.00 124.01 828 GLY A CA 1
ATOM 5599 C C . GLY A 1 828 ? 411.623 295.488 377.244 1.00 124.01 828 GLY A C 1
ATOM 5600 O O . GLY A 1 828 ? 410.959 296.485 377.554 1.00 124.01 828 GLY A O 1
ATOM 5601 N N . ILE A 1 829 ? 412.215 294.710 378.148 1.00 128.31 829 ILE A N 1
ATOM 5602 C CA . ILE A 1 829 ? 412.169 295.011 379.574 1.00 128.31 829 ILE A CA 1
ATOM 5603 C C . ILE A 1 829 ? 413.158 296.128 379.873 1.00 128.31 829 ILE A C 1
ATOM 5604 O O . ILE A 1 829 ? 414.096 296.363 379.103 1.00 128.31 829 ILE A O 1
ATOM 5609 N N . THR A 1 830 ? 412.959 296.823 380.988 1.00 122.13 830 THR A N 1
ATOM 5610 C CA . THR A 1 830 ? 413.808 297.947 381.348 1.00 122.13 830 THR A CA 1
ATOM 5611 C C . THR A 1 830 ? 415.135 297.459 381.923 1.00 122.13 830 THR A C 1
ATOM 5612 O O . THR A 1 830 ? 415.335 296.270 382.184 1.00 122.13 830 THR A O 1
ATOM 5616 N N . VAL A 1 831 ? 416.053 298.408 382.115 1.00 134.34 831 VAL A N 1
ATOM 5617 C CA . VAL A 1 831 ? 417.362 298.081 382.673 1.00 134.34 831 VAL A CA 1
ATOM 5618 C C . VAL A 1 831 ? 417.214 297.514 384.078 1.00 134.34 831 VAL A C 1
ATOM 5619 O O . VAL A 1 831 ? 417.913 296.567 384.458 1.00 134.34 831 VAL A O 1
ATOM 5623 N N . GLU A 1 832 ? 416.309 298.086 384.874 1.00 125.24 832 GLU A N 1
ATOM 5624 C CA . GLU A 1 832 ? 416.080 297.579 386.223 1.00 125.24 832 GLU A CA 1
ATOM 5625 C C . GLU A 1 832 ? 415.555 296.148 386.194 1.00 125.24 832 GLU A C 1
ATOM 5626 O O . GLU A 1 832 ? 416.003 295.297 386.972 1.00 125.24 832 GLU A O 1
ATOM 5632 N N . ASP A 1 833 ? 414.602 295.866 385.304 1.00 113.08 833 ASP A N 1
ATOM 5633 C CA . ASP A 1 833 ? 414.076 294.510 385.196 1.00 113.08 833 ASP A CA 1
ATOM 5634 C C . ASP A 1 833 ? 415.160 293.535 384.763 1.00 113.08 833 ASP A C 1
ATOM 5635 O O . ASP A 1 833 ? 415.262 292.426 385.300 1.00 113.08 833 ASP A O 1
ATOM 5640 N N . SER A 1 834 ? 415.988 293.935 383.798 1.00 126.35 834 SER A N 1
ATOM 5641 C CA . SER A 1 834 ? 417.030 293.038 383.310 1.00 126.35 834 SER A CA 1
ATOM 5642 C C . SER A 1 834 ? 418.131 292.848 384.348 1.00 126.35 834 SER A C 1
ATOM 5643 O O . SER A 1 834 ? 418.822 291.823 384.349 1.00 126.35 834 SER A O 1
ATOM 5646 N N . PHE A 1 835 ? 418.313 293.826 385.239 1.00 122.01 835 PHE A N 1
ATOM 5647 C CA . PHE A 1 835 ? 419.234 293.638 386.356 1.00 122.01 835 PHE A CA 1
ATOM 5648 C C . PHE A 1 835 ? 418.651 292.682 387.385 1.00 122.01 835 PHE A C 1
ATOM 5649 O O . PHE A 1 835 ? 419.367 291.838 387.937 1.00 122.01 835 PHE A O 1
ATOM 5657 N N . ARG A 1 836 ? 417.351 292.806 387.660 1.00 123.28 836 ARG A N 1
ATOM 5658 C CA . ARG A 1 836 ? 416.683 291.847 388.533 1.00 123.28 836 ARG A CA 1
ATOM 5659 C C . ARG A 1 836 ? 416.717 290.445 387.943 1.00 123.28 836 ARG A C 1
ATOM 5660 O O . ARG A 1 836 ? 416.681 289.457 388.684 1.00 123.28 836 ARG A O 1
ATOM 5668 N N . ALA A 1 837 ? 416.784 290.345 386.615 1.00 108.44 837 ALA A N 1
ATOM 5669 C CA . ALA A 1 837 ? 416.779 289.048 385.952 1.00 108.44 837 ALA A CA 1
ATOM 5670 C C . ALA A 1 837 ? 417.995 288.200 386.299 1.00 108.44 837 ALA A C 1
ATOM 5671 O O . ALA A 1 837 ? 417.965 286.984 386.083 1.00 108.44 837 ALA A O 1
ATOM 5673 N N . ILE A 1 838 ? 419.059 288.798 386.824 1.00 116.45 838 ILE A N 1
ATOM 5674 C CA . ILE A 1 838 ? 420.287 288.081 387.145 1.00 116.45 838 ILE A CA 1
ATOM 5675 C C . ILE A 1 838 ? 420.399 287.812 388.642 1.00 116.45 838 ILE A C 1
ATOM 5676 O O . ILE A 1 838 ? 420.620 286.676 389.063 1.00 116.45 838 ILE A O 1
ATOM 5681 N N . ASP A 1 839 ? 420.245 288.852 389.463 1.00 140.84 839 ASP A N 1
ATOM 5682 C CA . ASP A 1 839 ? 420.395 288.735 390.914 1.00 140.84 839 ASP A CA 1
ATOM 5683 C C . ASP A 1 839 ? 419.156 288.049 391.483 1.00 140.84 839 ASP A C 1
ATOM 5684 O O . ASP A 1 839 ? 418.166 288.680 391.858 1.00 140.84 839 ASP A O 1
ATOM 5689 N N . GLN A 1 840 ? 419.223 286.719 391.554 1.00 115.32 840 GLN A N 1
ATOM 5690 C CA . GLN A 1 840 ? 418.073 285.921 391.960 1.00 115.32 840 GLN A CA 1
ATOM 5691 C C . GLN A 1 840 ? 417.892 285.857 393.471 1.00 115.32 840 GLN A C 1
ATOM 5692 O O . GLN A 1 840 ? 416.805 285.494 393.934 1.00 115.32 840 GLN A O 1
ATOM 5698 N N . ASN A 1 841 ? 418.918 286.200 394.246 1.00 126.70 841 ASN A N 1
ATOM 5699 C CA . ASN A 1 841 ? 418.837 286.181 395.699 1.00 126.70 841 ASN A CA 1
ATOM 5700 C C . ASN A 1 841 ? 418.549 287.558 396.284 1.00 126.70 841 ASN A C 1
ATOM 5701 O O . ASN A 1 841 ? 418.653 287.737 397.502 1.00 126.70 841 ASN A O 1
ATOM 5706 N N . PHE A 1 842 ? 418.193 288.532 395.443 1.00 126.22 842 PHE A N 1
ATOM 5707 C CA . PHE A 1 842 ? 417.939 289.907 395.874 1.00 126.22 842 PHE A CA 1
ATOM 5708 C C . PHE A 1 842 ? 419.157 290.510 396.568 1.00 126.22 842 PHE A C 1
ATOM 5709 O O . PHE A 1 842 ? 419.028 291.393 397.420 1.00 126.22 842 PHE A O 1
ATOM 5717 N N . LYS A 1 843 ? 420.349 290.038 396.207 1.00 129.29 843 LYS A N 1
ATOM 5718 C CA . LYS A 1 843 ? 421.582 290.473 396.848 1.00 129.29 843 LYS A CA 1
ATOM 5719 C C . LYS A 1 843 ? 422.136 291.766 396.268 1.00 129.29 843 LYS A C 1
ATOM 5720 O O . LYS A 1 843 ? 423.130 292.278 396.797 1.00 129.29 843 LYS A O 1
ATOM 5726 N N . ARG A 1 844 ? 421.542 292.285 395.189 1.00 126.17 844 ARG A N 1
ATOM 5727 C CA . ARG A 1 844 ? 421.958 293.531 394.546 1.00 126.17 844 ARG A CA 1
ATOM 5728 C C . ARG A 1 844 ? 423.344 293.409 393.929 1.00 126.17 844 ARG A C 1
ATOM 5729 O O . ARG A 1 844 ? 423.833 294.352 393.298 1.00 126.17 844 ARG A O 1
ATOM 5737 N N . GLU A 1 845 ? 423.982 292.256 394.096 1.00 125.70 845 GLU A N 1
ATOM 5738 C CA . GLU A 1 845 ? 425.350 292.060 393.643 1.00 125.70 845 GLU A CA 1
ATOM 5739 C C . GLU A 1 845 ? 425.433 290.771 392.845 1.00 125.70 845 GLU A C 1
ATOM 5740 O O . GLU A 1 845 ? 425.100 289.695 393.350 1.00 125.70 845 GLU A O 1
ATOM 5746 N N . ILE A 1 846 ? 425.861 290.890 391.592 1.00 119.99 846 ILE A N 1
ATOM 5747 C CA . ILE A 1 846 ? 426.019 289.741 390.711 1.00 119.99 846 ILE A CA 1
ATOM 5748 C C . ILE A 1 846 ? 427.403 289.169 390.989 1.00 119.99 846 ILE A C 1
ATOM 5749 O O . ILE A 1 846 ? 428.391 289.567 390.372 1.00 119.99 846 ILE A O 1
ATOM 5754 N N . ASN A 1 847 ? 427.479 288.238 391.934 1.00 122.51 847 ASN A N 1
ATOM 5755 C CA . ASN A 1 847 ? 428.739 287.582 392.250 1.00 122.51 847 ASN A CA 1
ATOM 5756 C C . ASN A 1 847 ? 429.076 286.597 391.133 1.00 122.51 847 ASN A C 1
ATOM 5757 O O . ASN A 1 847 ? 428.382 286.512 390.116 1.00 122.51 847 ASN A O 1
ATOM 5762 N N . VAL A 1 848 ? 430.160 285.837 391.306 1.00 126.95 848 VAL A N 1
ATOM 5763 C CA . VAL A 1 848 ? 430.529 284.859 390.288 1.00 126.95 848 VAL A CA 1
ATOM 5764 C C . VAL A 1 848 ? 429.447 283.797 390.147 1.00 126.95 848 VAL A C 1
ATOM 5765 O O . VAL A 1 848 ? 429.172 283.325 389.037 1.00 126.95 848 VAL A O 1
ATOM 5769 N N . ASP A 1 849 ? 428.797 283.425 391.253 1.00 125.73 849 ASP A N 1
ATOM 5770 C CA . ASP A 1 849 ? 427.720 282.445 391.187 1.00 125.73 849 ASP A CA 1
ATOM 5771 C C . ASP A 1 849 ? 426.537 282.969 390.381 1.00 125.73 849 ASP A C 1
ATOM 5772 O O . ASP A 1 849 ? 426.012 282.264 389.511 1.00 125.73 849 ASP A O 1
ATOM 5777 N N . ASP A 1 850 ? 426.107 284.204 390.650 1.00 127.28 850 ASP A N 1
ATOM 5778 C CA . ASP A 1 850 ? 424.997 284.779 389.897 1.00 127.28 850 ASP A CA 1
ATOM 5779 C C . ASP A 1 850 ? 425.343 284.891 388.419 1.00 127.28 850 ASP A C 1
ATOM 5780 O O . ASP A 1 850 ? 424.520 284.569 387.550 1.00 127.28 850 ASP A O 1
ATOM 5785 N N . LEU A 1 851 ? 426.562 285.343 388.118 1.00 131.63 851 LEU A N 1
ATOM 5786 C CA . LEU A 1 851 ? 426.970 285.502 386.728 1.00 131.63 851 LEU A CA 1
ATOM 5787 C C . LEU A 1 851 ? 426.989 284.166 386.000 1.00 131.63 851 LEU A C 1
ATOM 5788 O O . LEU A 1 851 ? 426.490 284.064 384.875 1.00 131.63 851 LEU A O 1
ATOM 5793 N N . GLU A 1 852 ? 427.551 283.125 386.623 1.00 133.54 852 GLU A N 1
ATOM 5794 C CA . GLU A 1 852 ? 427.605 281.831 385.949 1.00 133.54 852 GLU A CA 1
ATOM 5795 C C . GLU A 1 852 ? 426.211 281.235 385.795 1.00 133.54 852 GLU A C 1
ATOM 5796 O O . GLU A 1 852 ? 425.916 280.590 384.781 1.00 133.54 852 GLU A O 1
ATOM 5802 N N . ILE A 1 853 ? 425.338 281.441 386.786 1.00 131.03 853 ILE A N 1
ATOM 5803 C CA . ILE A 1 853 ? 423.962 280.966 386.670 1.00 131.03 853 ILE A CA 1
ATOM 5804 C C . ILE A 1 853 ? 423.282 281.615 385.473 1.00 131.03 853 ILE A C 1
ATOM 5805 O O . ILE A 1 853 ? 422.668 280.937 384.639 1.00 131.03 853 ILE A O 1
ATOM 5810 N N . PHE A 1 854 ? 423.402 282.939 385.358 1.00 125.24 854 PHE A N 1
ATOM 5811 C CA . PHE A 1 854 ? 422.777 283.635 384.239 1.00 125.24 854 PHE A CA 1
ATOM 5812 C C . PHE A 1 854 ? 423.387 283.206 382.909 1.00 125.24 854 PHE A C 1
ATOM 5813 O O . PHE A 1 854 ? 422.673 283.062 381.909 1.00 125.24 854 PHE A O 1
ATOM 5821 N N . LEU A 1 855 ? 424.706 283.004 382.877 1.00 135.64 855 LEU A N 1
ATOM 5822 C CA . LEU A 1 855 ? 425.368 282.606 381.640 1.00 135.64 855 LEU A CA 1
ATOM 5823 C C . LEU A 1 855 ? 424.891 281.237 381.170 1.00 135.64 855 LEU A C 1
ATOM 5824 O O . LEU A 1 855 ? 424.476 281.076 380.017 1.00 135.64 855 LEU A O 1
ATOM 5829 N N . LYS A 1 856 ? 424.936 280.234 382.052 1.00 141.43 856 LYS A N 1
ATOM 5830 C CA . LYS A 1 856 ? 424.621 278.880 381.608 1.00 141.43 856 LYS A CA 1
ATOM 5831 C C . LYS A 1 856 ? 423.122 278.692 381.403 1.00 141.43 856 LYS A C 1
ATOM 5832 O O . LYS A 1 856 ? 422.706 277.917 380.534 1.00 141.43 856 LYS A O 1
ATOM 5838 N N . ASP A 1 857 ? 422.294 279.388 382.184 1.00 144.50 857 ASP A N 1
ATOM 5839 C CA . ASP A 1 857 ? 420.853 279.202 382.054 1.00 144.50 857 ASP A CA 1
ATOM 5840 C C . ASP A 1 857 ? 420.318 279.871 380.794 1.00 144.50 857 ASP A C 1
ATOM 5841 O O . ASP A 1 857 ? 419.757 279.206 379.916 1.00 144.50 857 ASP A O 1
ATOM 5846 N N . CYS A 1 858 ? 420.485 281.188 380.684 1.00 126.99 858 CYS A N 1
ATOM 5847 C CA . CYS A 1 858 ? 419.895 281.922 379.570 1.00 126.99 858 CYS A CA 1
ATOM 5848 C C . CYS A 1 858 ? 420.727 281.781 378.299 1.00 126.99 858 CYS A C 1
ATOM 5849 O O . CYS A 1 858 ? 420.241 281.285 377.278 1.00 126.99 858 CYS A O 1
ATOM 5852 N N . LEU A 1 859 ? 421.987 282.212 378.347 1.00 127.56 859 LEU A N 1
ATOM 5853 C CA . LEU A 1 859 ? 422.839 282.214 377.164 1.00 127.56 859 LEU A CA 1
ATOM 5854 C C . LEU A 1 859 ? 423.205 280.816 376.687 1.00 127.56 859 LEU A C 1
ATOM 5855 O O . LEU A 1 859 ? 423.751 280.684 375.586 1.00 127.56 859 LEU A O 1
ATOM 5860 N N . LYS A 1 860 ? 422.927 279.784 377.484 1.00 125.55 860 LYS A N 1
ATOM 5861 C CA . LYS A 1 860 ? 423.120 278.389 377.082 1.00 125.55 860 LYS A CA 1
ATOM 5862 C C . LYS A 1 860 ? 424.585 278.088 376.776 1.00 125.55 860 LYS A C 1
ATOM 5863 O O . LYS A 1 860 ? 424.903 277.277 375.904 1.00 125.55 860 LYS A O 1
ATOM 5869 N N . VAL A 1 861 ? 425.486 278.744 377.498 1.00 151.76 861 VAL A N 1
ATOM 5870 C CA . VAL A 1 861 ? 426.913 278.480 377.360 1.00 151.76 861 VAL A CA 1
ATOM 5871 C C . VAL A 1 861 ? 427.227 277.132 377.995 1.00 151.76 861 VAL A C 1
ATOM 5872 O O . VAL A 1 861 ? 426.737 276.817 379.086 1.00 151.76 861 VAL A O 1
ATOM 5876 N N . LYS A 1 862 ? 428.042 276.330 377.310 1.00 161.64 862 LYS A N 1
ATOM 5877 C CA . LYS A 1 862 ? 428.358 274.992 377.792 1.00 161.64 862 LYS A CA 1
ATOM 5878 C C . LYS A 1 862 ? 429.126 275.055 379.106 1.00 161.64 862 LYS A C 1
ATOM 5879 O O . LYS A 1 862 ? 429.974 275.928 379.311 1.00 161.64 862 LYS A O 1
ATOM 5885 N N . SER A 1 863 ? 428.820 274.113 380.003 1.00 187.17 863 SER A N 1
ATOM 5886 C CA . SER A 1 863 ? 429.466 274.094 381.312 1.00 187.17 863 SER A CA 1
ATOM 5887 C C . SER A 1 863 ? 430.942 273.736 381.210 1.00 187.17 863 SER A C 1
ATOM 5888 O O . SER A 1 863 ? 431.741 274.166 382.051 1.00 187.17 863 SER A O 1
ATOM 5891 N N . GLU A 1 864 ? 431.323 272.950 380.199 1.00 193.65 864 GLU A N 1
ATOM 5892 C CA . GLU A 1 864 ? 432.731 272.615 380.014 1.00 193.65 864 GLU A CA 1
ATOM 5893 C C . GLU A 1 864 ? 433.565 273.850 379.707 1.00 193.65 864 GLU A C 1
ATOM 5894 O O . GLU A 1 864 ? 434.758 273.891 380.030 1.00 193.65 864 GLU A O 1
ATOM 5900 N N . GLU A 1 865 ? 432.960 274.862 379.087 1.00 164.76 865 GLU A N 1
ATOM 5901 C CA . GLU A 1 865 ? 433.678 276.062 378.679 1.00 164.76 865 GLU A CA 1
ATOM 5902 C C . GLU A 1 865 ? 433.831 277.083 379.798 1.00 164.76 865 GLU A C 1
ATOM 5903 O O . GLU A 1 865 ? 434.540 278.076 379.609 1.00 164.76 865 GLU A O 1
ATOM 5909 N N . LEU A 1 866 ? 433.185 276.878 380.942 1.00 164.20 866 LEU A N 1
ATOM 5910 C CA . LEU A 1 866 ? 433.211 277.837 382.045 1.00 164.20 866 LEU A CA 1
ATOM 5911 C C . LEU A 1 866 ? 434.119 277.307 383.151 1.00 164.20 866 LEU A C 1
ATOM 5912 O O . LEU A 1 866 ? 433.797 276.317 383.813 1.00 164.20 866 LEU A O 1
ATOM 5917 N N . ASN A 1 867 ? 435.255 277.968 383.349 1.00 160.83 867 ASN A N 1
ATOM 5918 C CA . ASN A 1 867 ? 436.117 277.730 384.498 1.00 160.83 867 ASN A CA 1
ATOM 5919 C C . ASN A 1 867 ? 436.208 278.994 385.343 1.00 160.83 867 ASN A C 1
ATOM 5920 O O . ASN A 1 867 ? 435.727 280.064 384.962 1.00 160.83 867 ASN A O 1
ATOM 5925 N N . LYS A 1 868 ? 436.846 278.859 386.507 1.00 159.78 868 LYS A N 1
ATOM 5926 C CA . LYS A 1 868 ? 436.974 279.999 387.406 1.00 159.78 868 LYS A CA 1
ATOM 5927 C C . LYS A 1 868 ? 437.776 281.127 386.769 1.00 159.78 868 LYS A C 1
ATOM 5928 O O . LYS A 1 868 ? 437.474 282.304 386.995 1.00 159.78 868 LYS A O 1
ATOM 5934 N N . ALA A 1 869 ? 438.785 280.792 385.960 1.00 150.05 869 ALA A N 1
ATOM 5935 C CA . ALA A 1 869 ? 439.688 281.812 385.436 1.00 150.05 869 ALA A CA 1
ATOM 5936 C C . ALA A 1 869 ? 438.964 282.793 384.517 1.00 150.05 869 ALA A C 1
ATOM 5937 O O . ALA A 1 869 ? 439.017 284.011 384.728 1.00 150.05 869 ALA A O 1
ATOM 5939 N N . LYS A 1 870 ? 438.264 282.288 383.498 1.00 137.30 870 LYS A N 1
ATOM 5940 C CA . LYS A 1 870 ? 437.664 283.215 382.543 1.00 137.30 870 LYS A CA 1
ATOM 5941 C C . LYS A 1 870 ? 436.388 283.844 383.086 1.00 137.30 870 LYS A C 1
ATOM 5942 O O . LYS A 1 870 ? 436.051 284.970 382.709 1.00 137.30 870 LYS A O 1
ATOM 5948 N N . LEU A 1 871 ? 435.665 283.148 383.965 1.00 125.70 871 LEU A N 1
ATOM 5949 C CA . LEU A 1 871 ? 434.544 283.794 384.638 1.00 125.70 871 LEU A CA 1
ATOM 5950 C C . LEU A 1 871 ? 435.024 284.946 385.512 1.00 125.70 871 LEU A C 1
ATOM 5951 O O . LEU A 1 871 ? 434.401 286.014 385.541 1.00 125.70 871 LEU A O 1
ATOM 5956 N N . ASP A 1 872 ? 436.139 284.753 386.222 1.00 145.18 872 ASP A N 1
ATOM 5957 C CA . ASP A 1 872 ? 436.726 285.848 386.988 1.00 145.18 872 ASP A CA 1
ATOM 5958 C C . ASP A 1 872 ? 437.189 286.972 386.070 1.00 145.18 872 ASP A C 1
ATOM 5959 O O . ASP A 1 872 ? 437.065 288.153 386.413 1.00 145.18 872 ASP A O 1
ATOM 5964 N N . ARG A 1 873 ? 437.738 286.624 384.903 1.00 132.80 873 ARG A N 1
ATOM 5965 C CA . ARG A 1 873 ? 438.135 287.650 383.943 1.00 132.80 873 ARG A CA 1
ATOM 5966 C C . ARG A 1 873 ? 436.935 288.467 383.479 1.00 132.80 873 ARG A C 1
ATOM 5967 O O . ARG A 1 873 ? 437.002 289.699 383.414 1.00 132.80 873 ARG A O 1
ATOM 5975 N N . LEU A 1 874 ? 435.828 287.797 383.158 1.00 116.88 874 LEU A N 1
ATOM 5976 C CA . LEU A 1 874 ? 434.623 288.510 382.748 1.00 116.88 874 LEU A CA 1
ATOM 5977 C C . LEU A 1 874 ? 434.091 289.382 383.876 1.00 116.88 874 LEU A C 1
ATOM 5978 O O . LEU A 1 874 ? 433.664 290.518 383.644 1.00 116.88 874 LEU A O 1
ATOM 5983 N N . PHE A 1 875 ? 434.108 288.864 385.104 1.00 126.61 875 PHE A N 1
ATOM 5984 C CA . PHE A 1 875 ? 433.634 289.643 386.242 1.00 126.61 875 PHE A CA 1
ATOM 5985 C C . PHE A 1 875 ? 434.489 290.884 386.457 1.00 126.61 875 PHE A C 1
ATOM 5986 O O . PHE A 1 875 ? 433.964 291.969 386.733 1.00 126.61 875 PHE A O 1
ATOM 5994 N N . LYS A 1 876 ? 435.812 290.742 386.341 1.00 131.25 876 LYS A N 1
ATOM 5995 C CA . LYS A 1 876 ? 436.695 291.897 386.457 1.00 131.25 876 LYS A CA 1
ATOM 5996 C C . LYS A 1 876 ? 436.476 292.879 385.315 1.00 131.25 876 LYS A C 1
ATOM 5997 O O . LYS A 1 876 ? 436.604 294.094 385.506 1.00 131.25 876 LYS A O 1
ATOM 6003 N N . LEU A 1 877 ? 436.153 292.372 384.122 1.00 130.91 877 LEU A N 1
ATOM 6004 C CA . LEU A 1 877 ? 435.806 293.255 383.014 1.00 130.91 877 LEU A CA 1
ATOM 6005 C C . LEU A 1 877 ? 434.531 294.028 383.299 1.00 130.91 877 LEU A C 1
ATOM 6006 O O . LEU A 1 877 ? 434.427 295.208 382.943 1.00 130.91 877 LEU A O 1
ATOM 6011 N N . ILE A 1 878 ? 433.553 293.386 383.932 1.00 129.47 878 ILE A N 1
ATOM 6012 C CA . ILE A 1 878 ? 432.322 294.084 384.268 1.00 129.47 878 ILE A CA 1
ATOM 6013 C C . ILE A 1 878 ? 432.576 295.115 385.355 1.00 129.47 878 ILE A C 1
ATOM 6014 O O . ILE A 1 878 ? 432.137 296.263 385.244 1.00 129.47 878 ILE A O 1
ATOM 6019 N N . ASP A 1 879 ? 433.334 294.741 386.385 1.00 142.13 879 ASP A N 1
ATOM 6020 C CA . ASP A 1 879 ? 433.469 295.545 387.599 1.00 142.13 879 ASP A CA 1
ATOM 6021 C C . ASP A 1 879 ? 434.215 296.832 387.280 1.00 142.13 879 ASP A C 1
ATOM 6022 O O . ASP A 1 879 ? 435.429 296.829 387.066 1.00 142.13 879 ASP A O 1
ATOM 6027 N N . GLN A 1 880 ? 433.484 297.948 387.252 1.00 124.28 880 GLN A N 1
ATOM 6028 C CA . GLN A 1 880 ? 434.125 299.231 386.997 1.00 124.28 880 GLN A CA 1
ATOM 6029 C C . GLN A 1 880 ? 434.912 299.702 388.211 1.00 124.28 880 GLN A C 1
ATOM 6030 O O . GLN A 1 880 ? 436.042 300.185 388.079 1.00 124.28 880 GLN A O 1
ATOM 6036 N N . TYR A 1 881 ? 434.343 299.549 389.403 1.00 117.48 881 TYR A N 1
ATOM 6037 C CA . TYR A 1 881 ? 434.906 300.128 390.613 1.00 117.48 881 TYR A CA 1
ATOM 6038 C C . TYR A 1 881 ? 435.807 299.156 391.365 1.00 117.48 881 TYR A C 1
ATOM 6039 O O . TYR A 1 881 ? 436.271 299.481 392.463 1.00 117.48 881 TYR A O 1
ATOM 6048 N N . LYS A 1 882 ? 436.062 297.975 390.796 1.00 136.62 882 LYS A N 1
ATOM 6049 C CA . LYS A 1 882 ? 436.975 296.978 391.364 1.00 136.62 882 LYS A CA 1
ATOM 6050 C C . LYS A 1 882 ? 436.599 296.626 392.804 1.00 136.62 882 LYS A C 1
ATOM 6051 O O . LYS A 1 882 ? 437.451 296.527 393.690 1.00 136.62 882 LYS A O 1
ATOM 6057 N N . ARG A 1 883 ? 435.302 296.434 393.032 1.00 122.28 883 ARG A N 1
ATOM 6058 C CA . ARG A 1 883 ? 434.772 296.154 394.359 1.00 122.28 883 ARG A CA 1
ATOM 6059 C C . ARG A 1 883 ? 434.529 294.669 394.598 1.00 122.28 883 ARG A C 1
ATOM 6060 O O . ARG A 1 883 ? 434.180 294.279 395.717 1.00 122.28 883 ARG A O 1
ATOM 6068 N N . GLY A 1 884 ? 434.705 293.835 393.578 1.00 120.16 884 GLY A N 1
ATOM 6069 C CA . GLY A 1 884 ? 434.479 292.411 393.731 1.00 120.16 884 GLY A CA 1
ATOM 6070 C C . GLY A 1 884 ? 433.012 292.048 393.837 1.00 120.16 884 GLY A C 1
ATOM 6071 O O . GLY A 1 884 ? 432.668 290.915 394.185 1.00 120.16 884 GLY A O 1
ATOM 6072 N N . LYS A 1 885 ? 432.138 293.006 393.537 1.00 120.07 885 LYS A N 1
ATOM 6073 C CA . LYS A 1 885 ? 430.696 292.794 393.557 1.00 120.07 885 LYS A CA 1
ATOM 6074 C C . LYS A 1 885 ? 430.027 293.880 392.726 1.00 120.07 885 LYS A C 1
ATOM 6075 O O . LYS A 1 885 ? 430.338 295.064 392.881 1.00 120.07 885 LYS A O 1
ATOM 6081 N N . VAL A 1 886 ? 429.122 293.471 391.841 1.00 128.04 886 VAL A N 1
ATOM 6082 C CA . VAL A 1 886 ? 428.563 294.336 390.807 1.00 128.04 886 VAL A CA 1
ATOM 6083 C C . VAL A 1 886 ? 427.210 294.857 391.279 1.00 128.04 886 VAL A C 1
ATOM 6084 O O . VAL A 1 886 ? 426.244 294.096 391.390 1.00 128.04 886 VAL A O 1
ATOM 6088 N N . ASN A 1 887 ? 427.136 296.158 391.556 1.00 132.74 887 ASN A N 1
ATOM 6089 C CA . ASN A 1 887 ? 425.880 296.795 391.933 1.00 132.74 887 ASN A CA 1
ATOM 6090 C C . ASN A 1 887 ? 425.097 297.204 390.683 1.00 132.74 887 ASN A C 1
ATOM 6091 O O . ASN A 1 887 ? 425.407 296.800 389.558 1.00 132.74 887 ASN A O 1
ATOM 6096 N N . PHE A 1 888 ? 424.054 298.015 390.883 1.00 131.75 888 PHE A N 1
ATOM 6097 C CA . PHE A 1 888 ? 423.230 298.474 389.768 1.00 131.75 888 PHE A CA 1
ATOM 6098 C C . PHE A 1 888 ? 424.024 299.368 388.821 1.00 131.75 888 PHE A C 1
ATOM 6099 O O . PHE A 1 888 ? 423.934 299.216 387.596 1.00 131.75 888 PHE A O 1
ATOM 6107 N N . VAL A 1 889 ? 424.813 300.298 389.367 1.00 134.72 889 VAL A N 1
ATOM 6108 C CA . VAL A 1 889 ? 425.613 301.192 388.529 1.00 134.72 889 VAL A CA 1
ATOM 6109 C C . VAL A 1 889 ? 426.530 300.380 387.631 1.00 134.72 889 VAL A C 1
ATOM 6110 O O . VAL A 1 889 ? 426.679 300.661 386.435 1.00 134.72 889 VAL A O 1
ATOM 6114 N N . ASP A 1 890 ? 427.165 299.363 388.208 1.00 135.60 890 ASP A N 1
ATOM 6115 C CA . ASP A 1 890 ? 428.187 298.606 387.504 1.00 135.60 890 ASP A CA 1
ATOM 6116 C C . ASP A 1 890 ? 427.602 297.908 386.280 1.00 135.60 890 ASP A C 1
ATOM 6117 O O . ASP A 1 890 ? 428.088 298.088 385.155 1.00 135.60 890 ASP A O 1
ATOM 6122 N N . TRP A 1 891 ? 426.514 297.161 386.472 1.00 126.17 891 TRP A N 1
ATOM 6123 C CA . TRP A 1 891 ? 425.911 296.444 385.355 1.00 126.17 891 TRP A CA 1
ATOM 6124 C C . TRP A 1 891 ? 425.276 297.411 384.366 1.00 126.17 891 TRP A C 1
ATOM 6125 O O . TRP A 1 891 ? 425.299 297.174 383.151 1.00 126.17 891 TRP A O 1
ATOM 6136 N N . LYS A 1 892 ? 424.689 298.499 384.869 1.00 132.23 892 LYS A N 1
ATOM 6137 C CA . LYS A 1 892 ? 424.066 299.473 383.982 1.00 132.23 892 LYS A CA 1
ATOM 6138 C C . LYS A 1 892 ? 425.091 300.080 383.037 1.00 132.23 892 LYS A C 1
ATOM 6139 O O . LYS A 1 892 ? 424.841 300.213 381.834 1.00 132.23 892 LYS A O 1
ATOM 6145 N N . ARG A 1 893 ? 426.259 300.452 383.563 1.00 132.01 893 ARG A N 1
ATOM 6146 C CA . ARG A 1 893 ? 427.295 301.001 382.697 1.00 132.01 893 ARG A CA 1
ATOM 6147 C C . ARG A 1 893 ? 427.876 299.925 381.792 1.00 132.01 893 ARG A C 1
ATOM 6148 O O . ARG A 1 893 ? 428.332 300.229 380.684 1.00 132.01 893 ARG A O 1
ATOM 6156 N N . PHE A 1 894 ? 427.869 298.667 382.242 1.00 131.66 894 PHE A N 1
ATOM 6157 C CA . PHE A 1 894 ? 428.281 297.576 381.362 1.00 131.66 894 PHE A CA 1
ATOM 6158 C C . PHE A 1 894 ? 427.364 297.462 380.150 1.00 131.66 894 PHE A C 1
ATOM 6159 O O . PHE A 1 894 ? 427.830 297.245 379.026 1.00 131.66 894 PHE A O 1
ATOM 6167 N N . ILE A 1 895 ? 426.059 297.606 380.359 1.00 118.36 895 ILE A N 1
ATOM 6168 C CA . ILE A 1 895 ? 425.101 297.402 379.275 1.00 118.36 895 ILE A CA 1
ATOM 6169 C C . ILE A 1 895 ? 424.922 298.639 378.394 1.00 118.36 895 ILE A C 1
ATOM 6170 O O . ILE A 1 895 ? 424.751 298.510 377.178 1.00 118.36 895 ILE A O 1
ATOM 6175 N N . MET A 1 896 ? 424.964 299.839 378.971 1.00 148.39 896 MET A N 1
ATOM 6176 C CA . MET A 1 896 ? 424.563 301.049 378.262 1.00 148.39 896 MET A CA 1
ATOM 6177 C C . MET A 1 896 ? 425.707 301.730 377.523 1.00 148.39 896 MET A C 1
ATOM 6178 O O . MET A 1 896 ? 425.495 302.235 376.417 1.00 148.39 896 MET A O 1
ATOM 6183 N N . GLU A 1 897 ? 426.918 301.712 378.081 1.00 157.14 897 GLU A N 1
ATOM 6184 C CA . GLU A 1 897 ? 427.993 302.571 377.596 1.00 157.14 897 GLU A CA 1
ATOM 6185 C C . GLU A 1 897 ? 428.295 302.329 376.122 1.00 157.14 897 GLU A C 1
ATOM 6186 O O . GLU A 1 897 ? 428.281 301.192 375.643 1.00 157.14 897 GLU A O 1
ATOM 6192 N N . ASP A 1 898 ? 428.568 303.416 375.404 1.00 172.33 898 ASP A N 1
ATOM 6193 C CA . ASP A 1 898 ? 428.958 303.355 374.004 1.00 172.33 898 ASP A CA 1
ATOM 6194 C C . ASP A 1 898 ? 430.473 303.232 373.887 1.00 172.33 898 ASP A C 1
ATOM 6195 O O . ASP A 1 898 ? 431.228 303.802 374.679 1.00 172.33 898 ASP A O 1
ATOM 6200 N N . PHE A 1 899 ? 430.912 302.477 372.880 1.00 150.12 899 PHE A N 1
ATOM 6201 C CA . PHE A 1 899 ? 432.321 302.115 372.772 1.00 150.12 899 PHE A CA 1
ATOM 6202 C C . PHE A 1 899 ? 433.196 303.265 372.288 1.00 150.12 899 PHE A C 1
ATOM 6203 O O . PHE A 1 899 ? 434.310 303.440 372.795 1.00 150.12 899 PHE A O 1
ATOM 6211 N N . GLY A 1 900 ? 432.726 304.052 371.322 1.00 160.11 900 GLY A N 1
ATOM 6212 C CA . GLY A 1 900 ? 433.561 305.030 370.654 1.00 160.11 900 GLY A CA 1
ATOM 6213 C C . GLY A 1 900 ? 433.433 306.472 371.090 1.00 160.11 900 GLY A C 1
ATOM 6214 O O . GLY A 1 900 ? 433.845 307.364 370.336 1.00 160.11 900 GLY A O 1
ATOM 6215 N N . TYR A 1 901 ? 432.883 306.748 372.271 1.00 170.83 901 TYR A N 1
ATOM 6216 C CA . TYR A 1 901 ? 432.683 308.119 372.725 1.00 170.83 901 TYR A CA 1
ATOM 6217 C C . TYR A 1 901 ? 433.603 308.509 373.875 1.00 170.83 901 TYR A C 1
ATOM 6218 O O . TYR A 1 901 ? 433.465 309.611 374.417 1.00 170.83 901 TYR A O 1
ATOM 6227 N N . GLY A 1 902 ? 434.538 307.644 374.255 1.00 160.79 902 GLY A N 1
ATOM 6228 C CA . GLY A 1 902 ? 435.503 307.996 375.286 1.00 160.79 902 GLY A CA 1
ATOM 6229 C C . GLY A 1 902 ? 434.899 308.267 376.647 1.00 160.79 902 GLY A C 1
ATOM 6230 O O . GLY A 1 902 ? 435.254 309.260 377.294 1.00 160.79 902 GLY A O 1
ATOM 6231 N N . MET A 1 903 ? 433.993 307.403 377.100 1.00 146.24 903 MET A N 1
ATOM 6232 C CA . MET A 1 903 ? 433.404 307.526 378.428 1.00 146.24 903 MET A CA 1
ATOM 6233 C C . MET A 1 903 ? 434.324 307.018 379.529 1.00 146.24 903 MET A C 1
ATOM 6234 O O . MET A 1 903 ? 433.958 307.091 380.707 1.00 146.24 903 MET A O 1
ATOM 6239 N N . ASN A 1 904 ? 435.498 306.510 379.178 1.00 145.45 904 ASN A N 1
ATOM 6240 C CA . ASN A 1 904 ? 436.479 305.956 380.104 1.00 145.45 904 ASN A CA 1
ATOM 6241 C C . ASN A 1 904 ? 437.173 307.016 380.978 1.00 145.45 904 ASN A C 1
ATOM 6242 O O . ASN A 1 904 ? 438.117 306.656 381.698 1.00 145.45 904 ASN A O 1
ATOM 6247 N N . GLN A 1 905 ? 436.757 308.285 380.939 1.00 140.61 905 GLN A N 1
ATOM 6248 C CA . GLN A 1 905 ? 437.265 309.253 381.906 1.00 140.61 905 GLN A CA 1
ATOM 6249 C C . GLN A 1 905 ? 436.881 308.852 383.323 1.00 140.61 905 GLN A C 1
ATOM 6250 O O . GLN A 1 905 ? 437.680 308.990 384.256 1.00 140.61 905 GLN A O 1
ATOM 6256 N N . THR A 1 906 ? 435.652 308.361 383.501 1.00 130.40 906 THR A N 1
ATOM 6257 C CA . THR A 1 906 ? 435.212 307.874 384.802 1.00 130.40 906 THR A CA 1
ATOM 6258 C C . THR A 1 906 ? 436.064 306.717 385.300 1.00 130.40 906 THR A C 1
ATOM 6259 O O . THR A 1 906 ? 436.086 306.449 386.507 1.00 130.40 906 THR A O 1
ATOM 6263 N N . ILE A 1 907 ? 436.756 306.024 384.403 1.00 131.13 907 ILE A N 1
ATOM 6264 C CA . ILE A 1 907 ? 437.615 304.910 384.788 1.00 131.13 907 ILE A CA 1
ATOM 6265 C C . ILE A 1 907 ? 439.045 305.372 385.035 1.00 131.13 907 ILE A C 1
ATOM 6266 O O . ILE A 1 907 ? 439.638 305.059 386.070 1.00 131.13 907 ILE A O 1
ATOM 6271 N N . MET A 1 908 ? 439.625 306.130 384.102 1.00 146.45 908 MET A N 1
ATOM 6272 C CA . MET A 1 908 ? 441.006 306.575 384.242 1.00 146.45 908 MET A CA 1
ATOM 6273 C C . MET A 1 908 ? 441.149 307.849 385.068 1.00 146.45 908 MET A C 1
ATOM 6274 O O . MET A 1 908 ? 442.212 308.479 385.022 1.00 146.45 908 MET A O 1
ATOM 6279 N N . GLY A 1 909 ? 440.123 308.236 385.817 1.00 144.10 909 GLY A N 1
ATOM 6280 C CA . GLY A 1 909 ? 440.228 309.377 386.713 1.00 144.10 909 GLY A CA 1
ATOM 6281 C C . GLY A 1 909 ? 440.492 310.710 386.044 1.00 144.10 909 GLY A C 1
ATOM 6282 O O . GLY A 1 909 ? 441.353 311.469 386.507 1.00 144.10 909 GLY A O 1
ATOM 6283 N N . GLY A 1 910 ? 439.772 311.016 384.967 1.00 145.65 910 GLY A N 1
ATOM 6284 C CA . GLY A 1 910 ? 439.880 312.287 384.288 1.00 145.65 910 GLY A CA 1
ATOM 6285 C C . GLY A 1 910 ? 440.688 312.261 383.007 1.00 145.65 910 GLY A C 1
ATOM 6286 O O . GLY A 1 910 ? 440.468 313.111 382.137 1.00 145.65 910 GLY A O 1
ATOM 6287 N N . LYS A 1 911 ? 441.613 311.316 382.866 1.00 137.79 911 LYS A N 1
ATOM 6288 C CA . LYS A 1 911 ? 442.372 311.181 381.631 1.00 137.79 911 LYS A CA 1
ATOM 6289 C C . LYS A 1 911 ? 441.479 310.588 380.549 1.00 137.79 911 LYS A C 1
ATOM 6290 O O . LYS A 1 911 ? 440.770 309.606 380.789 1.00 137.79 911 LYS A O 1
ATOM 6296 N N . LYS A 1 912 ? 441.512 311.182 379.359 1.00 135.78 912 LYS A N 1
ATOM 6297 C CA . LYS A 1 912 ? 440.674 310.747 378.250 1.00 135.78 912 LYS A CA 1
ATOM 6298 C C . LYS A 1 912 ? 441.538 310.273 377.091 1.00 135.78 912 LYS A C 1
ATOM 6299 O O . LYS A 1 912 ? 442.470 310.969 376.675 1.00 135.78 912 LYS A O 1
ATOM 6305 N N . ILE A 1 913 ? 441.223 309.086 376.579 1.00 139.41 913 ILE A N 1
ATOM 6306 C CA . ILE A 1 913 ? 441.825 308.544 375.368 1.00 139.41 913 ILE A CA 1
ATOM 6307 C C . ILE A 1 913 ? 440.698 308.023 374.489 1.00 139.41 913 ILE A C 1
ATOM 6308 O O . ILE A 1 913 ? 439.863 307.236 374.949 1.00 139.41 913 ILE A O 1
ATOM 6313 N N . ASP A 1 914 ? 440.667 308.462 373.236 1.00 145.95 914 ASP A N 1
ATOM 6314 C CA . ASP A 1 914 ? 439.560 308.135 372.350 1.00 145.95 914 ASP A CA 1
ATOM 6315 C C . ASP A 1 914 ? 439.865 306.905 371.497 1.00 145.95 914 ASP A C 1
ATOM 6316 O O . ASP A 1 914 ? 441.013 306.472 371.367 1.00 145.95 914 ASP A O 1
ATOM 6321 N N . ASN A 1 915 ? 438.801 306.343 370.918 1.00 154.70 915 ASN A N 1
ATOM 6322 C CA . ASN A 1 915 ? 438.863 305.127 370.104 1.00 154.70 915 ASN A CA 1
ATOM 6323 C C . ASN A 1 915 ? 439.524 303.968 370.846 1.00 154.70 915 ASN A C 1
ATOM 6324 O O . ASN A 1 915 ? 440.094 303.066 370.229 1.00 154.70 915 ASN A O 1
ATOM 6329 N N . ILE A 1 916 ? 439.446 303.984 372.173 1.00 151.10 916 ILE A N 1
ATOM 6330 C CA . ILE A 1 916 ? 439.861 302.864 373.006 1.00 151.10 916 ILE A CA 1
ATOM 6331 C C . ILE A 1 916 ? 438.690 302.503 373.905 1.00 151.10 916 ILE A C 1
ATOM 6332 O O . ILE A 1 916 ? 438.189 303.355 374.647 1.00 151.10 916 ILE A O 1
ATOM 6337 N N . SER A 1 917 ? 438.249 301.251 373.827 1.00 143.83 917 SER A N 1
ATOM 6338 C CA . SER A 1 917 ? 437.130 300.807 374.643 1.00 143.83 917 SER A CA 1
ATOM 6339 C C . SER A 1 917 ? 437.469 300.931 376.120 1.00 143.83 917 SER A C 1
ATOM 6340 O O . SER A 1 917 ? 438.595 300.658 376.541 1.00 143.83 917 SER A O 1
ATOM 6343 N N . SER A 1 918 ? 436.489 301.367 376.910 1.00 142.88 918 SER A N 1
ATOM 6344 C CA . SER A 1 918 ? 436.645 301.341 378.357 1.00 142.88 918 SER A CA 1
ATOM 6345 C C . SER A 1 918 ? 436.697 299.923 378.903 1.00 142.88 918 SER A C 1
ATOM 6346 O O . SER A 1 918 ? 437.106 299.733 380.054 1.00 142.88 918 SER A O 1
ATOM 6349 N N . PHE A 1 919 ? 436.298 298.932 378.110 1.00 133.76 919 PHE A N 1
ATOM 6350 C CA . PHE A 1 919 ? 436.225 297.550 378.554 1.00 133.76 919 PHE A CA 1
ATOM 6351 C C . PHE A 1 919 ? 437.441 296.727 378.150 1.00 133.76 919 PHE A C 1
ATOM 6352 O O . PHE A 1 919 ? 437.452 295.514 378.383 1.00 133.76 919 PHE A O 1
ATOM 6360 N N . ASP A 1 920 ? 438.458 297.343 377.550 1.00 122.96 920 ASP A N 1
ATOM 6361 C CA . ASP A 1 920 ? 439.681 296.608 377.264 1.00 122.96 920 ASP A CA 1
ATOM 6362 C C . ASP A 1 920 ? 440.369 296.251 378.575 1.00 122.96 920 ASP A C 1
ATOM 6363 O O . ASP A 1 920 ? 440.547 297.101 379.454 1.00 122.96 920 ASP A O 1
ATOM 6368 N N . TRP A 1 921 ? 440.734 294.980 378.713 1.00 123.03 921 TRP A N 1
ATOM 6369 C CA . TRP A 1 921 ? 441.246 294.486 379.982 1.00 123.03 921 TRP A CA 1
ATOM 6370 C C . TRP A 1 921 ? 442.624 295.040 380.316 1.00 123.03 921 TRP A C 1
ATOM 6371 O O . TRP A 1 921 ? 443.014 295.018 381.489 1.00 123.03 921 TRP A O 1
ATOM 6382 N N . LYS A 1 922 ? 443.366 295.539 379.324 1.00 107.55 922 LYS A N 1
ATOM 6383 C CA . LYS A 1 922 ? 444.628 296.212 379.620 1.00 107.55 922 LYS A CA 1
ATOM 6384 C C . LYS A 1 922 ? 444.395 297.417 380.520 1.00 107.55 922 LYS A C 1
ATOM 6385 O O . LYS A 1 922 ? 445.073 297.593 381.543 1.00 107.55 922 LYS A O 1
ATOM 6391 N N . ILE A 1 923 ? 443.423 298.254 380.159 1.00 119.27 923 ILE A N 1
ATOM 6392 C CA . ILE A 1 923 ? 443.138 299.445 380.949 1.00 119.27 923 ILE A CA 1
ATOM 6393 C C . ILE A 1 923 ? 442.578 299.059 382.312 1.00 119.27 923 ILE A C 1
ATOM 6394 O O . ILE A 1 923 ? 442.867 299.712 383.319 1.00 119.27 923 ILE A O 1
ATOM 6399 N N . ASN A 1 924 ? 441.773 297.996 382.373 1.00 127.17 924 ASN A N 1
ATOM 6400 C CA . ASN A 1 924 ? 441.246 297.553 383.662 1.00 127.17 924 ASN A CA 1
ATOM 6401 C C . ASN A 1 924 ? 442.367 297.094 384.589 1.00 127.17 924 ASN A C 1
ATOM 6402 O O . ASN A 1 924 ? 442.363 297.404 385.789 1.00 127.17 924 ASN A O 1
ATOM 6407 N N . ALA A 1 925 ? 443.337 296.354 384.049 1.00 121.06 925 ALA A N 1
ATOM 6408 C CA . ALA A 1 925 ? 444.492 295.960 384.846 1.00 121.06 925 ALA A CA 1
ATOM 6409 C C . ALA A 1 925 ? 445.284 297.179 385.295 1.00 121.06 925 ALA A C 1
ATOM 6410 O O . ALA A 1 925 ? 445.767 297.232 386.432 1.00 121.06 925 ALA A O 1
ATOM 6412 N N . ARG A 1 926 ? 445.427 298.170 384.413 1.00 122.09 926 ARG A N 1
ATOM 6413 C CA . ARG A 1 926 ? 446.109 299.402 384.797 1.00 122.09 926 ARG A CA 1
ATOM 6414 C C . ARG A 1 926 ? 445.374 300.109 385.932 1.00 122.09 926 ARG A C 1
ATOM 6415 O O . ARG A 1 926 ? 446.003 300.649 386.851 1.00 122.09 926 ARG A O 1
ATOM 6423 N N . GLN A 1 927 ? 444.041 300.121 385.879 1.00 124.23 927 GLN A N 1
ATOM 6424 C CA . GLN A 1 927 ? 443.252 300.738 386.940 1.00 124.23 927 GLN A CA 1
ATOM 6425 C C . GLN A 1 927 ? 443.448 300.016 388.261 1.00 124.23 927 GLN A C 1
ATOM 6426 O O . GLN A 1 927 ? 443.593 300.654 389.311 1.00 124.23 927 GLN A O 1
ATOM 6432 N N . GLN A 1 928 ? 443.436 298.682 388.230 1.00 127.45 928 GLN A N 1
ATOM 6433 C CA . GLN A 1 928 ? 443.684 297.925 389.452 1.00 127.45 928 GLN A CA 1
ATOM 6434 C C . GLN A 1 928 ? 445.072 298.226 390.002 1.00 127.45 928 GLN A C 1
ATOM 6435 O O . GLN A 1 928 ? 445.243 298.414 391.213 1.00 127.45 928 GLN A O 1
ATOM 6441 N N . LEU A 1 929 ? 446.071 298.292 389.118 1.00 126.67 929 LEU A N 1
ATOM 6442 C CA . LEU A 1 929 ? 447.423 298.638 389.541 1.00 126.67 929 LEU A CA 1
ATOM 6443 C C . LEU A 1 929 ? 447.445 299.991 390.238 1.00 126.67 929 LEU A C 1
ATOM 6444 O O . LEU A 1 929 ? 447.994 300.130 391.339 1.00 126.67 929 LEU A O 1
ATOM 6449 N N . GLY A 1 930 ? 446.844 301.001 389.608 1.00 132.38 930 GLY A N 1
ATOM 6450 C CA . GLY A 1 930 ? 446.862 302.337 390.180 1.00 132.38 930 GLY A CA 1
ATOM 6451 C C . GLY A 1 930 ? 446.136 302.421 391.507 1.00 132.38 930 GLY A C 1
ATOM 6452 O O . GLY A 1 930 ? 446.599 303.087 392.437 1.00 132.38 930 GLY A O 1
ATOM 6453 N N . LEU A 1 931 ? 444.990 301.747 391.618 1.00 128.35 931 LEU A N 1
ATOM 6454 C CA . LEU A 1 931 ? 444.245 301.784 392.871 1.00 128.35 931 LEU A CA 1
ATOM 6455 C C . LEU A 1 931 ? 445.011 301.092 393.991 1.00 128.35 931 LEU A C 1
ATOM 6456 O O . LEU A 1 931 ? 445.047 301.591 395.123 1.00 128.35 931 LEU A O 1
ATOM 6461 N N . VAL A 1 932 ? 445.641 299.951 393.699 1.00 139.26 932 VAL A N 1
ATOM 6462 C CA . VAL A 1 932 ? 446.446 299.279 394.718 1.00 139.26 932 VAL A CA 1
ATOM 6463 C C . VAL A 1 932 ? 447.619 300.157 395.139 1.00 139.26 932 VAL A C 1
ATOM 6464 O O . VAL A 1 932 ? 447.942 300.256 396.331 1.00 139.26 932 VAL A O 1
ATOM 6468 N N . LEU A 1 933 ? 448.273 300.810 394.174 1.00 137.13 933 LEU A N 1
ATOM 6469 C CA . LEU A 1 933 ? 449.382 301.701 394.508 1.00 137.13 933 LEU A CA 1
ATOM 6470 C C . LEU A 1 933 ? 448.921 302.840 395.407 1.00 137.13 933 LEU A C 1
ATOM 6471 O O . LEU A 1 933 ? 449.573 303.161 396.407 1.00 137.13 933 LEU A O 1
ATOM 6476 N N . THR A 1 934 ? 447.795 303.468 395.063 1.00 135.92 934 THR A N 1
ATOM 6477 C CA . THR A 1 934 ? 447.298 304.578 395.869 1.00 135.92 934 THR A CA 1
ATOM 6478 C C . THR A 1 934 ? 446.855 304.117 397.252 1.00 135.92 934 THR A C 1
ATOM 6479 O O . THR A 1 934 ? 446.931 304.889 398.214 1.00 135.92 934 THR A O 1
ATOM 6483 N N . ARG A 1 935 ? 446.389 302.873 397.373 1.00 147.29 935 ARG A N 1
ATOM 6484 C CA . ARG A 1 935 ? 445.995 302.372 398.684 1.00 147.29 935 ARG A CA 1
ATOM 6485 C C . ARG A 1 935 ? 447.197 302.047 399.564 1.00 147.29 935 ARG A C 1
ATOM 6486 O O . ARG A 1 935 ? 447.202 302.388 400.753 1.00 147.29 935 ARG A O 1
ATOM 6494 N N . ARG A 1 936 ? 448.224 301.399 399.013 1.00 140.39 936 ARG A N 1
ATOM 6495 C CA . ARG A 1 936 ? 449.289 300.860 399.849 1.00 140.39 936 ARG A CA 1
ATOM 6496 C C . ARG A 1 936 ? 450.532 301.739 399.930 1.00 140.39 936 ARG A C 1
ATOM 6497 O O . ARG A 1 936 ? 451.525 301.309 400.525 1.00 140.39 936 ARG A O 1
ATOM 6505 N N . PHE A 1 937 ? 450.516 302.943 399.364 1.00 137.63 937 PHE A N 1
ATOM 6506 C CA . PHE A 1 937 ? 451.678 303.816 399.441 1.00 137.63 937 PHE A CA 1
ATOM 6507 C C . PHE A 1 937 ? 451.237 305.271 399.494 1.00 137.63 937 PHE A C 1
ATOM 6508 O O . PHE A 1 937 ? 450.130 305.619 399.074 1.00 137.63 937 PHE A O 1
ATOM 6516 N N . SER A 1 938 ? 452.124 306.119 400.019 1.00 144.53 938 SER A N 1
ATOM 6517 C CA . SER A 1 938 ? 451.785 307.525 400.216 1.00 144.53 938 SER A CA 1
ATOM 6518 C C . SER A 1 938 ? 451.972 308.327 398.934 1.00 144.53 938 SER A C 1
ATOM 6519 O O . SER A 1 938 ? 451.012 308.894 398.399 1.00 144.53 938 SER A O 1
ATOM 6522 N N . THR A 1 939 ? 453.200 308.387 398.426 1.00 126.29 939 THR A N 1
ATOM 6523 C CA . THR A 1 939 ? 453.522 309.157 397.233 1.00 126.29 939 THR A CA 1
ATOM 6524 C C . THR A 1 939 ? 453.941 308.214 396.116 1.00 126.29 939 THR A C 1
ATOM 6525 O O . THR A 1 939 ? 454.598 307.197 396.362 1.00 126.29 939 THR A O 1
ATOM 6529 N N . LEU A 1 940 ? 453.551 308.557 394.886 1.00 115.25 940 LEU A N 1
ATOM 6530 C CA . LEU A 1 940 ? 453.943 307.749 393.738 1.00 115.25 940 LEU A CA 1
ATOM 6531 C C . LEU A 1 940 ? 455.456 307.654 393.613 1.00 115.25 940 LEU A C 1
ATOM 6532 O O . LEU A 1 940 ? 455.975 306.638 393.141 1.00 115.25 940 LEU A O 1
ATOM 6537 N N . SER A 1 941 ? 456.178 308.697 394.026 1.00 113.17 941 SER A N 1
ATOM 6538 C CA . SER A 1 941 ? 457.635 308.630 394.041 1.00 113.17 941 SER A CA 1
ATOM 6539 C C . SER A 1 941 ? 458.121 307.569 395.020 1.00 113.17 941 SER A C 1
ATOM 6540 O O . SER A 1 941 ? 459.040 306.799 394.715 1.00 113.17 941 SER A O 1
ATOM 6543 N N . HIS A 1 942 ? 457.517 307.521 396.210 1.00 129.22 942 HIS A N 1
ATOM 6544 C CA . HIS A 1 942 ? 457.895 306.514 397.196 1.00 129.22 942 HIS A CA 1
ATOM 6545 C C . HIS A 1 942 ? 457.627 305.109 396.671 1.00 129.22 942 HIS A C 1
ATOM 6546 O O . HIS A 1 942 ? 458.468 304.211 396.814 1.00 129.22 942 HIS A O 1
ATOM 6553 N N . SER A 1 943 ? 456.458 304.903 396.062 1.00 126.73 943 SER A N 1
ATOM 6554 C CA . SER A 1 943 ? 456.135 303.597 395.499 1.00 126.73 943 SER A CA 1
ATOM 6555 C C . SER A 1 943 ? 457.098 303.228 394.379 1.00 126.73 943 SER A C 1
ATOM 6556 O O . SER A 1 943 ? 457.555 302.083 394.295 1.00 126.73 943 SER A O 1
ATOM 6559 N N . PHE A 1 944 ? 457.421 304.186 393.509 1.00 124.17 944 PHE A N 1
ATOM 6560 C CA . PHE A 1 944 ? 458.365 303.913 392.432 1.00 124.17 944 PHE A CA 1
ATOM 6561 C C . PHE A 1 944 ? 459.730 303.531 392.984 1.00 124.17 944 PHE A C 1
ATOM 6562 O O . PHE A 1 944 ? 460.366 302.593 392.491 1.00 124.17 944 PHE A O 1
ATOM 6570 N N . ASP A 1 945 ? 460.196 304.246 394.008 1.00 126.54 945 ASP A N 1
ATOM 6571 C CA . ASP A 1 945 ? 461.502 303.946 394.580 1.00 126.54 945 ASP A CA 1
ATOM 6572 C C . ASP A 1 945 ? 461.520 302.569 395.232 1.00 126.54 945 ASP A C 1
ATOM 6573 O O . ASP A 1 945 ? 462.477 301.806 395.057 1.00 126.54 945 ASP A O 1
ATOM 6578 N N . VAL A 1 946 ? 460.474 302.233 395.991 1.00 125.35 946 VAL A N 1
ATOM 6579 C CA . VAL A 1 946 ? 460.471 300.958 396.705 1.00 125.35 946 VAL A CA 1
ATOM 6580 C C . VAL A 1 946 ? 460.327 299.794 395.728 1.00 125.35 946 VAL A C 1
ATOM 6581 O O . VAL A 1 946 ? 460.965 298.748 395.892 1.00 125.35 946 VAL A O 1
ATOM 6585 N N . ILE A 1 947 ? 459.489 299.950 394.699 1.00 134.66 947 ILE A N 1
ATOM 6586 C CA . ILE A 1 947 ? 459.355 298.894 393.699 1.00 134.66 947 ILE A CA 1
ATOM 6587 C C . ILE A 1 947 ? 460.642 298.753 392.895 1.00 134.66 947 ILE A C 1
ATOM 6588 O O . ILE A 1 947 ? 461.105 297.638 392.626 1.00 134.66 947 ILE A O 1
ATOM 6593 N N . SER A 1 948 ? 461.243 299.876 392.504 1.00 140.27 948 SER A N 1
ATOM 6594 C CA . SER A 1 948 ? 462.511 299.844 391.788 1.00 140.27 948 SER A CA 1
ATOM 6595 C C . SER A 1 948 ? 463.680 299.444 392.676 1.00 140.27 948 SER A C 1
ATOM 6596 O O . SER A 1 948 ? 464.764 299.165 392.153 1.00 140.27 948 SER A O 1
ATOM 6599 N N . GLY A 1 949 ? 463.489 299.397 393.991 1.00 145.05 949 GLY A N 1
ATOM 6600 C CA . GLY A 1 949 ? 464.569 299.051 394.892 1.00 145.05 949 GLY A CA 1
ATOM 6601 C C . GLY A 1 949 ? 465.694 300.063 394.878 1.00 145.05 949 GLY A C 1
ATOM 6602 O O . GLY A 1 949 ? 466.868 299.694 394.777 1.00 145.05 949 GLY A O 1
ATOM 6603 N N . TYR A 1 950 ? 465.337 301.348 394.960 1.00 154.60 950 TYR A N 1
ATOM 6604 C CA . TYR A 1 950 ? 466.302 302.448 394.962 1.00 154.60 950 TYR A CA 1
ATOM 6605 C C . TYR A 1 950 ? 467.119 302.483 393.674 1.00 154.60 950 TYR A C 1
ATOM 6606 O O . TYR A 1 950 ? 468.271 302.925 393.667 1.00 154.60 950 TYR A O 1
ATOM 6615 N N . ARG A 1 951 ? 466.532 302.016 392.576 1.00 162.47 951 ARG A N 1
ATOM 6616 C CA . ARG A 1 951 ? 467.181 302.004 391.275 1.00 162.47 951 ARG A CA 1
ATOM 6617 C C . ARG A 1 951 ? 466.478 302.969 390.329 1.00 162.47 951 ARG A C 1
ATOM 6618 O O . ARG A 1 951 ? 465.314 303.330 390.521 1.00 162.47 951 ARG A O 1
ATOM 6626 N N . LYS A 1 952 ? 467.209 303.388 389.296 1.00 157.49 952 LYS A N 1
ATOM 6627 C CA . LYS A 1 952 ? 466.653 304.300 388.305 1.00 157.49 952 LYS A CA 1
ATOM 6628 C C . LYS A 1 952 ? 465.802 303.592 387.259 1.00 157.49 952 LYS A C 1
ATOM 6629 O O . LYS A 1 952 ? 464.920 304.225 386.669 1.00 157.49 952 LYS A O 1
ATOM 6635 N N . LYS A 1 953 ? 466.040 302.306 387.017 1.00 148.24 953 LYS A N 1
ATOM 6636 C CA . LYS A 1 953 ? 465.318 301.550 386.003 1.00 148.24 953 LYS A CA 1
ATOM 6637 C C . LYS A 1 953 ? 464.563 300.407 386.662 1.00 148.24 953 LYS A C 1
ATOM 6638 O O . LYS A 1 953 ? 465.091 299.743 387.560 1.00 148.24 953 LYS A O 1
ATOM 6644 N N . LEU A 1 954 ? 463.330 300.183 386.214 1.00 140.18 954 LEU A N 1
ATOM 6645 C CA . LEU A 1 954 ? 462.477 299.123 386.737 1.00 140.18 954 LEU A CA 1
ATOM 6646 C C . LEU A 1 954 ? 462.425 298.003 385.704 1.00 140.18 954 LEU A C 1
ATOM 6647 O O . LEU A 1 954 ? 461.824 298.160 384.637 1.00 140.18 954 LEU A O 1
ATOM 6652 N N . LEU A 1 955 ? 463.057 296.877 386.022 1.00 147.84 955 LEU A N 1
ATOM 6653 C CA . LEU A 1 955 ? 463.049 295.734 385.127 1.00 147.84 955 LEU A CA 1
ATOM 6654 C C . LEU A 1 955 ? 461.786 294.901 385.336 1.00 147.84 955 LEU A C 1
ATOM 6655 O O . LEU A 1 955 ? 461.008 295.117 386.268 1.00 147.84 955 LEU A O 1
ATOM 6660 N N . PHE A 1 956 ? 461.590 293.927 384.445 1.00 141.24 956 PHE A N 1
ATOM 6661 C CA . PHE A 1 956 ? 460.403 293.083 384.521 1.00 141.24 956 PHE A CA 1
ATOM 6662 C C . PHE A 1 956 ? 460.423 292.211 385.770 1.00 141.24 956 PHE A C 1
ATOM 6663 O O . PHE A 1 956 ? 459.365 291.887 386.325 1.00 141.24 956 PHE A O 1
ATOM 6671 N N . SER A 1 957 ? 461.618 291.819 386.223 1.00 134.47 957 SER A N 1
ATOM 6672 C CA . SER A 1 957 ? 461.718 290.958 387.398 1.00 134.47 957 SER A CA 1
ATOM 6673 C C . SER A 1 957 ? 461.154 291.638 388.635 1.00 134.47 957 SER A C 1
ATOM 6674 O O . SER A 1 957 ? 460.390 291.026 389.392 1.00 134.47 957 SER A O 1
ATOM 6677 N N . HIS A 1 958 ? 461.504 292.909 388.842 1.00 148.89 958 HIS A N 1
ATOM 6678 C CA . HIS A 1 958 ? 461.003 293.645 389.996 1.00 148.89 958 HIS A CA 1
ATOM 6679 C C . HIS A 1 958 ? 459.485 293.731 389.967 1.00 148.89 958 HIS A C 1
ATOM 6680 O O . HIS A 1 958 ? 458.815 293.506 390.983 1.00 148.89 958 HIS A O 1
ATOM 6687 N N . PHE A 1 959 ? 458.922 294.061 388.802 1.00 145.68 959 PHE A N 1
ATOM 6688 C CA . PHE A 1 959 ? 457.480 294.242 388.710 1.00 145.68 959 PHE A CA 1
ATOM 6689 C C . PHE A 1 959 ? 456.740 292.930 388.929 1.00 145.68 959 PHE A C 1
ATOM 6690 O O . PHE A 1 959 ? 455.728 292.896 389.642 1.00 145.68 959 PHE A O 1
ATOM 6698 N N . LYS A 1 960 ? 457.219 291.837 388.327 1.00 136.99 960 LYS A N 1
ATOM 6699 C CA . LYS A 1 960 ? 456.511 290.580 388.536 1.00 136.99 960 LYS A CA 1
ATOM 6700 C C . LYS A 1 960 ? 456.645 290.118 389.980 1.00 136.99 960 LYS A C 1
ATOM 6701 O O . LYS A 1 960 ? 455.689 289.587 390.555 1.00 136.99 960 LYS A O 1
ATOM 6707 N N . LYS A 1 961 ? 457.812 290.328 390.594 1.00 133.56 961 LYS A N 1
ATOM 6708 C CA . LYS A 1 961 ? 457.957 289.979 392.001 1.00 133.56 961 LYS A CA 1
ATOM 6709 C C . LYS A 1 961 ? 456.981 290.773 392.860 1.00 133.56 961 LYS A C 1
ATOM 6710 O O . LYS A 1 961 ? 456.349 290.218 393.770 1.00 133.56 961 LYS A O 1
ATOM 6716 N N . TRP A 1 962 ? 456.837 292.074 392.588 1.00 130.89 962 TRP A N 1
ATOM 6717 C CA . TRP A 1 962 ? 455.954 292.880 393.421 1.00 130.89 962 TRP A CA 1
ATOM 6718 C C . TRP A 1 962 ? 454.493 292.503 393.217 1.00 130.89 962 TRP A C 1
ATOM 6719 O O . TRP A 1 962 ? 453.719 292.481 394.179 1.00 130.89 962 TRP A O 1
ATOM 6730 N N . VAL A 1 963 ? 454.080 292.223 391.979 1.00 121.57 963 VAL A N 1
ATOM 6731 C CA . VAL A 1 963 ? 452.682 291.848 391.779 1.00 121.57 963 VAL A CA 1
ATOM 6732 C C . VAL A 1 963 ? 452.411 290.478 392.392 1.00 121.57 963 VAL A C 1
ATOM 6733 O O . VAL A 1 963 ? 451.332 290.236 392.947 1.00 121.57 963 VAL A O 1
ATOM 6737 N N . GLN A 1 964 ? 453.383 289.561 392.311 1.00 139.68 964 GLN A N 1
ATOM 6738 C CA . GLN A 1 964 ? 453.195 288.238 392.901 1.00 139.68 964 GLN A CA 1
ATOM 6739 C C . GLN A 1 964 ? 453.078 288.310 394.417 1.00 139.68 964 GLN A C 1
ATOM 6740 O O . GLN A 1 964 ? 452.158 287.723 394.999 1.00 139.68 964 GLN A O 1
ATOM 6746 N N . ASP A 1 965 ? 453.993 289.020 395.082 1.00 136.64 965 ASP A N 1
ATOM 6747 C CA . ASP A 1 965 ? 453.920 289.064 396.539 1.00 136.64 965 ASP A CA 1
ATOM 6748 C C . ASP A 1 965 ? 452.906 290.094 397.024 1.00 136.64 965 ASP A C 1
ATOM 6749 O O . ASP A 1 965 ? 452.655 290.193 398.230 1.00 136.64 965 ASP A O 1
ATOM 6754 N N . THR A 1 966 ? 452.325 290.864 396.106 1.00 132.49 966 THR A N 1
ATOM 6755 C CA . THR A 1 966 ? 451.292 291.841 396.414 1.00 132.49 966 THR A CA 1
ATOM 6756 C C . THR A 1 966 ? 449.895 291.341 396.068 1.00 132.49 966 THR A C 1
ATOM 6757 O O . THR A 1 966 ? 448.918 291.801 396.673 1.00 132.49 966 THR A O 1
ATOM 6761 N N . ASP A 1 967 ? 449.788 290.381 395.147 1.00 139.84 967 ASP A N 1
ATOM 6762 C CA . ASP A 1 967 ? 448.503 289.862 394.677 1.00 139.84 967 ASP A CA 1
ATOM 6763 C C . ASP A 1 967 ? 447.645 290.980 394.092 1.00 139.84 967 ASP A C 1
ATOM 6764 O O . ASP A 1 967 ? 446.436 291.055 394.323 1.00 139.84 967 ASP A O 1
ATOM 6769 N N . ALA A 1 968 ? 448.286 291.864 393.324 1.00 135.94 968 ALA A N 1
ATOM 6770 C CA . ALA A 1 968 ? 447.578 292.979 392.706 1.00 135.94 968 ALA A CA 1
ATOM 6771 C C . ALA A 1 968 ? 446.766 292.556 391.488 1.00 135.94 968 ALA A C 1
ATOM 6772 O O . ALA A 1 968 ? 445.797 293.239 391.141 1.00 135.94 968 ALA A O 1
ATOM 6774 N N . LEU A 1 969 ? 447.131 291.453 390.835 1.00 118.88 969 LEU A N 1
ATOM 6775 C CA . LEU A 1 969 ? 446.419 290.964 389.660 1.00 118.88 969 LEU A CA 1
ATOM 6776 C C . LEU A 1 969 ? 445.532 289.768 389.991 1.00 118.88 969 LEU A C 1
ATOM 6777 O O . LEU A 1 969 ? 445.180 288.982 389.109 1.00 118.88 969 LEU A O 1
ATOM 6782 N N . ARG A 1 970 ? 445.182 289.615 391.265 1.00 122.38 970 ARG A N 1
ATOM 6783 C CA . ARG A 1 970 ? 444.171 288.645 391.658 1.00 122.38 970 ARG A CA 1
ATOM 6784 C C . ARG A 1 970 ? 442.849 288.963 390.973 1.00 122.38 970 ARG A C 1
ATOM 6785 O O . ARG A 1 970 ? 442.403 290.114 390.959 1.00 122.38 970 ARG A O 1
ATOM 6793 N N . GLY A 1 971 ? 442.222 287.939 390.401 1.00 123.24 971 GLY A N 1
ATOM 6794 C CA . GLY A 1 971 ? 440.970 288.085 389.695 1.00 123.24 971 GLY A CA 1
ATOM 6795 C C . GLY A 1 971 ? 441.105 288.217 388.192 1.00 123.24 971 GLY A C 1
ATOM 6796 O O . GLY A 1 971 ? 440.134 287.955 387.472 1.00 123.24 971 GLY A O 1
ATOM 6797 N N . PHE A 1 972 ? 442.278 288.613 387.700 1.00 121.17 972 PHE A N 1
ATOM 6798 C CA . PHE A 1 972 ? 442.547 288.644 386.268 1.00 121.17 972 PHE A CA 1
ATOM 6799 C C . PHE A 1 972 ? 443.306 287.419 385.784 1.00 121.17 972 PHE A C 1
ATOM 6800 O O . PHE A 1 972 ? 443.091 286.981 384.650 1.00 121.17 972 PHE A O 1
ATOM 6808 N N . ASP A 1 973 ? 444.189 286.867 386.620 1.00 119.09 973 ASP A N 1
ATOM 6809 C CA . ASP A 1 973 ? 444.871 285.604 386.340 1.00 119.09 973 ASP A CA 1
ATOM 6810 C C . ASP A 1 973 ? 445.651 285.663 385.028 1.00 119.09 973 ASP A C 1
ATOM 6811 O O . ASP A 1 973 ? 445.602 284.740 384.213 1.00 119.09 973 ASP A O 1
ATOM 6816 N N . LEU A 1 974 ? 446.369 286.761 384.821 1.00 127.34 974 LEU A N 1
ATOM 6817 C CA . LEU A 1 974 ? 447.157 286.920 383.608 1.00 127.34 974 LEU A CA 1
ATOM 6818 C C . LEU A 1 974 ? 448.313 285.927 383.582 1.00 127.34 974 LEU A C 1
ATOM 6819 O O . LEU A 1 974 ? 448.970 285.685 384.598 1.00 127.34 974 LEU A O 1
ATOM 6824 N N . THR A 1 975 ? 448.557 285.348 382.409 1.00 124.69 975 THR A N 1
ATOM 6825 C CA . THR A 1 975 ? 449.650 284.405 382.235 1.00 124.69 975 THR A CA 1
ATOM 6826 C C . THR A 1 975 ? 450.964 285.155 382.026 1.00 124.69 975 THR A C 1
ATOM 6827 O O . THR A 1 975 ? 451.026 286.386 382.087 1.00 124.69 975 THR A O 1
ATOM 6831 N N . GLU A 1 976 ? 452.036 284.397 381.778 1.00 128.18 976 GLU A N 1
ATOM 6832 C CA . GLU A 1 976 ? 453.345 285.014 381.584 1.00 128.18 976 GLU A CA 1
ATOM 6833 C C . GLU A 1 976 ? 453.353 285.923 380.363 1.00 128.18 976 GLU A C 1
ATOM 6834 O O . GLU A 1 976 ? 453.853 287.052 380.422 1.00 128.18 976 GLU A O 1
ATOM 6840 N N . SER A 1 977 ? 452.788 285.454 379.248 1.00 118.65 977 SER A N 1
ATOM 6841 C CA . SER A 1 977 ? 452.679 286.297 378.063 1.00 118.65 977 SER A CA 1
ATOM 6842 C C . SER A 1 977 ? 451.818 287.520 378.344 1.00 118.65 977 SER A C 1
ATOM 6843 O O . SER A 1 977 ? 452.112 288.625 377.870 1.00 118.65 977 SER A O 1
ATOM 6846 N N . LEU A 1 978 ? 450.741 287.336 379.106 1.00 115.07 978 LEU A N 1
ATOM 6847 C CA . LEU A 1 978 ? 449.861 288.450 379.427 1.00 115.07 978 LEU A CA 1
ATOM 6848 C C . LEU A 1 978 ? 450.574 289.473 380.306 1.00 115.07 978 LEU A C 1
ATOM 6849 O O . LEU A 1 978 ? 450.421 290.686 380.116 1.00 115.07 978 LEU A O 1
ATOM 6854 N N . MET A 1 979 ? 451.368 289.006 381.271 1.00 135.28 979 MET A N 1
ATOM 6855 C CA . MET A 1 979 ? 452.152 289.937 382.076 1.00 135.28 979 MET A CA 1
ATOM 6856 C C . MET A 1 979 ? 453.190 290.658 381.224 1.00 135.28 979 MET A C 1
ATOM 6857 O O . MET A 1 979 ? 453.452 291.851 381.428 1.00 135.28 979 MET A O 1
ATOM 6862 N N . GLN A 1 980 ? 453.792 289.952 380.263 1.00 133.37 980 GLN A N 1
ATOM 6863 C CA . GLN A 1 980 ? 454.756 290.596 379.376 1.00 133.37 980 GLN A CA 1
ATOM 6864 C C . GLN A 1 980 ? 454.099 291.694 378.549 1.00 133.37 980 GLN A C 1
ATOM 6865 O O . GLN A 1 980 ? 454.650 292.793 378.415 1.00 133.37 980 GLN A O 1
ATOM 6871 N N . GLU A 1 981 ? 452.913 291.425 377.998 1.00 122.04 981 GLU A N 1
ATOM 6872 C CA . GLU A 1 981 ? 452.255 292.460 377.207 1.00 122.04 981 GLU A CA 1
ATOM 6873 C C . GLU A 1 981 ? 451.792 293.612 378.088 1.00 122.04 981 GLU A C 1
ATOM 6874 O O . GLU A 1 981 ? 451.777 294.761 377.639 1.00 122.04 981 GLU A O 1
ATOM 6880 N N . LEU A 1 982 ? 451.404 293.332 379.335 1.00 126.70 982 LEU A N 1
ATOM 6881 C CA . LEU A 1 982 ? 451.032 294.415 380.241 1.00 126.70 982 LEU A CA 1
ATOM 6882 C C . LEU A 1 982 ? 452.227 295.310 380.547 1.00 126.70 982 LEU A C 1
ATOM 6883 O O . LEU A 1 982 ? 452.112 296.544 380.526 1.00 126.70 982 LEU A O 1
ATOM 6888 N N . PHE A 1 983 ? 453.386 294.706 380.825 1.00 145.93 983 PHE A N 1
ATOM 6889 C CA . PHE A 1 983 ? 454.591 295.493 381.063 1.00 145.93 983 PHE A CA 1
ATOM 6890 C C . PHE A 1 983 ? 454.974 296.286 379.821 1.00 145.93 983 PHE A C 1
ATOM 6891 O O . PHE A 1 983 ? 455.457 297.420 379.921 1.00 145.93 983 PHE A O 1
ATOM 6899 N N . SER A 1 984 ? 454.772 295.699 378.639 1.00 137.24 984 SER A N 1
ATOM 6900 C CA . SER A 1 984 ? 454.996 296.427 377.396 1.00 137.24 984 SER A CA 1
ATOM 6901 C C . SER A 1 984 ? 454.065 297.628 377.286 1.00 137.24 984 SER A C 1
ATOM 6902 O O . SER A 1 984 ? 454.484 298.723 376.897 1.00 137.24 984 SER A O 1
ATOM 6905 N N . ASP A 1 985 ? 452.789 297.432 377.622 1.00 131.97 985 ASP A N 1
ATOM 6906 C CA . ASP A 1 985 ? 451.818 298.518 377.551 1.00 131.97 985 ASP A CA 1
ATOM 6907 C C . ASP A 1 985 ? 452.207 299.647 378.493 1.00 131.97 985 ASP A C 1
ATOM 6908 O O . ASP A 1 985 ? 452.068 300.827 378.154 1.00 131.97 985 ASP A O 1
ATOM 6913 N N . LEU A 1 986 ? 452.709 299.302 379.681 1.00 132.44 986 LEU A N 1
ATOM 6914 C CA . LEU A 1 986 ? 453.194 300.330 380.595 1.00 132.44 986 LEU A CA 1
ATOM 6915 C C . LEU A 1 986 ? 454.369 301.109 380.015 1.00 132.44 986 LEU A C 1
ATOM 6916 O O . LEU A 1 986 ? 454.620 302.239 380.447 1.00 132.44 986 LEU A O 1
ATOM 6921 N N . ASP A 1 987 ? 455.085 300.538 379.046 1.00 146.74 987 ASP A N 1
ATOM 6922 C CA . ASP A 1 987 ? 456.246 301.181 378.430 1.00 146.74 987 ASP A CA 1
ATOM 6923 C C . ASP A 1 987 ? 455.787 301.880 377.154 1.00 146.74 987 ASP A C 1
ATOM 6924 O O . ASP A 1 987 ? 455.572 301.238 376.123 1.00 146.74 987 ASP A O 1
ATOM 6929 N N . SER A 1 988 ? 455.642 303.205 377.228 1.00 148.17 988 SER A N 1
ATOM 6930 C CA . SER A 1 988 ? 455.163 303.963 376.076 1.00 148.17 988 SER A CA 1
ATOM 6931 C C . SER A 1 988 ? 456.238 304.124 375.007 1.00 148.17 988 SER A C 1
ATOM 6932 O O . SER A 1 988 ? 455.926 304.101 373.812 1.00 148.17 988 SER A O 1
ATOM 6935 N N . HIS A 1 989 ? 457.497 304.289 375.406 1.00 138.99 989 HIS A N 1
ATOM 6936 C CA . HIS A 1 989 ? 458.578 304.514 374.456 1.00 138.99 989 HIS A CA 1
ATOM 6937 C C . HIS A 1 989 ? 459.255 303.231 373.995 1.00 138.99 989 HIS A C 1
ATOM 6938 O O . HIS A 1 989 ? 460.215 303.304 373.221 1.00 138.99 989 HIS A O 1
ATOM 6945 N N . ASN A 1 990 ? 458.781 302.068 374.446 1.00 131.18 990 ASN A N 1
ATOM 6946 C CA . ASN A 1 990 ? 459.338 300.778 374.038 1.00 131.18 990 ASN A CA 1
ATOM 6947 C C . ASN A 1 990 ? 460.835 300.718 374.347 1.00 131.18 990 ASN A C 1
ATOM 6948 O O . ASN A 1 990 ? 461.645 300.234 373.553 1.00 131.18 990 ASN A O 1
ATOM 6953 N N . LYS A 1 991 ? 461.212 301.252 375.506 1.00 131.31 991 LYS A N 1
ATOM 6954 C CA . LYS A 1 991 ? 462.588 301.170 375.974 1.00 131.31 991 LYS A CA 1
ATOM 6955 C C . LYS A 1 991 ? 462.874 299.893 376.751 1.00 131.31 991 LYS A C 1
ATOM 6956 O O . LYS A 1 991 ? 464.040 299.619 377.054 1.00 131.31 991 LYS A O 1
ATOM 6962 N N . GLY A 1 992 ? 461.847 299.113 377.081 1.00 139.87 992 GLY A N 1
ATOM 6963 C CA . GLY A 1 992 ? 462.015 297.920 377.879 1.00 139.87 992 GLY A CA 1
ATOM 6964 C C . GLY A 1 992 ? 462.050 298.148 379.374 1.00 139.87 992 GLY A C 1
ATOM 6965 O O . GLY A 1 992 ? 462.151 297.171 380.128 1.00 139.87 992 GLY A O 1
ATOM 6966 N N . TYR A 1 993 ? 461.968 299.396 379.829 1.00 139.38 993 TYR A N 1
ATOM 6967 C CA . TYR A 1 993 ? 461.975 299.695 381.253 1.00 139.38 993 TYR A CA 1
ATOM 6968 C C . TYR A 1 993 ? 461.196 300.980 381.492 1.00 139.38 993 TYR A C 1
ATOM 6969 O O . TYR A 1 993 ? 461.014 301.798 380.587 1.00 139.38 993 TYR A O 1
ATOM 6978 N N . LEU A 1 994 ? 460.739 301.148 382.731 1.00 130.24 994 LEU A N 1
ATOM 6979 C CA . LEU A 1 994 ? 459.909 302.281 383.119 1.00 130.24 994 LEU A CA 1
ATOM 6980 C C . LEU A 1 994 ? 460.728 303.249 383.963 1.00 130.24 994 LEU A C 1
ATOM 6981 O O . LEU A 1 994 ? 461.363 302.842 384.942 1.00 130.24 994 LEU A O 1
ATOM 6986 N N . SER A 1 995 ? 460.712 304.523 383.584 1.00 113.32 995 SER A N 1
ATOM 6987 C CA . SER A 1 995 ? 461.325 305.571 384.381 1.00 113.32 995 SER A CA 1
ATOM 6988 C C . SER A 1 995 ? 460.304 306.128 385.371 1.00 113.32 995 SER A C 1
ATOM 6989 O O . SER A 1 995 ? 459.135 305.736 385.386 1.00 113.32 995 SER A O 1
ATOM 6992 N N . GLU A 1 996 ? 460.753 307.056 386.219 1.00 105.15 996 GLU A N 1
ATOM 6993 C CA . GLU A 1 996 ? 459.851 307.665 387.193 1.00 105.15 996 GLU A CA 1
ATOM 6994 C C . GLU A 1 996 ? 458.744 308.451 386.503 1.00 105.15 996 GLU A C 1
ATOM 6995 O O . GLU A 1 996 ? 457.573 308.375 386.901 1.00 105.15 996 GLU A O 1
ATOM 7001 N N . SER A 1 997 ? 459.095 309.210 385.462 1.00 112.31 997 SER A N 1
ATOM 7002 C CA . SER A 1 997 ? 458.087 309.955 384.718 1.00 112.31 997 SER A CA 1
ATOM 7003 C C . SER A 1 997 ? 457.059 309.016 384.106 1.00 112.31 997 SER A C 1
ATOM 7004 O O . SER A 1 997 ? 455.863 309.327 384.075 1.00 112.31 997 SER A O 1
ATOM 7007 N N . ASP A 1 998 ? 457.508 307.860 383.613 1.00 118.15 998 ASP A N 1
ATOM 7008 C CA . ASP A 1 998 ? 456.579 306.859 383.105 1.00 118.15 998 ASP A CA 1
ATOM 7009 C C . ASP A 1 998 ? 455.603 306.428 384.188 1.00 118.15 998 ASP A C 1
ATOM 7010 O O . ASP A 1 998 ? 454.395 306.325 383.948 1.00 118.15 998 ASP A O 1
ATOM 7015 N N . TRP A 1 999 ? 456.113 306.183 385.397 1.00 131.05 999 TRP A N 1
ATOM 7016 C CA . TRP A 1 999 ? 455.254 305.741 386.488 1.00 131.05 999 TRP A CA 1
ATOM 7017 C C . TRP A 1 999 ? 454.210 306.804 386.807 1.00 131.05 999 TRP A C 1
ATOM 7018 O O . TRP A 1 999 ? 453.017 306.501 386.955 1.00 131.05 999 TRP A O 1
ATOM 7029 N N . GLU A 1 1000 ? 454.648 308.063 386.901 1.00 136.22 1000 GLU A N 1
ATOM 7030 C CA . GLU A 1 1000 ? 453.741 309.150 387.254 1.00 136.22 1000 GLU A CA 1
ATOM 7031 C C . GLU A 1 1000 ? 452.684 309.366 386.178 1.00 136.22 1000 GLU A C 1
ATOM 7032 O O . GLU A 1 1000 ? 451.510 309.594 386.491 1.00 136.22 1000 GLU A O 1
ATOM 7038 N N . ILE A 1 1001 ? 453.079 309.309 384.905 1.00 123.66 1001 ILE A N 1
ATOM 7039 C CA . ILE A 1 1001 ? 452.107 309.464 383.827 1.00 123.66 1001 ILE A CA 1
ATOM 7040 C C . ILE A 1 1001 ? 451.125 308.301 383.828 1.00 123.66 1001 ILE A C 1
ATOM 7041 O O . ILE A 1 1001 ? 449.926 308.480 383.583 1.00 123.66 1001 ILE A O 1
ATOM 7046 N N . ALA A 1 1002 ? 451.612 307.093 384.116 1.00 133.27 1002 ALA A N 1
ATOM 7047 C CA . ALA A 1 1002 ? 450.742 305.925 384.083 1.00 133.27 1002 ALA A CA 1
ATOM 7048 C C . ALA A 1 1002 ? 449.724 305.937 385.215 1.00 133.27 1002 ALA A C 1
ATOM 7049 O O . ALA A 1 1002 ? 448.574 305.534 385.009 1.00 133.27 1002 ALA A O 1
ATOM 7051 N N . PHE A 1 1003 ? 450.112 306.388 386.412 1.00 137.80 1003 PHE A N 1
ATOM 7052 C CA . PHE A 1 1003 ? 449.235 306.247 387.569 1.00 137.80 1003 PHE A CA 1
ATOM 7053 C C . PHE A 1 1003 ? 448.978 307.549 388.321 1.00 137.80 1003 PHE A C 1
ATOM 7054 O O . PHE A 1 1003 ? 448.498 307.503 389.459 1.00 137.80 1003 PHE A O 1
ATOM 7062 N N . GLY A 1 1004 ? 449.277 308.705 387.726 1.00 139.08 1004 GLY A N 1
ATOM 7063 C CA . GLY A 1 1004 ? 449.057 309.963 388.420 1.00 139.08 1004 GLY A CA 1
ATOM 7064 C C . GLY A 1 1004 ? 447.604 310.379 388.526 1.00 139.08 1004 GLY A C 1
ATOM 7065 O O . GLY A 1 1004 ? 447.260 311.163 389.417 1.00 139.08 1004 GLY A O 1
ATOM 7066 N N . GLY A 1 1005 ? 446.746 309.878 387.642 1.00 125.72 1005 GLY A N 1
ATOM 7067 C CA . GLY A 1 1005 ? 445.362 310.301 387.597 1.00 125.72 1005 GLY A CA 1
ATOM 7068 C C . GLY A 1 1005 ? 444.406 309.572 388.512 1.00 125.72 1005 GLY A C 1
ATOM 7069 O O . GLY A 1 1005 ? 443.203 309.842 388.469 1.00 125.72 1005 GLY A O 1
ATOM 7070 N N . PHE A 1 1006 ? 444.893 308.654 389.340 1.00 128.40 1006 PHE A N 1
ATOM 7071 C CA . PHE A 1 1006 ? 444.035 307.831 390.179 1.00 128.40 1006 PHE A CA 1
ATOM 7072 C C . PHE A 1 1006 ? 444.183 308.242 391.638 1.00 128.40 1006 PHE A C 1
ATOM 7073 O O . PHE A 1 1006 ? 445.303 308.397 392.135 1.00 128.40 1006 PHE A O 1
ATOM 7081 N N . ASP A 1 1007 ? 443.051 308.424 392.315 1.00 110.04 1007 ASP A N 1
ATOM 7082 C CA . ASP A 1 1007 ? 443.027 308.751 393.739 1.00 110.04 1007 ASP A CA 1
ATOM 7083 C C . ASP A 1 1007 ? 441.895 307.952 394.365 1.00 110.04 1007 ASP A C 1
ATOM 7084 O O . ASP A 1 1007 ? 440.725 308.176 394.040 1.00 110.04 1007 ASP A O 1
ATOM 7089 N N . TRP A 1 1008 ? 442.239 307.026 395.261 1.00 101.86 1008 TRP A N 1
ATOM 7090 C CA . TRP A 1 1008 ? 441.220 306.159 395.843 1.00 101.86 1008 TRP A CA 1
ATOM 7091 C C . TRP A 1 1008 ? 440.225 306.957 396.676 1.00 101.86 1008 TRP A C 1
ATOM 7092 O O . TRP A 1 1008 ? 439.033 306.634 396.706 1.00 101.86 1008 TRP A O 1
ATOM 7103 N N . GLU A 1 1009 ? 440.692 308.003 397.360 1.00 112.37 1009 GLU A N 1
ATOM 7104 C CA . GLU A 1 1009 ? 439.776 308.870 398.095 1.00 112.37 1009 GLU A CA 1
ATOM 7105 C C . GLU A 1 1009 ? 438.810 309.576 397.150 1.00 112.37 1009 GLU A C 1
ATOM 7106 O O . GLU A 1 1009 ? 437.590 309.566 397.365 1.00 112.37 1009 GLU A O 1
ATOM 7112 N N . HIS A 1 1010 ? 439.336 310.183 396.085 1.00 106.20 1010 HIS A N 1
ATOM 7113 C CA . HIS A 1 1010 ? 438.460 310.837 395.123 1.00 106.20 1010 HIS A CA 1
ATOM 7114 C C . HIS A 1 1010 ? 437.496 309.832 394.511 1.00 106.20 1010 HIS A C 1
ATOM 7115 O O . HIS A 1 1010 ? 436.278 309.996 394.624 1.00 106.20 1010 HIS A O 1
ATOM 7122 N N . GLN A 1 1011 ? 438.030 308.726 393.975 1.00 101.59 1011 GLN A N 1
ATOM 7123 C CA . GLN A 1 1011 ? 437.211 307.654 393.408 1.00 101.59 1011 GLN A CA 1
ATOM 7124 C C . GLN A 1 1011 ? 436.070 307.263 394.337 1.00 101.59 1011 GLN A C 1
ATOM 7125 O O . GLN A 1 1011 ? 434.906 307.180 393.915 1.00 101.59 1011 GLN A O 1
ATOM 7131 N N . MET A 1 1012 ? 436.397 307.033 395.606 1.00 112.69 1012 MET A N 1
ATOM 7132 C CA . MET A 1 1012 ? 435.411 306.828 396.657 1.00 112.69 1012 MET A CA 1
ATOM 7133 C C . MET A 1 1012 ? 434.339 307.913 396.619 1.00 112.69 1012 MET A C 1
ATOM 7134 O O . MET A 1 1012 ? 433.131 307.624 396.616 1.00 112.69 1012 MET A O 1
ATOM 7139 N N . HIS A 1 1013 ? 434.772 309.173 396.530 1.00 125.25 1013 HIS A N 1
ATOM 7140 C CA . HIS A 1 1013 ? 433.829 310.287 396.595 1.00 125.25 1013 HIS A CA 1
ATOM 7141 C C . HIS A 1 1013 ? 432.884 310.321 395.395 1.00 125.25 1013 HIS A C 1
ATOM 7142 O O . HIS A 1 1013 ? 431.667 310.479 395.571 1.00 125.25 1013 HIS A O 1
ATOM 7149 N N . GLU A 1 1014 ? 433.409 310.214 394.164 1.00 112.22 1014 GLU A N 1
ATOM 7150 C CA . GLU A 1 1014 ? 432.469 310.341 393.049 1.00 112.22 1014 GLU A CA 1
ATOM 7151 C C . GLU A 1 1014 ? 431.577 309.115 392.956 1.00 112.22 1014 GLU A C 1
ATOM 7152 O O . GLU A 1 1014 ? 430.428 309.226 392.521 1.00 112.22 1014 GLU A O 1
ATOM 7158 N N . GLU A 1 1015 ? 432.061 307.939 393.366 1.00 110.16 1015 GLU A N 1
ATOM 7159 C CA . GLU A 1 1015 ? 431.157 306.794 393.400 1.00 110.16 1015 GLU A CA 1
ATOM 7160 C C . GLU A 1 1015 ? 430.000 307.046 394.358 1.00 110.16 1015 GLU A C 1
ATOM 7161 O O . GLU A 1 1015 ? 428.829 306.805 394.024 1.00 110.16 1015 GLU A O 1
ATOM 7167 N N . ILE A 1 1016 ? 430.310 307.553 395.555 1.00 118.91 1016 ILE A N 1
ATOM 7168 C CA . ILE A 1 1016 ? 429.254 307.809 396.531 1.00 118.91 1016 ILE A CA 1
ATOM 7169 C C . ILE A 1 1016 ? 428.270 308.850 396.009 1.00 118.91 1016 ILE A C 1
ATOM 7170 O O . ILE A 1 1016 ? 427.048 308.670 396.105 1.00 118.91 1016 ILE A O 1
ATOM 7175 N N . LYS A 1 1017 ? 428.775 309.951 395.444 1.00 116.03 1017 LYS A N 1
ATOM 7176 C CA . LYS A 1 1017 ? 427.851 310.988 394.993 1.00 116.03 1017 LYS A CA 1
ATOM 7177 C C . LYS A 1 1017 ? 427.065 310.550 393.764 1.00 116.03 1017 LYS A C 1
ATOM 7178 O O . LYS A 1 1017 ? 425.924 310.982 393.583 1.00 116.03 1017 LYS A O 1
ATOM 7184 N N . GLU A 1 1018 ? 427.635 309.687 392.920 1.00 113.50 1018 GLU A N 1
ATOM 7185 C CA . GLU A 1 1018 ? 426.878 309.142 391.798 1.00 113.50 1018 GLU A CA 1
ATOM 7186 C C . GLU A 1 1018 ? 425.730 308.273 392.290 1.00 113.50 1018 GLU A C 1
ATOM 7187 O O . GLU A 1 1018 ? 424.605 308.359 391.780 1.00 113.50 1018 GLU A O 1
ATOM 7193 N N . TYR A 1 1019 ? 425.998 307.424 393.287 1.00 127.58 1019 TYR A N 1
ATOM 7194 C CA . TYR A 1 1019 ? 424.925 306.627 393.874 1.00 127.58 1019 TYR A CA 1
ATOM 7195 C C . TYR A 1 1019 ? 423.842 307.522 394.468 1.00 127.58 1019 TYR A C 1
ATOM 7196 O O . TYR A 1 1019 ? 422.641 307.290 394.258 1.00 127.58 1019 TYR A O 1
ATOM 7205 N N . VAL A 1 1020 ? 424.252 308.565 395.194 1.00 130.38 1020 VAL A N 1
ATOM 7206 C CA . VAL A 1 1020 ? 423.286 309.477 395.804 1.00 130.38 1020 VAL A CA 1
ATOM 7207 C C . VAL A 1 1020 ? 422.442 310.157 394.733 1.00 130.38 1020 VAL A C 1
ATOM 7208 O O . VAL A 1 1020 ? 421.215 310.254 394.855 1.00 130.38 1020 VAL A O 1
ATOM 7212 N N . LYS A 1 1021 ? 423.084 310.635 393.665 1.00 129.82 1021 LYS A N 1
ATOM 7213 C CA . LYS A 1 1021 ? 422.357 311.325 392.607 1.00 129.82 1021 LYS A CA 1
ATOM 7214 C C . LYS A 1 1021 ? 421.373 310.396 391.910 1.00 129.82 1021 LYS A C 1
ATOM 7215 O O . LYS A 1 1021 ? 420.232 310.785 391.634 1.00 129.82 1021 LYS A O 1
ATOM 7221 N N . GLN A 1 1022 ? 421.791 309.163 391.615 1.00 121.17 1022 GLN A N 1
ATOM 7222 C CA . GLN A 1 1022 ? 420.921 308.275 390.850 1.00 121.17 1022 GLN A CA 1
ATOM 7223 C C . GLN A 1 1022 ? 419.739 307.788 391.682 1.00 121.17 1022 GLN A C 1
ATOM 7224 O O . GLN A 1 1022 ? 418.626 307.657 391.161 1.00 121.17 1022 GLN A O 1
ATOM 7230 N N . ASN A 1 1023 ? 419.952 307.502 392.969 1.00 129.83 1023 ASN A N 1
ATOM 7231 C CA . ASN A 1 1023 ? 418.941 306.806 393.756 1.00 129.83 1023 ASN A CA 1
ATOM 7232 C C . ASN A 1 1023 ? 418.065 307.733 394.585 1.00 129.83 1023 ASN A C 1
ATOM 7233 O O . ASN A 1 1023 ? 417.307 307.248 395.430 1.00 129.83 1023 ASN A O 1
ATOM 7238 N N . PHE A 1 1024 ? 418.144 309.041 394.373 1.00 133.07 1024 PHE A N 1
ATOM 7239 C CA . PHE A 1 1024 ? 417.258 309.983 395.041 1.00 133.07 1024 PHE A CA 1
ATOM 7240 C C . PHE A 1 1024 ? 416.680 310.943 394.014 1.00 133.07 1024 PHE A C 1
ATOM 7241 O O . PHE A 1 1024 ? 417.383 311.393 393.104 1.00 133.07 1024 PHE A O 1
ATOM 7249 N N . LYS A 1 1025 ? 415.388 311.246 394.162 1.00 114.04 1025 LYS A N 1
ATOM 7250 C CA . LYS A 1 1025 ? 414.716 312.109 393.197 1.00 114.04 1025 LYS A CA 1
ATOM 7251 C C . LYS A 1 1025 ? 415.270 313.526 393.240 1.00 114.04 1025 LYS A C 1
ATOM 7252 O O . LYS A 1 1025 ? 415.448 314.161 392.194 1.00 114.04 1025 LYS A O 1
ATOM 7258 N N . SER A 1 1026 ? 415.541 314.042 394.434 1.00 112.06 1026 SER A N 1
ATOM 7259 C CA . SER A 1 1026 ? 416.165 315.344 394.600 1.00 112.06 1026 SER A CA 1
ATOM 7260 C C . SER A 1 1026 ? 417.215 315.271 395.696 1.00 112.06 1026 SER A C 1
ATOM 7261 O O . SER A 1 1026 ? 417.288 314.292 396.445 1.00 112.06 1026 SER A O 1
ATOM 7264 N N . ILE A 1 1027 ? 418.033 316.320 395.779 1.00 117.12 1027 ILE A N 1
ATOM 7265 C CA . ILE A 1 1027 ? 418.991 316.420 396.872 1.00 117.12 1027 ILE A CA 1
ATOM 7266 C C . ILE A 1 1027 ? 418.265 316.524 398.206 1.00 117.12 1027 ILE A C 1
ATOM 7267 O O . ILE A 1 1027 ? 418.806 316.137 399.250 1.00 117.12 1027 ILE A O 1
ATOM 7272 N N . GLU A 1 1028 ? 417.029 317.032 398.198 1.00 122.92 1028 GLU A N 1
ATOM 7273 C CA . GLU A 1 1028 ? 416.298 317.206 399.448 1.00 122.92 1028 GLU A CA 1
ATOM 7274 C C . GLU A 1 1028 ? 415.908 315.863 400.053 1.00 122.92 1028 GLU A C 1
ATOM 7275 O O . GLU A 1 1028 ? 416.090 315.644 401.256 1.00 122.92 1028 GLU A O 1
ATOM 7281 N N . LYS A 1 1029 ? 415.362 314.951 399.240 1.00 122.32 1029 LYS A N 1
ATOM 7282 C CA . LYS A 1 1029 ? 415.033 313.625 399.757 1.00 122.32 1029 LYS A CA 1
ATOM 7283 C C . LYS A 1 1029 ? 416.281 312.903 400.243 1.00 122.32 1029 LYS A C 1
ATOM 7284 O O . LYS A 1 1029 ? 416.253 312.225 401.279 1.00 122.32 1029 LYS A O 1
ATOM 7290 N N . ALA A 1 1030 ? 417.390 313.044 399.514 1.00 127.24 1030 ALA A N 1
ATOM 7291 C CA . ALA A 1 1030 ? 418.653 312.482 399.977 1.00 127.24 1030 ALA A CA 1
ATOM 7292 C C . ALA A 1 1030 ? 418.997 313.002 401.365 1.00 127.24 1030 ALA A C 1
ATOM 7293 O O . ALA A 1 1030 ? 419.010 312.237 402.336 1.00 127.24 1030 ALA A O 1
ATOM 7295 N N . PHE A 1 1031 ? 419.180 314.321 401.487 1.00 139.31 1031 PHE A N 1
ATOM 7296 C CA . PHE A 1 1031 ? 419.573 314.914 402.761 1.00 139.31 1031 PHE A CA 1
ATOM 7297 C C . PHE A 1 1031 ? 418.626 314.504 403.880 1.00 139.31 1031 PHE A C 1
ATOM 7298 O O . PHE A 1 1031 ? 419.066 314.227 405.002 1.00 139.31 1031 PHE A O 1
ATOM 7306 N N . GLU A 1 1032 ? 417.325 314.432 403.590 1.00 120.57 1032 GLU A N 1
ATOM 7307 C CA . GLU A 1 1032 ? 416.372 313.991 404.601 1.00 120.57 1032 GLU A CA 1
ATOM 7308 C C . GLU A 1 1032 ? 416.645 312.554 405.026 1.00 120.57 1032 GLU A C 1
ATOM 7309 O O . GLU A 1 1032 ? 416.578 312.230 406.217 1.00 120.57 1032 GLU A O 1
ATOM 7315 N N . PHE A 1 1033 ? 416.954 311.675 404.068 1.00 120.57 1033 PHE A N 1
ATOM 7316 C CA . PHE A 1 1033 ? 417.213 310.282 404.418 1.00 120.57 1033 PHE A CA 1
ATOM 7317 C C . PHE A 1 1033 ? 418.486 310.148 405.247 1.00 120.57 1033 PHE A C 1
ATOM 7318 O O . PHE A 1 1033 ? 418.500 309.464 406.276 1.00 120.57 1033 PHE A O 1
ATOM 7326 N N . PHE A 1 1034 ? 419.572 310.799 404.814 1.00 139.30 1034 PHE A N 1
ATOM 7327 C CA . PHE A 1 1034 ? 420.798 310.765 405.614 1.00 139.30 1034 PHE A CA 1
ATOM 7328 C C . PHE A 1 1034 ? 420.615 311.441 406.968 1.00 139.30 1034 PHE A C 1
ATOM 7329 O O . PHE A 1 1034 ? 421.374 311.164 407.905 1.00 139.30 1034 PHE A O 1
ATOM 7337 N N . CYS A 1 1035 ? 419.623 312.324 407.100 1.00 144.32 1035 CYS A N 1
ATOM 7338 C CA . CYS A 1 1035 ? 419.317 312.881 408.411 1.00 144.32 1035 CYS A CA 1
ATOM 7339 C C . CYS A 1 1035 ? 418.716 311.852 409.358 1.00 144.32 1035 CYS A C 1
ATOM 7340 O O . CYS A 1 1035 ? 418.636 312.124 410.561 1.00 144.32 1035 CYS A O 1
ATOM 7343 N N . GLN A 1 1036 ? 418.297 310.691 408.850 1.00 146.74 1036 GLN A N 1
ATOM 7344 C CA . GLN A 1 1036 ? 417.716 309.627 409.669 1.00 146.74 1036 GLN A CA 1
ATOM 7345 C C . GLN A 1 1036 ? 416.497 310.116 410.446 1.00 146.74 1036 GLN A C 1
ATOM 7346 O O . GLN A 1 1036 ? 416.208 309.628 411.541 1.00 146.74 1036 GLN A O 1
ATOM 7352 N N . GLY A 1 1037 ? 415.774 311.082 409.886 1.00 143.81 1037 GLY A N 1
ATOM 7353 C CA . GLY A 1 1037 ? 414.645 311.653 410.590 1.00 143.81 1037 GLY A CA 1
ATOM 7354 C C . GLY A 1 1037 ? 415.012 312.536 411.759 1.00 143.81 1037 GLY A C 1
ATOM 7355 O O . GLY A 1 1037 ? 414.201 312.701 412.674 1.00 143.81 1037 GLY A O 1
ATOM 7356 N N . ASN A 1 1038 ? 416.216 313.103 411.764 1.00 157.85 1038 ASN A N 1
ATOM 7357 C CA . ASN A 1 1038 ? 416.617 313.997 412.842 1.00 157.85 1038 ASN A CA 1
ATOM 7358 C C . ASN A 1 1038 ? 415.744 315.245 412.843 1.00 157.85 1038 ASN A C 1
ATOM 7359 O O . ASN A 1 1038 ? 415.474 315.832 411.792 1.00 157.85 1038 ASN A O 1
ATOM 7364 N N . GLN A 1 1039 ? 415.300 315.649 414.035 1.00 168.03 1039 GLN A N 1
ATOM 7365 C CA . GLN A 1 1039 ? 414.432 316.814 414.149 1.00 168.03 1039 GLN A CA 1
ATOM 7366 C C . GLN A 1 1039 ? 415.178 318.122 413.920 1.00 168.03 1039 GLN A C 1
ATOM 7367 O O . GLN A 1 1039 ? 414.555 319.114 413.529 1.00 168.03 1039 GLN A O 1
ATOM 7373 N N . ASN A 1 1040 ? 416.488 318.148 414.152 1.00 153.71 1040 ASN A N 1
ATOM 7374 C CA . ASN A 1 1040 ? 417.283 319.354 413.966 1.00 153.71 1040 ASN A CA 1
ATOM 7375 C C . ASN A 1 1040 ? 417.783 319.524 412.538 1.00 153.71 1040 ASN A C 1
ATOM 7376 O O . ASN A 1 1040 ? 418.400 320.550 412.234 1.00 153.71 1040 ASN A O 1
ATOM 7381 N N . LYS A 1 1041 ? 417.528 318.549 411.662 1.00 144.13 1041 LYS A N 1
ATOM 7382 C CA . LYS A 1 1041 ? 417.948 318.603 410.259 1.00 144.13 1041 LYS A CA 1
ATOM 7383 C C . LYS A 1 1041 ? 419.460 318.783 410.134 1.00 144.13 1041 LYS A C 1
ATOM 7384 O O . LYS A 1 1041 ? 419.953 319.446 409.219 1.00 144.13 1041 LYS A O 1
ATOM 7390 N N . ILE A 1 1042 ? 420.200 318.187 411.063 1.00 145.48 1042 ILE A N 1
ATOM 7391 C CA . ILE A 1 1042 ? 421.657 318.188 411.046 1.00 145.48 1042 ILE A CA 1
ATOM 7392 C C . ILE A 1 1042 ? 422.132 316.758 411.251 1.00 145.48 1042 ILE A C 1
ATOM 7393 O O . ILE A 1 1042 ? 421.631 316.049 412.131 1.00 145.48 1042 ILE A O 1
ATOM 7398 N N . ILE A 1 1043 ? 423.099 316.335 410.442 1.00 141.89 1043 ILE A N 1
ATOM 7399 C CA . ILE A 1 1043 ? 423.582 314.958 410.444 1.00 141.89 1043 ILE A CA 1
ATOM 7400 C C . ILE A 1 1043 ? 424.864 314.899 411.260 1.00 141.89 1043 ILE A C 1
ATOM 7401 O O . ILE A 1 1043 ? 425.879 315.498 410.884 1.00 141.89 1043 ILE A O 1
ATOM 7406 N N . GLU A 1 1044 ? 424.817 314.177 412.375 1.00 153.23 1044 GLU A N 1
ATOM 7407 C CA . GLU A 1 1044 ? 426.004 313.920 413.168 1.00 153.23 1044 GLU A CA 1
ATOM 7408 C C . GLU A 1 1044 ? 426.777 312.751 412.562 1.00 153.23 1044 GLU A C 1
ATOM 7409 O O . GLU A 1 1044 ? 426.370 312.155 411.561 1.00 153.23 1044 GLU A O 1
ATOM 7415 N N . GLN A 1 1045 ? 427.918 312.423 413.171 1.00 145.28 1045 GLN A N 1
ATOM 7416 C CA . GLN A 1 1045 ? 428.772 311.373 412.624 1.00 145.28 1045 GLN A CA 1
ATOM 7417 C C . GLN A 1 1045 ? 428.071 310.019 412.634 1.00 145.28 1045 GLN A C 1
ATOM 7418 O O . GLN A 1 1045 ? 428.134 309.273 411.650 1.00 145.28 1045 GLN A O 1
ATOM 7424 N N . ALA A 1 1046 ? 427.393 309.687 413.736 1.00 144.19 1046 ALA A N 1
ATOM 7425 C CA . ALA A 1 1046 ? 426.770 308.372 413.856 1.00 144.19 1046 ALA A CA 1
ATOM 7426 C C . ALA A 1 1046 ? 425.655 308.184 412.835 1.00 144.19 1046 ALA A C 1
ATOM 7427 O O . ALA A 1 1046 ? 425.534 307.113 412.228 1.00 144.19 1046 ALA A O 1
ATOM 7429 N N . ASP A 1 1047 ? 424.823 309.208 412.639 1.00 146.37 1047 ASP A N 1
ATOM 7430 C CA . ASP A 1 1047 ? 423.711 309.094 411.699 1.00 146.37 1047 ASP A CA 1
ATOM 7431 C C . ASP A 1 1047 ? 424.215 308.861 410.281 1.00 146.37 1047 ASP A C 1
ATOM 7432 O O . ASP A 1 1047 ? 423.742 307.958 409.577 1.00 146.37 1047 ASP A O 1
ATOM 7437 N N . PHE A 1 1048 ? 425.182 309.671 409.845 1.00 149.66 1048 PHE A N 1
ATOM 7438 C CA . PHE A 1 1048 ? 425.724 309.520 408.500 1.00 149.66 1048 PHE A CA 1
ATOM 7439 C C . PHE A 1 1048 ? 426.431 308.181 408.348 1.00 149.66 1048 PHE A C 1
ATOM 7440 O O . PHE A 1 1048 ? 426.326 307.532 407.301 1.00 149.66 1048 PHE A O 1
ATOM 7448 N N . ASN A 1 1049 ? 427.150 307.746 409.387 1.00 149.08 1049 ASN A N 1
ATOM 7449 C CA . ASN A 1 1049 ? 427.809 306.446 409.329 1.00 149.08 1049 ASN A CA 1
ATOM 7450 C C . ASN A 1 1049 ? 426.796 305.324 409.149 1.00 149.08 1049 ASN A C 1
ATOM 7451 O O . ASN A 1 1049 ? 426.980 304.445 408.301 1.00 149.08 1049 ASN A O 1
ATOM 7456 N N . LYS A 1 1050 ? 425.715 305.346 409.933 1.00 137.84 1050 LYS A N 1
ATOM 7457 C CA . LYS A 1 1050 ? 424.691 304.313 409.814 1.00 137.84 1050 LYS A CA 1
ATOM 7458 C C . LYS A 1 1050 ? 424.048 304.338 408.435 1.00 137.84 1050 LYS A C 1
ATOM 7459 O O . LYS A 1 1050 ? 423.795 303.283 407.837 1.00 137.84 1050 LYS A O 1
ATOM 7465 N N . ALA A 1 1051 ? 423.778 305.537 407.912 1.00 126.16 1051 ALA A N 1
ATOM 7466 C CA . ALA A 1 1051 ? 423.200 305.647 406.578 1.00 126.16 1051 ALA A CA 1
ATOM 7467 C C . ALA A 1 1051 ? 424.123 305.038 405.529 1.00 126.16 1051 ALA A C 1
ATOM 7468 O O . ALA A 1 1051 ? 423.675 304.299 404.647 1.00 126.16 1051 ALA A O 1
ATOM 7470 N N . ILE A 1 1052 ? 425.423 305.331 405.615 1.00 133.09 1052 ILE A N 1
ATOM 7471 C CA . ILE A 1 1052 ? 426.368 304.796 404.635 1.00 133.09 1052 ILE A CA 1
ATOM 7472 C C . ILE A 1 1052 ? 426.465 303.279 404.751 1.00 133.09 1052 ILE A C 1
ATOM 7473 O O . ILE A 1 1052 ? 426.505 302.567 403.741 1.00 133.09 1052 ILE A O 1
ATOM 7478 N N . ASN A 1 1053 ? 426.514 302.760 405.982 1.00 130.37 1053 ASN A N 1
ATOM 7479 C CA . ASN A 1 1053 ? 426.569 301.309 406.150 1.00 130.37 1053 ASN A CA 1
ATOM 7480 C C . ASN A 1 1053 ? 425.341 300.636 405.554 1.00 130.37 1053 ASN A C 1
ATOM 7481 O O . ASN A 1 1053 ? 425.457 299.617 404.864 1.00 130.37 1053 ASN A O 1
ATOM 7486 N N . SER A 1 1054 ? 424.153 301.189 405.805 1.00 119.11 1054 SER A N 1
ATOM 7487 C CA . SER A 1 1054 ? 422.938 300.579 405.274 1.00 119.11 1054 SER A CA 1
ATOM 7488 C C . SER A 1 1054 ? 422.897 300.659 403.752 1.00 119.11 1054 SER A C 1
ATOM 7489 O O . SER A 1 1054 ? 422.652 299.655 403.073 1.00 119.11 1054 SER A O 1
ATOM 7492 N N . ILE A 1 1055 ? 423.138 301.849 403.198 1.00 121.51 1055 ILE A N 1
ATOM 7493 C CA . ILE A 1 1055 ? 422.958 302.061 401.763 1.00 121.51 1055 ILE A CA 1
ATOM 7494 C C . ILE A 1 1055 ? 423.979 301.252 400.969 1.00 121.51 1055 ILE A C 1
ATOM 7495 O O . ILE A 1 1055 ? 423.646 300.612 399.966 1.00 121.51 1055 ILE A O 1
ATOM 7500 N N . LEU A 1 1056 ? 425.239 301.266 401.409 1.00 110.55 1056 LEU A N 1
ATOM 7501 C CA . LEU A 1 1056 ? 426.306 300.491 400.781 1.00 110.55 1056 LEU A CA 1
ATOM 7502 C C . LEU A 1 1056 ? 426.921 299.555 401.813 1.00 110.55 1056 LEU A C 1
ATOM 7503 O O . LEU A 1 1056 ? 427.924 299.900 402.455 1.00 110.55 1056 LEU A O 1
ATOM 7508 N N . PRO A 1 1057 ? 426.356 298.368 402.020 1.00 116.22 1057 PRO A N 1
ATOM 7509 C CA . PRO A 1 1057 ? 426.942 297.426 402.982 1.00 116.22 1057 PRO A CA 1
ATOM 7510 C C . PRO A 1 1057 ? 428.321 296.949 402.544 1.00 116.22 1057 PRO A C 1
ATOM 7511 O O . PRO A 1 1057 ? 428.586 296.768 401.354 1.00 116.22 1057 PRO A O 1
ATOM 7515 N N . LYS A 1 1058 ? 429.201 296.753 403.525 1.00 127.64 1058 LYS A N 1
ATOM 7516 C CA . LYS A 1 1058 ? 430.522 296.127 403.419 1.00 127.64 1058 LYS A CA 1
ATOM 7517 C C . LYS A 1 1058 ? 431.469 296.927 402.522 1.00 127.64 1058 LYS A C 1
ATOM 7518 O O . LYS A 1 1058 ? 432.614 296.504 402.316 1.00 127.64 1058 LYS A O 1
ATOM 7524 N N . ARG A 1 1059 ? 431.045 298.075 401.997 1.00 127.50 1059 ARG A N 1
ATOM 7525 C CA . ARG A 1 1059 ? 431.932 298.876 401.161 1.00 127.50 1059 ARG A CA 1
ATOM 7526 C C . ARG A 1 1059 ? 433.069 299.493 401.964 1.00 127.50 1059 ARG A C 1
ATOM 7527 O O . ARG A 1 1059 ? 434.173 299.675 401.439 1.00 127.50 1059 ARG A O 1
ATOM 7535 N N . PHE A 1 1060 ? 432.828 299.823 403.229 1.00 122.35 1060 PHE A N 1
ATOM 7536 C CA . PHE A 1 1060 ? 433.736 300.687 403.963 1.00 122.35 1060 PHE A CA 1
ATOM 7537 C C . PHE A 1 1060 ? 434.057 300.082 405.321 1.00 122.35 1060 PHE A C 1
ATOM 7538 O O . PHE A 1 1060 ? 433.278 299.300 405.872 1.00 122.35 1060 PHE A O 1
ATOM 7546 N N . ILE A 1 1061 ? 435.219 300.452 405.856 1.00 126.93 1061 ILE A N 1
ATOM 7547 C CA . ILE A 1 1061 ? 435.578 300.109 407.227 1.00 126.93 1061 ILE A CA 1
ATOM 7548 C C . ILE A 1 1061 ? 435.592 301.401 408.028 1.00 126.93 1061 ILE A C 1
ATOM 7549 O O . ILE A 1 1061 ? 435.360 302.484 407.477 1.00 126.93 1061 ILE A O 1
ATOM 7554 N N . ASP A 1 1062 ? 435.852 301.295 409.333 1.00 136.68 1062 ASP A N 1
ATOM 7555 C CA . ASP A 1 1062 ? 435.757 302.449 410.222 1.00 136.68 1062 ASP A CA 1
ATOM 7556 C C . ASP A 1 1062 ? 436.672 303.586 409.782 1.00 136.68 1062 ASP A C 1
ATOM 7557 O O . ASP A 1 1062 ? 436.276 304.757 409.829 1.00 136.68 1062 ASP A O 1
ATOM 7562 N N . SER A 1 1063 ? 437.894 303.262 409.353 1.00 131.01 1063 SER A N 1
ATOM 7563 C CA . SER A 1 1063 ? 438.807 304.298 408.884 1.00 131.01 1063 SER A CA 1
ATOM 7564 C C . SER A 1 1063 ? 438.256 305.001 407.650 1.00 131.01 1063 SER A C 1
ATOM 7565 O O . SER A 1 1063 ? 438.351 306.229 407.530 1.00 131.01 1063 SER A O 1
ATOM 7568 N N . ASP A 1 1064 ? 437.676 304.239 406.718 1.00 131.32 1064 ASP A N 1
ATOM 7569 C CA . ASP A 1 1064 ? 437.085 304.861 405.538 1.00 131.32 1064 ASP A CA 1
ATOM 7570 C C . ASP A 1 1064 ? 435.908 305.749 405.916 1.00 131.32 1064 ASP A C 1
ATOM 7571 O O . ASP A 1 1064 ? 435.713 306.814 405.322 1.00 131.32 1064 ASP A O 1
ATOM 7576 N N . LEU A 1 1065 ? 435.106 305.330 406.896 1.00 120.23 1065 LEU A N 1
ATOM 7577 C CA . LEU A 1 1065 ? 433.998 306.168 407.344 1.00 120.23 1065 LEU A CA 1
ATOM 7578 C C . LEU A 1 1065 ? 434.500 307.463 407.972 1.00 120.23 1065 LEU A C 1
ATOM 7579 O O . LEU A 1 1065 ? 433.931 308.538 407.738 1.00 120.23 1065 LEU A O 1
ATOM 7584 N N . LYS A 1 1066 ? 435.565 307.383 408.773 1.00 135.74 1066 LYS A N 1
ATOM 7585 C CA . LYS A 1 1066 ? 436.141 308.594 409.349 1.00 135.74 1066 LYS A CA 1
ATOM 7586 C C . LYS A 1 1066 ? 436.680 309.515 408.261 1.00 135.74 1066 LYS A C 1
ATOM 7587 O O . LYS A 1 1066 ? 436.523 310.740 408.338 1.00 135.74 1066 LYS A O 1
ATOM 7593 N N . ASP A 1 1067 ? 437.323 308.942 407.241 1.00 137.55 1067 ASP A N 1
ATOM 7594 C CA . ASP A 1 1067 ? 437.799 309.750 406.123 1.00 137.55 1067 ASP A CA 1
ATOM 7595 C C . ASP A 1 1067 ? 436.638 310.399 405.379 1.00 137.55 1067 ASP A C 1
ATOM 7596 O O . ASP A 1 1067 ? 436.734 311.556 404.954 1.00 137.55 1067 ASP A O 1
ATOM 7601 N N . LEU A 1 1068 ? 435.535 309.666 405.207 1.00 119.80 1068 LEU A N 1
ATOM 7602 C CA . LEU A 1 1068 ? 434.336 310.259 404.623 1.00 119.80 1068 LEU A CA 1
ATOM 7603 C C . LEU A 1 1068 ? 433.856 311.447 405.437 1.00 119.80 1068 LEU A C 1
ATOM 7604 O O . LEU A 1 1068 ? 433.507 312.490 404.874 1.00 119.80 1068 LEU A O 1
ATOM 7609 N N . TRP A 1 1069 ? 433.806 311.298 406.761 1.00 137.46 1069 TRP A N 1
ATOM 7610 C CA . TRP A 1 1069 ? 433.371 312.410 407.599 1.00 137.46 1069 TRP A CA 1
ATOM 7611 C C . TRP A 1 1069 ? 434.302 313.606 407.457 1.00 137.46 1069 TRP A C 1
ATOM 7612 O O . TRP A 1 1069 ? 433.843 314.750 407.348 1.00 137.46 1069 TRP A O 1
ATOM 7623 N N . VAL A 1 1070 ? 435.613 313.360 407.451 1.00 145.74 1070 VAL A N 1
ATOM 7624 C CA . VAL A 1 1070 ? 436.573 314.449 407.296 1.00 145.74 1070 VAL A CA 1
ATOM 7625 C C . VAL A 1 1070 ? 436.370 315.152 405.960 1.00 145.74 1070 VAL A C 1
ATOM 7626 O O . VAL A 1 1070 ? 436.438 316.384 405.870 1.00 145.74 1070 VAL A O 1
ATOM 7630 N N . TYR A 1 1071 ? 436.106 314.382 404.903 1.00 139.56 1071 TYR A N 1
ATOM 7631 C CA . TYR A 1 1071 ? 435.925 314.972 403.581 1.00 139.56 1071 TYR A CA 1
ATOM 7632 C C . TYR A 1 1071 ? 434.640 315.789 403.505 1.00 139.56 1071 TYR A C 1
ATOM 7633 O O . TYR A 1 1071 ? 434.630 316.896 402.953 1.00 139.56 1071 TYR A O 1
ATOM 7642 N N . VAL A 1 1072 ? 433.542 315.263 404.053 1.00 140.33 1072 VAL A N 1
ATOM 7643 C CA . VAL A 1 1072 ? 432.247 315.905 403.843 1.00 140.33 1072 VAL A CA 1
ATOM 7644 C C . VAL A 1 1072 ? 432.072 317.099 404.775 1.00 140.33 1072 VAL A C 1
ATOM 7645 O O . VAL A 1 1072 ? 431.502 318.125 404.384 1.00 140.33 1072 VAL A O 1
ATOM 7649 N N . SER A 1 1073 ? 432.546 316.992 406.016 1.00 152.54 1073 SER A N 1
ATOM 7650 C CA . SER A 1 1073 ? 432.290 318.021 407.014 1.00 152.54 1073 SER A CA 1
ATOM 7651 C C . SER A 1 1073 ? 433.302 319.158 406.988 1.00 152.54 1073 SER A C 1
ATOM 7652 O O . SER A 1 1073 ? 433.060 320.189 407.626 1.00 152.54 1073 SER A O 1
ATOM 7655 N N . SER A 1 1074 ? 434.417 319.000 406.271 1.00 152.86 1074 SER A N 1
ATOM 7656 C CA . SER A 1 1074 ? 435.487 319.999 406.231 1.00 152.86 1074 SER A CA 1
ATOM 7657 C C . SER A 1 1074 ? 435.992 320.343 407.630 1.00 152.86 1074 SER A C 1
ATOM 7658 O O . SER A 1 1074 ? 436.384 321.481 407.899 1.00 152.86 1074 SER A O 1
ATOM 7661 N N . GLY A 1 1075 ? 435.984 319.360 408.531 1.00 159.18 1075 GLY A N 1
ATOM 7662 C CA . GLY A 1 1075 ? 436.431 319.552 409.892 1.00 159.18 1075 GLY A CA 1
ATOM 7663 C C . GLY A 1 1075 ? 435.374 320.043 410.857 1.00 159.18 1075 GLY A C 1
ATOM 7664 O O . GLY A 1 1075 ? 435.636 320.088 412.065 1.00 159.18 1075 GLY A O 1
ATOM 7665 N N . GLN A 1 1076 ? 434.190 320.409 410.369 1.00 163.97 1076 GLN A N 1
ATOM 7666 C CA . GLN A 1 1076 ? 433.130 320.860 411.255 1.00 163.97 1076 GLN A CA 1
ATOM 7667 C C . GLN A 1 1076 ? 432.508 319.676 411.992 1.00 163.97 1076 GLN A C 1
ATOM 7668 O O . GLN A 1 1076 ? 432.376 318.585 411.431 1.00 163.97 1076 GLN A O 1
ATOM 7674 N N . PRO A 1 1077 ? 432.119 319.865 413.257 1.00 174.19 1077 PRO A N 1
ATOM 7675 C CA . PRO A 1 1077 ? 431.470 318.767 413.990 1.00 174.19 1077 PRO A CA 1
ATOM 7676 C C . PRO A 1 1077 ? 430.087 318.425 413.468 1.00 174.19 1077 PRO A C 1
ATOM 7677 O O . PRO A 1 1077 ? 429.600 317.320 413.735 1.00 174.19 1077 PRO A O 1
ATOM 7681 N N . GLN A 1 1078 ? 429.441 319.332 412.738 1.00 163.72 1078 GLN A N 1
ATOM 7682 C CA . GLN A 1 1078 ? 428.099 319.108 412.223 1.00 163.72 1078 GLN A CA 1
ATOM 7683 C C . GLN A 1 1078 ? 428.036 319.551 410.769 1.00 163.72 1078 GLN A C 1
ATOM 7684 O O . GLN A 1 1078 ? 428.814 320.401 410.328 1.00 163.72 1078 GLN A O 1
ATOM 7690 N N . VAL A 1 1079 ? 427.098 318.966 410.026 1.00 148.72 1079 VAL A N 1
ATOM 7691 C CA . VAL A 1 1079 ? 426.912 319.260 408.610 1.00 148.72 1079 VAL A CA 1
ATOM 7692 C C . VAL A 1 1079 ? 425.470 319.698 408.382 1.00 148.72 1079 VAL A C 1
ATOM 7693 O O . VAL A 1 1079 ? 424.534 319.071 408.891 1.00 148.72 1079 VAL A O 1
ATOM 7697 N N . ASP A 1 1080 ? 425.297 320.791 407.647 1.00 142.29 1080 ASP A N 1
ATOM 7698 C CA . ASP A 1 1080 ? 423.989 321.346 407.352 1.00 142.29 1080 ASP A CA 1
ATOM 7699 C C . ASP A 1 1080 ? 423.615 321.063 405.898 1.00 142.29 1080 ASP A C 1
ATOM 7700 O O . ASP A 1 1080 ? 424.329 320.366 405.170 1.00 142.29 1080 ASP A O 1
ATOM 7705 N N . PHE A 1 1081 ? 422.477 321.611 405.465 1.00 129.02 1081 PHE A N 1
ATOM 7706 C CA . PHE A 1 1081 ? 422.003 321.361 404.109 1.00 129.02 1081 PHE A CA 1
ATOM 7707 C C . PHE A 1 1081 ? 422.910 321.991 403.060 1.00 129.02 1081 PHE A C 1
ATOM 7708 O O . PHE A 1 1081 ? 423.096 321.416 401.983 1.00 129.02 1081 PHE A O 1
ATOM 7716 N N . HIS A 1 1082 ? 423.468 323.168 403.345 1.00 140.24 1082 HIS A N 1
ATOM 7717 C CA . HIS A 1 1082 ? 424.315 323.844 402.366 1.00 140.24 1082 HIS A CA 1
ATOM 7718 C C . HIS A 1 1082 ? 425.599 323.063 402.108 1.00 140.24 1082 HIS A C 1
ATOM 7719 O O . HIS A 1 1082 ? 425.998 322.873 400.951 1.00 140.24 1082 HIS A O 1
ATOM 7726 N N . ARG A 1 1083 ? 426.255 322.598 403.174 1.00 146.89 1083 ARG A N 1
ATOM 7727 C CA . ARG A 1 1083 ? 427.471 321.808 403.012 1.00 146.89 1083 ARG A CA 1
ATOM 7728 C C . ARG A 1 1083 ? 427.187 320.498 402.290 1.00 146.89 1083 ARG A C 1
ATOM 7729 O O . ARG A 1 1083 ? 427.973 320.070 401.438 1.00 146.89 1083 ARG A O 1
ATOM 7737 N N . PHE A 1 1084 ? 426.070 319.845 402.621 1.00 157.10 1084 PHE A N 1
ATOM 7738 C CA . PHE A 1 1084 ? 425.704 318.609 401.937 1.00 157.10 1084 PHE A CA 1
ATOM 7739 C C . PHE A 1 1084 ? 425.443 318.856 400.456 1.00 157.10 1084 PHE A C 1
ATOM 7740 O O . PHE A 1 1084 ? 425.877 318.076 399.601 1.00 157.10 1084 PHE A O 1
ATOM 7748 N N . LYS A 1 1085 ? 424.733 319.941 400.138 1.00 145.93 1085 LYS A N 1
ATOM 7749 C CA . LYS A 1 1085 ? 424.448 320.271 398.747 1.00 145.93 1085 LYS A CA 1
ATOM 7750 C C . LYS A 1 1085 ? 425.744 320.530 397.987 1.00 145.93 1085 LYS A C 1
ATOM 7751 O O . LYS A 1 1085 ? 425.907 320.079 396.847 1.00 145.93 1085 LYS A O 1
ATOM 7757 N N . ILE A 1 1086 ? 426.689 321.234 398.613 1.00 147.28 1086 ILE A N 1
ATOM 7758 C CA . ILE A 1 1086 ? 427.971 321.489 397.959 1.00 147.28 1086 ILE A CA 1
ATOM 7759 C C . ILE A 1 1086 ? 428.728 320.183 397.738 1.00 147.28 1086 ILE A C 1
ATOM 7760 O O . ILE A 1 1086 ? 429.244 319.919 396.646 1.00 147.28 1086 ILE A O 1
ATOM 7765 N N . ALA A 1 1087 ? 428.792 319.338 398.769 1.00 138.16 1087 ALA A N 1
ATOM 7766 C CA . ALA A 1 1087 ? 429.627 318.145 398.703 1.00 138.16 1087 ALA A CA 1
ATOM 7767 C C . ALA A 1 1087 ? 429.008 317.024 397.878 1.00 138.16 1087 ALA A C 1
ATOM 7768 O O . ALA A 1 1087 ? 429.718 316.080 397.517 1.00 138.16 1087 ALA A O 1
ATOM 7770 N N . PHE A 1 1088 ? 427.710 317.096 397.574 1.00 139.50 1088 PHE A N 1
ATOM 7771 C CA . PHE A 1 1088 ? 427.038 316.004 396.878 1.00 139.50 1088 PHE A CA 1
ATOM 7772 C C . PHE A 1 1088 ? 426.212 316.489 395.692 1.00 139.50 1088 PHE A C 1
ATOM 7773 O O . PHE A 1 1088 ? 425.079 316.034 395.508 1.00 139.50 1088 PHE A O 1
ATOM 7781 N N . GLN A 1 1089 ? 426.749 317.396 394.884 1.00 107.89 1089 GLN A N 1
ATOM 7782 C CA . GLN A 1 1089 ? 426.041 317.862 393.698 1.00 107.89 1089 GLN A CA 1
ATOM 7783 C C . GLN A 1 1089 ? 426.508 317.089 392.470 1.00 107.89 1089 GLN A C 1
ATOM 7784 O O . GLN A 1 1089 ? 425.707 316.459 391.780 1.00 107.89 1089 GLN A O 1
ATOM 7790 N N . ASN A 1 1149 ? 403.344 298.185 360.237 1.00 225.77 1149 ASN A N 1
ATOM 7791 C CA . ASN A 1 1149 ? 402.297 299.113 360.648 1.00 225.77 1149 ASN A CA 1
ATOM 7792 C C . ASN A 1 1149 ? 402.523 299.605 362.074 1.00 225.77 1149 ASN A C 1
ATOM 7793 O O . ASN A 1 1149 ? 402.907 298.833 362.953 1.00 225.77 1149 ASN A O 1
ATOM 7798 N N . GLU A 1 1150 ? 402.288 300.902 362.294 1.00 219.09 1150 GLU A N 1
ATOM 7799 C CA . GLU A 1 1150 ? 402.365 301.451 363.644 1.00 219.09 1150 GLU A CA 1
ATOM 7800 C C . GLU A 1 1150 ? 401.333 300.808 364.560 1.00 219.09 1150 GLU A C 1
ATOM 7801 O O . GLU A 1 1150 ? 401.563 300.680 365.771 1.00 219.09 1150 GLU A O 1
ATOM 7807 N N . ASP A 1 1151 ? 400.194 300.393 363.999 1.00 224.00 1151 ASP A N 1
ATOM 7808 C CA . ASP A 1 1151 ? 399.186 299.703 364.793 1.00 224.00 1151 ASP A CA 1
ATOM 7809 C C . ASP A 1 1151 ? 399.732 298.404 365.367 1.00 224.00 1151 ASP A C 1
ATOM 7810 O O . ASP A 1 1151 ? 399.372 298.018 366.481 1.00 224.00 1151 ASP A O 1
ATOM 7815 N N . ASP A 1 1152 ? 400.601 297.713 364.624 1.00 220.48 1152 ASP A N 1
ATOM 7816 C CA . ASP A 1 1152 ? 401.160 296.461 365.128 1.00 220.48 1152 ASP A CA 1
ATOM 7817 C C . ASP A 1 1152 ? 401.962 296.688 366.405 1.00 220.48 1152 ASP A C 1
ATOM 7818 O O . ASP A 1 1152 ? 401.776 295.978 367.401 1.00 220.48 1152 ASP A O 1
ATOM 7823 N N . VAL A 1 1153 ? 402.839 297.693 366.405 1.00 188.78 1153 VAL A N 1
ATOM 7824 C CA . VAL A 1 1153 ? 403.621 297.997 367.599 1.00 188.78 1153 VAL A CA 1
ATOM 7825 C C . VAL A 1 1153 ? 402.717 298.521 368.710 1.00 188.78 1153 VAL A C 1
ATOM 7826 O O . VAL A 1 1153 ? 402.961 298.272 369.898 1.00 188.78 1153 VAL A O 1
ATOM 7830 N N . PHE A 1 1154 ? 401.663 299.258 368.348 1.00 189.52 1154 PHE A N 1
ATOM 7831 C CA . PHE A 1 1154 ? 400.735 299.751 369.363 1.00 189.52 1154 PHE A CA 1
ATOM 7832 C C . PHE A 1 1154 ? 400.031 298.600 370.078 1.00 189.52 1154 PHE A C 1
ATOM 7833 O O . PHE A 1 1154 ? 399.930 298.592 371.313 1.00 189.52 1154 PHE A O 1
ATOM 7841 N N . GLU A 1 1155 ? 399.541 297.614 369.320 1.00 185.76 1155 GLU A N 1
ATOM 7842 C CA . GLU A 1 1155 ? 398.947 296.432 369.939 1.00 185.76 1155 GLU A CA 1
ATOM 7843 C C . GLU A 1 1155 ? 399.985 295.636 370.715 1.00 185.76 1155 GLU A C 1
ATOM 7844 O O . GLU A 1 1155 ? 399.663 295.028 371.738 1.00 185.76 1155 GLU A O 1
ATOM 7850 N N . GLU A 1 1156 ? 401.234 295.617 370.244 1.00 169.46 1156 GLU A N 1
ATOM 7851 C CA . GLU A 1 1156 ? 402.292 294.971 371.016 1.00 169.46 1156 GLU A CA 1
ATOM 7852 C C . GLU A 1 1156 ? 402.437 295.613 372.392 1.00 169.46 1156 GLU A C 1
ATOM 7853 O O . GLU A 1 1156 ? 402.493 294.916 373.415 1.00 169.46 1156 GLU A O 1
ATOM 7859 N N . LYS A 1 1157 ? 402.477 296.947 372.432 1.00 182.34 1157 LYS A N 1
ATOM 7860 C CA . LYS A 1 1157 ? 402.581 297.657 373.704 1.00 182.34 1157 LYS A CA 1
ATOM 7861 C C . LYS A 1 1157 ? 401.369 297.393 374.587 1.00 182.34 1157 LYS A C 1
ATOM 7862 O O . LYS A 1 1157 ? 401.510 297.147 375.792 1.00 182.34 1157 LYS A O 1
ATOM 7868 N N . LEU A 1 1158 ? 400.168 297.449 374.008 1.00 175.41 1158 LEU A N 1
ATOM 7869 C CA . LEU A 1 1158 ? 398.964 297.243 374.809 1.00 175.41 1158 LEU A CA 1
ATOM 7870 C C . LEU A 1 1158 ? 398.901 295.822 375.355 1.00 175.41 1158 LEU A C 1
ATOM 7871 O O . LEU A 1 1158 ? 398.498 295.609 376.505 1.00 175.41 1158 LEU A O 1
ATOM 7876 N N . LEU A 1 1159 ? 399.297 294.833 374.548 1.00 158.55 1159 LEU A N 1
ATOM 7877 C CA . LEU A 1 1159 ? 399.323 293.452 375.015 1.00 158.55 1159 LEU A CA 1
ATOM 7878 C C . LEU A 1 1159 ? 400.339 293.269 376.134 1.00 158.55 1159 LEU A C 1
ATOM 7879 O O . LEU A 1 1159 ? 400.069 292.557 377.106 1.00 158.55 1159 LEU A O 1
ATOM 7884 N N . SER A 1 1160 ? 401.511 293.898 376.018 1.00 140.83 1160 SER A N 1
ATOM 7885 C CA . SER A 1 1160 ? 402.477 293.836 377.111 1.00 140.83 1160 SER A CA 1
ATOM 7886 C C . SER A 1 1160 ? 401.905 294.449 378.384 1.00 140.83 1160 SER A C 1
ATOM 7887 O O . SER A 1 1160 ? 402.063 293.894 379.482 1.00 140.83 1160 SER A O 1
ATOM 7890 N N . LYS A 1 1161 ? 401.223 295.589 378.252 1.00 160.46 1161 LYS A N 1
ATOM 7891 C CA . LYS A 1 1161 ? 400.621 296.233 379.415 1.00 160.46 1161 LYS A CA 1
ATOM 7892 C C . LYS A 1 1161 ? 399.574 295.330 380.056 1.00 160.46 1161 LYS A C 1
ATOM 7893 O O . LYS A 1 1161 ? 399.485 295.238 381.284 1.00 160.46 1161 LYS A O 1
ATOM 7899 N N . ILE A 1 1162 ? 398.769 294.654 379.235 1.00 153.66 1162 ILE A N 1
ATOM 7900 C CA . ILE A 1 1162 ? 397.729 293.778 379.770 1.00 153.66 1162 ILE A CA 1
ATOM 7901 C C . ILE A 1 1162 ? 398.339 292.547 380.436 1.00 153.66 1162 ILE A C 1
ATOM 7902 O O . ILE A 1 1162 ? 397.841 292.079 381.468 1.00 153.66 1162 ILE A O 1
ATOM 7907 N N . ARG A 1 1163 ?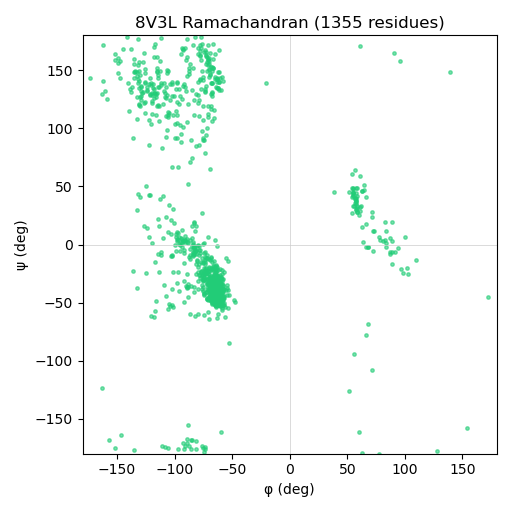 399.418 292.000 379.868 1.00 130.65 1163 ARG A N 1
ATOM 7908 C CA . ARG A 1 1163 ? 400.112 290.910 380.549 1.00 130.65 1163 ARG A CA 1
ATOM 7909 C C . ARG A 1 1163 ? 400.625 291.362 381.907 1.00 130.65 1163 ARG A C 1
ATOM 7910 O O . ARG A 1 1163 ? 400.538 290.618 382.891 1.00 130.65 1163 ARG A O 1
ATOM 7918 N N . ARG A 1 1164 ? 401.166 292.578 381.978 1.00 132.38 1164 ARG A N 1
ATOM 7919 C CA . ARG A 1 1164 ? 401.623 293.098 383.262 1.00 132.38 1164 ARG A CA 1
ATOM 7920 C C . ARG A 1 1164 ? 400.458 293.262 384.234 1.00 132.38 1164 ARG A C 1
ATOM 7921 O O . ARG A 1 1164 ? 400.567 292.922 385.418 1.00 132.38 1164 ARG A O 1
ATOM 7929 N N . LEU A 1 1165 ? 399.327 293.776 383.746 1.00 128.91 1165 LEU A N 1
ATOM 7930 C CA . LEU A 1 1165 ? 398.191 294.044 384.623 1.00 128.91 1165 LEU A CA 1
ATOM 7931 C C . LEU A 1 1165 ? 397.512 292.764 385.091 1.00 128.91 1165 LEU A C 1
ATOM 7932 O O . LEU A 1 1165 ? 396.861 292.763 386.141 1.00 128.91 1165 LEU A O 1
ATOM 7937 N N . LEU A 1 1166 ? 397.638 291.676 384.336 1.00 138.41 1166 LEU A N 1
ATOM 7938 C CA . LEU A 1 1166 ? 397.021 290.415 384.727 1.00 138.41 1166 LEU A CA 1
ATOM 7939 C C . LEU A 1 1166 ? 397.875 289.602 385.690 1.00 138.41 1166 LEU A C 1
ATOM 7940 O O . LEU A 1 1166 ? 397.446 288.521 386.107 1.00 138.41 1166 LEU A O 1
ATOM 7945 N N . ARG A 1 1167 ? 399.067 290.082 386.042 1.00 128.47 1167 ARG A N 1
ATOM 7946 C CA . ARG A 1 1167 ? 399.899 289.360 387.004 1.00 128.47 1167 ARG A CA 1
ATOM 7947 C C . ARG A 1 1167 ? 399.236 289.192 388.366 1.00 128.47 1167 ARG A C 1
ATOM 7948 O O . ARG A 1 1167 ? 399.237 288.064 388.889 1.00 128.47 1167 ARG A O 1
ATOM 7956 N N . PRO A 1 1168 ? 398.664 290.225 388.996 1.00 134.35 1168 PRO A N 1
ATOM 7957 C CA . PRO A 1 1168 ? 398.069 290.031 390.322 1.00 134.35 1168 PRO A CA 1
ATOM 7958 C C . PRO A 1 1168 ? 396.592 289.669 390.320 1.00 134.35 1168 PRO A C 1
ATOM 7959 O O . PRO A 1 1168 ? 396.055 289.359 391.392 1.00 134.35 1168 PRO A O 1
ATOM 7963 N N . THR A 1 1169 ? 395.924 289.703 389.171 1.00 145.97 1169 THR A N 1
ATOM 7964 C CA . THR A 1 1169 ? 394.510 289.353 389.119 1.00 145.97 1169 THR A CA 1
ATOM 7965 C C . THR A 1 1169 ? 394.343 287.866 389.402 1.00 145.97 1169 THR A C 1
ATOM 7966 O O . THR A 1 1169 ? 394.823 287.022 388.638 1.00 145.97 1169 THR A O 1
ATOM 7970 N N . ILE A 1 1170 ? 393.663 287.545 390.500 1.00 146.07 1170 ILE A N 1
ATOM 7971 C CA . ILE A 1 1170 ? 393.500 286.151 390.892 1.00 146.07 1170 ILE A CA 1
ATOM 7972 C C . ILE A 1 1170 ? 392.429 285.447 390.063 1.00 146.07 1170 ILE A C 1
ATOM 7973 O O . ILE A 1 1170 ? 392.483 284.225 389.897 1.00 146.07 1170 ILE A O 1
ATOM 7978 N N . LYS A 1 1171 ? 391.458 286.190 389.534 1.00 168.06 1171 LYS A N 1
ATOM 7979 C CA . LYS A 1 1171 ? 390.422 285.587 388.707 1.00 168.06 1171 LYS A CA 1
ATOM 7980 C C . LYS A 1 1171 ? 391.038 284.974 387.457 1.00 168.06 1171 LYS A C 1
ATOM 7981 O O . LYS A 1 1171 ? 391.879 285.592 386.797 1.00 168.06 1171 LYS A O 1
ATOM 7987 N N . SER A 1 1172 ? 390.619 283.754 387.132 1.00 167.64 1172 SER A N 1
ATOM 7988 C CA . SER A 1 1172 ? 391.113 283.070 385.946 1.00 167.64 1172 SER A CA 1
ATOM 7989 C C . SER A 1 1172 ? 390.385 283.601 384.717 1.00 167.64 1172 SER A C 1
ATOM 7990 O O . SER A 1 1172 ? 389.153 283.535 384.641 1.00 167.64 1172 SER A O 1
ATOM 7993 N N . VAL A 1 1173 ? 391.148 284.136 383.762 1.00 168.90 1173 VAL A N 1
ATOM 7994 C CA . VAL A 1 1173 ? 390.550 284.626 382.523 1.00 168.90 1173 VAL A CA 1
ATOM 7995 C C . VAL A 1 1173 ? 389.841 283.492 381.799 1.00 168.90 1173 VAL A C 1
ATOM 7996 O O . VAL A 1 1173 ? 388.761 283.679 381.223 1.00 168.90 1173 VAL A O 1
ATOM 8000 N N . LYS A 1 1174 ? 390.432 282.296 381.826 1.00 164.45 1174 LYS A N 1
ATOM 8001 C CA . LYS A 1 1174 ? 389.802 281.140 381.200 1.00 164.45 1174 LYS A CA 1
ATOM 8002 C C . LYS A 1 1174 ? 388.445 280.851 381.827 1.00 164.45 1174 LYS A C 1
ATOM 8003 O O . LYS A 1 1174 ? 387.474 280.561 381.118 1.00 164.45 1174 LYS A O 1
ATOM 8009 N N . LYS A 1 1175 ? 388.360 280.928 383.157 1.00 165.82 1175 LYS A N 1
ATOM 8010 C CA . LYS A 1 1175 ? 387.107 280.633 383.842 1.00 165.82 1175 LYS A CA 1
ATOM 8011 C C . LYS A 1 1175 ? 386.016 281.620 383.447 1.00 165.82 1175 LYS A C 1
ATOM 8012 O O . LYS A 1 1175 ? 384.884 281.221 383.155 1.00 165.82 1175 LYS A O 1
ATOM 8018 N N . VAL A 1 1176 ? 386.340 282.914 383.420 1.00 163.68 1176 VAL A N 1
ATOM 8019 C CA . VAL A 1 1176 ? 385.348 283.923 383.055 1.00 163.68 1176 VAL A CA 1
ATOM 8020 C C . VAL A 1 1176 ? 384.923 283.748 381.601 1.00 163.68 1176 VAL A C 1
ATOM 8021 O O . VAL A 1 1176 ? 383.730 283.802 381.269 1.00 163.68 1176 VAL A O 1
ATOM 8025 N N . LEU A 1 1177 ? 385.896 283.529 380.713 1.00 168.97 1177 LEU A N 1
ATOM 8026 C CA . LEU A 1 1177 ? 385.580 283.367 379.298 1.00 168.97 1177 LEU A CA 1
ATOM 8027 C C . LEU A 1 1177 ? 384.676 282.163 379.071 1.00 168.97 1177 LEU A C 1
ATOM 8028 O O . LEU A 1 1177 ? 383.723 282.233 378.286 1.00 168.97 1177 LEU A O 1
ATOM 8033 N N . GLU A 1 1178 ? 384.958 281.049 379.749 1.00 183.42 1178 GLU A N 1
ATOM 8034 C CA . GLU A 1 1178 ? 384.090 279.882 379.639 1.00 183.42 1178 GLU A CA 1
ATOM 8035 C C . GLU A 1 1178 ? 382.712 280.160 380.228 1.00 183.42 1178 GLU A C 1
ATOM 8036 O O . GLU A 1 1178 ? 381.693 279.753 379.658 1.00 183.42 1178 GLU A O 1
ATOM 8042 N N . GLN A 1 1179 ? 382.660 280.853 381.369 1.00 174.56 1179 GLN A N 1
ATOM 8043 C CA . GLN A 1 1179 ? 381.379 281.169 381.991 1.00 174.56 1179 GLN A CA 1
ATOM 8044 C C . GLN A 1 1179 ? 380.507 282.018 381.078 1.00 174.56 1179 GLN A C 1
ATOM 8045 O O . GLN A 1 1179 ? 379.276 281.912 381.122 1.00 174.56 1179 GLN A O 1
ATOM 8051 N N . LEU A 1 1180 ? 381.118 282.864 380.249 1.00 180.02 1180 LEU A N 1
ATOM 8052 C CA . LEU A 1 1180 ? 380.334 283.597 379.262 1.00 180.02 1180 LEU A CA 1
ATOM 8053 C C . LEU A 1 1180 ? 380.193 282.849 377.942 1.00 180.02 1180 LEU A C 1
ATOM 8054 O O . LEU A 1 1180 ? 379.588 283.386 377.008 1.00 180.02 1180 LEU A O 1
ATOM 8059 N N . ASP A 1 1181 ? 380.729 281.633 377.842 1.00 183.82 1181 ASP A N 1
ATOM 8060 C CA . ASP A 1 1181 ? 380.544 280.777 376.670 1.00 183.82 1181 ASP A CA 1
ATOM 8061 C C . ASP A 1 1181 ? 379.596 279.654 377.082 1.00 183.82 1181 ASP A C 1
ATOM 8062 O O . ASP A 1 1181 ? 380.016 278.617 377.598 1.00 183.82 1181 ASP A O 1
ATOM 8067 N N . VAL A 1 1182 ? 378.300 279.871 376.851 1.00 170.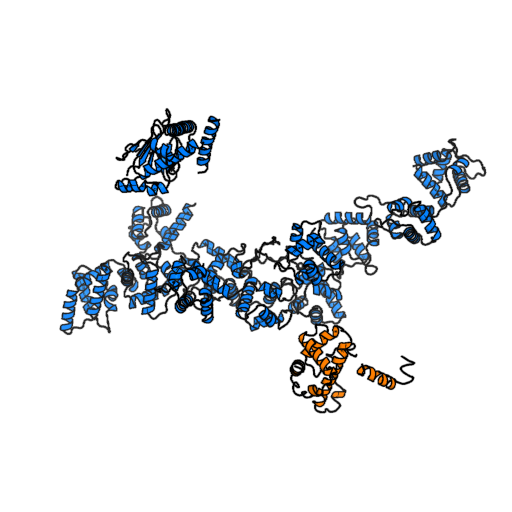85 1182 VAL A N 1
ATOM 8068 C CA . VAL A 1 1182 ? 377.283 278.957 377.364 1.00 170.85 1182 VAL A CA 1
ATOM 8069 C C . VAL A 1 1182 ? 377.364 277.603 376.667 1.00 170.85 1182 VAL A C 1
ATOM 8070 O O . VAL A 1 1182 ? 377.406 276.553 377.318 1.00 170.85 1182 VAL A O 1
ATOM 8074 N N . ASN A 1 1183 ? 377.390 277.605 375.336 1.00 173.44 1183 ASN A N 1
ATOM 8075 C CA . ASN A 1 1183 ? 377.317 276.368 374.568 1.00 173.44 1183 ASN A CA 1
ATOM 8076 C C . ASN A 1 1183 ? 378.678 275.733 374.316 1.00 173.44 1183 ASN A C 1
ATOM 8077 O O . ASN A 1 1183 ? 378.737 274.697 373.645 1.00 173.44 1183 ASN A O 1
ATOM 8082 N N . ASN A 1 1184 ? 379.759 276.326 374.826 1.00 176.37 1184 ASN A N 1
ATOM 8083 C CA . ASN A 1 1184 ? 381.121 275.851 374.570 1.00 176.37 1184 ASN A CA 1
ATOM 8084 C C . ASN A 1 1184 ? 381.429 275.844 373.074 1.00 176.37 1184 ASN A C 1
ATOM 8085 O O . ASN A 1 1184 ? 382.168 274.993 372.575 1.00 176.37 1184 ASN A O 1
ATOM 8090 N N . ILE A 1 1185 ? 380.851 276.806 372.351 1.00 166.38 1185 ILE A N 1
ATOM 8091 C CA . ILE A 1 1185 ? 381.122 276.928 370.922 1.00 166.38 1185 ILE A CA 1
ATOM 8092 C C . ILE A 1 1185 ? 382.547 277.411 370.689 1.00 166.38 1185 ILE A C 1
ATOM 8093 O O . ILE A 1 1185 ? 383.270 276.875 369.841 1.00 166.38 1185 ILE A O 1
ATOM 8098 N N . GLY A 1 1186 ? 382.977 278.419 371.443 1.00 155.45 1186 GLY A N 1
ATOM 8099 C CA . GLY A 1 1186 ? 384.286 279.008 371.275 1.00 155.45 1186 GLY A CA 1
ATOM 8100 C C . GLY A 1 1186 ? 384.293 280.407 370.702 1.00 155.45 1186 GLY A C 1
ATOM 8101 O O . GLY A 1 1186 ? 385.334 281.074 370.760 1.00 155.45 1186 GLY A O 1
ATOM 8102 N N . TYR A 1 1187 ? 383.175 280.875 370.153 1.00 141.07 1187 TYR A N 1
ATOM 8103 C CA . TYR A 1 1187 ? 383.055 282.241 369.669 1.00 141.07 1187 TYR A CA 1
ATOM 8104 C C . TYR A 1 1187 ? 382.082 283.000 370.553 1.00 141.07 1187 TYR A C 1
ATOM 8105 O O . TYR A 1 1187 ? 381.042 282.466 370.950 1.00 141.07 1187 TYR A O 1
ATOM 8114 N N . ILE A 1 1188 ? 382.428 284.245 370.861 1.00 150.80 1188 ILE A N 1
ATOM 8115 C CA . ILE A 1 1188 ? 381.567 285.145 371.618 1.00 150.80 1188 ILE A CA 1
ATOM 8116 C C . ILE A 1 1188 ? 381.582 286.499 370.924 1.00 150.80 1188 ILE A C 1
ATOM 8117 O O . ILE A 1 1188 ? 382.609 286.913 370.378 1.00 150.80 1188 ILE A O 1
ATOM 8122 N N . THR A 1 1189 ? 380.438 287.179 370.917 1.00 145.35 1189 THR A N 1
ATOM 8123 C CA . THR A 1 1189 ? 380.369 288.458 370.227 1.00 145.35 1189 THR A CA 1
ATOM 8124 C C . THR A 1 1189 ? 380.832 289.582 371.153 1.00 145.35 1189 THR A C 1
ATOM 8125 O O . THR A 1 1189 ? 381.272 289.355 372.284 1.00 145.35 1189 THR A O 1
ATOM 8129 N N . ASN A 1 1190 ? 380.728 290.816 370.655 1.00 148.51 1190 ASN A N 1
ATOM 8130 C CA . ASN A 1 1190 ? 381.404 291.945 371.288 1.00 148.51 1190 ASN A CA 1
ATOM 8131 C C . ASN A 1 1190 ? 380.885 292.212 372.697 1.00 148.51 1190 ASN A C 1
ATOM 8132 O O . ASN A 1 1190 ? 381.671 292.501 373.608 1.00 148.51 1190 ASN A O 1
ATOM 8137 N N . LEU A 1 1191 ? 379.567 292.134 372.893 1.00 146.06 1191 LEU A N 1
ATOM 8138 C CA . LEU A 1 1191 ? 378.974 292.593 374.146 1.00 146.06 1191 LEU A CA 1
ATOM 8139 C C . LEU A 1 1191 ? 379.503 291.805 375.340 1.00 146.06 1191 LEU A C 1
ATOM 8140 O O . LEU A 1 1191 ? 379.960 292.390 376.332 1.00 146.06 1191 LEU A O 1
ATOM 8145 N N . GLU A 1 1192 ? 379.450 290.474 375.266 1.00 155.69 1192 GLU A N 1
ATOM 8146 C CA . GLU A 1 1192 ? 379.929 289.674 376.386 1.00 155.69 1192 GLU A CA 1
ATOM 8147 C C . GLU A 1 1192 ? 381.435 289.778 376.568 1.00 155.69 1192 GLU A C 1
ATOM 8148 O O . GLU A 1 1192 ? 381.912 289.647 377.697 1.00 155.69 1192 GLU A O 1
ATOM 8154 N N . PHE A 1 1193 ? 382.197 290.023 375.501 1.00 154.30 1193 PHE A N 1
ATOM 8155 C CA . PHE A 1 1193 ? 383.620 290.291 375.685 1.00 154.30 1193 PHE A CA 1
ATOM 8156 C C . PHE A 1 1193 ? 383.835 291.569 376.483 1.00 154.30 1193 PHE A C 1
ATOM 8157 O O . PHE A 1 1193 ? 384.688 291.614 377.379 1.00 154.30 1193 PHE A O 1
ATOM 8165 N N . ARG A 1 1194 ? 383.068 292.619 376.174 1.00 151.37 1194 ARG A N 1
ATOM 8166 C CA . ARG A 1 1194 ? 383.165 293.851 376.950 1.00 151.37 1194 ARG A CA 1
ATOM 8167 C C . ARG A 1 1194 ? 382.799 293.607 378.407 1.00 151.37 1194 ARG A C 1
ATOM 8168 O O . ARG A 1 1194 ? 383.485 294.084 379.320 1.00 151.37 1194 ARG A O 1
ATOM 8176 N N . ASN A 1 1195 ? 381.721 292.857 378.640 1.00 145.93 1195 ASN A N 1
ATOM 8177 C CA . ASN A 1 1195 ? 381.313 292.564 380.011 1.00 145.93 1195 ASN A CA 1
ATOM 8178 C C . ASN A 1 1195 ? 382.369 291.745 380.746 1.00 145.93 1195 ASN A C 1
ATOM 8179 O O . ASN A 1 1195 ? 382.615 291.968 381.935 1.00 145.93 1195 ASN A O 1
ATOM 8184 N N . ALA A 1 1196 ? 383.006 290.793 380.059 1.00 156.35 1196 ALA A N 1
ATOM 8185 C CA . ALA A 1 1196 ? 384.048 289.989 380.692 1.00 156.35 1196 ALA A CA 1
ATOM 8186 C C . ALA A 1 1196 ? 385.265 290.832 381.048 1.00 156.35 1196 ALA A C 1
ATOM 8187 O O . ALA A 1 1196 ? 385.823 290.695 382.145 1.00 156.35 1196 ALA A O 1
ATOM 8189 N N . ILE A 1 1197 ? 385.699 291.700 380.132 1.00 170.35 1197 ILE A N 1
ATOM 8190 C CA . ILE A 1 1197 ? 386.836 292.570 380.425 1.00 170.35 1197 ILE A CA 1
ATOM 8191 C C . ILE A 1 1197 ? 386.511 293.493 381.593 1.00 170.35 1197 ILE A C 1
ATOM 8192 O O . ILE A 1 1197 ? 387.360 293.750 382.455 1.00 170.35 1197 ILE A O 1
ATOM 8197 N N . LYS A 1 1198 ? 385.278 294.005 381.643 1.00 164.58 1198 LYS A N 1
ATOM 8198 C CA . LYS A 1 1198 ? 384.862 294.802 382.794 1.00 164.58 1198 LYS A CA 1
ATOM 8199 C C . LYS A 1 1198 ? 384.881 293.974 384.073 1.00 164.58 1198 LYS A C 1
ATOM 8200 O O . LYS A 1 1198 ? 385.291 294.462 385.132 1.00 164.58 1198 LYS A O 1
ATOM 8206 N N . THR A 1 1199 ? 384.434 292.718 383.994 1.00 160.72 1199 THR A N 1
ATOM 8207 C CA . THR A 1 1199 ? 384.428 291.847 385.164 1.00 160.72 1199 THR A CA 1
ATOM 8208 C C . THR A 1 1199 ? 385.838 291.596 385.676 1.00 160.72 1199 THR A C 1
ATOM 8209 O O . THR A 1 1199 ? 386.046 291.473 386.889 1.00 160.72 1199 THR A O 1
ATOM 8213 N N . LEU A 1 1200 ? 386.817 291.514 384.773 1.00 161.65 1200 LEU A N 1
ATOM 8214 C CA . LEU A 1 1200 ? 388.205 291.422 385.207 1.00 161.65 1200 LEU A CA 1
ATOM 8215 C C . LEU A 1 1200 ? 388.668 292.691 385.911 1.00 161.65 1200 LEU A C 1
ATOM 8216 O O . LEU A 1 1200 ? 389.651 292.643 386.659 1.00 161.65 1200 LEU A O 1
ATOM 8221 N N . ASN A 1 1201 ? 387.977 293.812 385.694 1.00 163.86 1201 ASN A N 1
ATOM 8222 C CA . ASN A 1 1201 ? 388.275 295.082 386.355 1.00 163.86 1201 ASN A CA 1
ATOM 8223 C C . ASN A 1 1201 ? 389.732 295.484 386.142 1.00 163.86 1201 ASN A C 1
ATOM 8224 O O . ASN A 1 1201 ? 390.449 295.853 387.074 1.00 163.86 1201 ASN A O 1
ATOM 8229 N N . LEU A 1 1202 ? 390.169 295.409 384.889 1.00 156.80 1202 LEU A N 1
ATOM 8230 C CA . LEU A 1 1202 ? 391.545 295.734 384.542 1.00 156.80 1202 LEU A CA 1
ATOM 8231 C C . LEU A 1 1202 ? 391.789 297.232 384.437 1.00 156.80 1202 LEU A C 1
ATOM 8232 O O . LEU A 1 1202 ? 392.922 297.640 384.161 1.00 156.80 1202 LEU A O 1
ATOM 8237 N N . GLY A 1 1203 ? 390.765 298.055 384.649 1.00 164.67 1203 GLY A N 1
ATOM 8238 C CA . GLY A 1 1203 ? 390.935 299.488 384.541 1.00 164.67 1203 GLY A CA 1
ATOM 8239 C C . GLY A 1 1203 ? 391.246 299.975 383.148 1.00 164.67 1203 GLY A C 1
ATOM 8240 O O . GLY A 1 1203 ? 391.731 301.098 382.987 1.00 164.67 1203 GLY A O 1
ATOM 8241 N N . LEU A 1 1204 ? 390.982 299.160 382.132 1.00 178.85 1204 LEU A N 1
ATOM 8242 C CA . LEU A 1 1204 ? 391.302 299.540 380.765 1.00 178.85 1204 LEU A CA 1
ATOM 8243 C C . LEU A 1 1204 ? 390.327 300.598 380.262 1.00 178.85 1204 LEU A C 1
ATOM 8244 O O . LEU A 1 1204 ? 389.109 300.460 380.413 1.00 178.85 1204 LEU A O 1
ATOM 8249 N N . ALA A 1 1205 ? 390.867 301.654 379.660 1.00 182.97 1205 ALA A N 1
ATOM 8250 C CA . ALA A 1 1205 ? 390.044 302.700 379.077 1.00 182.97 1205 ALA A CA 1
ATOM 8251 C C . ALA A 1 1205 ? 389.359 302.196 377.809 1.00 182.97 1205 ALA A C 1
ATOM 8252 O O . ALA A 1 1205 ? 389.760 301.195 377.209 1.00 182.97 1205 ALA A O 1
ATOM 8254 N N . GLN A 1 1206 ? 388.306 302.912 377.407 1.00 178.38 1206 GLN A N 1
ATOM 8255 C CA . GLN A 1 1206 ? 387.446 302.432 376.329 1.00 178.38 1206 GLN A CA 1
ATOM 8256 C C . GLN A 1 1206 ? 388.200 302.334 375.006 1.00 178.38 1206 GLN A C 1
ATOM 8257 O O . GLN A 1 1206 ? 387.929 301.441 374.191 1.00 178.38 1206 GLN A O 1
ATOM 8263 N N . ASN A 1 1207 ? 389.141 303.247 374.764 1.00 167.34 1207 ASN A N 1
ATOM 8264 C CA . ASN A 1 1207 ? 389.860 303.238 373.494 1.00 167.34 1207 ASN A CA 1
ATOM 8265 C C . ASN A 1 1207 ? 390.680 301.963 373.324 1.00 167.34 1207 ASN A C 1
ATOM 8266 O O . ASN A 1 1207 ? 390.623 301.315 372.273 1.00 167.34 1207 ASN A O 1
ATOM 8271 N N . GLU A 1 1208 ? 391.428 301.560 374.355 1.00 177.32 1208 GLU A N 1
ATOM 8272 C CA . GLU A 1 1208 ? 392.228 300.349 374.196 1.00 177.32 1208 GLU A CA 1
ATOM 8273 C C . GLU A 1 1208 ? 391.401 299.068 374.264 1.00 177.32 1208 GLU A C 1
ATOM 8274 O O . GLU A 1 1208 ? 391.815 298.061 373.680 1.00 177.32 1208 GLU A O 1
ATOM 8280 N N . VAL A 1 1209 ? 390.251 299.057 374.945 1.00 163.69 1209 VAL A N 1
ATOM 8281 C CA . VAL A 1 1209 ? 389.408 297.865 374.867 1.00 163.69 1209 VAL A CA 1
ATOM 8282 C C . VAL A 1 1209 ? 388.821 297.746 373.465 1.00 163.69 1209 VAL A C 1
ATOM 8283 O O . VAL A 1 1209 ? 388.696 296.645 372.916 1.00 163.69 1209 VAL A O 1
ATOM 8287 N N . ASP A 1 1210 ? 388.473 298.883 372.851 1.00 176.52 1210 ASP A N 1
ATOM 8288 C CA . ASP A 1 1210 ? 388.085 298.855 371.442 1.00 176.52 1210 ASP A CA 1
ATOM 8289 C C . ASP A 1 1210 ? 389.245 298.398 370.567 1.00 176.52 1210 ASP A C 1
ATOM 8290 O O . ASP A 1 1210 ? 389.041 297.731 369.546 1.00 176.52 1210 ASP A O 1
ATOM 8295 N N . LEU A 1 1211 ? 390.472 298.759 370.948 1.00 163.09 1211 LEU A N 1
ATOM 8296 C CA . LEU A 1 1211 ? 391.641 298.288 370.214 1.00 163.09 1211 LEU A CA 1
ATOM 8297 C C . LEU A 1 1211 ? 391.765 296.771 370.299 1.00 163.09 1211 LEU A C 1
ATOM 8298 O O . LEU A 1 1211 ? 392.049 296.106 369.298 1.00 163.09 1211 LEU A O 1
ATOM 8303 N N . LEU A 1 1212 ? 391.552 296.209 371.490 1.00 152.92 1212 LEU A N 1
ATOM 8304 C CA . LEU A 1 1212 ? 391.490 294.755 371.630 1.00 152.92 1212 LEU A CA 1
ATOM 8305 C C . LEU A 1 1212 ? 390.382 294.168 370.770 1.00 152.92 1212 LEU A C 1
ATOM 8306 O O . LEU A 1 1212 ? 390.550 293.102 370.165 1.00 152.92 1212 LEU A O 1
ATOM 8311 N N . LEU A 1 1213 ? 389.230 294.838 370.726 1.00 159.38 1213 LEU A N 1
ATOM 8312 C CA . LEU A 1 1213 ? 388.133 294.381 369.880 1.00 159.38 1213 LEU A CA 1
ATOM 8313 C C . LEU A 1 1213 ? 388.569 294.302 368.424 1.00 159.38 1213 LEU A C 1
ATOM 8314 O O . LEU A 1 1213 ? 388.273 293.325 367.728 1.00 159.38 1213 LEU A O 1
ATOM 8319 N N . ASN A 1 1214 ? 389.280 295.326 367.952 1.00 171.93 1214 ASN A N 1
ATOM 8320 C CA . ASN A 1 1214 ? 389.822 295.293 366.597 1.00 171.93 1214 ASN A CA 1
ATOM 8321 C C . ASN A 1 1214 ? 390.828 294.160 366.437 1.00 171.93 1214 ASN A C 1
ATOM 8322 O O . ASN A 1 1214 ? 390.905 293.531 365.375 1.00 171.93 1214 ASN A O 1
ATOM 8327 N N . ILE A 1 1215 ? 391.618 293.898 367.479 1.00 168.64 1215 ILE A N 1
ATOM 8328 C CA . ILE A 1 1215 ? 392.606 292.823 367.420 1.00 168.64 1215 ILE A CA 1
ATOM 8329 C C . ILE A 1 1215 ? 391.920 291.479 367.213 1.00 168.64 1215 ILE A C 1
ATOM 8330 O O . ILE A 1 1215 ? 392.338 290.667 366.379 1.00 168.64 1215 ILE A O 1
ATOM 8335 N N . CYS A 1 1216 ? 390.850 291.227 367.963 1.00 166.51 1216 CYS A N 1
ATOM 8336 C CA . CYS A 1 1216 ? 390.227 289.912 368.009 1.00 166.51 1216 CYS A CA 1
ATOM 8337 C C . CYS A 1 1216 ? 388.886 289.851 367.286 1.00 166.51 1216 CYS A C 1
ATOM 8338 O O . CYS A 1 1216 ? 388.069 288.979 367.598 1.00 166.51 1216 CYS A O 1
ATOM 8341 N N . GLU A 1 1217 ? 388.635 290.747 366.334 1.00 148.87 1217 GLU A N 1
ATOM 8342 C CA . GLU A 1 1217 ? 387.389 290.731 365.577 1.00 148.87 1217 GLU A CA 1
ATOM 8343 C C . GLU A 1 1217 ? 387.546 289.819 364.366 1.00 148.87 1217 GLU A C 1
ATOM 8344 O O . GLU A 1 1217 ? 388.416 290.047 363.519 1.00 148.87 1217 GLU A O 1
ATOM 8350 N N . ILE A 1 1218 ? 386.708 288.788 364.291 1.00 152.96 1218 ILE A N 1
ATOM 8351 C CA . ILE A 1 1218 ? 386.684 287.860 363.167 1.00 152.96 1218 ILE A CA 1
ATOM 8352 C C . ILE A 1 1218 ? 385.229 287.682 362.760 1.00 152.96 1218 ILE A C 1
ATOM 8353 O O . ILE A 1 1218 ? 384.453 287.044 363.484 1.00 152.96 1218 ILE A O 1
ATOM 8358 N N . ASP A 1 1219 ? 384.856 288.251 361.612 1.00 165.82 1219 ASP A N 1
ATOM 8359 C CA . ASP A 1 1219 ? 383.502 288.137 361.066 1.00 165.82 1219 ASP A CA 1
ATOM 8360 C C . ASP A 1 1219 ? 382.446 288.644 362.046 1.00 165.82 1219 ASP A C 1
ATOM 8361 O O . ASP A 1 1219 ? 381.303 288.180 362.039 1.00 165.82 1219 ASP A O 1
ATOM 8366 N N . GLY A 1 1220 ? 382.816 289.604 362.891 1.00 157.62 1220 GLY A N 1
ATOM 8367 C CA . GLY A 1 1220 ? 381.907 290.146 363.876 1.00 157.62 1220 GLY A CA 1
ATOM 8368 C C . GLY A 1 1220 ? 381.848 289.397 365.190 1.00 157.62 1220 GLY A C 1
ATOM 8369 O O . GLY A 1 1220 ? 381.012 289.736 366.037 1.00 157.62 1220 GLY A O 1
ATOM 8370 N N . ARG A 1 1221 ? 382.698 288.392 365.389 1.00 160.35 1221 ARG A N 1
ATOM 8371 C CA . ARG A 1 1221 ? 382.722 287.625 366.625 1.00 160.35 1221 ARG A CA 1
ATOM 8372 C C . ARG A 1 1221 ? 384.153 287.514 367.133 1.00 160.35 1221 ARG A C 1
ATOM 8373 O O . ARG A 1 1221 ? 385.117 287.643 366.374 1.00 160.35 1221 ARG A O 1
ATOM 8381 N N . VAL A 1 1222 ? 384.279 287.270 368.436 1.00 164.40 1222 VAL A N 1
ATOM 8382 C CA . VAL A 1 1222 ? 385.569 287.171 369.111 1.00 164.40 1222 VAL A CA 1
ATOM 8383 C C . VAL A 1 1222 ? 385.832 285.711 369.454 1.00 164.40 1222 VAL A C 1
ATOM 8384 O O . VAL A 1 1222 ? 384.937 285.003 369.932 1.00 164.40 1222 VAL A O 1
ATOM 8388 N N . ASN A 1 1223 ? 387.059 285.264 369.206 1.00 151.40 1223 ASN A N 1
ATOM 8389 C CA . ASN A 1 1223 ? 387.442 283.871 369.380 1.00 151.40 1223 ASN A CA 1
ATOM 8390 C C . ASN A 1 1223 ? 388.309 283.720 370.624 1.00 151.40 1223 ASN A C 1
ATOM 8391 O O . ASN A 1 1223 ? 389.040 284.642 370.999 1.00 151.40 1223 ASN A O 1
ATOM 8396 N N . ILE A 1 1224 ? 388.228 282.552 371.259 1.00 146.35 1224 ILE A N 1
ATOM 8397 C CA . ILE A 1 1224 ? 388.709 282.403 372.632 1.00 146.35 1224 ILE A CA 1
ATOM 8398 C C . ILE A 1 1224 ? 390.038 281.656 372.712 1.00 146.35 1224 ILE A C 1
ATOM 8399 O O . ILE A 1 1224 ? 390.969 282.125 373.372 1.00 146.35 1224 ILE A O 1
ATOM 8404 N N . LYS A 1 1225 ? 390.157 280.478 372.090 1.00 127.45 1225 LYS A N 1
ATOM 8405 C CA . LYS A 1 1225 ? 391.358 279.665 372.289 1.00 127.45 1225 LYS A CA 1
ATOM 8406 C C . LYS A 1 1225 ? 392.604 280.371 371.767 1.00 127.45 1225 LYS A C 1
ATOM 8407 O O . LYS A 1 1225 ? 393.639 280.408 372.443 1.00 127.45 1225 LYS A O 1
ATOM 8413 N N . GLN A 1 1226 ? 392.527 280.932 370.562 1.00 140.99 1226 GLN A N 1
ATOM 8414 C CA . GLN A 1 1226 ? 393.662 281.676 370.030 1.00 140.99 1226 GLN A CA 1
ATOM 8415 C C . GLN A 1 1226 ? 393.911 282.953 370.820 1.00 140.99 1226 GLN A C 1
ATOM 8416 O O . GLN A 1 1226 ? 395.049 283.428 370.895 1.00 140.99 1226 GLN A O 1
ATOM 8422 N N . PHE A 1 1227 ? 392.867 283.523 371.426 1.00 149.41 1227 PHE A N 1
ATOM 8423 C CA . PHE A 1 1227 ? 393.080 284.651 372.329 1.00 149.41 1227 PHE A CA 1
ATOM 8424 C C . PHE A 1 1227 ? 393.928 284.235 373.524 1.00 149.41 1227 PHE A C 1
ATOM 8425 O O . PHE A 1 1227 ? 394.902 284.910 373.875 1.00 149.41 1227 PHE A O 1
ATOM 8433 N N . LEU A 1 1228 ? 393.574 283.111 374.154 1.00 149.67 1228 LEU A N 1
ATOM 8434 C CA . LEU A 1 1228 ? 394.363 282.598 375.269 1.00 149.67 1228 LEU A CA 1
ATOM 8435 C C . LEU A 1 1228 ? 395.786 282.278 374.839 1.00 149.67 1228 LEU A C 1
ATOM 8436 O O . LEU A 1 1228 ? 396.735 282.516 375.595 1.00 149.67 1228 LEU A O 1
ATOM 8441 N N . LYS A 1 1229 ? 395.949 281.731 373.635 1.00 153.50 1229 LYS A N 1
ATOM 8442 C CA . LYS A 1 1229 ? 397.285 281.473 373.108 1.00 153.50 1229 LYS A CA 1
ATOM 8443 C C . LYS A 1 1229 ? 398.075 282.767 372.945 1.00 153.50 1229 LYS A C 1
ATOM 8444 O O . LYS A 1 1229 ? 399.277 282.806 373.232 1.00 153.50 1229 LYS A O 1
ATOM 8450 N N . PHE A 1 1230 ? 397.419 283.834 372.482 1.00 143.78 1230 PHE A N 1
ATOM 8451 C CA . PHE A 1 1230 ? 398.122 285.084 372.210 1.00 143.78 1230 PHE A CA 1
ATOM 8452 C C . PHE A 1 1230 ? 398.683 285.701 373.485 1.00 143.78 1230 PHE A C 1
ATOM 8453 O O . PHE A 1 1230 ? 399.873 286.032 373.555 1.00 143.78 1230 PHE A O 1
ATOM 8461 N N . ILE A 1 1231 ? 397.845 285.866 374.503 1.00 136.03 1231 ILE A N 1
ATOM 8462 C CA . ILE A 1 1231 ? 398.247 286.550 375.728 1.00 136.03 1231 ILE A CA 1
ATOM 8463 C C . ILE A 1 1231 ? 398.663 285.512 376.763 1.00 136.03 1231 ILE A C 1
ATOM 8464 O O . ILE A 1 1231 ? 397.872 284.640 377.140 1.00 136.03 1231 ILE A O 1
ATOM 8469 N N . ASP A 1 1232 ? 399.907 285.609 377.221 1.00 137.80 1232 ASP A N 1
ATOM 8470 C CA . ASP A 1 1232 ? 400.460 284.682 378.198 1.00 137.80 1232 ASP A CA 1
ATOM 8471 C C . ASP A 1 1232 ? 401.623 285.367 378.901 1.00 137.80 1232 ASP A C 1
ATOM 8472 O O . ASP A 1 1232 ? 401.828 286.576 378.772 1.00 137.80 1232 ASP A O 1
ATOM 8477 N N . PHE A 1 1233 ? 402.382 284.573 379.651 1.00 112.57 1233 PHE A N 1
ATOM 8478 C CA . PHE A 1 1233 ? 403.576 285.058 380.329 1.00 112.57 1233 PHE A CA 1
ATOM 8479 C C . PHE A 1 1233 ? 404.818 284.501 379.646 1.00 112.57 1233 PHE A C 1
ATOM 8480 O O . PHE A 1 1233 ? 404.916 283.293 379.407 1.00 112.57 1233 PHE A O 1
ATOM 8488 N N . SER A 1 1234 ? 405.763 285.385 379.335 1.00 93.46 1234 SER A N 1
ATOM 8489 C CA . SER A 1 1234 ? 406.985 284.977 378.664 1.00 93.46 1234 SER A CA 1
ATOM 8490 C C . SER A 1 1234 ? 407.899 284.224 379.628 1.00 93.46 1234 SER A C 1
ATOM 8491 O O . SER A 1 1234 ? 407.713 284.236 380.848 1.00 93.46 1234 SER A O 1
ATOM 8494 N N . GLU A 1 1235 ? 408.904 283.556 379.057 1.00 95.30 1235 GLU A N 1
ATOM 8495 C CA . GLU A 1 1235 ? 409.857 282.812 379.873 1.00 95.30 1235 GLU A CA 1
ATOM 8496 C C . GLU A 1 1235 ? 410.600 283.736 380.829 1.00 95.30 1235 GLU A C 1
ATOM 8497 O O . GLU A 1 1235 ? 410.771 283.413 382.011 1.00 95.30 1235 GLU A O 1
ATOM 8503 N N . SER A 1 1236 ? 411.042 284.894 380.337 1.00 93.13 1236 SER A N 1
ATOM 8504 C CA . SER A 1 1236 ? 411.706 285.859 381.206 1.00 93.13 1236 SER A CA 1
ATOM 8505 C C . SER A 1 1236 ? 410.762 286.358 382.291 1.00 93.13 1236 SER A C 1
ATOM 8506 O O . SER A 1 1236 ? 411.152 286.476 383.460 1.00 93.13 1236 SER A O 1
ATOM 8509 N N . ASP A 1 1237 ? 409.513 286.651 381.925 1.00 100.50 1237 ASP A N 1
ATOM 8510 C CA . ASP A 1 1237 ? 408.547 287.110 382.916 1.00 100.50 1237 ASP A CA 1
ATOM 8511 C C . ASP A 1 1237 ? 408.263 286.030 383.950 1.00 100.50 1237 ASP A C 1
ATOM 8512 O O . ASP A 1 1237 ? 408.142 286.324 385.143 1.00 100.50 1237 ASP A O 1
ATOM 8517 N N . LYS A 1 1238 ? 408.151 284.772 383.513 1.00 94.61 1238 LYS A N 1
ATOM 8518 C CA . LYS A 1 1238 ? 407.944 283.681 384.460 1.00 94.61 1238 LYS A CA 1
ATOM 8519 C C . LYS A 1 1238 ? 409.125 283.552 385.412 1.00 94.61 1238 LYS A C 1
ATOM 8520 O O . LYS A 1 1238 ? 408.943 283.342 386.620 1.00 94.61 1238 LYS A O 1
ATOM 8526 N N . LYS A 1 1239 ? 410.344 283.678 384.885 1.00 94.96 1239 LYS A N 1
ATOM 8527 C CA . LYS A 1 1239 ? 411.527 283.617 385.734 1.00 94.96 1239 LYS A CA 1
ATOM 8528 C C . LYS A 1 1239 ? 411.525 284.743 386.759 1.00 94.96 1239 LYS A C 1
ATOM 8529 O O . LYS A 1 1239 ? 411.880 284.534 387.924 1.00 94.96 1239 LYS A O 1
ATOM 8535 N N . ILE A 1 1240 ? 411.133 285.947 386.340 1.00 93.04 1240 ILE A N 1
ATOM 8536 C CA . ILE A 1 1240 ? 411.051 287.068 387.274 1.00 93.04 1240 ILE A CA 1
ATOM 8537 C C . ILE A 1 1240 ? 410.010 286.791 388.352 1.00 93.04 1240 ILE A C 1
ATOM 8538 O O . ILE A 1 1240 ? 410.249 287.018 389.544 1.00 93.04 1240 ILE A O 1
ATOM 8543 N N . VAL A 1 1241 ? 408.838 286.295 387.947 1.00 96.24 1241 VAL A N 1
ATOM 8544 C CA . VAL A 1 1241 ? 407.747 286.072 388.894 1.00 96.24 1241 VAL A CA 1
ATOM 8545 C C . VAL A 1 1241 ? 408.132 285.028 389.931 1.00 96.24 1241 VAL A C 1
ATOM 8546 O O . VAL A 1 1241 ? 407.847 285.186 391.123 1.00 96.24 1241 VAL A O 1
ATOM 8550 N N . GLN A 1 1242 ? 408.777 283.943 389.497 1.00 105.44 1242 GLN A N 1
ATOM 8551 C CA . GLN A 1 1242 ? 409.166 282.890 390.430 1.00 105.44 1242 GLN A CA 1
ATOM 8552 C C . GLN A 1 1242 ? 410.115 283.418 391.502 1.00 105.44 1242 GLN A C 1
ATOM 8553 O O . GLN A 1 1242 ? 410.107 282.910 392.628 1.00 105.44 1242 GLN A O 1
ATOM 8559 N N . ARG A 1 1243 ? 410.862 284.482 391.206 1.00 124.95 1243 ARG A N 1
ATOM 8560 C CA . ARG A 1 1243 ? 411.926 284.933 392.098 1.00 124.95 1243 ARG A CA 1
ATOM 8561 C C . ARG A 1 1243 ? 411.394 285.509 393.407 1.00 124.95 1243 ARG A C 1
ATOM 8562 O O . ARG A 1 1243 ? 412.052 285.387 394.446 1.00 124.95 1243 ARG A O 1
ATOM 8570 N N . SER A 1 1244 ? 410.220 286.135 393.385 1.00 118.98 1244 SER A N 1
ATOM 8571 C CA . SER A 1 1244 ? 409.810 287.019 394.469 1.00 118.98 1244 SER A CA 1
ATOM 8572 C C . SER A 1 1244 ? 409.015 286.340 395.580 1.00 118.98 1244 SER A C 1
ATOM 8573 O O . SER A 1 1244 ? 408.698 287.004 396.573 1.00 118.98 1244 SER A O 1
ATOM 8576 N N . ILE A 1 1245 ? 408.677 285.054 395.453 1.00 118.60 1245 ILE A N 1
ATOM 8577 C CA . ILE A 1 1245 ? 407.800 284.426 396.443 1.00 118.60 1245 ILE A CA 1
ATOM 8578 C C . ILE A 1 1245 ? 408.489 284.312 397.800 1.00 118.60 1245 ILE A C 1
ATOM 8579 O O . ILE A 1 1245 ? 407.921 284.692 398.829 1.00 118.60 1245 ILE A O 1
ATOM 8584 N N . LEU A 1 1246 ? 409.721 283.794 397.826 1.00 110.93 1246 LEU A N 1
ATOM 8585 C CA . LEU A 1 1246 ? 410.333 283.417 399.101 1.00 110.93 1246 LEU A CA 1
ATOM 8586 C C . LEU A 1 1246 ? 410.477 284.617 400.033 1.00 110.93 1246 LEU A C 1
ATOM 8587 O O . LEU A 1 1246 ? 410.124 284.547 401.221 1.00 110.93 1246 LEU A O 1
ATOM 8592 N N . LYS A 1 1247 ? 410.971 285.739 399.509 1.00 108.83 1247 LYS A N 1
ATOM 8593 C CA . LYS A 1 1247 ? 410.992 286.962 400.299 1.00 108.83 1247 LYS A CA 1
ATOM 8594 C C . LYS A 1 1247 ? 409.577 287.336 400.715 1.00 108.83 1247 LYS A C 1
ATOM 8595 O O . LYS A 1 1247 ? 409.298 287.577 401.897 1.00 108.83 1247 LYS A O 1
ATOM 8601 N N . LEU A 1 1248 ? 408.657 287.335 399.750 1.00 121.00 1248 LEU A N 1
ATOM 8602 C CA . LEU A 1 1248 ? 407.267 287.656 400.040 1.00 121.00 1248 LEU A CA 1
ATOM 8603 C C . LEU A 1 1248 ? 406.612 286.602 400.922 1.00 121.00 1248 LEU A C 1
ATOM 8604 O O . LEU A 1 1248 ? 405.754 286.939 401.743 1.00 121.00 1248 LEU A O 1
ATOM 8609 N N . ARG A 1 1249 ? 406.987 285.326 400.775 1.00 111.81 1249 ARG A N 1
ATOM 8610 C CA . ARG A 1 1249 ? 406.389 284.314 401.640 1.00 111.81 1249 ARG A CA 1
ATOM 8611 C C . ARG A 1 1249 ? 406.771 284.555 403.094 1.00 111.81 1249 ARG A C 1
ATOM 8612 O O . ARG A 1 1249 ? 405.914 284.491 403.980 1.00 111.81 1249 ARG A O 1
ATOM 8620 N N . GLU A 1 1250 ? 408.042 284.871 403.369 1.00 108.86 1250 GLU A N 1
ATOM 8621 C CA . GLU A 1 1250 ? 408.390 285.134 404.763 1.00 108.86 1250 GLU A CA 1
ATOM 8622 C C . GLU A 1 1250 ? 407.811 286.458 405.253 1.00 108.86 1250 GLU A C 1
ATOM 8623 O O . GLU A 1 1250 ? 407.433 286.564 406.427 1.00 108.86 1250 GLU A O 1
ATOM 8629 N N . ILE A 1 1251 ? 407.703 287.467 404.382 1.00 107.41 1251 ILE A N 1
ATOM 8630 C CA . ILE A 1 1251 ? 407.063 288.716 404.797 1.00 107.41 1251 ILE A CA 1
ATOM 8631 C C . ILE A 1 1251 ? 405.611 288.461 405.188 1.00 107.41 1251 ILE A C 1
ATOM 8632 O O . ILE A 1 1251 ? 405.137 288.930 406.231 1.00 107.41 1251 ILE A O 1
ATOM 8637 N N . THR A 1 1252 ? 404.889 287.702 404.364 1.00 115.08 1252 THR A N 1
ATOM 8638 C CA . THR A 1 1252 ? 403.511 287.354 404.688 1.00 115.08 1252 THR A CA 1
ATOM 8639 C C . THR A 1 1252 ? 403.436 286.495 405.943 1.00 115.08 1252 THR A C 1
ATOM 8640 O O . THR A 1 1252 ? 402.469 286.596 406.704 1.00 115.08 1252 THR A O 1
ATOM 8644 N N . ASN A 1 1253 ? 404.438 285.643 406.175 1.00 104.53 1253 ASN A N 1
ATOM 8645 C CA . ASN A 1 1253 ? 404.475 284.859 407.407 1.00 104.53 1253 ASN A CA 1
ATOM 8646 C C . ASN A 1 1253 ? 404.551 285.763 408.630 1.00 104.53 1253 ASN A C 1
ATOM 8647 O O . ASN A 1 1253 ? 403.808 285.576 409.601 1.00 104.53 1253 ASN A O 1
ATOM 8652 N N . GLN A 1 1254 ? 405.450 286.751 408.604 1.00 101.10 1254 GLN A N 1
ATOM 8653 C CA . GLN A 1 1254 ? 405.505 287.700 409.714 1.00 101.10 1254 GLN A CA 1
ATOM 8654 C C . GLN A 1 1254 ? 404.201 288.478 409.844 1.00 101.10 1254 GLN A C 1
ATOM 8655 O O . GLN A 1 1254 ? 403.730 288.724 410.961 1.00 101.10 1254 GLN A O 1
ATOM 8661 N N . VAL A 1 1255 ? 403.602 288.874 408.719 1.00 94.46 1255 VAL A N 1
ATOM 8662 C CA . VAL A 1 1255 ? 402.347 289.623 408.780 1.00 94.46 1255 VAL A CA 1
ATOM 8663 C C . VAL A 1 1255 ? 401.262 288.788 409.453 1.00 94.46 1255 VAL A C 1
ATOM 8664 O O . VAL A 1 1255 ? 400.528 289.275 410.319 1.00 94.46 1255 VAL A O 1
ATOM 8668 N N . TYR A 1 1256 ? 401.147 287.517 409.068 1.00 111.17 1256 TYR A N 1
ATOM 8669 C CA . TYR A 1 1256 ? 400.167 286.640 409.701 1.00 111.17 1256 TYR A CA 1
ATOM 8670 C C . TYR A 1 1256 ? 400.457 286.464 411.186 1.00 111.17 1256 TYR A C 1
ATOM 8671 O O . TYR A 1 1256 ? 399.560 286.606 412.025 1.00 111.17 1256 TYR A O 1
ATOM 8680 N N . THR A 1 1257 ? 401.708 286.154 411.531 1.00 104.13 1257 THR A N 1
ATOM 8681 C CA . THR A 1 1257 ? 402.030 285.828 412.917 1.00 104.13 1257 THR A CA 1
ATOM 8682 C C . THR A 1 1257 ? 401.828 287.023 413.840 1.00 104.13 1257 THR A C 1
ATOM 8683 O O . THR A 1 1257 ? 401.275 286.880 414.936 1.00 104.13 1257 THR A O 1
ATOM 8687 N N . PHE A 1 1258 ? 402.264 288.208 413.420 1.00 98.81 1258 PHE A N 1
ATOM 8688 C CA . PHE A 1 1258 ? 402.233 289.385 414.278 1.00 98.81 1258 PHE A CA 1
ATOM 8689 C C . PHE A 1 1258 ? 401.133 290.368 413.908 1.00 98.81 1258 PHE A C 1
ATOM 8690 O O . PHE A 1 1258 ? 400.308 290.720 414.755 1.00 98.81 1258 PHE A O 1
ATOM 8698 N N . LEU A 1 1259 ? 401.095 290.820 412.657 1.00 106.89 1259 LEU A N 1
ATOM 8699 C CA . LEU A 1 1259 ? 400.101 291.781 412.205 1.00 106.89 1259 LEU A CA 1
ATOM 8700 C C . LEU A 1 1259 ? 398.773 291.123 411.849 1.00 106.89 1259 LEU A C 1
ATOM 8701 O O . LEU A 1 1259 ? 397.922 291.766 411.222 1.00 106.89 1259 LEU A O 1
ATOM 8706 N N . LEU A 1 1260 ? 398.599 289.850 412.207 1.00 102.40 1260 LEU A N 1
ATOM 8707 C CA . LEU A 1 1260 ? 397.348 289.118 412.035 1.00 102.40 1260 LEU A CA 1
ATOM 8708 C C . LEU A 1 1260 ? 397.016 288.912 410.562 1.00 102.40 1260 LEU A C 1
ATOM 8709 O O . LEU A 1 1260 ? 397.216 287.819 410.025 1.00 102.40 1260 LEU A O 1
ATOM 8714 N N . SER A 1 1261 ? 396.506 289.949 409.899 1.00 105.18 1261 SER A N 1
ATOM 8715 C CA . SER A 1 1261 ? 396.118 289.843 408.504 1.00 105.18 1261 SER A CA 1
ATOM 8716 C C . SER A 1 1261 ? 396.670 291.033 407.732 1.00 105.18 1261 SER A C 1
ATOM 8717 O O . SER A 1 1261 ? 396.803 292.129 408.296 1.00 105.18 1261 SER A O 1
ATOM 8720 N N . PRO A 1 1262 ? 397.006 290.849 406.453 1.00 106.60 1262 PRO A N 1
ATOM 8721 C CA . PRO A 1 1262 ? 397.512 291.983 405.664 1.00 106.60 1262 PRO A CA 1
ATOM 8722 C C . PRO A 1 1262 ? 396.516 293.120 405.545 1.00 106.60 1262 PRO A C 1
ATOM 8723 O O . PRO A 1 1262 ? 396.924 294.286 405.496 1.00 106.60 1262 PRO A O 1
ATOM 8727 N N . LYS A 1 1263 ? 395.219 292.812 405.499 1.00 116.38 1263 LYS A N 1
ATOM 8728 C CA . LYS A 1 1263 ? 394.206 293.856 405.391 1.00 116.38 1263 LYS A CA 1
ATOM 8729 C C . LYS A 1 1263 ? 394.245 294.786 406.596 1.00 116.38 1263 LYS A C 1
ATOM 8730 O O . LYS A 1 1263 ? 394.170 296.012 406.452 1.00 116.38 1263 LYS A O 1
ATOM 8736 N N . ASP A 1 1264 ? 394.375 294.216 407.794 1.00 116.55 1264 ASP A N 1
ATOM 8737 C CA . ASP A 1 1264 ? 394.365 295.024 409.007 1.00 116.55 1264 ASP A CA 1
ATOM 8738 C C . ASP A 1 1264 ? 395.622 295.877 409.116 1.00 116.55 1264 ASP A C 1
ATOM 8739 O O . ASP A 1 1264 ? 395.555 297.041 409.527 1.00 116.55 1264 ASP A O 1
ATOM 8744 N N . ALA A 1 1265 ? 396.778 295.315 408.759 1.00 101.35 1265 ALA A N 1
ATOM 8745 C CA . ALA A 1 1265 ? 398.006 296.101 408.753 1.00 101.35 1265 ALA A CA 1
ATOM 8746 C C . ALA A 1 1265 ? 397.928 297.225 407.730 1.00 101.35 1265 ALA A C 1
ATOM 8747 O O . ALA A 1 1265 ? 398.388 298.345 407.986 1.00 101.35 1265 ALA A O 1
ATOM 8749 N N . PHE A 1 1266 ? 397.351 296.940 406.560 1.00 105.82 1266 PHE A N 1
ATOM 8750 C CA . PHE A 1 1266 ? 397.163 297.970 405.546 1.00 105.82 1266 PHE A CA 1
ATOM 8751 C C . PHE A 1 1266 ? 396.265 299.085 406.062 1.00 105.82 1266 PHE A C 1
ATOM 8752 O O . PHE A 1 1266 ? 396.530 300.269 405.823 1.00 105.82 1266 PHE A O 1
ATOM 8760 N N . ARG A 1 1267 ? 395.192 298.722 406.765 1.00 95.85 1267 ARG A N 1
ATOM 8761 C CA . ARG A 1 1267 ? 394.334 299.732 407.372 1.00 95.85 1267 ARG A CA 1
ATOM 8762 C C . ARG A 1 1267 ? 395.097 300.560 408.397 1.00 95.85 1267 ARG A C 1
ATOM 8763 O O . ARG A 1 1267 ? 394.995 301.792 408.414 1.00 95.85 1267 ARG A O 1
ATOM 8771 N N . MET A 1 1268 ? 395.871 299.897 409.258 1.00 105.51 1268 MET A N 1
ATOM 8772 C CA . MET A 1 1268 ? 396.546 300.597 410.346 1.00 105.51 1268 MET A CA 1
ATOM 8773 C C . MET A 1 1268 ? 397.598 301.562 409.817 1.00 105.51 1268 MET A C 1
ATOM 8774 O O . MET A 1 1268 ? 397.693 302.704 410.281 1.00 105.51 1268 MET A O 1
ATOM 8779 N N . PHE A 1 1269 ? 398.384 301.134 408.837 1.00 118.61 1269 PHE A N 1
ATOM 8780 C CA . PHE A 1 1269 ? 399.472 301.957 408.329 1.00 118.61 1269 PHE A CA 1
ATOM 8781 C C . PHE A 1 1269 ? 399.019 302.998 407.314 1.00 118.61 1269 PHE A C 1
ATOM 8782 O O . PHE A 1 1269 ? 399.836 303.819 406.886 1.00 118.61 1269 PHE A O 1
ATOM 8790 N N . ASP A 1 1270 ? 397.747 302.988 406.920 1.00 117.83 1270 ASP A N 1
ATOM 8791 C CA . ASP A 1 1270 ? 397.194 304.051 406.081 1.00 117.83 1270 ASP A CA 1
ATOM 8792 C C . ASP A 1 1270 ? 396.744 305.201 406.983 1.00 117.83 1270 ASP A C 1
ATOM 8793 O O . ASP A 1 1270 ? 395.558 305.431 407.224 1.00 117.83 1270 ASP A O 1
ATOM 8798 N N . VAL A 1 1271 ? 397.742 305.930 407.487 1.00 94.00 1271 VAL A N 1
ATOM 8799 C CA . VAL A 1 1271 ? 397.497 306.901 408.549 1.00 94.00 1271 VAL A CA 1
ATOM 8800 C C . VAL A 1 1271 ? 396.638 308.064 408.065 1.00 94.00 1271 VAL A C 1
ATOM 8801 O O . VAL A 1 1271 ? 395.806 308.581 408.820 1.00 94.00 1271 VAL A O 1
ATOM 8805 N N . ASP A 1 1272 ? 396.818 308.503 406.817 1.00 105.66 1272 ASP A N 1
ATOM 8806 C CA . ASP A 1 1272 ? 396.046 309.631 406.308 1.00 105.66 1272 ASP A CA 1
ATOM 8807 C C . ASP A 1 1272 ? 394.618 309.254 405.934 1.00 105.66 1272 ASP A C 1
ATOM 8808 O O . ASP A 1 1272 ? 393.753 310.135 405.889 1.00 105.66 1272 ASP A O 1
ATOM 8813 N N . SER A 1 1273 ? 394.367 307.974 405.653 1.00 95.04 1273 SER A N 1
ATOM 8814 C CA . SER A 1 1273 ? 393.045 307.478 405.266 1.00 95.04 1273 SER A CA 1
ATOM 8815 C C . SER A 1 1273 ? 392.598 308.067 403.928 1.00 95.04 1273 SER A C 1
ATOM 8816 O O . SER A 1 1273 ? 391.501 308.613 403.794 1.00 95.04 1273 SER A O 1
ATOM 8819 N N . ASN A 1 1274 ? 393.471 307.957 402.927 1.00 102.93 1274 ASN A N 1
ATOM 8820 C CA . ASN A 1 1274 ? 393.104 308.242 401.547 1.00 102.93 1274 ASN A CA 1
ATOM 8821 C C . ASN A 1 1274 ? 392.873 306.980 400.728 1.00 102.93 1274 ASN A C 1
ATOM 8822 O O . ASN A 1 1274 ? 392.376 307.073 399.600 1.00 102.93 1274 ASN A O 1
ATOM 8827 N N . GLY A 1 1275 ? 393.222 305.813 401.265 1.00 126.81 1275 GLY A N 1
ATOM 8828 C CA . GLY A 1 1275 ? 393.155 304.567 400.535 1.00 126.81 1275 GLY A CA 1
ATOM 8829 C C . GLY A 1 1275 ? 394.398 304.212 399.748 1.00 126.81 1275 GLY A C 1
ATOM 8830 O O . GLY A 1 1275 ? 394.398 303.186 399.055 1.00 126.81 1275 GLY A O 1
ATOM 8831 N N . TYR A 1 1276 ? 395.455 305.018 399.830 1.00 127.62 1276 TYR A N 1
ATOM 8832 C CA . TYR A 1 1276 ? 396.679 304.786 399.078 1.00 127.62 1276 TYR A CA 1
ATOM 8833 C C . TYR A 1 1276 ? 397.887 304.967 399.985 1.00 127.62 1276 TYR A C 1
ATOM 8834 O O . TYR A 1 1276 ? 397.858 305.775 400.917 1.00 127.62 1276 TYR A O 1
ATOM 8843 N N . LEU A 1 1277 ? 398.947 304.213 399.713 1.00 124.48 1277 LEU A N 1
ATOM 8844 C CA . LEU A 1 1277 ? 400.171 304.264 400.501 1.00 124.48 1277 LEU A CA 1
ATOM 8845 C C . LEU A 1 1277 ? 401.309 304.821 399.659 1.00 124.48 1277 LEU A C 1
ATOM 8846 O O . LEU A 1 1277 ? 401.474 304.435 398.497 1.00 124.48 1277 LEU A O 1
ATOM 8851 N N . ASP A 1 1278 ? 402.091 305.722 400.246 1.00 121.30 1278 ASP A N 1
ATOM 8852 C CA . ASP A 1 1278 ? 403.307 306.193 399.606 1.00 121.30 1278 ASP A CA 1
ATOM 8853 C C . ASP A 1 1278 ? 404.467 305.261 399.954 1.00 121.30 1278 ASP A C 1
ATOM 8854 O O . ASP A 1 1278 ? 404.293 304.211 400.577 1.00 121.30 1278 ASP A O 1
ATOM 8859 N N . PHE A 1 1279 ? 405.676 305.650 399.544 1.00 117.44 1279 PHE A N 1
ATOM 8860 C CA . PHE A 1 1279 ? 406.844 304.829 399.840 1.00 117.44 1279 PHE A CA 1
ATOM 8861 C C . PHE A 1 1279 ? 407.283 304.979 401.291 1.00 117.44 1279 PHE A C 1
ATOM 8862 O O . PHE A 1 1279 ? 407.895 304.063 401.849 1.00 117.44 1279 PHE A O 1
ATOM 8870 N N . ASP A 1 1280 ? 406.986 306.121 401.915 1.00 122.33 1280 ASP A N 1
ATOM 8871 C CA . ASP A 1 1280 ? 407.413 306.351 403.293 1.00 122.33 1280 ASP A CA 1
ATOM 8872 C C . ASP A 1 1280 ? 406.651 305.458 404.268 1.00 122.33 1280 ASP A C 1
ATOM 8873 O O . ASP A 1 1280 ? 407.247 304.860 405.175 1.00 122.33 1280 ASP A O 1
ATOM 8878 N N . GLN A 1 1281 ? 405.330 305.363 404.101 1.00 115.58 1281 GLN A N 1
ATOM 8879 C CA . GLN A 1 1281 ? 404.541 304.466 404.938 1.00 115.58 1281 GLN A CA 1
ATOM 8880 C C . GLN A 1 1281 ? 405.004 303.026 404.772 1.00 115.58 1281 GLN A C 1
ATOM 8881 O O . GLN A 1 1281 ? 405.057 302.263 405.742 1.00 115.58 1281 GLN A O 1
ATOM 8887 N N . PHE A 1 1282 ? 405.362 302.643 403.547 1.00 120.27 1282 PHE A N 1
ATOM 8888 C CA . PHE A 1 1282 ? 405.917 301.318 403.300 1.00 120.27 1282 PHE A CA 1
ATOM 8889 C C . PHE A 1 1282 ? 407.259 301.143 404.004 1.00 120.27 1282 PHE A C 1
ATOM 8890 O O . PHE A 1 1282 ? 407.550 300.063 404.539 1.00 120.27 1282 PHE A O 1
ATOM 8898 N N . SER A 1 1283 ? 408.076 302.197 404.035 1.00 112.22 1283 SER A N 1
ATOM 8899 C CA . SER A 1 1283 ? 409.342 302.134 404.756 1.00 112.22 1283 SER A CA 1
ATOM 8900 C C . SER A 1 1283 ? 409.111 301.865 406.237 1.00 112.22 1283 SER A C 1
ATOM 8901 O O . SER A 1 1283 ? 409.774 301.009 406.834 1.00 112.22 1283 SER A O 1
ATOM 8904 N N . GLN A 1 1284 ? 408.160 302.577 406.848 1.00 112.79 1284 GLN A N 1
ATOM 8905 C CA . GLN A 1 1284 ? 407.841 302.264 408.241 1.00 112.79 1284 GLN A CA 1
ATOM 8906 C C . GLN A 1 1284 ? 407.203 300.886 408.386 1.00 112.79 1284 GLN A C 1
ATOM 8907 O O . GLN A 1 1284 ? 407.325 300.264 409.446 1.00 112.79 1284 GLN A O 1
ATOM 8913 N N . PHE A 1 1285 ? 406.530 300.389 407.346 1.00 124.91 1285 PHE A N 1
ATOM 8914 C CA . PHE A 1 1285 ? 406.026 299.017 407.381 1.00 124.91 1285 PHE A CA 1
ATOM 8915 C C . PHE A 1 1285 ? 407.158 298.017 407.582 1.00 124.91 1285 PHE A C 1
ATOM 8916 O O . PHE A 1 1285 ? 407.130 297.206 408.518 1.00 124.91 1285 PHE A O 1
ATOM 8924 N N . ILE A 1 1286 ? 408.174 298.068 406.716 1.00 108.34 1286 ILE A N 1
ATOM 8925 C CA . ILE A 1 1286 ? 409.310 297.159 406.892 1.00 108.34 1286 ILE A CA 1
ATOM 8926 C C . ILE A 1 1286 ? 410.052 297.457 408.189 1.00 108.34 1286 ILE A C 1
ATOM 8927 O O . ILE A 1 1286 ? 410.567 296.542 408.843 1.00 108.34 1286 ILE A O 1
ATOM 8932 N N . GLY A 1 1287 ? 410.117 298.726 408.592 1.00 109.26 1287 GLY A N 1
ATOM 8933 C CA . GLY A 1 1287 ? 410.770 299.042 409.854 1.00 109.26 1287 GLY A CA 1
ATOM 8934 C C . GLY A 1 1287 ? 410.112 298.351 411.035 1.00 109.26 1287 GLY A C 1
ATOM 8935 O O . GLY A 1 1287 ? 410.780 297.698 411.843 1.00 109.26 1287 GLY A O 1
ATOM 8936 N N . LYS A 1 1288 ? 408.785 298.457 411.128 1.00 104.68 1288 LYS A N 1
ATOM 8937 C CA . LYS A 1 1288 ? 408.057 297.803 412.209 1.00 104.68 1288 LYS A CA 1
ATOM 8938 C C . LYS A 1 1288 ? 408.175 296.288 412.116 1.00 104.68 1288 LYS A C 1
ATOM 8939 O O . LYS A 1 1288 ? 408.342 295.607 413.136 1.00 104.68 1288 LYS A O 1
ATOM 8945 N N . LEU A 1 1289 ? 408.082 295.741 410.900 1.00 116.23 1289 LEU A N 1
ATOM 8946 C CA . LEU A 1 1289 ? 408.158 294.292 410.737 1.00 116.23 1289 LEU A CA 1
ATOM 8947 C C . LEU A 1 1289 ? 409.513 293.759 411.186 1.00 116.23 1289 LEU A C 1
ATOM 8948 O O . LEU A 1 1289 ? 409.593 292.744 411.887 1.00 116.23 1289 LEU A O 1
ATOM 8953 N N . SER A 1 1290 ? 410.594 294.437 410.796 1.00 103.51 1290 SER A N 1
ATOM 8954 C CA . SER A 1 1290 ? 411.927 294.004 411.199 1.00 103.51 1290 SER A CA 1
ATOM 8955 C C . SER A 1 1290 ? 412.136 294.185 412.696 1.00 103.51 1290 SER A C 1
ATOM 8956 O O . SER A 1 1290 ? 412.788 293.357 413.342 1.00 103.51 1290 SER A O 1
ATOM 8959 N N . GLN A 1 1291 ? 411.598 295.266 413.266 1.00 100.41 1291 GLN A N 1
ATOM 8960 C CA . GLN A 1 1291 ? 411.741 295.487 414.701 1.00 100.41 1291 GLN A CA 1
ATOM 8961 C C . GLN A 1 1291 ? 411.049 294.388 415.498 1.00 100.41 1291 GLN A C 1
ATOM 8962 O O . GLN A 1 1291 ? 411.597 293.878 416.482 1.00 100.41 1291 GLN A O 1
ATOM 8968 N N . LEU A 1 1292 ? 409.839 294.007 415.086 1.00 91.73 1292 LEU A N 1
ATOM 8969 C CA . LEU A 1 1292 ? 409.095 293.001 415.838 1.00 91.73 1292 LEU A CA 1
ATOM 8970 C C . LEU A 1 1292 ? 409.635 291.596 415.591 1.00 91.73 1292 LEU A C 1
ATOM 8971 O O . LEU A 1 1292 ? 409.704 290.782 416.519 1.00 91.73 1292 LEU A O 1
ATOM 8976 N N . SER A 1 1293 ? 410.026 291.292 414.354 1.00 97.56 1293 SER A N 1
ATOM 8977 C CA . SER A 1 1293 ? 410.388 289.929 413.986 1.00 97.56 1293 SER A CA 1
ATOM 8978 C C . SER A 1 1293 ? 411.787 289.530 414.433 1.00 97.56 1293 SER A C 1
ATOM 8979 O O . SER A 1 1293 ? 412.137 288.350 414.327 1.00 97.56 1293 SER A O 1
ATOM 8982 N N . GLY A 1 1294 ? 412.594 290.469 414.919 1.00 101.67 1294 GLY A N 1
ATOM 8983 C CA . GLY A 1 1294 ? 413.951 290.161 415.309 1.00 101.67 1294 GLY A CA 1
ATOM 8984 C C . GLY A 1 1294 ? 414.929 290.019 414.165 1.00 101.67 1294 GLY A C 1
ATOM 8985 O O . GLY A 1 1294 ? 416.080 289.630 414.400 1.00 101.67 1294 GLY A O 1
ATOM 8986 N N . HIS A 1 1295 ? 414.513 290.314 412.939 1.00 115.52 1295 HIS A N 1
ATOM 8987 C CA . HIS A 1 1295 ? 415.397 290.260 411.788 1.00 115.52 1295 HIS A CA 1
ATOM 8988 C C . HIS A 1 1295 ? 416.027 291.626 411.539 1.00 115.52 1295 HIS A C 1
ATOM 8989 O O . HIS A 1 1295 ? 415.617 292.641 412.106 1.00 115.52 1295 HIS A O 1
ATOM 8996 N N . ASP A 1 1296 ? 417.039 291.637 410.678 1.00 123.94 1296 ASP A N 1
ATOM 8997 C CA . ASP A 1 1296 ? 417.764 292.866 410.390 1.00 123.94 1296 ASP A CA 1
ATOM 8998 C C . ASP A 1 1296 ? 416.902 293.838 409.592 1.00 123.94 1296 ASP A C 1
ATOM 8999 O O . ASP A 1 1296 ? 415.903 293.460 408.974 1.00 123.94 1296 ASP A O 1
ATOM 9004 N N . MET A 1 1297 ? 417.299 295.107 409.617 1.00 105.53 1297 MET A N 1
ATOM 9005 C CA . MET A 1 1297 ? 416.639 296.114 408.800 1.00 105.53 1297 MET A CA 1
ATOM 9006 C C . MET A 1 1297 ? 416.974 295.891 407.332 1.00 105.53 1297 MET A C 1
ATOM 9007 O O . MET A 1 1297 ? 418.143 295.938 406.938 1.00 105.53 1297 MET A O 1
ATOM 9012 N N . LEU A 1 1298 ? 415.953 295.641 406.525 1.00 114.03 1298 LEU A N 1
ATOM 9013 C CA . LEU A 1 1298 ? 416.168 295.485 405.094 1.00 114.03 1298 LEU A CA 1
ATOM 9014 C C . LEU A 1 1298 ? 416.593 296.824 404.503 1.00 114.03 1298 LEU A C 1
ATOM 9015 O O . LEU A 1 1298 ? 415.913 297.834 404.721 1.00 114.03 1298 LEU A O 1
ATOM 9020 N N . PRO A 1 1299 ? 417.700 296.882 403.768 1.00 113.05 1299 PRO A N 1
ATOM 9021 C CA . PRO A 1 1299 ? 418.178 298.179 403.271 1.00 113.05 1299 PRO A CA 1
ATOM 9022 C C . PRO A 1 1299 ? 417.325 298.721 402.131 1.00 113.05 1299 PRO A C 1
ATOM 9023 O O . PRO A 1 1299 ? 416.297 298.137 401.778 1.00 113.05 1299 PRO A O 1
ATOM 9027 N N . TYR A 1 1300 ? 417.761 299.836 401.541 1.00 122.99 1300 TYR A N 1
ATOM 9028 C CA . TYR A 1 1300 ? 416.850 300.691 400.786 1.00 122.99 1300 TYR A CA 1
ATOM 9029 C C . TYR A 1 1300 ? 416.435 300.060 399.457 1.00 122.99 1300 TYR A C 1
ATOM 9030 O O . TYR A 1 1300 ? 415.252 300.080 399.096 1.00 122.99 1300 TYR A O 1
ATOM 9039 N N . SER A 1 1301 ? 417.394 299.512 398.704 1.00 121.97 1301 SER A N 1
ATOM 9040 C CA . SER A 1 1301 ? 417.087 299.107 397.334 1.00 121.97 1301 SER A CA 1
ATOM 9041 C C . SER A 1 1301 ? 416.176 297.886 397.285 1.00 121.97 1301 SER A C 1
ATOM 9042 O O . SER A 1 1301 ? 415.323 297.792 396.396 1.00 121.97 1301 SER A O 1
ATOM 9045 N N . ILE A 1 1302 ? 416.336 296.938 398.210 1.00 123.74 1302 ILE A N 1
ATOM 9046 C CA . ILE A 1 1302 ? 415.376 295.841 398.285 1.00 123.74 1302 ILE A CA 1
ATOM 9047 C C . ILE A 1 1302 ? 413.985 296.384 398.573 1.00 123.74 1302 ILE A C 1
ATOM 9048 O O . ILE A 1 1302 ? 412.987 295.905 398.020 1.00 123.74 1302 ILE A O 1
ATOM 9053 N N . ILE A 1 1303 ? 413.899 297.404 399.430 1.00 124.38 1303 ILE A N 1
ATOM 9054 C CA . ILE A 1 1303 ? 412.603 297.994 399.749 1.00 124.38 1303 ILE A CA 1
ATOM 9055 C C . ILE A 1 1303 ? 411.978 298.623 398.510 1.00 124.38 1303 ILE A C 1
ATOM 9056 O O . ILE A 1 1303 ? 410.786 298.430 398.239 1.00 124.38 1303 ILE A O 1
ATOM 9061 N N . LYS A 1 1304 ? 412.763 299.373 397.728 1.00 118.48 1304 LYS A N 1
ATOM 9062 C CA . LYS A 1 1304 ? 412.183 299.999 396.541 1.00 118.48 1304 LYS A CA 1
ATOM 9063 C C . LYS A 1 1304 ? 411.807 298.951 395.499 1.00 118.48 1304 LYS A C 1
ATOM 9064 O O . LYS A 1 1304 ? 410.794 299.097 394.803 1.00 118.48 1304 LYS A O 1
ATOM 9070 N N . ASP A 1 1305 ? 412.606 297.890 395.373 1.00 118.68 1305 ASP A N 1
ATOM 9071 C CA . ASP A 1 1305 ? 412.280 296.837 394.419 1.00 118.68 1305 ASP A CA 1
ATOM 9072 C C . ASP A 1 1305 ? 410.985 296.134 394.800 1.00 118.68 1305 ASP A C 1
ATOM 9073 O O . ASP A 1 1305 ? 410.135 295.873 393.941 1.00 118.68 1305 ASP A O 1
ATOM 9078 N N . LEU A 1 1306 ? 410.810 295.828 396.087 1.00 124.73 1306 LEU A N 1
ATOM 9079 C CA . LEU A 1 1306 ? 409.561 295.221 396.532 1.00 124.73 1306 LEU A CA 1
ATOM 9080 C C . LEU A 1 1306 ? 408.391 296.178 396.347 1.00 124.73 1306 LEU A C 1
ATOM 9081 O O . LEU A 1 1306 ? 407.285 295.757 395.989 1.00 124.73 1306 LEU A O 1
ATOM 9086 N N . PHE A 1 1307 ? 408.616 297.472 396.590 1.00 123.98 1307 PHE A N 1
ATOM 9087 C CA . PHE A 1 1307 ? 407.564 298.462 396.387 1.00 123.98 1307 PHE A CA 1
ATOM 9088 C C . PHE A 1 1307 ? 407.128 298.504 394.929 1.00 123.98 1307 PHE A C 1
ATOM 9089 O O . PHE A 1 1307 ? 405.931 298.605 394.632 1.00 123.98 1307 PHE A O 1
ATOM 9097 N N . GLU A 1 1308 ? 408.086 298.430 394.004 1.00 128.22 1308 GLU A N 1
ATOM 9098 C CA . GLU A 1 1308 ? 407.737 298.414 392.587 1.00 128.22 1308 GLU A CA 1
ATOM 9099 C C . GLU A 1 1308 ? 407.061 297.104 392.201 1.00 128.22 1308 GLU A C 1
ATOM 9100 O O . GLU A 1 1308 ? 406.180 297.088 391.334 1.00 128.22 1308 GLU A O 1
ATOM 9106 N N . TYR A 1 1309 ? 407.464 295.996 392.827 1.00 117.54 1309 TYR A N 1
ATOM 9107 C CA . TYR A 1 1309 ? 406.803 294.722 392.564 1.00 117.54 1309 TYR A CA 1
ATOM 9108 C C . TYR A 1 1309 ? 405.344 294.758 392.996 1.00 117.54 1309 TYR A C 1
ATOM 9109 O O . TYR A 1 1309 ? 404.462 294.286 392.269 1.00 117.54 1309 TYR A O 1
ATOM 9118 N N . ILE A 1 1310 ? 405.070 295.309 394.180 1.00 127.68 1310 ILE A N 1
ATOM 9119 C CA . ILE A 1 1310 ? 403.697 295.371 394.671 1.00 127.68 1310 ILE A CA 1
ATOM 9120 C C . ILE A 1 1310 ? 402.869 296.336 393.831 1.00 127.68 1310 ILE A C 1
ATOM 9121 O O . ILE A 1 1310 ? 401.728 296.034 393.459 1.00 127.68 1310 ILE A O 1
ATOM 9126 N N . ASP A 1 1311 ? 403.426 297.503 393.513 1.00 120.37 1311 ASP A N 1
ATOM 9127 C CA . ASP A 1 1311 ? 402.697 298.501 392.740 1.00 120.37 1311 ASP A CA 1
ATOM 9128 C C . ASP A 1 1311 ? 402.623 298.091 391.277 1.00 120.37 1311 ASP A C 1
ATOM 9129 O O . ASP A 1 1311 ? 403.517 298.411 390.488 1.00 120.37 1311 ASP A O 1
ATOM 9134 N N . SER A 1 1312 ? 401.555 297.382 390.906 1.00 130.08 1312 SER A N 1
ATOM 9135 C CA . SER A 1 1312 ? 401.411 296.888 389.543 1.00 130.08 1312 SER A CA 1
ATOM 9136 C C . SER A 1 1312 ? 400.878 297.940 388.578 1.00 130.08 1312 SER A C 1
ATOM 9137 O O . SER A 1 1312 ? 400.854 297.685 387.369 1.00 130.08 1312 SER A O 1
ATOM 9140 N N . LYS A 1 1313 ? 400.454 299.104 389.070 1.00 126.44 1313 LYS A N 1
ATOM 9141 C CA . LYS A 1 1313 ? 399.901 300.145 388.213 1.00 126.44 1313 LYS A CA 1
ATOM 9142 C C . LYS A 1 1313 ? 400.870 301.289 387.947 1.00 126.44 1313 LYS A C 1
ATOM 9143 O O . LYS A 1 1313 ? 400.579 302.135 387.096 1.00 126.44 1313 LYS A O 1
ATOM 9149 N N . LYS A 1 1314 ? 402.001 301.337 388.653 1.00 135.56 1314 LYS A N 1
ATOM 9150 C CA . LYS A 1 1314 ? 403.025 302.367 388.461 1.00 135.56 1314 LYS A CA 1
ATOM 9151 C C . LYS A 1 1314 ? 402.473 303.774 388.670 1.00 135.56 1314 LYS A C 1
ATOM 9152 O O . LYS A 1 1314 ? 402.976 304.740 388.093 1.00 135.56 1314 LYS A O 1
ATOM 9158 N N . ASP A 1 1315 ? 401.438 303.906 389.494 1.00 126.56 1315 ASP A N 1
ATOM 9159 C CA . ASP A 1 1315 ? 400.860 305.205 389.805 1.00 126.56 1315 ASP A CA 1
ATOM 9160 C C . ASP A 1 1315 ? 401.491 305.847 391.034 1.00 126.56 1315 ASP A C 1
ATOM 9161 O O . ASP A 1 1315 ? 401.041 306.916 391.460 1.00 126.56 1315 ASP A O 1
ATOM 9166 N N . GLY A 1 1316 ? 402.516 305.221 391.611 1.00 124.23 1316 GLY A N 1
ATOM 9167 C CA . GLY A 1 1316 ? 403.221 305.772 392.746 1.00 124.23 1316 GLY A CA 1
ATOM 9168 C C . GLY A 1 1316 ? 402.629 305.439 394.097 1.00 124.23 1316 GLY A C 1
ATOM 9169 O O . GLY A 1 1316 ? 403.240 305.770 395.121 1.00 124.23 1316 GLY A O 1
ATOM 9170 N N . VAL A 1 1317 ? 401.463 304.795 394.139 1.00 115.54 1317 VAL A N 1
ATOM 9171 C CA . VAL A 1 1317 ? 400.806 304.443 395.390 1.00 115.54 1317 VAL A CA 1
ATOM 9172 C C . VAL A 1 1317 ? 400.298 303.012 395.304 1.00 115.54 1317 VAL A C 1
ATOM 9173 O O . VAL A 1 1317 ? 400.115 302.453 394.221 1.00 115.54 1317 VAL A O 1
ATOM 9177 N N . ILE A 1 1318 ? 400.071 302.421 396.473 1.00 132.26 1318 ILE A N 1
ATOM 9178 C CA . ILE A 1 1318 ? 399.542 301.068 396.591 1.00 132.26 1318 ILE A CA 1
ATOM 9179 C C . ILE A 1 1318 ? 398.159 301.164 397.216 1.00 132.26 1318 ILE A C 1
ATOM 9180 O O . ILE A 1 1318 ? 398.012 301.653 398.343 1.00 132.26 1318 ILE A O 1
ATOM 9185 N N . ASP A 1 1319 ? 397.147 300.699 396.491 1.00 132.98 1319 ASP A N 1
ATOM 9186 C CA . ASP A 1 1319 ? 395.783 300.728 396.991 1.00 132.98 1319 ASP A CA 1
ATOM 9187 C C . ASP A 1 1319 ? 395.455 299.426 397.717 1.00 132.98 1319 ASP A C 1
ATOM 9188 O O . ASP A 1 1319 ? 396.300 298.544 397.886 1.00 132.98 1319 ASP A O 1
ATOM 9193 N N . GLN A 1 1320 ? 394.199 299.314 398.150 1.00 131.10 1320 GLN A N 1
ATOM 9194 C CA . GLN A 1 1320 ? 393.766 298.098 398.827 1.00 131.10 1320 GLN A CA 1
ATOM 9195 C C . GLN A 1 1320 ? 393.748 296.906 397.879 1.00 131.10 1320 GLN A C 1
ATOM 9196 O O . GLN A 1 1320 ? 394.071 295.785 398.288 1.00 131.10 1320 GLN A O 1
ATOM 9202 N N . ALA A 1 1321 ? 393.384 297.127 396.614 1.00 141.75 1321 ALA A N 1
ATOM 9203 C CA . ALA A 1 1321 ? 393.290 296.023 395.663 1.00 141.75 1321 ALA A CA 1
ATOM 9204 C C . ALA A 1 1321 ? 394.655 295.395 395.404 1.00 141.75 1321 ALA A C 1
ATOM 9205 O O . ALA A 1 1321 ? 394.812 294.171 395.486 1.00 141.75 1321 ALA A O 1
ATOM 9207 N N . GLU A 1 1322 ? 395.656 296.219 395.080 1.00 126.24 1322 GLU A N 1
ATOM 9208 C CA . GLU A 1 1322 ? 396.999 295.687 394.865 1.00 126.24 1322 GLU A CA 1
ATOM 9209 C C . GLU A 1 1322 ? 397.566 295.093 396.146 1.00 126.24 1322 GLU A C 1
ATOM 9210 O O . GLU A 1 1322 ? 398.239 294.055 396.112 1.00 126.24 1322 GLU A O 1
ATOM 9216 N N . TRP A 1 1323 ? 397.305 295.737 397.286 1.00 122.38 1323 TRP A N 1
ATOM 9217 C CA . TRP A 1 1323 ? 397.790 295.206 398.555 1.00 122.38 1323 TRP A CA 1
ATOM 9218 C C . TRP A 1 1323 ? 397.244 293.809 398.811 1.00 122.38 1323 TRP A C 1
ATOM 9219 O O . TRP A 1 1323 ? 397.981 292.918 399.248 1.00 122.38 1323 TRP A O 1
ATOM 9230 N N . MET A 1 1324 ? 395.955 293.596 398.545 1.00 123.58 1324 MET A N 1
ATOM 9231 C CA . MET A 1 1324 ? 395.401 292.253 398.664 1.00 123.58 1324 MET A CA 1
ATOM 9232 C C . MET A 1 1324 ? 396.041 291.311 397.655 1.00 123.58 1324 MET A C 1
ATOM 9233 O O . MET A 1 1324 ? 396.588 290.267 398.028 1.00 123.58 1324 MET A O 1
ATOM 9238 N N . ASP A 1 1325 ? 396.035 291.698 396.377 1.00 128.52 1325 ASP A N 1
ATOM 9239 C CA . ASP A 1 1325 ? 396.422 290.780 395.311 1.00 128.52 1325 ASP A CA 1
ATOM 9240 C C . ASP A 1 1325 ? 397.853 290.290 395.485 1.00 128.52 1325 ASP A C 1
ATOM 9241 O O . ASP A 1 1325 ? 398.134 289.101 395.298 1.00 128.52 1325 ASP A O 1
ATOM 9246 N N . ILE A 1 1326 ? 398.772 291.188 395.836 1.00 125.19 1326 ILE A N 1
ATOM 9247 C CA . ILE A 1 1326 ? 400.142 290.760 396.103 1.00 125.19 1326 ILE A CA 1
ATOM 9248 C C . ILE A 1 1326 ? 400.173 289.816 397.298 1.00 125.19 1326 ILE A C 1
ATOM 9249 O O . ILE A 1 1326 ? 400.842 288.777 397.275 1.00 125.19 1326 ILE A O 1
ATOM 9254 N N . PHE A 1 1327 ? 399.438 290.158 398.358 1.00 128.17 1327 PHE A N 1
ATOM 9255 C CA . PHE A 1 1327 ? 399.387 289.291 399.529 1.00 128.17 1327 PHE A CA 1
ATOM 9256 C C . PHE A 1 1327 ? 398.448 288.105 399.341 1.00 128.17 1327 PHE A C 1
ATOM 9257 O O . PHE A 1 1327 ? 398.536 287.139 400.106 1.00 128.17 1327 PHE A O 1
ATOM 9265 N N . ASN A 1 1328 ? 397.556 288.151 398.349 1.00 119.44 1328 ASN A N 1
ATOM 9266 C CA . ASN A 1 1328 ? 396.673 287.020 398.087 1.00 119.44 1328 ASN A CA 1
ATOM 9267 C C . ASN A 1 1328 ? 397.404 285.819 397.507 1.00 119.44 1328 ASN A C 1
ATOM 9268 O O . ASN A 1 1328 ? 396.821 284.731 397.453 1.00 119.44 1328 ASN A O 1
ATOM 9273 N N . LYS A 1 1329 ? 398.652 285.982 397.078 1.00 132.43 1329 LYS A N 1
ATOM 9274 C CA . LYS A 1 1329 ? 399.383 284.903 396.429 1.00 132.43 1329 LYS A CA 1
ATOM 9275 C C . LYS A 1 1329 ? 400.034 283.944 397.415 1.00 132.43 1329 LYS A C 1
ATOM 9276 O O . LYS A 1 1329 ? 400.615 282.943 396.984 1.00 132.43 1329 LYS A O 1
ATOM 9282 N N . PHE A 1 1330 ? 399.952 284.216 398.713 1.00 130.02 1330 PHE A N 1
ATOM 9283 C CA . PHE A 1 1330 ? 400.619 283.383 399.707 1.00 130.02 1330 PHE A CA 1
ATOM 9284 C C . PHE A 1 1330 ? 399.710 283.105 400.900 1.00 130.02 1330 PHE A C 1
ATOM 9285 O O . PHE A 1 1330 ? 398.546 283.504 400.913 1.00 130.02 1330 PHE A O 1
ATOM 9293 N N . HIS A 1 1422 ? 395.744 275.744 398.856 1.00 174.46 1422 HIS A N 1
ATOM 9294 C CA . HIS A 1 1422 ? 394.289 275.747 398.752 1.00 174.46 1422 HIS A CA 1
ATOM 9295 C C . HIS A 1 1422 ? 393.653 276.304 400.019 1.00 174.46 1422 HIS A C 1
ATOM 9296 O O . HIS A 1 1422 ? 392.855 277.239 399.962 1.00 174.46 1422 HIS A O 1
ATOM 9303 N N . PHE A 1 1423 ? 394.005 275.710 401.161 1.00 199.05 1423 PHE A N 1
ATOM 9304 C CA . PHE A 1 1423 ? 393.508 276.202 402.441 1.00 199.05 1423 PHE A CA 1
ATOM 9305 C C . PHE A 1 1423 ? 393.917 277.654 402.658 1.00 199.05 1423 PHE A C 1
ATOM 9306 O O . PHE A 1 1423 ? 393.065 278.535 402.836 1.00 199.05 1423 PHE A O 1
ATOM 9314 N N . ASN A 1 1424 ? 395.222 277.931 402.592 1.00 198.07 1424 ASN A N 1
ATOM 9315 C CA . ASN A 1 1424 ? 395.696 279.305 402.703 1.00 198.07 1424 ASN A CA 1
ATOM 9316 C C . ASN A 1 1424 ? 395.283 280.137 401.497 1.00 198.07 1424 ASN A C 1
ATOM 9317 O O . ASN A 1 1424 ? 395.066 281.346 401.624 1.00 198.07 1424 ASN A O 1
ATOM 9322 N N . GLN A 1 1425 ? 395.166 279.510 400.325 1.00 176.78 1425 GLN A N 1
ATOM 9323 C CA . GLN A 1 1425 ? 394.753 280.241 399.132 1.00 176.78 1425 GLN A CA 1
ATOM 9324 C C . GLN A 1 1425 ? 393.331 280.772 399.271 1.00 176.78 1425 GLN A C 1
ATOM 9325 O O . GLN A 1 1425 ? 393.062 281.935 398.952 1.00 176.78 1425 GLN A O 1
ATOM 9331 N N . ILE A 1 1426 ? 392.408 279.939 399.758 1.00 182.48 1426 ILE A N 1
ATOM 9332 C CA . ILE A 1 1426 ? 391.041 280.401 399.976 1.00 182.48 1426 ILE A CA 1
ATOM 9333 C C . ILE A 1 1426 ? 390.980 281.344 401.173 1.00 182.48 1426 ILE A C 1
ATOM 9334 O O . ILE A 1 1426 ? 390.170 282.280 401.200 1.00 182.48 1426 ILE A O 1
ATOM 9339 N N . LEU A 1 1427 ? 391.836 281.125 402.177 1.00 193.42 1427 LEU A N 1
ATOM 9340 C CA . LEU A 1 1427 ? 391.928 282.074 403.285 1.00 193.42 1427 LEU A CA 1
ATOM 9341 C C . LEU A 1 1427 ? 392.263 283.471 402.777 1.00 193.42 1427 LEU A C 1
ATOM 9342 O O . LEU A 1 1427 ? 391.650 284.462 403.192 1.00 193.42 1427 LEU A O 1
ATOM 9347 N N . GLY A 1 1428 ? 393.242 283.566 401.877 1.00 184.11 1428 GLY A N 1
ATOM 9348 C CA . GLY A 1 1428 ? 393.542 284.843 401.251 1.00 184.11 1428 GLY A CA 1
ATOM 9349 C C . GLY A 1 1428 ? 392.417 285.329 400.357 1.00 184.11 1428 GLY A C 1
ATOM 9350 O O . GLY A 1 1428 ? 392.168 286.533 400.257 1.00 184.11 1428 GLY A O 1
ATOM 9351 N N . GLU A 1 1429 ? 391.730 284.399 399.687 1.00 167.99 1429 GLU A N 1
ATOM 9352 C CA . GLU A 1 1429 ? 390.594 284.768 398.849 1.00 167.99 1429 GLU A CA 1
ATOM 9353 C C . GLU A 1 1429 ? 389.497 285.429 399.674 1.00 167.99 1429 GLU A C 1
ATOM 9354 O O . GLU A 1 1429 ? 389.032 286.526 399.347 1.00 167.99 1429 GLU A O 1
ATOM 9360 N N . TRP A 1 1430 ? 389.078 284.773 400.758 1.00 163.73 1430 TRP A N 1
ATOM 9361 C CA . TRP A 1 1430 ? 388.026 285.316 401.607 1.00 163.73 1430 TRP A CA 1
ATOM 9362 C C . TRP A 1 1430 ? 388.453 286.601 402.301 1.00 163.73 1430 TRP A C 1
ATOM 9363 O O . TRP A 1 1430 ? 387.595 287.420 402.648 1.00 163.73 1430 TRP A O 1
ATOM 9374 N N . GLY A 1 1431 ? 389.757 286.798 402.504 1.00 148.43 1431 GLY A N 1
ATOM 9375 C CA . GLY A 1 1431 ? 390.217 287.995 403.187 1.00 148.43 1431 GLY A CA 1
ATOM 9376 C C . GLY A 1 1431 ? 389.915 289.266 402.418 1.00 148.43 1431 GLY A C 1
ATOM 9377 O O . GLY A 1 1431 ? 389.508 290.274 403.001 1.00 148.43 1431 GLY A O 1
ATOM 9378 N N . LYS A 1 1432 ? 390.108 289.239 401.097 1.00 137.83 1432 LYS A N 1
ATOM 9379 C CA . LYS A 1 1432 ? 389.837 290.423 400.290 1.00 137.83 1432 LYS A CA 1
ATOM 9380 C C . LYS A 1 1432 ? 388.346 290.686 400.135 1.00 137.83 1432 LYS A C 1
ATOM 9381 O O . LYS A 1 1432 ? 387.959 291.816 399.818 1.00 137.83 1432 LYS A O 1
ATOM 9387 N N . THR A 1 1433 ? 387.509 289.676 400.349 1.00 152.41 1433 THR A N 1
ATOM 9388 C CA . THR A 1 1433 ? 386.086 289.799 400.075 1.00 152.41 1433 THR A CA 1
ATOM 9389 C C . THR A 1 1433 ? 385.421 290.792 401.020 1.00 152.41 1433 THR A C 1
ATOM 9390 O O . THR A 1 1433 ? 385.864 291.008 402.151 1.00 152.41 1433 THR A O 1
ATOM 9394 N N . LYS A 1 1434 ? 384.342 291.408 400.530 1.00 166.18 1434 LYS A N 1
ATOM 9395 C CA . LYS A 1 1434 ? 383.477 292.194 401.401 1.00 166.18 1434 LYS A CA 1
ATOM 9396 C C . LYS A 1 1434 ? 382.919 291.342 402.532 1.00 166.18 1434 LYS A C 1
ATOM 9397 O O . LYS A 1 1434 ? 382.564 291.871 403.591 1.00 166.18 1434 LYS A O 1
ATOM 9403 N N . GLU A 1 1435 ? 382.824 290.027 402.319 1.00 168.69 1435 GLU A N 1
ATOM 9404 C CA . GLU A 1 1435 ? 382.291 289.144 403.348 1.00 168.69 1435 GLU A CA 1
ATOM 9405 C C . GLU A 1 1435 ? 383.156 289.154 404.599 1.00 168.69 1435 GLU A C 1
ATOM 9406 O O . GLU A 1 1435 ? 382.633 289.035 405.708 1.00 168.69 1435 GLU A O 1
ATOM 9412 N N . PHE A 1 1436 ? 384.471 289.312 404.448 1.00 149.50 1436 PHE A N 1
ATOM 9413 C CA . PHE A 1 1436 ? 385.357 289.328 405.609 1.00 149.50 1436 PHE A CA 1
ATOM 9414 C C . PHE A 1 1436 ? 385.050 290.512 406.522 1.00 149.50 1436 PHE A C 1
ATOM 9415 O O . PHE A 1 1436 ? 384.827 290.344 407.729 1.00 149.50 1436 PHE A O 1
ATOM 9423 N N . ASP A 1 1437 ? 385.010 291.720 405.956 1.00 155.14 1437 ASP A N 1
ATOM 9424 C CA . ASP A 1 1437 ? 384.714 292.898 406.764 1.00 155.14 1437 ASP A CA 1
ATOM 9425 C C . ASP A 1 1437 ? 383.273 292.881 407.262 1.00 155.14 1437 ASP A C 1
ATOM 9426 O O . ASP A 1 1437 ? 382.996 293.316 408.385 1.00 155.14 1437 ASP A O 1
ATOM 9431 N N . LYS A 1 1438 ? 382.343 292.386 406.441 1.00 163.31 1438 LYS A N 1
ATOM 9432 C CA . LYS A 1 1438 ? 380.957 292.275 406.883 1.00 163.31 1438 LYS A CA 1
ATOM 9433 C C . LYS A 1 1438 ? 380.836 291.335 408.072 1.00 163.31 1438 LYS A C 1
ATOM 9434 O O . LYS A 1 1438 ? 380.084 291.605 409.015 1.00 163.31 1438 LYS A O 1
ATOM 9440 N N . ILE A 1 1439 ? 381.570 290.223 408.045 1.00 161.40 1439 ILE A N 1
ATOM 9441 C CA . ILE A 1 1439 ? 381.551 289.284 409.157 1.00 161.40 1439 ILE A CA 1
ATOM 9442 C C . ILE A 1 1439 ? 382.167 289.917 410.394 1.00 161.40 1439 ILE A C 1
ATOM 9443 O O . ILE A 1 1439 ? 381.652 289.754 411.503 1.00 161.40 1439 ILE A O 1
ATOM 9448 N N . ILE A 1 1440 ? 383.264 290.660 410.230 1.00 142.42 1440 ILE A N 1
ATOM 9449 C CA . ILE A 1 1440 ? 383.854 291.353 411.375 1.00 142.42 1440 ILE A CA 1
ATOM 9450 C C . ILE A 1 1440 ? 382.849 292.322 411.985 1.00 142.42 1440 ILE A C 1
ATOM 9451 O O . ILE A 1 1440 ? 382.708 292.411 413.210 1.00 142.42 1440 ILE A O 1
ATOM 9456 N N . ILE A 1 1441 ? 382.139 293.067 411.136 1.00 155.05 1441 ILE A N 1
ATOM 9457 C CA . ILE A 1 1441 ? 381.162 294.036 411.626 1.00 155.05 1441 ILE A CA 1
ATOM 9458 C C . ILE A 1 1441 ? 380.013 293.333 412.341 1.00 155.05 1441 ILE A C 1
ATOM 9459 O O . ILE A 1 1441 ? 379.552 293.784 413.396 1.00 155.05 1441 ILE A O 1
ATOM 9464 N N . SER A 1 1442 ? 379.522 292.228 411.774 1.00 174.45 1442 SER A N 1
ATOM 9465 C CA . SER A 1 1442 ? 378.434 291.491 412.410 1.00 174.45 1442 SER A CA 1
ATOM 9466 C C . SER A 1 1442 ? 378.878 290.896 413.740 1.00 174.45 1442 SER A C 1
ATOM 9467 O O . SER A 1 1442 ? 378.091 290.822 414.692 1.00 174.45 1442 SER A O 1
ATOM 9470 N N . ILE A 1 1443 ? 380.134 290.456 413.818 1.00 157.61 1443 ILE A N 1
ATOM 9471 C CA . ILE A 1 1443 ? 380.707 290.038 415.093 1.00 157.61 1443 ILE A CA 1
ATOM 9472 C C . ILE A 1 1443 ? 380.685 291.195 416.084 1.00 157.61 1443 ILE A C 1
ATOM 9473 O O . ILE A 1 1443 ? 380.164 291.072 417.198 1.00 157.61 1443 ILE A O 1
ATOM 9478 N N . GLY A 1 1444 ? 381.193 292.354 415.670 1.00 155.87 1444 GLY A N 1
ATOM 9479 C CA . GLY A 1 1444 ? 381.463 293.414 416.626 1.00 155.87 1444 GLY A CA 1
ATOM 9480 C C . GLY A 1 1444 ? 380.237 294.199 417.059 1.00 155.87 1444 GLY A C 1
ATOM 9481 O O . GLY A 1 1444 ? 380.226 294.793 418.138 1.00 155.87 1444 GLY A O 1
ATOM 9482 N N . LYS A 1 1445 ? 379.204 294.250 416.220 1.00 161.62 1445 LYS A N 1
ATOM 9483 C CA . LYS A 1 1445 ? 378.036 295.048 416.581 1.00 161.62 1445 LYS A CA 1
ATOM 9484 C C . LYS A 1 1445 ? 377.313 294.460 417.788 1.00 161.62 1445 LYS A C 1
ATOM 9485 O O . LYS A 1 1445 ? 376.564 295.163 418.476 1.00 161.62 1445 LYS A O 1
ATOM 9491 N N . ASN A 1 1446 ? 377.517 293.172 418.054 1.00 174.45 1446 ASN A N 1
ATOM 9492 C CA . ASN A 1 1446 ? 376.886 292.473 419.173 1.00 174.45 1446 ASN A CA 1
ATOM 9493 C C . ASN A 1 1446 ? 377.880 292.109 420.276 1.00 174.45 1446 ASN A C 1
ATOM 9494 O O . ASN A 1 1446 ? 377.825 290.995 420.807 1.00 174.45 1446 ASN A O 1
ATOM 9499 N N . ARG A 1 1447 ? 378.810 293.006 420.628 1.00 168.57 1447 ARG A N 1
ATOM 9500 C CA . ARG A 1 1447 ? 379.808 292.675 421.647 1.00 168.57 1447 ARG A CA 1
ATOM 9501 C C . ARG A 1 1447 ? 379.171 292.318 422.981 1.00 168.57 1447 ARG A C 1
ATOM 9502 O O . ARG A 1 1447 ? 379.576 291.337 423.613 1.00 168.57 1447 ARG A O 1
ATOM 9510 N N . ARG A 1 1448 ? 378.190 293.104 423.426 1.00 177.97 1448 ARG A N 1
ATOM 9511 C CA . ARG A 1 1448 ? 377.613 292.893 424.749 1.00 177.97 1448 ARG A CA 1
ATOM 9512 C C . ARG A 1 1448 ? 376.969 291.516 424.858 1.00 177.97 1448 ARG A C 1
ATOM 9513 O O . ARG A 1 1448 ? 376.975 290.901 425.934 1.00 177.97 1448 ARG A O 1
ATOM 9521 N N . PHE A 1 1449 ? 376.426 291.004 423.750 1.00 190.85 1449 PHE A N 1
ATOM 9522 C CA . PHE A 1 1449 ? 375.829 289.673 423.778 1.00 190.85 1449 PHE A CA 1
ATOM 9523 C C . PHE A 1 1449 ? 376.877 288.607 424.070 1.00 190.85 1449 PHE A C 1
ATOM 9524 O O . PHE A 1 1449 ? 376.653 287.724 424.906 1.00 190.85 1449 PHE A O 1
ATOM 9532 N N . LEU A 1 1450 ? 378.033 288.674 423.402 1.00 175.97 1450 LEU A N 1
ATOM 9533 C CA . LEU A 1 1450 ? 379.087 287.709 423.704 1.00 175.97 1450 LEU A CA 1
ATOM 9534 C C . LEU A 1 1450 ? 379.681 287.938 425.083 1.00 175.97 1450 LEU A C 1
ATOM 9535 O O . LEU A 1 1450 ? 380.078 286.979 425.746 1.00 175.97 1450 LEU A O 1
ATOM 9540 N N . LEU A 1 1451 ? 379.764 289.188 425.534 1.00 186.65 1451 LEU A N 1
ATOM 9541 C CA . LEU A 1 1451 ? 380.222 289.428 426.899 1.00 186.65 1451 LEU A CA 1
ATOM 9542 C C . LEU A 1 1451 ? 379.341 288.688 427.898 1.00 186.65 1451 LEU A C 1
ATOM 9543 O O . LEU A 1 1451 ? 379.832 287.905 428.722 1.00 186.65 1451 LEU A O 1
ATOM 9548 N N . ASP A 1 1452 ? 378.025 288.890 427.801 1.00 200.69 1452 ASP A N 1
ATOM 9549 C CA . ASP A 1 1452 ? 377.098 288.232 428.715 1.00 200.69 1452 ASP A CA 1
ATOM 9550 C C . ASP A 1 1452 ? 377.163 286.715 428.569 1.00 200.69 1452 ASP A C 1
ATOM 9551 O O . ASP A 1 1452 ? 377.221 285.986 429.565 1.00 200.69 1452 ASP A O 1
ATOM 9556 N N . MET A 1 1453 ? 377.167 286.222 427.328 1.00 187.26 1453 MET A N 1
ATOM 9557 C CA . MET A 1 1453 ? 377.147 284.782 427.087 1.00 187.26 1453 MET A CA 1
ATOM 9558 C C . MET A 1 1453 ? 378.417 284.112 427.601 1.00 187.26 1453 MET A C 1
ATOM 9559 O O . MET A 1 1453 ? 378.364 283.053 428.240 1.00 187.26 1453 MET A O 1
ATOM 9564 N N . PHE A 1 1454 ? 379.576 284.703 427.306 1.00 186.00 1454 PHE A N 1
ATOM 9565 C CA . PHE A 1 1454 ? 380.842 284.122 427.725 1.00 186.00 1454 PHE A CA 1
ATOM 9566 C C . PHE A 1 1454 ? 380.993 284.184 429.237 1.00 186.00 1454 PHE A C 1
ATOM 9567 O O . PHE A 1 1454 ? 381.503 283.241 429.853 1.00 186.00 1454 PHE A O 1
ATOM 9575 N N . GLY A 1 1455 ? 380.541 285.278 429.858 1.00 192.61 1455 GLY A N 1
ATOM 9576 C CA . GLY A 1 1455 ? 380.516 285.325 431.309 1.00 192.61 1455 GLY A CA 1
ATOM 9577 C C . GLY A 1 1455 ? 379.609 284.265 431.903 1.00 192.61 1455 GLY A C 1
ATOM 9578 O O . GLY A 1 1455 ? 379.926 283.676 432.938 1.00 192.61 1455 GLY A O 1
ATOM 9579 N N . SER A 1 1456 ? 378.468 284.008 431.258 1.00 194.59 1456 SER A N 1
ATOM 9580 C CA . SER A 1 1456 ? 377.557 282.976 431.743 1.00 194.59 1456 SER A CA 1
ATOM 9581 C C . SER A 1 1456 ? 378.185 281.590 431.652 1.00 194.59 1456 SER A C 1
ATOM 9582 O O . SER A 1 1456 ? 378.069 280.787 432.586 1.00 194.59 1456 SER A O 1
ATOM 9585 N N . LEU A 1 1457 ? 378.850 281.287 430.533 1.00 169.94 1457 LEU A N 1
ATOM 9586 C CA . LEU A 1 1457 ? 379.526 279.996 430.419 1.00 169.94 1457 LEU A CA 1
ATOM 9587 C C . LEU A 1 1457 ? 380.658 279.871 431.429 1.00 169.94 1457 LEU A C 1
ATOM 9588 O O . LEU A 1 1457 ? 380.850 278.807 432.028 1.00 169.94 1457 LEU A O 1
ATOM 9593 N N . GLN A 1 1458 ? 381.427 280.943 431.622 1.00 172.02 1458 GLN A N 1
ATOM 9594 C CA . GLN A 1 1458 ? 382.523 280.900 432.582 1.00 172.02 1458 GLN A CA 1
ATOM 9595 C C . GLN A 1 1458 ? 382.001 280.684 433.998 1.00 172.02 1458 GLN A C 1
ATOM 9596 O O . GLN A 1 1458 ? 382.573 279.906 434.769 1.00 172.02 1458 GLN A O 1
ATOM 9602 N N . GLN A 1 1459 ? 380.908 281.366 434.353 1.00 177.50 1459 GLN A N 1
ATOM 9603 C CA . GLN A 1 1459 ? 380.350 281.246 435.696 1.00 177.50 1459 GLN A CA 1
ATOM 9604 C C . GLN A 1 1459 ? 379.896 279.824 435.994 1.00 177.50 1459 GLN A C 1
ATOM 9605 O O . GLN A 1 1459 ? 379.975 279.377 437.144 1.00 177.50 1459 GLN A O 1
ATOM 9611 N N . ARG A 1 1460 ? 379.421 279.098 434.982 1.00 170.71 1460 ARG A N 1
ATOM 9612 C CA . ARG A 1 1460 ? 379.047 277.699 435.138 1.00 170.71 1460 ARG A CA 1
ATOM 9613 C C . ARG A 1 1460 ? 380.246 276.763 435.076 1.00 170.71 1460 ARG A C 1
ATOM 9614 O O . ARG A 1 1460 ? 380.063 275.551 434.903 1.00 170.71 1460 ARG A O 1
ATOM 9622 N N . ASN A 1 1461 ? 381.457 277.307 435.215 1.00 169.51 1461 ASN A N 1
ATOM 9623 C CA . ASN A 1 1461 ? 382.694 276.530 435.156 1.00 169.51 1461 ASN A CA 1
ATOM 9624 C C . ASN A 1 1461 ? 382.771 275.719 433.866 1.00 169.51 1461 ASN A C 1
ATOM 9625 O O . ASN A 1 1461 ? 383.191 274.560 433.855 1.00 169.51 1461 ASN A O 1
ATOM 9630 N N . ILE A 1 1462 ? 382.354 276.339 432.768 1.00 168.31 1462 ILE A N 1
ATOM 9631 C CA . ILE A 1 1462 ? 382.395 275.738 431.441 1.00 168.31 1462 ILE A CA 1
ATOM 9632 C C . ILE A 1 1462 ? 383.505 276.433 430.655 1.00 168.31 1462 ILE A C 1
ATOM 9633 O O . ILE A 1 1462 ? 383.376 277.621 430.323 1.00 168.31 1462 ILE A O 1
ATOM 9638 N N . PRO A 1 1463 ? 384.608 275.750 430.347 1.00 184.52 1463 PRO A N 1
ATOM 9639 C CA . PRO A 1 1463 ? 385.717 276.414 429.653 1.00 184.52 1463 PRO A CA 1
ATOM 9640 C C . PRO A 1 1463 ? 385.335 276.819 428.237 1.00 184.52 1463 PRO A C 1
ATOM 9641 O O . PRO A 1 1463 ? 384.489 276.196 427.592 1.00 184.52 1463 PRO A O 1
ATOM 9645 N N . ILE A 1 1464 ? 385.976 277.880 427.759 1.00 171.94 1464 ILE A N 1
ATOM 9646 C CA . ILE A 1 1464 ? 385.725 278.415 426.422 1.00 171.94 1464 ILE A CA 1
ATOM 9647 C C . ILE A 1 1464 ? 386.821 277.854 425.521 1.00 171.94 1464 ILE A C 1
ATOM 9648 O O . ILE A 1 1464 ? 387.900 278.432 425.378 1.00 171.94 1464 ILE A O 1
ATOM 9653 N N . THR A 1 1465 ? 386.538 276.711 424.906 1.00 160.36 1465 THR A N 1
ATOM 9654 C CA . THR A 1 1465 ? 387.477 276.068 424.002 1.00 160.36 1465 THR A CA 1
ATOM 9655 C C . THR A 1 1465 ? 387.200 276.515 422.567 1.00 160.36 1465 THR A C 1
ATOM 9656 O O . THR A 1 1465 ? 386.415 277.433 422.317 1.00 160.36 1465 THR A O 1
ATOM 9660 N N . PHE A 1 1466 ? 387.853 275.863 421.605 1.00 156.31 1466 PHE A N 1
ATOM 9661 C CA . PHE A 1 1466 ? 387.706 276.256 420.208 1.00 156.31 1466 PHE A CA 1
ATOM 9662 C C . PHE A 1 1466 ? 386.328 275.885 419.672 1.00 156.31 1466 PHE A C 1
ATOM 9663 O O . PHE A 1 1466 ? 385.661 276.701 419.022 1.00 156.31 1466 PHE A O 1
ATOM 9671 N N . GLU A 1 1467 ? 385.885 274.654 419.936 1.00 167.15 1467 GLU A N 1
ATOM 9672 C CA . GLU A 1 1467 ? 384.657 274.156 419.325 1.00 167.15 1467 GLU A CA 1
ATOM 9673 C C . GLU A 1 1467 ? 383.435 274.938 419.792 1.00 167.15 1467 GLU A C 1
ATOM 9674 O O . GLU A 1 1467 ? 382.571 275.288 418.980 1.00 167.15 1467 GLU A O 1
ATOM 9680 N N . ARG A 1 1468 ? 383.346 275.226 421.092 1.00 182.79 1468 ARG A N 1
ATOM 9681 C CA . ARG A 1 1468 ? 382.185 275.943 421.610 1.00 182.79 1468 ARG A CA 1
ATOM 9682 C C . ARG A 1 1468 ? 382.093 277.340 421.009 1.00 182.79 1468 ARG A C 1
ATOM 9683 O O . ARG A 1 1468 ? 381.029 277.760 420.537 1.00 182.79 1468 ARG A O 1
ATOM 9691 N N . ALA A 1 1469 ? 383.210 278.070 421.008 1.00 170.57 1469 ALA A N 1
ATOM 9692 C CA . ALA A 1 1469 ? 383.210 279.421 420.462 1.00 170.57 1469 ALA A CA 1
ATOM 9693 C C . ALA A 1 1469 ? 382.891 279.415 418.974 1.00 170.57 1469 ALA A C 1
ATOM 9694 O O . ALA A 1 1469 ? 382.108 280.245 418.498 1.00 170.57 1469 ALA A O 1
ATOM 9696 N N . LYS A 1 1470 ? 383.489 278.487 418.220 1.00 172.02 1470 LYS A N 1
ATOM 9697 C CA . LYS A 1 1470 ? 383.227 278.441 416.785 1.00 172.02 1470 LYS A CA 1
ATOM 9698 C C . LYS A 1 1470 ? 381.763 278.117 416.505 1.00 172.02 1470 LYS A C 1
ATOM 9699 O O . LYS A 1 1470 ? 381.143 278.730 415.626 1.00 172.02 1470 LYS A O 1
ATOM 9705 N N . ALA A 1 1471 ? 381.181 277.181 417.261 1.00 176.72 1471 ALA A N 1
ATOM 9706 C CA . ALA A 1 1471 ? 379.779 276.839 417.058 1.00 176.72 1471 ALA A CA 1
ATOM 9707 C C . ALA A 1 1471 ? 378.873 278.017 417.388 1.00 176.72 1471 ALA A C 1
ATOM 9708 O O . ALA A 1 1471 ? 377.911 278.292 416.661 1.00 176.72 1471 ALA A O 1
ATOM 9710 N N . ILE A 1 1472 ? 379.168 278.733 418.475 1.00 176.45 1472 ILE A N 1
ATOM 9711 C CA . ILE A 1 1472 ? 378.320 279.858 418.855 1.00 176.45 1472 ILE A CA 1
ATOM 9712 C C . ILE A 1 1472 ? 378.423 280.983 417.832 1.00 176.45 1472 ILE A C 1
ATOM 9713 O O . ILE A 1 1472 ? 377.416 281.610 417.477 1.00 176.45 1472 ILE A O 1
ATOM 9718 N N . ILE A 1 1473 ? 379.633 281.264 417.343 1.00 184.22 1473 ILE A N 1
ATOM 9719 C CA . ILE A 1 1473 ? 379.783 282.324 416.352 1.00 184.22 1473 ILE A CA 1
ATOM 9720 C C . ILE A 1 1473 ? 379.093 281.936 415.051 1.00 184.22 1473 ILE A C 1
ATOM 9721 O O . ILE A 1 1473 ? 378.471 282.776 414.389 1.00 184.22 1473 ILE A O 1
ATOM 9726 N N . GLY A 1 1474 ? 379.174 280.660 414.668 1.00 193.58 1474 GLY A N 1
ATOM 9727 C CA . GLY A 1 1474 ? 378.439 280.208 413.499 1.00 193.58 1474 GLY A CA 1
ATOM 9728 C C . GLY A 1 1474 ? 376.939 280.345 413.671 1.00 193.58 1474 GLY A C 1
ATOM 9729 O O . GLY A 1 1474 ? 376.230 280.742 412.743 1.00 193.58 1474 GLY A O 1
ATOM 9730 N N . GLN A 1 1475 ? 376.435 280.022 414.865 1.00 200.01 1475 GLN A N 1
ATOM 9731 C CA . GLN A 1 1475 ? 375.010 280.184 415.136 1.00 200.01 1475 GLN A CA 1
ATOM 9732 C C . GLN A 1 1475 ? 374.594 281.646 415.044 1.00 200.01 1475 GLN A C 1
ATOM 9733 O O . GLN A 1 1475 ? 373.536 281.965 414.490 1.00 200.01 1475 GLN A O 1
ATOM 9739 N N . MET A 1 1476 ? 375.412 282.549 415.589 1.00 204.44 1476 MET A N 1
ATOM 9740 C CA . MET A 1 1476 ? 375.100 283.973 415.514 1.00 204.44 1476 MET A CA 1
ATOM 9741 C C . MET A 1 1476 ? 375.102 284.464 414.072 1.00 204.44 1476 MET A C 1
ATOM 9742 O O . MET A 1 1476 ? 374.237 285.251 413.669 1.00 204.44 1476 MET A O 1
ATOM 9747 N N . LEU A 1 1477 ? 376.080 284.018 413.280 1.00 204.09 1477 LEU A N 1
ATOM 9748 C CA . LEU A 1 1477 ? 376.113 284.398 411.872 1.00 204.09 1477 LEU A CA 1
ATOM 9749 C C . LEU A 1 1477 ? 374.890 283.870 411.133 1.00 204.09 1477 LEU A C 1
ATOM 9750 O O . LEU A 1 1477 ? 374.333 284.559 410.271 1.00 204.09 1477 LEU A O 1
ATOM 9755 N N . ARG A 1 1478 ? 374.460 282.648 411.456 1.00 205.30 1478 ARG A N 1
ATOM 9756 C CA . ARG A 1 1478 ? 373.241 282.113 410.860 1.00 205.30 1478 ARG A CA 1
ATOM 9757 C C . ARG A 1 1478 ? 372.025 282.941 411.258 1.00 205.30 1478 ARG A C 1
ATOM 9758 O O . ARG A 1 1478 ? 371.125 283.168 410.441 1.00 205.30 1478 ARG A O 1
ATOM 9766 N N . ASN A 1 1479 ? 371.979 283.396 412.513 1.00 221.78 1479 ASN A N 1
ATOM 9767 C CA . ASN A 1 1479 ? 370.883 284.249 412.958 1.00 221.78 1479 ASN A CA 1
ATOM 9768 C C . ASN A 1 1479 ? 370.843 285.573 412.207 1.00 221.78 1479 ASN A C 1
ATOM 9769 O O . ASN A 1 1479 ? 369.760 286.143 412.034 1.00 221.78 1479 ASN A O 1
ATOM 9774 N N . SER A 1 1480 ? 371.993 286.073 411.761 1.00 222.58 1480 SER A N 1
ATOM 9775 C CA . SER A 1 1480 ? 372.065 287.301 410.981 1.00 222.58 1480 SER A CA 1
ATOM 9776 C C . SER A 1 1480 ? 372.028 287.049 409.480 1.00 222.58 1480 SER A C 1
ATOM 9777 O O . SER A 1 1480 ? 372.133 288.002 408.703 1.00 222.58 1480 SER A O 1
ATOM 9780 N N . GLY A 1 1481 ? 371.882 285.795 409.056 1.00 222.59 1481 GLY A N 1
ATOM 9781 C CA . GLY A 1 1481 ? 371.816 285.486 407.642 1.00 222.59 1481 GLY A CA 1
ATOM 9782 C C . GLY A 1 1481 ? 373.150 285.360 406.945 1.00 222.59 1481 GLY A C 1
ATOM 9783 O O . GLY A 1 1481 ? 373.204 285.465 405.716 1.00 222.59 1481 GLY A O 1
ATOM 9784 N N . GLN A 1 1482 ? 374.231 285.137 407.687 1.00 204.53 1482 GLN A N 1
ATOM 9785 C CA . GLN A 1 1482 ? 375.568 285.020 407.121 1.00 204.53 1482 GLN A CA 1
ATOM 9786 C C . GLN A 1 1482 ? 376.089 283.605 407.331 1.00 204.53 1482 GLN A C 1
ATOM 9787 O O . GLN A 1 1482 ? 375.957 283.045 408.424 1.00 204.53 1482 GLN A O 1
ATOM 9793 N N . SER A 1 1483 ? 376.680 283.033 406.285 1.00 199.87 1483 SER A N 1
ATOM 9794 C CA . SER A 1 1483 ? 377.255 281.697 406.333 1.00 199.87 1483 SER A CA 1
ATOM 9795 C C . SER A 1 1483 ? 378.761 281.795 406.149 1.00 199.87 1483 SER A C 1
ATOM 9796 O O . SER A 1 1483 ? 379.251 282.662 405.419 1.00 199.87 1483 SER A O 1
ATOM 9799 N N . LEU A 1 1484 ? 379.492 280.903 406.811 1.00 176.31 1484 LEU A N 1
ATOM 9800 C CA . LEU A 1 1484 ? 380.945 280.964 406.856 1.00 176.31 1484 LEU A CA 1
ATOM 9801 C C . LEU A 1 1484 ? 381.529 279.601 406.513 1.00 176.31 1484 LEU A C 1
ATOM 9802 O O . LEU A 1 1484 ? 380.995 278.566 406.926 1.00 176.31 1484 LEU A O 1
ATOM 9807 N N . LYS A 1 1485 ? 382.623 279.601 405.755 1.00 169.87 1485 LYS A N 1
ATOM 9808 C CA . LYS A 1 1485 ? 383.291 278.353 405.412 1.00 169.87 1485 LYS A CA 1
ATOM 9809 C C . LYS A 1 1485 ? 384.132 277.858 406.582 1.00 169.87 1485 LYS A C 1
ATOM 9810 O O . LYS A 1 1485 ? 384.750 278.647 407.303 1.00 169.87 1485 LYS A O 1
ATOM 9816 N N . GLU A 1 1486 ? 384.149 276.535 406.768 1.00 174.55 1486 GLU A N 1
ATOM 9817 C CA . GLU A 1 1486 ? 384.823 275.951 407.923 1.00 174.55 1486 GLU A CA 1
ATOM 9818 C C . GLU A 1 1486 ? 386.325 276.203 407.893 1.00 174.55 1486 GLU A C 1
ATOM 9819 O O . GLU A 1 1486 ? 386.952 276.342 408.949 1.00 174.55 1486 GLU A O 1
ATOM 9825 N N . GLU A 1 1487 ? 386.918 276.270 406.701 1.00 159.81 1487 GLU A N 1
ATOM 9826 C CA . GLU A 1 1487 ? 388.351 276.509 406.589 1.00 159.81 1487 GLU A CA 1
ATOM 9827 C C . GLU A 1 1487 ? 388.742 277.926 406.980 1.00 159.81 1487 GLU A C 1
ATOM 9828 O O . GLU A 1 1487 ? 389.915 278.170 407.280 1.00 159.81 1487 GLU A O 1
ATOM 9834 N N . SER A 1 1488 ? 387.795 278.858 406.990 1.00 169.86 1488 SER A N 1
ATOM 9835 C CA . SER A 1 1488 ? 388.078 280.252 407.301 1.00 169.86 1488 SER A CA 1
ATOM 9836 C C . SER A 1 1488 ? 387.891 280.598 408.774 1.00 169.86 1488 SER A C 1
ATOM 9837 O O . SER A 1 1488 ? 388.038 281.768 409.141 1.00 169.86 1488 SER A O 1
ATOM 9840 N N . TRP A 1 1489 ? 387.554 279.622 409.615 1.00 170.55 1489 TRP A N 1
ATOM 9841 C CA . TRP A 1 1489 ? 387.472 279.876 411.051 1.00 170.55 1489 TRP A CA 1
ATOM 9842 C C . TRP A 1 1489 ? 388.798 280.282 411.693 1.00 170.55 1489 TRP A C 1
ATOM 9843 O O . TRP A 1 1489 ? 388.781 281.210 412.520 1.00 170.55 1489 TRP A O 1
ATOM 9854 N N . PRO A 1 1490 ? 389.947 279.644 411.402 1.00 144.15 1490 PRO A N 1
ATOM 9855 C CA . PRO A 1 1490 ? 391.172 279.972 412.158 1.00 144.15 1490 PRO A CA 1
ATOM 9856 C C . PRO A 1 1490 ? 391.522 281.453 412.209 1.00 144.15 1490 PRO A C 1
ATOM 9857 O O . PRO A 1 1490 ? 391.882 281.949 413.284 1.00 144.15 1490 PRO A O 1
ATOM 9861 N N . ILE A 1 1491 ? 391.415 282.176 411.091 1.00 152.97 1491 ILE A N 1
ATOM 9862 C CA . ILE A 1 1491 ? 391.752 283.599 411.095 1.00 152.97 1491 ILE A CA 1
ATOM 9863 C C . ILE A 1 1491 ? 390.915 284.338 412.126 1.00 152.97 1491 ILE A C 1
ATOM 9864 O O . ILE A 1 1491 ? 391.405 285.238 412.820 1.00 152.97 1491 ILE A O 1
ATOM 9869 N N . ILE A 1 1492 ? 389.647 283.957 412.258 1.00 159.41 1492 ILE A N 1
ATOM 9870 C CA . ILE A 1 1492 ? 388.795 284.571 413.266 1.00 159.41 1492 ILE A CA 1
ATOM 9871 C C . ILE A 1 1492 ? 389.289 284.230 414.669 1.00 159.41 1492 ILE A C 1
ATOM 9872 O O . ILE A 1 1492 ? 389.211 285.058 415.584 1.00 159.41 1492 ILE A O 1
ATOM 9877 N N . LEU A 1 1493 ? 389.828 283.022 414.864 1.00 147.13 1493 LEU A N 1
ATOM 9878 C CA . LEU A 1 1493 ? 390.001 282.511 416.218 1.00 147.13 1493 LEU A CA 1
ATOM 9879 C C . LEU A 1 1493 ? 391.409 282.070 416.602 1.00 147.13 1493 LEU A C 1
ATOM 9880 O O . LEU A 1 1493 ? 391.703 282.053 417.799 1.00 147.13 1493 LEU A O 1
ATOM 9885 N N . LYS A 1 1494 ? 392.282 281.693 415.661 1.00 135.65 1494 LYS A N 1
ATOM 9886 C CA . LYS A 1 1494 ? 393.518 281.034 416.085 1.00 135.65 1494 LYS A CA 1
ATOM 9887 C C . LYS A 1 1494 ? 394.400 281.976 416.899 1.00 135.65 1494 LYS A C 1
ATOM 9888 O O . LYS A 1 1494 ? 395.031 281.556 417.876 1.00 135.65 1494 LYS A O 1
ATOM 9894 N N . PHE A 1 1495 ? 394.450 283.254 416.518 1.00 150.29 1495 PHE A N 1
ATOM 9895 C CA . PHE A 1 1495 ? 395.414 284.170 417.121 1.00 150.29 1495 PHE A CA 1
ATOM 9896 C C . PHE A 1 1495 ? 395.142 284.377 418.607 1.00 150.29 1495 PHE A C 1
ATOM 9897 O O . PHE A 1 1495 ? 396.075 284.395 419.418 1.00 150.29 1495 PHE A O 1
ATOM 9905 N N . ALA A 1 1496 ? 393.873 284.518 418.986 1.00 163.97 1496 ALA A N 1
ATOM 9906 C CA . ALA A 1 1496 ? 393.495 284.817 420.360 1.00 163.97 1496 ALA A CA 1
ATOM 9907 C C . ALA A 1 1496 ? 393.650 283.624 421.294 1.00 163.97 1496 ALA A C 1
ATOM 9908 O O . ALA A 1 1496 ? 393.473 283.777 422.507 1.00 163.97 1496 ALA A O 1
ATOM 9910 N N . GLU A 1 1497 ? 393.975 282.448 420.765 1.00 173.95 1497 GLU A N 1
ATOM 9911 C CA . GLU A 1 1497 ? 394.084 281.242 421.571 1.00 173.95 1497 GLU A CA 1
ATOM 9912 C C . GLU A 1 1497 ? 395.396 281.253 422.344 1.00 173.95 1497 GLU A C 1
ATOM 9913 O O . GLU A 1 1497 ? 396.454 281.551 421.782 1.00 173.95 1497 GLU A O 1
ATOM 9919 N N . ARG A 1 1498 ? 395.320 280.933 423.635 1.00 163.56 1498 ARG A N 1
ATOM 9920 C CA . ARG A 1 1498 ? 396.491 280.848 424.500 1.00 163.56 1498 ARG A CA 1
ATOM 9921 C C . ARG A 1 1498 ? 396.444 279.525 425.246 1.00 163.56 1498 ARG A C 1
ATOM 9922 O O . ARG A 1 1498 ? 395.491 279.264 425.988 1.00 163.56 1498 ARG A O 1
ATOM 9930 N N . ASN A 1 1499 ? 397.462 278.690 425.037 1.00 155.76 1499 ASN A N 1
ATOM 9931 C CA . ASN A 1 1499 ? 397.624 277.393 425.688 1.00 155.76 1499 ASN A CA 1
ATOM 9932 C C . ASN A 1 1499 ? 396.511 276.414 425.343 1.00 155.76 1499 ASN A C 1
ATOM 9933 O O . ASN A 1 1499 ? 396.357 275.395 426.029 1.00 155.76 1499 ASN A O 1
ATOM 9938 N N . GLY A 1 1500 ? 395.730 276.686 424.301 1.00 162.82 1500 GLY A N 1
ATOM 9939 C CA . GLY A 1 1500 ? 394.634 275.824 423.918 1.00 162.82 1500 GLY A CA 1
ATOM 9940 C C . GLY A 1 1500 ? 393.265 276.282 424.370 1.00 162.82 1500 GLY A C 1
ATOM 9941 O O . GLY A 1 1500 ? 392.293 275.537 424.190 1.00 162.82 1500 GLY A O 1
ATOM 9942 N N . LEU A 1 1501 ? 393.154 277.475 424.948 1.00 168.18 1501 LEU A N 1
ATOM 9943 C CA . LEU A 1 1501 ? 391.884 278.012 425.413 1.00 168.18 1501 LEU A CA 1
ATOM 9944 C C . LEU A 1 1501 ? 391.648 279.385 424.801 1.00 168.18 1501 LEU A C 1
ATOM 9945 O O . LEU A 1 1501 ? 392.592 280.117 424.493 1.00 168.18 1501 LEU A O 1
ATOM 9950 N N . ILE A 1 1502 ? 390.376 279.725 424.627 1.00 177.01 1502 ILE A N 1
ATOM 9951 C CA . ILE A 1 1502 ? 389.971 280.987 424.021 1.00 177.01 1502 ILE A CA 1
ATOM 9952 C C . ILE A 1 1502 ? 389.593 281.948 425.141 1.00 177.01 1502 ILE A C 1
ATOM 9953 O O . ILE A 1 1502 ? 388.520 281.828 425.742 1.00 177.01 1502 ILE A O 1
ATOM 9958 N N . ASP A 1 1503 ? 390.477 282.899 425.431 1.00 162.58 1503 ASP A N 1
ATOM 9959 C CA . ASP A 1 1503 ? 390.157 283.990 426.347 1.00 162.58 1503 ASP A CA 1
ATOM 9960 C C . ASP A 1 1503 ? 389.318 285.007 425.588 1.00 162.58 1503 ASP A C 1
ATOM 9961 O O . ASP A 1 1503 ? 389.812 285.692 424.690 1.00 162.58 1503 ASP A O 1
ATOM 9966 N N . TYR A 1 1504 ? 388.036 285.104 425.943 1.00 184.27 1504 TYR A N 1
ATOM 9967 C CA . TYR A 1 1504 ? 387.108 285.900 425.147 1.00 184.27 1504 TYR A CA 1
ATOM 9968 C C . TYR A 1 1504 ? 387.435 287.388 425.194 1.00 184.27 1504 TYR A C 1
ATOM 9969 O O . TYR A 1 1504 ? 387.266 288.082 424.187 1.00 184.27 1504 TYR A O 1
ATOM 9978 N N . LYS A 1 1505 ? 387.912 287.889 426.337 1.00 176.23 1505 LYS A N 1
ATOM 9979 C CA . LYS A 1 1505 ? 388.119 289.327 426.493 1.00 176.23 1505 LYS A CA 1
ATOM 9980 C C . LYS A 1 1505 ? 389.126 289.862 425.484 1.00 176.23 1505 LYS A C 1
ATOM 9981 O O . LYS A 1 1505 ? 388.930 290.942 424.911 1.00 176.23 1505 LYS A O 1
ATOM 9987 N N . PHE A 1 1506 ? 390.215 289.124 425.261 1.00 152.29 1506 PHE A N 1
ATOM 9988 C CA . PHE A 1 1506 ? 391.234 289.557 424.310 1.00 152.29 1506 PHE A CA 1
ATOM 9989 C C . PHE A 1 1506 ? 390.652 289.685 422.907 1.00 152.29 1506 PHE A C 1
ATOM 9990 O O . PHE A 1 1506 ? 390.855 290.698 422.222 1.00 152.29 1506 PHE A O 1
ATOM 9998 N N . LEU A 1 1507 ? 389.911 288.663 422.471 1.00 156.18 1507 LEU A N 1
ATOM 9999 C CA . LEU A 1 1507 ? 389.299 288.685 421.148 1.00 156.18 1507 LEU A CA 1
ATOM 10000 C C . LEU A 1 1507 ? 388.305 289.833 421.025 1.00 156.18 1507 LEU A C 1
ATOM 10001 O O . LEU A 1 1507 ? 388.279 290.547 420.014 1.00 156.18 1507 LEU A O 1
ATOM 10006 N N . LEU A 1 1508 ? 387.483 290.034 422.057 1.00 156.64 1508 LEU A N 1
ATOM 10007 C CA . LEU A 1 1508 ? 386.488 291.098 422.010 1.00 156.64 1508 LEU A CA 1
ATOM 10008 C C . LEU A 1 1508 ? 387.143 292.471 421.919 1.00 156.64 1508 LEU A C 1
ATOM 10009 O O . LEU A 1 1508 ? 386.699 293.319 421.135 1.00 156.64 1508 LEU A O 1
ATOM 10014 N N . GLU A 1 1509 ? 388.208 292.702 422.690 1.00 127.03 1509 GLU A N 1
ATOM 10015 C CA . GLU A 1 1509 ? 388.854 294.011 422.671 1.00 127.03 1509 GLU A CA 1
ATOM 10016 C C . GLU A 1 1509 ? 389.569 294.261 421.348 1.00 127.03 1509 GLU A C 1
ATOM 10017 O O . GLU A 1 1509 ? 389.510 295.374 420.804 1.00 127.03 1509 GLU A O 1
ATOM 10023 N N . VAL A 1 1510 ? 390.253 293.244 420.812 1.00 122.71 1510 VAL A N 1
ATOM 10024 C CA . VAL A 1 1510 ? 390.914 293.459 419.530 1.00 122.71 1510 VAL A CA 1
ATOM 10025 C C . VAL A 1 1510 ? 389.882 293.690 418.435 1.00 122.71 1510 VAL A C 1
ATOM 10026 O O . VAL A 1 1510 ? 390.108 294.497 417.527 1.00 122.71 1510 VAL A O 1
ATOM 10030 N N . TYR A 1 1511 ? 388.721 293.031 418.511 1.00 138.83 1511 TYR A N 1
ATOM 10031 C CA . TYR A 1 1511 ? 387.681 293.276 417.516 1.00 138.83 1511 TYR A CA 1
ATOM 10032 C C . TYR A 1 1511 ? 387.084 294.674 417.663 1.00 138.83 1511 TYR A C 1
ATOM 10033 O O . TYR A 1 1511 ? 386.718 295.310 416.664 1.00 138.83 1511 TYR A O 1
ATOM 10042 N N . LYS A 1 1512 ? 386.965 295.167 418.898 1.00 110.62 1512 LYS A N 1
ATOM 10043 C CA . LYS A 1 1512 ? 386.487 296.533 419.096 1.00 110.62 1512 LYS A CA 1
ATOM 10044 C C . LYS A 1 1512 ? 387.444 297.540 418.470 1.00 110.62 1512 LYS A C 1
ATOM 10045 O O . LYS A 1 1512 ? 387.021 298.464 417.761 1.00 110.62 1512 LYS A O 1
ATOM 10051 N N . GLU A 1 1513 ? 388.744 297.373 418.723 1.00 109.00 1513 GLU A N 1
ATOM 10052 C CA . GLU A 1 1513 ? 389.732 298.222 418.063 1.00 109.00 1513 GLU A CA 1
ATOM 10053 C C . GLU A 1 1513 ? 389.641 298.083 416.549 1.00 109.00 1513 GLU A C 1
ATOM 10054 O O . GLU A 1 1513 ? 389.799 299.065 415.810 1.00 109.00 1513 GLU A O 1
ATOM 10060 N N . ARG A 1 1514 ? 389.370 296.866 416.076 1.00 112.52 1514 ARG A N 1
ATOM 10061 C CA . ARG A 1 1514 ? 389.263 296.615 414.647 1.00 112.52 1514 ARG A CA 1
ATOM 10062 C C . ARG A 1 1514 ? 388.153 297.455 414.033 1.00 112.52 1514 ARG A C 1
ATOM 10063 O O . ARG A 1 1514 ? 388.353 298.111 413.004 1.00 112.52 1514 ARG A O 1
ATOM 10071 N N . ILE A 1 1515 ? 386.978 297.457 414.664 1.00 118.94 1515 ILE A N 1
ATOM 10072 C CA . ILE A 1 1515 ? 385.866 298.258 414.156 1.00 118.94 1515 ILE A CA 1
ATOM 10073 C C . ILE A 1 1515 ? 386.189 299.742 414.236 1.00 118.94 1515 ILE A C 1
ATOM 10074 O O . ILE A 1 1515 ? 385.924 300.503 413.294 1.00 118.94 1515 ILE A O 1
ATOM 10079 N N . LYS A 1 1516 ? 386.751 300.183 415.366 1.00 114.17 1516 LYS A N 1
ATOM 10080 C CA . LYS A 1 1516 ? 387.067 301.600 415.516 1.00 114.17 1516 LYS A CA 1
ATOM 10081 C C . LYS A 1 1516 ? 388.010 302.070 414.416 1.00 114.17 1516 LYS A C 1
ATOM 10082 O O . LYS A 1 1516 ? 387.917 303.214 413.954 1.00 114.17 1516 LYS A O 1
ATOM 10088 N N . ARG A 1 1517 ? 388.922 301.201 413.981 1.00 115.95 1517 ARG A N 1
ATOM 10089 C CA . ARG A 1 1517 ? 389.792 301.553 412.863 1.00 115.95 1517 ARG A CA 1
ATOM 10090 C C . ARG A 1 1517 ? 389.039 301.503 411.536 1.00 115.95 1517 ARG A C 1
ATOM 10091 O O . ARG A 1 1517 ? 389.211 302.378 410.680 1.00 115.95 1517 ARG A O 1
ATOM 10099 N N . ILE A 1 1518 ? 388.200 300.482 411.349 1.00 120.07 1518 ILE A N 1
ATOM 10100 C CA . ILE A 1 1518 ? 387.553 300.261 410.055 1.00 120.07 1518 ILE A CA 1
ATOM 10101 C C . ILE A 1 1518 ? 386.616 301.414 409.711 1.00 120.07 1518 ILE A C 1
ATOM 10102 O O . ILE A 1 1518 ? 386.592 301.897 408.572 1.00 120.07 1518 ILE A O 1
ATOM 10107 N N . ASP A 1 1519 ? 385.830 301.871 410.691 1.00 111.29 1519 ASP A N 1
ATOM 10108 C CA . ASP A 1 1519 ? 384.763 302.829 410.400 1.00 111.29 1519 ASP A CA 1
ATOM 10109 C C . ASP A 1 1519 ? 385.301 304.096 409.744 1.00 111.29 1519 ASP A C 1
ATOM 10110 O O . ASP A 1 1519 ? 384.738 304.575 408.752 1.00 111.29 1519 ASP A O 1
ATOM 10115 N N . SER A 1 1520 ? 386.385 304.649 410.274 1.00 94.30 1520 SER A N 1
ATOM 10116 C CA . SER A 1 1520 ? 386.954 305.876 409.730 1.00 94.30 1520 SER A CA 1
ATOM 10117 C C . SER A 1 1520 ? 387.495 305.665 408.319 1.00 94.30 1520 SER A C 1
ATOM 10118 O O . SER A 1 1520 ? 387.658 306.619 407.557 1.00 94.30 1520 SER A O 1
ATOM 10121 N N . THR B 2 12 ? 480.275 312.687 411.570 1.00 217.27 12 THR A1 N 1
ATOM 10122 C CA . THR B 2 12 ? 481.291 312.193 412.492 1.00 217.27 12 THR A1 CA 1
ATOM 10123 C C . THR B 2 12 ? 482.074 311.045 411.867 1.00 217.27 12 THR A1 C 1
ATOM 10124 O O . THR B 2 12 ? 481.524 310.277 411.076 1.00 217.27 12 THR A1 O 1
ATOM 10128 N N . PRO B 2 13 ? 483.362 310.938 412.208 1.00 210.56 13 PRO A1 N 1
ATOM 10129 C CA . PRO B 2 13 ? 484.171 309.839 411.653 1.00 210.56 13 PRO A1 CA 1
ATOM 10130 C C . PRO B 2 13 ? 483.616 308.460 411.965 1.00 210.56 13 PRO A1 C 1
ATOM 10131 O O . PRO B 2 13 ? 483.657 307.572 411.103 1.00 210.56 13 PRO A1 O 1
ATOM 10135 N N . GLN B 2 14 ? 483.081 308.259 413.172 1.00 218.68 14 GLN A1 N 1
ATOM 10136 C CA . GLN B 2 14 ? 482.578 306.941 413.546 1.00 218.68 14 GLN A1 CA 1
ATOM 10137 C C . GLN B 2 14 ? 481.446 306.502 412.629 1.00 218.68 14 GLN A1 C 1
ATOM 10138 O O . GLN B 2 14 ? 481.379 305.333 412.230 1.00 218.68 14 GLN A1 O 1
ATOM 10144 N N . GLN B 2 15 ? 480.547 307.426 412.279 1.00 224.43 15 GLN A1 N 1
ATOM 10145 C CA . GLN B 2 15 ? 479.455 307.090 411.372 1.00 224.43 15 GLN A1 CA 1
ATOM 10146 C C . GLN B 2 15 ? 479.981 306.662 410.008 1.00 224.43 15 GLN A1 C 1
ATOM 10147 O O . GLN B 2 15 ? 479.482 305.698 409.418 1.00 224.43 15 GLN A1 O 1
ATOM 10153 N N . ILE B 2 16 ? 480.990 307.368 409.493 1.00 210.54 16 ILE A1 N 1
ATOM 10154 C CA . ILE B 2 16 ? 481.548 307.030 408.185 1.00 210.54 16 ILE A1 CA 1
ATOM 10155 C C . ILE B 2 16 ? 482.200 305.652 408.223 1.00 210.54 16 ILE A1 C 1
ATOM 10156 O O . ILE B 2 16 ? 482.003 304.825 407.323 1.00 210.54 16 ILE A1 O 1
ATOM 10161 N N . LEU B 2 17 ? 482.986 305.384 409.271 1.00 195.88 17 LEU A1 N 1
ATOM 10162 C CA . LEU B 2 17 ? 483.617 304.073 409.393 1.00 195.88 17 LEU A1 CA 1
ATOM 10163 C C . LEU B 2 17 ? 482.577 302.964 409.499 1.00 195.88 17 LEU A1 C 1
ATOM 10164 O O . LEU B 2 17 ? 482.724 301.907 408.876 1.00 195.88 17 LEU A1 O 1
ATOM 10169 N N . ASN B 2 18 ? 481.517 303.185 410.280 1.00 209.19 18 ASN A1 N 1
ATOM 10170 C CA . ASN B 2 18 ? 480.468 302.176 410.395 1.00 209.19 18 ASN A1 CA 1
ATOM 10171 C C . ASN B 2 18 ? 479.770 301.946 409.061 1.00 209.19 18 ASN A1 C 1
ATOM 10172 O O . ASN B 2 18 ? 479.483 300.801 408.691 1.00 209.19 18 ASN A1 O 1
ATOM 10177 N N . GLN B 2 19 ? 479.484 303.022 408.326 1.00 203.94 19 GLN A1 N 1
ATOM 10178 C CA . GLN B 2 19 ? 478.771 302.887 407.060 1.00 203.94 19 GLN A1 CA 1
ATOM 10179 C C . GLN B 2 19 ? 479.617 302.172 406.013 1.00 203.94 19 GLN A1 C 1
ATOM 10180 O O . GLN B 2 19 ? 479.100 301.350 405.248 1.00 203.94 19 GLN A1 O 1
ATOM 10186 N N . ILE B 2 20 ? 480.913 302.468 405.961 1.00 204.60 20 ILE A1 N 1
ATOM 10187 C CA . ILE B 2 20 ? 481.742 301.943 404.882 1.00 204.60 20 ILE A1 CA 1
ATOM 10188 C C . ILE B 2 20 ? 482.229 300.519 405.151 1.00 204.60 20 ILE A1 C 1
ATOM 10189 O O . ILE B 2 20 ? 482.236 299.687 404.237 1.00 204.60 20 ILE A1 O 1
ATOM 10194 N N . ILE B 2 21 ? 482.625 300.210 406.380 1.00 205.61 21 ILE A1 N 1
ATOM 10195 C CA . ILE B 2 21 ? 483.268 298.940 406.699 1.00 205.61 21 ILE A1 CA 1
ATOM 10196 C C . ILE B 2 21 ? 482.208 297.873 406.940 1.00 205.61 21 ILE A1 C 1
ATOM 10197 O O . ILE B 2 21 ? 481.077 298.162 407.350 1.00 205.61 21 ILE A1 O 1
ATOM 10202 N N . LYS B 2 22 ? 482.584 296.623 406.674 1.00 189.29 22 LYS A1 N 1
ATOM 10203 C CA . LYS B 2 22 ? 481.663 295.503 406.763 1.00 189.29 22 LYS A1 CA 1
ATOM 10204 C C . LYS B 2 22 ? 481.247 295.249 408.213 1.00 189.29 22 LYS A1 C 1
ATOM 10205 O O . LYS B 2 22 ? 481.993 295.559 409.146 1.00 189.29 22 LYS A1 O 1
ATOM 10211 N N . PRO B 2 23 ? 480.051 294.691 408.427 1.00 178.42 23 PRO A1 N 1
ATOM 10212 C CA . PRO B 2 23 ? 479.511 294.599 409.795 1.00 178.42 23 PRO A1 CA 1
ATOM 10213 C C . PRO B 2 23 ? 480.318 293.729 410.742 1.00 178.42 23 PRO A1 C 1
ATOM 10214 O O . PRO B 2 23 ? 480.203 293.912 411.961 1.00 178.42 23 PRO A1 O 1
ATOM 10218 N N . GLU B 2 24 ? 481.119 292.788 410.237 1.00 192.97 24 GLU A1 N 1
ATOM 10219 C CA . GLU B 2 24 ? 481.796 291.849 411.127 1.00 192.97 24 GLU A1 CA 1
ATOM 10220 C C . GLU B 2 24 ? 482.806 292.551 412.029 1.00 192.97 24 GLU A1 C 1
ATOM 10221 O O . GLU B 2 24 ? 482.925 292.218 413.214 1.00 192.97 24 GLU A1 O 1
ATOM 10227 N N . TYR B 2 25 ? 483.537 293.527 411.494 1.00 190.77 25 TYR A1 N 1
ATOM 10228 C CA . TYR B 2 25 ? 484.577 294.229 412.242 1.00 190.77 25 TYR A1 CA 1
ATOM 10229 C C . TYR B 2 25 ? 484.305 295.727 412.285 1.00 190.77 25 TYR A1 C 1
ATOM 10230 O O . TYR B 2 25 ? 485.214 296.543 412.107 1.00 190.77 25 TYR A1 O 1
ATOM 10239 N N . ILE B 2 26 ? 483.049 296.119 412.513 1.00 196.17 26 ILE A1 N 1
ATOM 10240 C CA . ILE B 2 26 ? 482.721 297.543 412.582 1.00 196.17 26 ILE A1 CA 1
ATOM 10241 C C . ILE B 2 26 ? 483.401 298.196 413.781 1.00 196.17 26 ILE A1 C 1
ATOM 10242 O O . ILE B 2 26 ? 484.075 299.224 413.650 1.00 196.17 26 ILE A1 O 1
ATOM 10247 N N . LYS B 2 27 ? 483.242 297.605 414.964 1.00 188.45 27 LYS A1 N 1
ATOM 10248 C CA . LYS B 2 27 ? 483.719 298.209 416.201 1.00 188.45 27 LYS A1 CA 1
ATOM 10249 C C . LYS B 2 27 ? 485.063 297.660 416.657 1.00 188.45 27 LYS A1 C 1
ATOM 10250 O O . LYS B 2 27 ? 485.550 298.058 417.719 1.00 188.45 27 LYS A1 O 1
ATOM 10256 N N . TYR B 2 28 ? 485.674 296.762 415.886 1.00 155.12 28 TYR A1 N 1
ATOM 10257 C CA . TYR B 2 28 ? 486.952 296.189 416.281 1.00 155.12 28 TYR A1 CA 1
ATOM 10258 C C . TYR B 2 28 ? 488.128 297.100 415.967 1.00 155.12 28 TYR A1 C 1
ATOM 10259 O O . TYR B 2 28 ? 489.232 296.856 416.464 1.00 155.12 28 TYR A1 O 1
ATOM 10268 N N . TYR B 2 29 ? 487.923 298.141 415.159 1.00 176.45 29 TYR A1 N 1
ATOM 10269 C CA . TYR B 2 29 ? 489.032 299.018 414.801 1.00 176.45 29 TYR A1 CA 1
ATOM 10270 C C . TYR B 2 29 ? 489.218 300.112 415.845 1.00 176.45 29 TYR A1 C 1
ATOM 10271 O O . TYR B 2 29 ? 490.282 300.215 416.466 1.00 176.45 29 TYR A1 O 1
ATOM 10280 N N . SER B 2 30 ? 488.185 300.933 416.056 1.00 184.12 30 SER A1 N 1
ATOM 10281 C CA . SER B 2 30 ? 488.121 301.893 417.156 1.00 184.12 30 SER A1 CA 1
ATOM 10282 C C . SER B 2 30 ? 489.304 302.855 417.174 1.00 184.12 30 SER A1 C 1
ATOM 10283 O O . SER B 2 30 ? 489.279 303.900 416.515 1.00 184.12 30 SER A1 O 1
ATOM 10286 N N . ASP B 2 31 ? 490.339 302.502 417.944 1.00 189.79 31 ASP A1 N 1
ATOM 10287 C CA . ASP B 2 31 ? 491.456 303.397 418.233 1.00 189.79 31 ASP A1 CA 1
ATOM 10288 C C . ASP B 2 31 ? 492.144 303.936 416.982 1.00 189.79 31 ASP A1 C 1
ATOM 10289 O O . ASP B 2 31 ? 492.958 304.861 417.088 1.00 189.79 31 ASP A1 O 1
ATOM 10294 N N . TRP B 2 32 ? 491.842 303.384 415.803 1.00 206.00 32 TRP A1 N 1
ATOM 10295 C CA . TRP B 2 32 ? 492.447 303.884 414.571 1.00 206.00 32 TRP A1 CA 1
ATOM 10296 C C . TRP B 2 32 ? 492.205 305.378 414.392 1.00 206.00 32 TRP A1 C 1
ATOM 10297 O O . TRP B 2 32 ? 493.095 306.107 413.942 1.00 206.00 32 TRP A1 O 1
ATOM 10308 N N . ILE B 2 33 ? 491.007 305.852 414.746 1.00 205.23 33 ILE A1 N 1
ATOM 10309 C CA . ILE B 2 33 ? 490.678 307.264 414.564 1.00 205.23 33 ILE A1 CA 1
ATOM 10310 C C . ILE B 2 33 ? 491.610 308.144 415.388 1.00 205.23 33 ILE A1 C 1
ATOM 10311 O O . ILE B 2 33 ? 492.103 309.17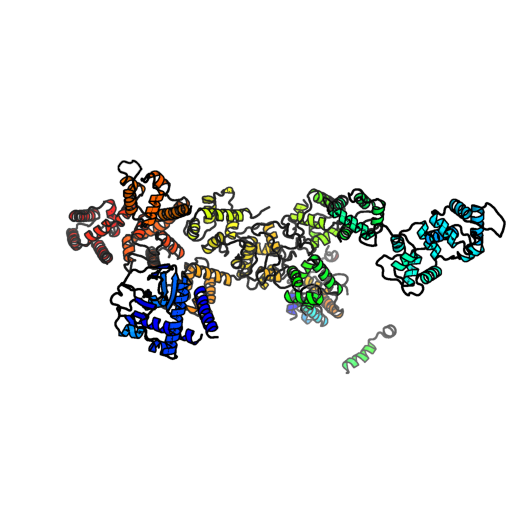2 414.908 1.00 205.23 33 ILE A1 O 1
ATOM 10316 N N . HIS B 2 34 ? 491.866 307.757 416.640 1.00 212.50 34 HIS A1 N 1
ATOM 10317 C CA . HIS B 2 34 ? 492.753 308.545 417.488 1.00 212.50 34 HIS A1 CA 1
ATOM 10318 C C . HIS B 2 34 ? 494.189 308.531 416.977 1.00 212.50 34 HIS A1 C 1
ATOM 10319 O O . HIS B 2 34 ? 494.893 309.541 417.087 1.00 212.50 34 HIS A1 O 1
ATOM 10326 N N . THR B 2 35 ? 494.639 307.408 416.421 1.00 193.91 35 THR A1 N 1
ATOM 10327 C CA . THR B 2 35 ? 496.008 307.262 415.948 1.00 193.91 35 THR A1 CA 1
ATOM 10328 C C . THR B 2 35 ? 496.141 307.459 414.443 1.00 193.91 35 THR A1 C 1
ATOM 10329 O O . THR B 2 35 ? 497.213 307.197 413.888 1.00 193.91 35 THR A1 O 1
ATOM 10333 N N . ALA B 2 36 ? 495.084 307.910 413.772 1.00 214.62 36 ALA A1 N 1
ATOM 10334 C CA . ALA B 2 36 ? 495.158 308.146 412.337 1.00 214.62 36 ALA A1 CA 1
ATOM 10335 C C . ALA B 2 36 ? 495.923 309.430 412.039 1.00 214.62 36 ALA A1 C 1
ATOM 10336 O O . ALA B 2 36 ? 495.910 310.379 412.828 1.00 214.62 36 ALA A1 O 1
ATOM 10338 N N . ASN B 2 37 ? 496.594 309.452 410.891 1.00 214.53 37 ASN A1 N 1
ATOM 10339 C CA . ASN B 2 37 ? 497.294 310.644 410.444 1.00 214.53 37 ASN A1 CA 1
ATOM 10340 C C . ASN B 2 37 ? 496.312 311.636 409.822 1.00 214.53 37 ASN A1 C 1
ATOM 10341 O O . ASN B 2 37 ? 495.175 311.299 409.480 1.00 214.53 37 ASN A1 O 1
ATOM 10346 N N . GLU B 2 38 ? 496.768 312.883 409.684 1.00 211.44 38 GLU A1 N 1
ATOM 10347 C CA . GLU B 2 38 ? 495.927 313.920 409.094 1.00 211.44 38 GLU A1 CA 1
ATOM 10348 C C . GLU B 2 38 ? 495.582 313.594 407.646 1.00 211.44 38 GLU A1 C 1
ATOM 10349 O O . GLU B 2 38 ? 494.444 313.800 407.207 1.00 211.44 38 GLU A1 O 1
ATOM 10355 N N . LYS B 2 39 ? 496.558 313.089 406.888 1.00 195.83 39 LYS A1 N 1
ATOM 10356 C CA . LYS B 2 39 ? 496.297 312.691 405.509 1.00 195.83 39 LYS A1 CA 1
ATOM 10357 C C . LYS B 2 39 ? 495.274 311.565 405.448 1.00 195.83 39 LYS A1 C 1
ATOM 10358 O O . LYS B 2 39 ? 494.401 311.553 404.570 1.00 195.83 39 LYS A1 O 1
ATOM 10364 N N . GLU B 2 40 ? 495.370 310.607 406.371 1.00 204.09 40 GLU A1 N 1
ATOM 10365 C CA . GLU B 2 40 ? 494.384 309.535 406.430 1.00 204.09 40 GLU A1 CA 1
ATOM 10366 C C . GLU B 2 40 ? 492.997 310.085 406.729 1.00 204.09 40 GLU A1 C 1
ATOM 10367 O O . GLU B 2 40 ? 492.003 309.635 406.148 1.00 204.09 40 GLU A1 O 1
ATOM 10373 N N . ALA B 2 41 ? 492.910 311.062 407.634 1.00 202.49 41 ALA A1 N 1
ATOM 10374 C CA . ALA B 2 41 ? 491.623 311.678 407.941 1.00 202.49 41 ALA A1 CA 1
ATOM 10375 C C . ALA B 2 41 ? 491.049 312.398 406.727 1.00 202.49 41 ALA A1 C 1
ATOM 10376 O O . ALA B 2 41 ? 489.841 312.334 406.472 1.00 202.49 41 ALA A1 O 1
ATOM 10378 N N . ARG B 2 42 ? 491.897 313.100 405.972 1.00 201.93 42 ARG A1 N 1
ATOM 10379 C CA . ARG B 2 42 ? 491.419 313.786 404.774 1.00 201.93 42 ARG A1 CA 1
ATOM 10380 C C . ARG B 2 42 ? 490.938 312.794 403.720 1.00 201.93 42 ARG A1 C 1
ATOM 10381 O O . ARG B 2 42 ? 489.903 313.013 403.075 1.00 201.93 42 ARG A1 O 1
ATOM 10389 N N . GLY B 2 43 ? 491.675 311.698 403.530 1.00 196.06 43 GLY A1 N 1
ATOM 10390 C CA . GLY B 2 43 ? 491.216 310.666 402.614 1.00 196.06 43 GLY A1 CA 1
ATOM 10391 C C . GLY B 2 43 ? 489.908 310.042 403.061 1.00 196.06 43 GLY A1 C 1
ATOM 10392 O O . GLY B 2 43 ? 489.041 309.734 402.241 1.00 196.06 43 GLY A1 O 1
ATOM 10393 N N . LEU B 2 44 ? 489.748 309.853 404.372 1.00 203.53 44 LEU A1 N 1
ATOM 10394 C CA . LEU B 2 44 ? 488.490 309.348 404.908 1.00 203.53 44 LEU A1 CA 1
ATOM 10395 C C . LEU B 2 44 ? 487.347 310.321 404.648 1.00 203.53 44 LEU A1 C 1
ATOM 10396 O O . LEU B 2 44 ? 486.225 309.905 404.340 1.00 203.53 44 LEU A1 O 1
ATOM 10401 N N . GLN B 2 45 ? 487.609 311.622 404.791 1.00 198.86 45 GLN A1 N 1
ATOM 10402 C CA . GLN B 2 45 ? 486.590 312.623 404.488 1.00 198.86 45 GLN A1 CA 1
ATOM 10403 C C . GLN B 2 45 ? 486.196 312.573 403.018 1.00 198.86 45 GLN A1 C 1
ATOM 10404 O O . GLN B 2 45 ? 485.012 312.689 402.677 1.00 198.86 45 GLN A1 O 1
ATOM 10410 N N . LEU B 2 46 ? 487.180 312.407 402.132 1.00 208.66 46 LEU A1 N 1
ATOM 10411 C CA . LEU B 2 46 ? 486.875 312.265 400.711 1.00 208.66 46 LEU A1 CA 1
ATOM 10412 C C . LEU B 2 46 ? 486.038 311.017 400.450 1.00 208.66 46 LEU A1 C 1
ATOM 10413 O O . LEU B 2 46 ? 485.089 311.050 399.658 1.00 208.66 46 LEU A1 O 1
ATOM 10418 N N . LEU B 2 47 ? 486.379 309.905 401.107 1.00 203.70 47 LEU A1 N 1
ATOM 10419 C CA . LEU B 2 47 ? 485.597 308.681 400.954 1.00 203.70 47 LEU A1 CA 1
ATOM 10420 C C . LEU B 2 47 ? 484.166 308.875 401.437 1.00 203.70 47 LEU A1 C 1
ATOM 10421 O O . LEU B 2 47 ? 483.218 308.396 400.805 1.00 203.70 47 LEU A1 O 1
ATOM 10426 N N . GLY B 2 48 ? 483.991 309.565 402.565 1.00 209.09 48 GLY A1 N 1
ATOM 10427 C CA . GLY B 2 48 ? 482.650 309.828 403.062 1.00 209.09 48 GLY A1 CA 1
ATOM 10428 C C . GLY B 2 48 ? 481.849 310.717 402.132 1.00 209.09 48 GLY A1 C 1
ATOM 10429 O O . GLY B 2 48 ? 480.653 310.495 401.920 1.00 209.09 48 GLY A1 O 1
ATOM 10430 N N . ALA B 2 49 ? 482.495 311.738 401.565 1.00 211.96 49 ALA A1 N 1
ATOM 10431 C CA . ALA B 2 49 ? 481.819 312.588 400.591 1.00 211.96 49 ALA A1 CA 1
ATOM 10432 C C . ALA B 2 49 ? 481.413 311.791 399.357 1.00 211.96 49 ALA A1 C 1
ATOM 10433 O O . ALA B 2 49 ? 480.319 311.985 398.814 1.00 211.96 49 ALA A1 O 1
ATOM 10435 N N . ILE B 2 50 ? 482.286 310.889 398.900 1.00 211.42 50 ILE A1 N 1
ATOM 10436 C CA . ILE B 2 50 ? 481.949 310.023 397.772 1.00 211.42 50 ILE A1 CA 1
ATOM 10437 C C . ILE B 2 50 ? 480.754 309.143 398.115 1.00 211.42 50 ILE A1 C 1
ATOM 10438 O O . ILE B 2 50 ? 479.834 308.975 397.306 1.00 211.42 50 ILE A1 O 1
ATOM 10443 N N . TYR B 2 51 ? 480.751 308.568 399.321 1.00 209.18 51 TYR A1 N 1
ATOM 10444 C CA . TYR B 2 51 ? 479.613 307.771 399.770 1.00 209.18 51 TYR A1 CA 1
ATOM 10445 C C . TYR B 2 51 ? 478.332 308.595 399.762 1.00 209.18 51 TYR A1 C 1
ATOM 10446 O O . TYR B 2 51 ? 477.261 308.090 399.406 1.00 209.18 51 TYR A1 O 1
ATOM 10455 N N . LYS B 2 52 ? 478.423 309.865 400.160 1.00 196.30 52 LYS A1 N 1
ATOM 10456 C CA . LYS B 2 52 ? 477.268 310.750 400.069 1.00 196.30 52 LYS A1 CA 1
ATOM 10457 C C . LYS B 2 52 ? 476.846 310.955 398.619 1.00 196.30 52 LYS A1 C 1
ATOM 10458 O O . LYS B 2 52 ? 475.650 310.971 398.307 1.00 196.30 52 LYS A1 O 1
ATOM 10464 N N . HIS B 2 53 ? 477.814 311.111 397.718 1.00 202.47 53 HIS A1 N 1
ATOM 10465 C CA . HIS B 2 53 ? 477.535 311.374 396.313 1.00 202.47 53 HIS A1 CA 1
ATOM 10466 C C . HIS B 2 53 ? 477.483 310.110 395.465 1.00 202.47 53 HIS A1 C 1
ATOM 10467 O O . HIS B 2 53 ? 477.281 310.208 394.250 1.00 202.47 53 HIS A1 O 1
ATOM 10474 N N . LYS B 2 54 ? 477.668 308.935 396.069 1.00 188.76 54 LYS A1 N 1
ATOM 10475 C CA . LYS B 2 54 ? 477.610 307.646 395.380 1.00 188.76 54 LYS A1 CA 1
ATOM 10476 C C . LYS B 2 54 ? 478.647 307.530 394.266 1.00 188.76 54 LYS A1 C 1
ATOM 10477 O O . LYS B 2 54 ? 478.454 306.769 393.313 1.00 188.76 54 LYS A1 O 1
ATOM 10483 N N . GLY B 2 55 ? 479.748 308.271 394.367 1.00 189.56 55 GLY A1 N 1
ATOM 10484 C CA . GLY B 2 55 ? 480.808 308.158 393.385 1.00 189.56 55 GLY A1 CA 1
ATOM 10485 C C . GLY B 2 55 ? 480.498 308.738 392.026 1.00 189.56 55 GLY A1 C 1
ATOM 10486 O O . GLY B 2 55 ? 481.042 308.265 391.025 1.00 189.56 55 GLY A1 O 1
ATOM 10487 N N . SER B 2 56 ? 479.636 309.751 391.955 1.00 192.29 56 SER A1 N 1
ATOM 10488 C CA . SER B 2 56 ? 479.270 310.372 390.690 1.00 192.29 56 SER A1 CA 1
ATOM 10489 C C . SER B 2 56 ? 479.620 311.852 390.623 1.00 192.29 56 SER A1 C 1
ATOM 10490 O O . SER B 2 56 ? 479.341 312.493 389.604 1.00 192.29 56 SER A1 O 1
ATOM 10493 N N . LYS B 2 57 ? 480.221 312.413 391.670 1.00 195.80 57 LYS A1 N 1
ATOM 10494 C CA . LYS B 2 57 ? 480.580 313.824 391.711 1.00 195.80 57 LYS A1 CA 1
ATOM 10495 C C . LYS B 2 57 ? 482.089 313.966 391.833 1.00 195.80 57 LYS A1 C 1
ATOM 10496 O O . LYS B 2 57 ? 482.718 313.280 392.647 1.00 195.80 57 LYS A1 O 1
ATOM 10502 N N . LYS B 2 58 ? 482.663 314.855 391.028 1.00 193.77 58 LYS A1 N 1
ATOM 10503 C CA . LYS B 2 58 ? 484.092 315.130 391.068 1.00 193.77 58 LYS A1 CA 1
ATOM 10504 C C . LYS B 2 58 ? 484.393 316.211 392.098 1.00 193.77 58 LYS A1 C 1
ATOM 10505 O O . LYS B 2 58 ? 483.586 317.118 392.319 1.00 193.77 58 LYS A1 O 1
ATOM 10511 N N . PHE B 2 59 ? 485.560 316.107 392.726 1.00 199.96 59 PHE A1 N 1
ATOM 10512 C CA . PHE B 2 59 ? 485.988 317.095 393.709 1.00 199.96 59 PHE A1 CA 1
ATOM 10513 C C . PHE B 2 59 ? 486.735 318.241 393.037 1.00 199.96 59 PHE A1 C 1
ATOM 10514 O O . PHE B 2 59 ? 487.886 318.087 392.628 1.00 199.96 59 PHE A1 O 1
ATOM 10522 N N . PHE B 2 77 ? 507.551 336.512 406.787 1.00 168.86 77 PHE A1 N 1
ATOM 10523 C CA . PHE B 2 77 ? 507.392 336.045 408.160 1.00 168.86 77 PHE A1 CA 1
ATOM 10524 C C . PHE B 2 77 ? 508.440 334.990 408.500 1.00 168.86 77 PHE A1 C 1
ATOM 10525 O O . PHE B 2 77 ? 509.000 334.347 407.614 1.00 168.86 77 PHE A1 O 1
ATOM 10533 N N . ASP B 2 78 ? 508.697 334.820 409.799 1.00 159.56 78 ASP A1 N 1
ATOM 10534 C CA . ASP B 2 78 ? 509.785 333.951 410.236 1.00 159.56 78 ASP A1 CA 1
ATOM 10535 C C . ASP B 2 78 ? 509.487 332.477 409.975 1.00 159.56 78 ASP A1 C 1
ATOM 10536 O O . ASP B 2 78 ? 510.416 331.679 409.799 1.00 159.56 78 ASP A1 O 1
ATOM 10541 N N . PHE B 2 79 ? 508.208 332.090 409.960 1.00 153.10 79 PHE A1 N 1
ATOM 10542 C CA . PHE B 2 79 ? 507.868 330.680 409.771 1.00 153.10 79 PHE A1 CA 1
ATOM 10543 C C . PHE B 2 79 ? 508.392 330.152 408.441 1.00 153.10 79 PHE A1 C 1
ATOM 10544 O O . PHE B 2 79 ? 509.089 329.132 408.399 1.00 153.10 79 PHE A1 O 1
ATOM 10552 N N . GLN B 2 80 ? 508.072 330.833 407.339 1.00 147.93 80 GLN A1 N 1
ATOM 10553 C CA . GLN B 2 80 ? 508.638 330.422 406.060 1.00 147.93 80 GLN A1 CA 1
ATOM 10554 C C . GLN B 2 80 ? 510.109 330.799 405.957 1.00 147.93 80 GLN A1 C 1
ATOM 10555 O O . GLN B 2 80 ? 510.857 330.167 405.205 1.00 147.93 80 GLN A1 O 1
ATOM 10561 N N . LYS B 2 81 ? 510.540 331.827 406.691 1.00 164.21 81 LYS A1 N 1
ATOM 10562 C CA . LYS B 2 81 ? 511.962 332.143 406.737 1.00 164.21 81 LYS A1 CA 1
ATOM 10563 C C . LYS B 2 81 ? 512.746 331.067 407.477 1.00 164.21 81 LYS A1 C 1
ATOM 10564 O O . LYS B 2 81 ? 513.939 330.877 407.214 1.00 164.21 81 LYS A1 O 1
ATOM 10570 N N . ALA B 2 82 ? 512.098 330.361 408.408 1.00 165.68 82 ALA A1 N 1
ATOM 10571 C CA . ALA B 2 82 ? 512.787 329.318 409.161 1.00 165.68 82 ALA A1 CA 1
ATOM 10572 C C . ALA B 2 82 ? 513.191 328.154 408.265 1.00 165.68 82 ALA A1 C 1
ATOM 10573 O O . ALA B 2 82 ? 514.305 327.630 408.385 1.00 165.68 82 ALA A1 O 1
ATOM 10575 N N . GLU B 2 83 ? 512.302 327.732 407.363 1.00 143.97 83 GLU A1 N 1
ATOM 10576 C CA . GLU B 2 83 ? 512.611 326.599 406.499 1.00 143.97 83 GLU A1 CA 1
ATOM 10577 C C . GLU B 2 83 ? 513.666 326.934 405.453 1.00 143.97 83 GLU A1 C 1
ATOM 10578 O O . GLU B 2 83 ? 514.322 326.019 404.947 1.00 143.97 83 GLU A1 O 1
ATOM 10584 N N . GLU B 2 84 ? 513.836 328.215 405.111 1.00 158.57 84 GLU A1 N 1
ATOM 10585 C CA . GLU B 2 84 ? 514.868 328.595 404.150 1.00 158.57 84 GLU A1 CA 1
ATOM 10586 C C . GLU B 2 84 ? 516.246 328.151 404.626 1.00 158.57 84 GLU A1 C 1
ATOM 10587 O O . GLU B 2 84 ? 516.982 327.477 403.896 1.00 158.57 84 GLU A1 O 1
ATOM 10593 N N . MET B 2 85 ? 516.605 328.507 405.861 1.00 153.81 85 MET A1 N 1
ATOM 10594 C CA . MET B 2 85 ? 517.853 328.033 406.443 1.00 153.81 85 MET A1 CA 1
ATOM 10595 C C . MET B 2 85 ? 517.867 326.523 406.634 1.00 153.81 85 MET A1 C 1
ATOM 10596 O O . MET B 2 85 ? 518.951 325.934 406.694 1.00 153.81 85 MET A1 O 1
ATOM 10601 N N . TYR B 2 86 ? 516.700 325.889 406.729 1.00 145.16 86 TYR A1 N 1
ATOM 10602 C CA . TYR B 2 86 ? 516.617 324.439 406.821 1.00 145.16 86 TYR A1 CA 1
ATOM 10603 C C . TYR B 2 86 ? 516.558 323.765 405.459 1.00 145.16 86 TYR A1 C 1
ATOM 10604 O O . TYR B 2 86 ? 517.132 322.683 405.292 1.00 145.16 86 TYR A1 O 1
ATOM 10613 N N . ARG B 2 87 ? 515.876 324.371 404.483 1.00 145.29 87 ARG A1 N 1
ATOM 10614 C CA . ARG B 2 87 ? 515.938 323.848 403.124 1.00 145.29 87 ARG A1 CA 1
ATOM 10615 C C . ARG B 2 87 ? 517.342 323.973 402.554 1.00 145.29 87 ARG A1 C 1
ATOM 10616 O O . ARG B 2 87 ? 517.724 323.200 401.668 1.00 145.29 87 ARG A1 O 1
ATOM 10624 N N . LYS B 2 88 ? 518.125 324.934 403.050 1.00 157.10 88 LYS A1 N 1
ATOM 10625 C CA . LYS B 2 88 ? 519.507 325.058 402.606 1.00 157.10 88 LYS A1 CA 1
ATOM 10626 C C . LYS B 2 88 ? 520.359 323.904 403.118 1.00 157.10 88 LYS A1 C 1
ATOM 10627 O O . LYS B 2 88 ? 521.375 323.562 402.503 1.00 157.10 88 LYS A1 O 1
ATOM 10633 N N . SER B 2 89 ? 519.962 323.290 404.232 1.00 157.21 89 SER A1 N 1
ATOM 10634 C CA . SER B 2 89 ? 520.720 322.181 404.796 1.00 157.21 89 SER A1 CA 1
ATOM 10635 C C . SER B 2 89 ? 520.172 320.819 404.396 1.00 157.21 89 SER A1 C 1
ATOM 10636 O O . SER B 2 89 ? 520.916 319.833 404.422 1.00 157.21 89 SER A1 O 1
ATOM 10639 N N . GLN B 2 90 ? 518.891 320.734 404.029 1.00 162.67 90 GLN A1 N 1
ATOM 10640 C CA . GLN B 2 90 ? 518.312 319.441 403.685 1.00 162.67 90 GLN A1 CA 1
ATOM 10641 C C . GLN B 2 90 ? 518.581 319.033 402.243 1.00 162.67 90 GLN A1 C 1
ATOM 10642 O O . GLN B 2 90 ? 518.296 317.888 401.877 1.00 162.67 90 GLN A1 O 1
ATOM 10648 N N . ILE B 2 91 ? 519.114 319.935 401.415 1.00 170.13 91 ILE A1 N 1
ATOM 10649 C CA . ILE B 2 91 ? 519.424 319.581 400.036 1.00 170.13 91 ILE A1 CA 1
ATOM 10650 C C . ILE B 2 91 ? 520.573 318.580 400.011 1.00 170.13 91 ILE A1 C 1
ATOM 10651 O O . ILE B 2 91 ? 521.416 318.539 400.918 1.00 170.13 91 ILE A1 O 1
ATOM 10656 N N . THR B 2 92 ? 520.612 317.764 398.961 1.00 155.09 92 THR A1 N 1
ATOM 10657 C CA . THR B 2 92 ? 521.559 316.652 398.882 1.00 155.09 92 THR A1 CA 1
ATOM 10658 C C . THR B 2 92 ? 522.890 317.074 398.264 1.00 155.09 92 THR A1 C 1
ATOM 10659 O O . THR B 2 92 ? 523.398 316.437 397.342 1.00 155.09 92 THR A1 O 1
ATOM 10663 N N . SER B 2 93 ? 523.472 318.146 398.802 1.00 145.87 93 SER A1 N 1
ATOM 10664 C CA . SER B 2 93 ? 524.778 318.642 398.382 1.00 145.87 93 SER A1 CA 1
ATOM 10665 C C . SER B 2 93 ? 524.863 318.830 396.872 1.00 145.87 93 SER A1 C 1
ATOM 10666 O O . SER B 2 93 ? 524.031 319.522 396.277 1.00 145.87 93 SER A1 O 1
ATOM 10669 N N . SER B 2 94 ? 525.872 318.215 396.250 1.00 158.67 94 SER A1 N 1
ATOM 10670 C CA . SER B 2 94 ? 526.092 318.401 394.819 1.00 158.67 94 SER A1 CA 1
ATOM 10671 C C . SER B 2 94 ? 524.922 317.873 393.998 1.00 158.67 94 SER A1 C 1
ATOM 10672 O O . SER B 2 94 ? 524.498 318.513 393.030 1.00 158.67 94 SER A1 O 1
ATOM 10675 N N . TYR B 2 95 ? 524.390 316.711 394.365 1.00 148.82 95 TYR A1 N 1
ATOM 10676 C CA . TYR B 2 95 ? 523.288 316.101 393.634 1.00 148.82 95 TYR A1 CA 1
ATOM 10677 C C . TYR B 2 95 ? 521.985 316.774 394.051 1.00 148.82 95 TYR A1 C 1
ATOM 10678 O O . TYR B 2 95 ? 521.792 317.085 395.231 1.00 148.82 95 TYR A1 O 1
ATOM 10687 N N . GLY B 2 96 ? 521.098 317.009 393.082 1.00 119.41 96 GLY A1 N 1
ATOM 10688 C CA . GLY B 2 96 ? 519.808 317.633 393.320 1.00 119.41 96 GLY A1 CA 1
ATOM 10689 C C . GLY B 2 96 ? 519.791 319.117 393.014 1.00 119.41 96 GLY A1 C 1
ATOM 10690 O O . GLY B 2 96 ? 518.725 319.677 392.739 1.00 119.41 96 GLY A1 O 1
ATOM 10691 N N . GLN B 2 97 ? 520.953 319.765 393.062 1.00 148.66 97 GLN A1 N 1
ATOM 10692 C CA . GLN B 2 97 ? 521.068 321.159 392.653 1.00 148.66 97 GLN A1 CA 1
ATOM 10693 C C . GLN B 2 97 ? 521.725 321.285 391.283 1.00 148.66 97 GLN A1 C 1
ATOM 10694 O O . GLN B 2 97 ? 521.176 321.932 390.385 1.00 148.66 97 GLN A1 O 1
ATOM 10700 N N . GLU B 2 98 ? 522.901 320.676 391.110 1.00 149.93 98 GLU A1 N 1
ATOM 10701 C CA . GLU B 2 98 ? 523.532 320.653 389.794 1.00 149.93 98 GLU A1 CA 1
ATOM 10702 C C . GLU B 2 98 ? 522.735 319.790 388.823 1.00 149.93 98 GLU A1 C 1
ATOM 10703 O O . GLU B 2 98 ? 522.608 320.130 387.641 1.00 149.93 98 GLU A1 O 1
ATOM 10709 N N . PHE B 2 99 ? 522.193 318.671 389.301 1.00 136.80 99 PHE A1 N 1
ATOM 10710 C CA . PHE B 2 99 ? 521.270 317.836 388.535 1.00 136.80 99 PHE A1 CA 1
ATOM 10711 C C . PHE B 2 99 ? 519.873 318.049 389.108 1.00 136.80 99 PHE A1 C 1
ATOM 10712 O O . PHE B 2 99 ? 519.513 317.449 390.125 1.00 136.80 99 PHE A1 O 1
ATOM 10720 N N . GLY B 2 100 ? 519.092 318.903 388.454 1.00 109.56 100 GLY A1 N 1
ATOM 10721 C CA . GLY B 2 100 ? 517.746 319.205 388.904 1.00 109.56 100 GLY A1 CA 1
ATOM 10722 C C . GLY B 2 100 ? 516.880 319.853 387.842 1.00 109.56 100 GLY A1 C 1
ATOM 10723 O O . GLY B 2 100 ? 515.698 319.532 387.710 1.00 109.56 100 GLY A1 O 1
ATOM 10724 N N . ASN B 2 111 ? 501.077 305.540 391.250 1.00 148.25 111 ASN A1 N 1
ATOM 10725 C CA . ASN B 2 111 ? 499.750 304.960 391.416 1.00 148.25 111 ASN A1 CA 1
ATOM 10726 C C . ASN B 2 111 ? 499.652 303.600 390.733 1.00 148.25 111 ASN A1 C 1
ATOM 10727 O O . ASN B 2 111 ? 500.302 303.352 389.718 1.00 148.25 111 ASN A1 O 1
ATOM 10732 N N . VAL B 2 112 ? 498.829 302.723 391.304 1.00 139.52 112 VAL A1 N 1
ATOM 10733 C CA . VAL B 2 112 ? 498.575 301.396 390.759 1.00 139.52 112 VAL A1 CA 1
ATOM 10734 C C . VAL B 2 112 ? 497.147 301.264 390.247 1.00 139.52 112 VAL A1 C 1
ATOM 10735 O O . VAL B 2 112 ? 496.821 300.275 389.572 1.00 139.52 112 VAL A1 O 1
ATOM 10739 N N . PHE B 2 113 ? 496.305 302.276 390.480 1.00 152.58 113 PHE A1 N 1
ATOM 10740 C CA . PHE B 2 113 ? 494.906 302.223 390.069 1.00 152.58 113 PHE A1 CA 1
ATOM 10741 C C . PHE B 2 113 ? 494.743 302.036 388.566 1.00 152.58 113 PHE A1 C 1
ATOM 10742 O O . PHE B 2 113 ? 493.686 301.575 388.121 1.00 152.58 113 PHE A1 O 1
ATOM 10750 N N . LYS B 2 114 ? 495.759 302.384 387.773 1.00 117.13 114 LYS A1 N 1
ATOM 10751 C CA . LYS B 2 114 ? 495.662 302.231 386.327 1.00 117.13 114 LYS A1 CA 1
ATOM 10752 C C . LYS B 2 114 ? 495.794 300.780 385.884 1.00 117.13 114 LYS A1 C 1
ATOM 10753 O O . LYS B 2 114 ? 495.436 300.459 384.746 1.00 117.13 114 LYS A1 O 1
ATOM 10759 N N . TYR B 2 115 ? 496.295 299.897 386.750 1.00 113.95 115 TYR A1 N 1
ATOM 10760 C CA . TYR B 2 115 ? 496.425 298.492 386.377 1.00 113.95 115 TYR A1 CA 1
ATOM 10761 C C . TYR B 2 115 ? 495.169 297.699 386.716 1.00 113.95 115 TYR A1 C 1
ATOM 10762 O O . TYR B 2 115 ? 494.777 296.805 385.959 1.00 113.95 115 TYR A1 O 1
ATOM 10771 N N . LYS B 2 116 ? 494.525 298.012 387.839 1.00 142.11 116 LYS A1 N 1
ATOM 10772 C CA . LYS B 2 116 ? 493.353 297.271 388.283 1.00 142.11 116 LYS A1 CA 1
ATOM 10773 C C . LYS B 2 116 ? 492.432 298.202 389.057 1.00 142.11 116 LYS A1 C 1
ATOM 10774 O O . LYS B 2 116 ? 492.844 299.256 389.547 1.00 142.11 116 LYS A1 O 1
ATOM 10780 N N . LYS B 2 117 ? 491.170 297.795 389.165 1.00 167.97 117 LYS A1 N 1
ATOM 10781 C CA . LYS B 2 117 ? 490.229 298.481 390.033 1.00 167.97 117 LYS A1 CA 1
ATOM 10782 C C . LYS B 2 117 ? 490.462 298.076 391.485 1.00 167.97 117 LYS A1 C 1
ATOM 10783 O O . LYS B 2 117 ? 491.110 297.068 391.781 1.00 167.97 117 LYS A1 O 1
ATOM 10789 N N . CYS B 2 118 ? 489.920 298.883 392.401 1.00 187.36 118 CYS A1 N 1
ATOM 10790 C CA . CYS B 2 118 ? 490.040 298.567 393.820 1.00 187.36 118 CYS A1 CA 1
ATOM 10791 C C . CYS B 2 118 ? 489.322 297.271 394.170 1.00 187.36 118 CYS A1 C 1
ATOM 10792 O O . CYS B 2 118 ? 489.699 296.598 395.136 1.00 187.36 118 CYS A1 O 1
ATOM 10795 N N . SER B 2 119 ? 488.297 296.900 393.396 1.00 184.64 119 SER A1 N 1
ATOM 10796 C CA . SER B 2 119 ? 487.567 295.665 393.671 1.00 184.64 119 SER A1 CA 1
ATOM 10797 C C . SER B 2 119 ? 488.494 294.457 393.653 1.00 184.64 119 SER A1 C 1
ATOM 10798 O O . SER B 2 119 ? 488.311 293.511 394.428 1.00 184.64 119 SER A1 O 1
ATOM 10801 N N . ASP B 2 120 ? 489.495 294.468 392.774 1.00 175.58 120 ASP A1 N 1
ATOM 10802 C CA . ASP B 2 120 ? 490.496 293.413 392.745 1.00 175.58 120 ASP A1 CA 1
ATOM 10803 C C . ASP B 2 120 ? 491.708 293.722 393.613 1.00 175.58 120 ASP A1 C 1
ATOM 10804 O O . ASP B 2 120 ? 492.484 292.808 393.915 1.00 175.58 120 ASP A1 O 1
ATOM 10809 N N . LEU B 2 121 ? 491.888 294.977 394.016 1.00 167.45 121 LEU A1 N 1
ATOM 10810 C CA . LEU B 2 121 ? 493.049 295.348 394.806 1.00 167.45 121 LEU A1 CA 1
ATOM 10811 C C . LEU B 2 121 ? 492.950 294.765 396.216 1.00 167.45 121 LEU A1 C 1
ATOM 10812 O O . LEU B 2 121 ? 491.851 294.556 396.735 1.00 167.45 121 LEU A1 O 1
ATOM 10817 N N . PRO B 2 122 ? 494.092 294.482 396.851 1.00 159.30 122 PRO A1 N 1
ATOM 10818 C CA . PRO B 2 122 ? 494.060 293.807 398.160 1.00 159.30 122 PRO A1 CA 1
ATOM 10819 C C . PRO B 2 122 ? 493.308 294.563 399.241 1.00 159.30 122 PRO A1 C 1
ATOM 10820 O O . PRO B 2 122 ? 492.684 293.925 400.099 1.00 159.30 122 PRO A1 O 1
ATOM 10824 N N . PHE B 2 123 ? 493.337 295.893 399.237 1.00 165.17 123 PHE A1 N 1
ATOM 10825 C CA . PHE B 2 123 ? 492.737 296.649 400.330 1.00 165.17 123 PHE A1 CA 1
ATOM 10826 C C . PHE B 2 123 ? 491.232 296.835 400.178 1.00 165.17 123 PHE A1 C 1
ATOM 10827 O O . PHE B 2 123 ? 490.665 297.724 400.824 1.00 165.17 123 PHE A1 O 1
ATOM 10835 N N . ALA B 2 124 ? 490.574 296.027 399.347 1.00 170.32 124 ALA A1 N 1
ATOM 10836 C CA . ALA B 2 124 ? 489.119 295.998 399.320 1.00 170.32 124 ALA A1 CA 1
ATOM 10837 C C . ALA B 2 124 ? 488.531 295.021 400.329 1.00 170.32 124 ALA A1 C 1
ATOM 10838 O O . ALA B 2 124 ? 487.316 295.045 400.551 1.00 170.32 124 ALA A1 O 1
ATOM 10840 N N . LYS B 2 125 ? 489.358 294.167 400.935 1.00 166.56 125 LYS A1 N 1
ATOM 10841 C CA . LYS B 2 125 ? 488.849 293.201 401.908 1.00 166.56 125 LYS A1 CA 1
ATOM 10842 C C . LYS B 2 125 ? 488.187 293.862 403.112 1.00 166.56 125 LYS A1 C 1
ATOM 10843 O O . LYS B 2 125 ? 487.086 293.426 403.493 1.00 166.56 125 LYS A1 O 1
ATOM 10849 N N . PRO B 2 126 ? 488.773 294.877 403.760 1.00 167.28 126 PRO A1 N 1
ATOM 10850 C CA . PRO B 2 126 ? 488.034 295.556 404.836 1.00 167.28 126 PRO A1 CA 1
ATOM 10851 C C . PRO B 2 126 ? 486.750 296.211 404.362 1.00 167.28 126 PRO A1 C 1
ATOM 10852 O O . PRO B 2 126 ? 485.769 296.253 405.114 1.00 167.28 126 PRO A1 O 1
ATOM 10856 N N . LEU B 2 127 ? 486.727 296.718 403.133 1.00 177.55 127 LEU A1 N 1
ATOM 10857 C CA . LEU B 2 127 ? 485.585 297.476 402.648 1.00 177.55 127 LEU A1 CA 1
ATOM 10858 C C . LEU B 2 127 ? 484.386 296.565 402.413 1.00 177.55 127 LEU A1 C 1
ATOM 10859 O O . LEU B 2 127 ? 484.525 295.362 402.176 1.00 177.55 127 LEU A1 O 1
ATOM 10864 N N . SER B 2 128 ? 483.196 297.153 402.486 1.00 191.63 128 SER A1 N 1
ATOM 10865 C CA . SER B 2 128 ? 481.975 296.421 402.199 1.00 191.63 128 SER A1 CA 1
ATOM 10866 C C . SER B 2 128 ? 481.794 296.265 400.693 1.00 191.63 128 SER A1 C 1
ATOM 10867 O O . SER B 2 128 ? 482.469 296.913 399.889 1.00 191.63 128 SER A1 O 1
ATOM 10870 N N . ASP B 2 129 ? 480.865 295.384 400.314 1.00 196.18 129 ASP A1 N 1
ATOM 10871 C CA . ASP B 2 129 ? 480.548 295.216 398.900 1.00 196.18 129 ASP A1 CA 1
ATOM 10872 C C . ASP B 2 129 ? 479.989 296.504 398.311 1.00 196.18 129 ASP A1 C 1
ATOM 10873 O O . ASP B 2 129 ? 480.345 296.893 397.191 1.00 196.18 129 ASP A1 O 1
ATOM 10878 N N . LEU B 2 130 ? 479.113 297.182 399.055 1.00 176.51 130 LEU A1 N 1
ATOM 10879 C CA . LEU B 2 130 ? 478.591 298.466 398.601 1.00 176.51 130 LEU A1 CA 1
ATOM 10880 C C . LEU B 2 130 ? 479.705 299.500 398.502 1.00 176.51 130 LEU A1 C 1
ATOM 10881 O O . LEU B 2 130 ? 479.696 300.356 397.606 1.00 176.51 130 LEU A1 O 1
ATOM 10886 N N . ALA B 2 131 ? 480.665 299.446 399.427 1.00 180.03 131 ALA A1 N 1
ATOM 10887 C CA . ALA B 2 131 ? 481.827 300.323 399.344 1.00 180.03 131 ALA A1 CA 1
ATOM 10888 C C . ALA B 2 131 ? 482.627 300.039 398.080 1.00 180.03 131 ALA A1 C 1
ATOM 10889 O O . ALA B 2 131 ? 483.044 300.964 397.375 1.00 180.03 131 ALA A1 O 1
ATOM 10891 N N . LYS B 2 132 ? 482.832 298.757 397.766 1.00 180.14 132 LYS A1 N 1
ATOM 10892 C CA . LYS B 2 132 ? 483.526 298.405 396.533 1.00 180.14 132 LYS A1 CA 1
ATOM 10893 C C . LYS B 2 132 ? 482.782 298.938 395.317 1.00 180.14 132 LYS A1 C 1
ATOM 10894 O O . LYS B 2 132 ? 483.401 299.428 394.366 1.00 180.14 132 LYS A1 O 1
ATOM 10900 N N . LEU B 2 133 ? 481.452 298.854 395.331 1.00 178.52 133 LEU A1 N 1
ATOM 10901 C CA . LEU B 2 133 ? 480.678 299.251 394.160 1.00 178.52 133 LEU A1 CA 1
ATOM 10902 C C . LEU B 2 133 ? 480.706 300.765 393.970 1.00 178.52 133 LEU A1 C 1
ATOM 10903 O O . LEU B 2 133 ? 481.138 301.261 392.923 1.00 178.52 133 LEU A1 O 1
ATOM 10908 N N . PHE B 2 134 ? 480.259 301.521 394.979 1.00 171.46 134 PHE A1 N 1
ATOM 10909 C CA . PHE B 2 134 ? 480.225 302.978 394.844 1.00 171.46 134 PHE A1 CA 1
ATOM 10910 C C . PHE B 2 134 ? 481.619 303.574 394.679 1.00 171.46 134 PHE A1 C 1
ATOM 10911 O O . PHE B 2 134 ? 481.811 304.494 393.875 1.00 171.46 134 PHE A1 O 1
ATOM 10919 N N . ILE B 2 135 ? 482.601 303.077 395.434 1.00 179.68 135 ILE A1 N 1
ATOM 10920 C CA . ILE B 2 135 ? 483.930 303.684 395.416 1.00 179.68 135 ILE A1 CA 1
ATOM 10921 C C . ILE B 2 135 ? 484.564 303.561 394.035 1.00 179.68 135 ILE A1 C 1
ATOM 10922 O O . ILE B 2 135 ? 485.169 304.514 393.528 1.00 179.68 135 ILE A1 O 1
ATOM 10927 N N . ASP B 2 136 ? 484.429 302.395 393.401 1.00 179.06 136 ASP A1 N 1
ATOM 10928 C CA . ASP B 2 136 ? 485.102 302.163 392.127 1.00 179.06 136 ASP A1 CA 1
ATOM 10929 C C . ASP B 2 136 ? 484.522 302.995 390.990 1.00 179.06 136 ASP A1 C 1
ATOM 10930 O O . ASP B 2 136 ? 485.265 303.387 390.083 1.00 179.06 136 ASP A1 O 1
ATOM 10935 N N . ASN B 2 137 ? 483.214 303.266 391.008 1.00 193.45 137 ASN A1 N 1
ATOM 10936 C CA . ASN B 2 137 ? 482.616 304.056 389.934 1.00 193.45 137 ASN A1 CA 1
ATOM 10937 C C . ASN B 2 137 ? 483.229 305.447 389.850 1.00 193.45 137 ASN A1 C 1
ATOM 10938 O O . ASN B 2 137 ? 483.348 306.007 388.754 1.00 193.45 137 ASN A1 O 1
ATOM 10943 N N . TRP B 2 138 ? 483.624 306.021 390.986 1.00 196.27 138 TRP A1 N 1
ATOM 10944 C CA . TRP B 2 138 ? 484.265 307.328 390.983 1.00 196.27 138 TRP A1 CA 1
ATOM 10945 C C . TRP B 2 138 ? 485.705 307.273 390.490 1.00 196.27 138 TRP A1 C 1
ATOM 10946 O O . TRP B 2 138 ? 486.220 308.288 390.008 1.00 196.27 138 TRP A1 O 1
ATOM 10957 N N . ILE B 2 139 ? 486.363 306.116 390.603 1.00 179.27 139 ILE A1 N 1
ATOM 10958 C CA . ILE B 2 139 ? 487.759 306.005 390.193 1.00 179.27 139 ILE A1 CA 1
ATOM 10959 C C . ILE B 2 139 ? 487.900 306.164 388.685 1.00 179.27 139 ILE A1 C 1
ATOM 10960 O O . ILE B 2 139 ? 488.870 306.764 388.204 1.00 179.27 139 ILE A1 O 1
ATOM 10965 N N . GLU B 2 140 ? 486.941 305.643 387.915 1.00 190.55 140 GLU A1 N 1
ATOM 10966 C CA . GLU B 2 140 ? 487.017 305.726 386.460 1.00 190.55 140 GLU A1 CA 1
ATOM 10967 C C . GLU B 2 140 ? 486.971 307.161 385.953 1.00 190.55 140 GLU A1 C 1
ATOM 10968 O O . GLU B 2 140 ? 487.377 307.415 384.813 1.00 190.55 140 GLU A1 O 1
ATOM 10974 N N . LEU B 2 141 ? 486.485 308.102 386.765 1.00 189.40 141 LEU A1 N 1
ATOM 10975 C CA . LEU B 2 141 ? 486.375 309.490 386.336 1.00 189.40 141 LEU A1 CA 1
ATOM 10976 C C . LEU B 2 141 ? 487.726 310.145 386.083 1.00 189.40 141 LEU A1 C 1
ATOM 10977 O O . LEU B 2 141 ? 487.774 311.158 385.375 1.00 189.40 141 LEU A1 O 1
ATOM 10982 N N . ASN B 2 142 ? 488.811 309.599 386.636 1.00 197.80 142 ASN A1 N 1
ATOM 10983 C CA . ASN B 2 142 ? 490.165 310.113 386.425 1.00 197.80 142 ASN A1 CA 1
ATOM 10984 C C . ASN B 2 142 ? 490.262 311.583 386.841 1.00 197.80 142 ASN A1 C 1
ATOM 10985 O O . ASN B 2 142 ? 490.514 312.478 386.031 1.00 197.80 142 ASN A1 O 1
ATOM 10990 N N . ASP B 2 143 ? 490.056 311.816 388.135 1.00 204.07 143 ASP A1 N 1
ATOM 10991 C CA . ASP B 2 143 ? 490.038 313.167 388.675 1.00 204.07 143 ASP A1 CA 1
ATOM 10992 C C . ASP B 2 143 ? 491.462 313.714 388.792 1.00 204.07 143 ASP A1 C 1
ATOM 10993 O O . ASP B 2 143 ? 492.437 313.105 388.341 1.00 204.07 143 ASP A1 O 1
ATOM 10998 N N . GLU B 2 144 ? 491.572 314.891 389.406 1.00 211.37 144 GLU A1 N 1
ATOM 10999 C CA . GLU B 2 144 ? 492.872 315.506 389.631 1.00 211.37 144 GLU A1 CA 1
ATOM 11000 C C . GLU B 2 144 ? 493.731 314.613 390.517 1.00 211.37 144 GLU A1 C 1
ATOM 11001 O O . GLU B 2 144 ? 493.222 313.884 391.373 1.00 211.37 144 GLU A1 O 1
ATOM 11007 N N . LEU B 2 145 ? 495.047 314.666 390.295 1.00 204.34 145 LEU A1 N 1
ATOM 11008 C CA . LEU B 2 145 ? 495.960 313.764 390.990 1.00 204.34 145 LEU A1 CA 1
ATOM 11009 C C . LEU B 2 145 ? 495.928 313.981 392.497 1.00 204.34 145 LEU A1 C 1
ATOM 11010 O O . LEU B 2 145 ? 496.044 313.026 393.266 1.00 204.34 145 LEU A1 O 1
ATOM 11015 N N . GLU B 2 146 ? 495.754 315.225 392.940 1.00 206.55 146 GLU A1 N 1
ATOM 11016 C CA . GLU B 2 146 ? 495.924 315.578 394.348 1.00 206.55 146 GLU A1 CA 1
ATOM 11017 C C . GLU B 2 146 ? 495.033 314.766 395.287 1.00 206.55 146 GLU A1 C 1
ATOM 11018 O O . GLU B 2 146 ? 495.351 314.618 396.472 1.00 206.55 146 GLU A1 O 1
ATOM 11024 N N . PHE B 2 147 ? 493.922 314.227 394.779 1.00 199.53 147 PHE A1 N 1
ATOM 11025 C CA . PHE B 2 147 ? 492.919 313.650 395.668 1.00 199.53 147 PHE A1 CA 1
ATOM 11026 C C . PHE B 2 147 ? 493.040 312.140 395.867 1.00 199.53 147 PHE A1 C 1
ATOM 11027 O O . PHE B 2 147 ? 492.289 311.591 396.679 1.00 199.53 147 PHE A1 O 1
ATOM 11035 N N . GLN B 2 148 ? 493.939 311.442 395.168 1.00 185.03 148 GLN A1 N 1
ATOM 11036 C CA . GLN B 2 148 ? 493.945 309.998 395.394 1.00 185.03 148 GLN A1 CA 1
ATOM 11037 C C . GLN B 2 148 ? 495.186 309.465 396.111 1.00 185.03 148 GLN A1 C 1
ATOM 11038 O O . GLN B 2 148 ? 495.192 308.297 396.508 1.00 185.03 148 GLN A1 O 1
ATOM 11044 N N . GLU B 2 149 ? 496.239 310.265 396.312 1.00 195.01 149 GLU A1 N 1
ATOM 11045 C CA . GLU B 2 149 ? 497.288 309.820 397.230 1.00 195.01 149 GLU A1 CA 1
ATOM 11046 C C . GLU B 2 149 ? 496.757 309.737 398.653 1.00 195.01 149 GLU A1 C 1
ATOM 11047 O O . GLU B 2 149 ? 497.065 308.790 399.385 1.00 195.01 149 GLU A1 O 1
ATOM 11053 N N . LEU B 2 150 ? 495.958 310.725 399.063 1.00 202.62 150 LEU A1 N 1
ATOM 11054 C CA . LEU B 2 150 ? 495.372 310.696 400.398 1.00 202.62 150 LEU A1 CA 1
ATOM 11055 C C . LEU B 2 150 ? 494.440 309.501 400.560 1.00 202.62 150 LEU A1 C 1
ATOM 11056 O O . LEU B 2 150 ? 494.478 308.807 401.583 1.00 202.62 150 LEU A1 O 1
ATOM 11061 N N . VAL B 2 151 ? 493.604 309.241 399.552 1.00 196.02 151 VAL A1 N 1
ATOM 11062 C CA . VAL B 2 151 ? 492.692 308.102 399.606 1.00 196.02 151 VAL A1 CA 1
ATOM 11063 C C . VAL B 2 151 ? 493.473 306.794 399.620 1.00 196.02 151 VAL A1 C 1
ATOM 11064 O O . VAL B 2 151 ? 493.133 305.859 400.356 1.00 196.02 151 VAL A1 O 1
ATOM 11068 N N . LEU B 2 152 ? 494.526 306.704 398.805 1.00 187.05 152 LEU A1 N 1
ATOM 11069 C CA . LEU B 2 152 ? 495.341 305.495 398.773 1.00 187.05 152 LEU A1 CA 1
ATOM 11070 C C . LEU B 2 152 ? 496.011 305.250 400.119 1.00 187.05 152 LEU A1 C 1
ATOM 11071 O O . LEU B 2 152 ? 496.044 304.114 400.604 1.00 187.05 152 LEU A1 O 1
ATOM 11076 N N . ALA B 2 153 ? 496.546 306.303 400.739 1.00 201.72 153 ALA A1 N 1
ATOM 11077 C CA . ALA B 2 153 ? 497.173 306.153 402.048 1.00 201.72 153 ALA A1 CA 1
ATOM 11078 C C . ALA B 2 153 ? 496.155 305.757 403.109 1.00 201.72 153 ALA A1 C 1
ATOM 11079 O O . ALA B 2 153 ? 496.443 304.916 403.970 1.00 201.72 153 ALA A1 O 1
ATOM 11081 N N . CYS B 2 154 ? 494.961 306.355 403.070 1.00 211.03 154 CYS A1 N 1
ATOM 11082 C CA . CYS B 2 154 ? 493.922 305.993 404.029 1.00 211.03 154 CYS A1 CA 1
ATOM 11083 C C . CYS B 2 154 ? 493.508 304.536 403.867 1.00 211.03 154 CYS A1 C 1
ATOM 11084 O O . CYS B 2 154 ? 493.321 303.822 404.858 1.00 211.03 154 CYS A1 O 1
ATOM 11087 N N . LEU B 2 155 ? 493.363 304.077 402.622 1.00 193.52 155 LEU A1 N 1
ATOM 11088 C CA . LEU B 2 155 ? 493.002 302.684 402.383 1.00 193.52 155 LEU A1 CA 1
ATOM 11089 C C . LEU B 2 155 ? 494.123 301.743 402.805 1.00 193.52 155 LEU A1 C 1
ATOM 11090 O O . LEU B 2 155 ? 493.863 300.641 403.303 1.00 193.52 155 LEU A1 O 1
ATOM 11095 N N . ARG B 2 156 ? 495.377 302.156 402.608 1.00 181.09 156 ARG A1 N 1
ATOM 11096 C CA . ARG B 2 156 ? 496.506 301.351 403.061 1.00 181.09 156 ARG A1 CA 1
ATOM 11097 C C . ARG B 2 156 ? 496.506 301.219 404.579 1.00 181.09 156 ARG A1 C 1
ATOM 11098 O O . ARG B 2 156 ? 496.722 300.128 405.119 1.00 181.09 156 ARG A1 O 1
ATOM 11106 N N . SER B 2 157 ? 496.273 302.328 405.284 1.00 175.99 157 SER A1 N 1
ATOM 11107 C CA . SER B 2 157 ? 496.275 302.291 406.743 1.00 175.99 157 SER A1 CA 1
ATOM 11108 C C . SER B 2 157 ? 495.139 301.428 407.280 1.00 175.99 157 SER A1 C 1
ATOM 11109 O O . SER B 2 157 ? 495.328 300.672 408.240 1.00 175.99 157 SER A1 O 1
ATOM 11112 N N . LEU B 2 158 ? 493.951 301.530 406.679 1.00 174.21 158 LEU A1 N 1
ATOM 11113 C CA . LEU B 2 158 ? 492.832 300.700 407.115 1.00 174.21 158 LEU A1 CA 1
ATOM 11114 C C . LEU B 2 158 ? 493.128 299.221 406.904 1.00 174.21 158 LEU A1 C 1
ATOM 11115 O O . LEU B 2 158 ? 492.751 298.382 407.730 1.00 174.21 158 LEU A1 O 1
ATOM 11120 N N . HIS B 2 159 ? 493.793 298.881 405.797 1.00 172.29 159 HIS A1 N 1
ATOM 11121 C CA . HIS B 2 159 ? 494.135 297.486 405.545 1.00 172.29 159 HIS A1 CA 1
ATOM 11122 C C . HIS B 2 159 ? 495.091 296.942 406.597 1.00 172.29 159 HIS A1 C 1
ATOM 11123 O O . HIS B 2 159 ? 495.009 295.763 406.959 1.00 172.29 159 HIS A1 O 1
ATOM 11130 N N . SER B 2 160 ? 496.013 297.773 407.089 1.00 184.36 160 SER A1 N 1
ATOM 11131 C CA . SER B 2 160 ? 496.895 297.332 408.163 1.00 184.36 160 SER A1 CA 1
ATOM 11132 C C . SER B 2 160 ? 496.115 297.034 409.436 1.00 184.36 160 SER A1 C 1
ATOM 11133 O O . SER B 2 160 ? 496.530 296.187 410.236 1.00 184.36 160 SER A1 O 1
ATOM 11136 N N . ARG B 2 161 ? 494.989 297.721 409.642 1.00 184.47 161 ARG A1 N 1
ATOM 11137 C CA . ARG B 2 161 ? 494.187 297.497 410.840 1.00 184.47 161 ARG A1 CA 1
ATOM 11138 C C . ARG B 2 161 ? 493.615 296.084 410.879 1.00 184.47 161 ARG A1 C 1
ATOM 11139 O O . ARG B 2 161 ? 493.618 295.436 411.932 1.00 184.47 161 ARG A1 O 1
ATOM 11147 N N . CYS B 2 162 ? 493.117 295.585 409.745 1.00 169.94 162 CYS A1 N 1
ATOM 11148 C CA . CYS B 2 162 ? 492.535 294.248 409.736 1.00 169.94 162 CYS A1 CA 1
ATOM 11149 C C . CYS B 2 162 ? 493.596 293.158 409.752 1.00 169.94 162 CYS A1 C 1
ATOM 11150 O O . CYS B 2 162 ? 493.256 291.987 409.950 1.00 169.94 162 CYS A1 O 1
ATOM 11153 N N . ILE B 2 163 ? 494.865 293.513 409.543 1.00 169.86 163 ILE A1 N 1
ATOM 11154 C CA . ILE B 2 163 ? 495.929 292.515 409.532 1.00 169.86 163 ILE A1 CA 1
ATOM 11155 C C . ILE B 2 163 ? 496.099 291.894 410.914 1.00 169.86 163 ILE A1 C 1
ATOM 11156 O O . ILE B 2 163 ? 496.373 290.695 411.044 1.00 169.86 163 ILE A1 O 1
ATOM 11161 N N . ALA B 2 164 ? 495.923 292.692 411.968 1.00 178.01 164 ALA A1 N 1
ATOM 11162 C CA . ALA B 2 164 ? 496.144 292.207 413.325 1.00 178.01 164 ALA A1 CA 1
ATOM 11163 C C . ALA B 2 164 ? 494.970 291.407 413.877 1.00 178.01 164 ALA A1 C 1
ATOM 11164 O O . ALA B 2 164 ? 495.055 290.929 415.014 1.00 178.01 164 ALA A1 O 1
ATOM 11166 N N . GLN B 2 165 ? 493.886 291.252 413.116 1.00 174.73 165 GLN A1 N 1
ATOM 11167 C CA . GLN B 2 165 ? 492.696 290.591 413.645 1.00 174.73 165 GLN A1 CA 1
ATOM 11168 C C . GLN B 2 165 ? 492.741 289.078 413.445 1.00 174.73 165 GLN A1 C 1
ATOM 11169 O O . GLN B 2 165 ? 492.422 288.317 414.365 1.00 174.73 165 GLN A1 O 1
ATOM 11175 N N . GLU B 2 166 ? 493.130 288.623 412.256 1.00 164.75 166 GLU A1 N 1
ATOM 11176 C CA . GLU B 2 166 ? 492.965 287.219 411.906 1.00 164.75 166 GLU A1 CA 1
ATOM 11177 C C . GLU B 2 166 ? 493.957 286.330 412.655 1.00 164.75 166 GLU A1 C 1
ATOM 11178 O O . GLU B 2 166 ? 495.034 286.760 413.080 1.00 164.75 166 GLU A1 O 1
ATOM 11184 N N . VAL B 2 167 ? 493.568 285.069 412.814 1.00 134.86 167 VAL A1 N 1
ATOM 11185 C CA . VAL B 2 167 ? 494.394 284.046 413.448 1.00 134.86 167 VAL A1 CA 1
ATOM 11186 C C . VAL B 2 167 ? 495.533 283.693 412.496 1.00 134.86 167 VAL A1 C 1
ATOM 11187 O O . VAL B 2 167 ? 495.370 283.808 411.273 1.00 134.86 167 VAL A1 O 1
ATOM 11191 N N . PRO B 2 168 ? 496.706 283.306 412.998 1.00 129.25 168 PRO A1 N 1
ATOM 11192 C CA . PRO B 2 168 ? 497.761 282.824 412.100 1.00 129.25 168 PRO A1 CA 1
ATOM 11193 C C . PRO B 2 168 ? 497.336 281.568 411.354 1.00 129.25 168 PRO A1 C 1
ATOM 11194 O O . PRO B 2 168 ? 496.572 280.743 411.858 1.00 129.25 168 PRO A1 O 1
ATOM 11198 N N . LYS B 2 169 ? 497.848 281.433 410.134 1.00 142.91 169 LYS A1 N 1
ATOM 11199 C CA . LYS B 2 169 ? 497.586 280.294 409.267 1.00 142.91 169 LYS A1 CA 1
ATOM 11200 C C . LYS B 2 169 ? 498.852 279.455 409.118 1.00 142.91 169 LYS A1 C 1
ATOM 11201 O O . LYS B 2 169 ? 499.871 279.697 409.772 1.00 142.91 169 LYS A1 O 1
ATOM 11207 N N . THR B 2 170 ? 498.779 278.456 408.241 1.00 138.02 170 THR A1 N 1
ATOM 11208 C CA . THR B 2 170 ? 499.862 277.497 408.053 1.00 138.02 170 THR A1 CA 1
ATOM 11209 C C . THR B 2 170 ? 500.926 277.978 407.076 1.00 138.02 170 THR A1 C 1
ATOM 11210 O O . THR B 2 170 ? 501.815 277.192 406.727 1.00 138.02 170 THR A1 O 1
ATOM 11214 N N . GLU B 2 171 ? 500.830 279.225 406.604 1.00 126.57 171 GLU A1 N 1
ATOM 11215 C CA . GLU B 2 171 ? 501.777 279.821 405.663 1.00 126.57 171 GLU A1 CA 1
ATOM 11216 C C . GLU B 2 171 ? 501.669 279.142 404.300 1.00 126.57 171 GLU A1 C 1
ATOM 11217 O O . GLU B 2 171 ? 502.355 279.525 403.347 1.00 126.57 171 GLU A1 O 1
ATOM 11223 N N . MET B 2 172 ? 500.799 278.139 404.199 1.00 114.50 172 MET A1 N 1
ATOM 11224 C CA . MET B 2 172 ? 500.526 277.437 402.952 1.00 114.50 172 MET A1 CA 1
ATOM 11225 C C . MET B 2 172 ? 499.220 277.899 402.324 1.00 114.50 172 MET A1 C 1
ATOM 11226 O O . MET B 2 172 ? 499.145 278.054 401.102 1.00 114.50 172 MET A1 O 1
ATOM 11231 N N . LYS B 2 173 ? 498.201 278.161 403.146 1.00 107.01 173 LYS A1 N 1
ATOM 11232 C CA . LYS B 2 173 ? 496.945 278.691 402.627 1.00 107.01 173 LYS A1 CA 1
ATOM 11233 C C . LYS B 2 173 ? 497.155 280.044 401.958 1.00 107.01 173 LYS A1 C 1
ATOM 11234 O O . LYS B 2 173 ? 496.569 280.323 400.906 1.00 107.01 173 LYS A1 O 1
ATOM 11240 N N . THR B 2 174 ? 497.987 280.899 402.555 1.00 98.09 174 THR A1 N 1
ATOM 11241 C CA . THR B 2 174 ? 498.189 282.234 402.003 1.00 98.09 174 THR A1 CA 1
ATOM 11242 C C . THR B 2 174 ? 499.044 282.197 400.741 1.00 98.09 174 THR A1 C 1
ATOM 11243 O O . THR B 2 174 ? 498.896 283.054 399.862 1.00 98.09 174 THR A1 O 1
ATOM 11247 N N . LYS B 2 175 ? 499.946 281.217 400.630 1.00 92.47 175 LYS A1 N 1
ATOM 11248 C CA . LYS B 2 175 ? 500.861 281.182 399.492 1.00 92.47 175 LYS A1 CA 1
ATOM 11249 C C . LYS B 2 175 ? 500.134 280.857 398.192 1.00 92.47 175 LYS A1 C 1
ATOM 11250 O O . LYS B 2 175 ? 500.359 281.515 397.170 1.00 92.47 175 LYS A1 O 1
ATOM 11256 N N . TYR B 2 176 ? 499.260 279.848 398.207 1.00 89.82 176 TYR A1 N 1
ATOM 11257 C CA . TYR B 2 176 ? 498.545 279.474 396.991 1.00 89.82 176 TYR A1 CA 1
ATOM 11258 C C . TYR B 2 176 ? 497.452 280.478 396.648 1.00 89.82 176 TYR A1 C 1
ATOM 11259 O O . TYR B 2 176 ? 497.118 280.660 395.471 1.00 89.82 176 TYR A1 O 1
ATOM 11268 N N . GLU B 2 177 ? 496.873 281.119 397.663 1.00 88.74 177 GLU A1 N 1
ATOM 11269 C CA . GLU B 2 177 ? 495.851 282.144 397.477 1.00 88.74 177 GLU A1 CA 1
ATOM 11270 C C . GLU B 2 177 ? 494.628 281.592 396.754 1.00 88.74 177 GLU A1 C 1
ATOM 11271 O O . GLU B 2 177 ? 494.425 280.374 396.702 1.00 88.74 177 GLU A1 O 1
ATOM 11273 N N . TRP B 2 178 ? 493.814 282.479 396.192 1.00 91.17 178 TRP A1 N 1
ATOM 11274 C CA . TRP B 2 178 ? 492.570 282.095 395.544 1.00 91.17 178 TRP A1 CA 1
ATOM 11275 C C . TRP B 2 178 ? 492.793 281.793 394.065 1.00 91.17 178 TRP A1 C 1
ATOM 11276 O O . TRP B 2 178 ? 493.797 282.185 393.466 1.00 91.17 178 TRP A1 O 1
ATOM 11278 N N . LYS B 2 179 ? 491.832 281.084 393.482 1.00 92.49 179 LYS A1 N 1
ATOM 11279 C CA . LYS B 2 179 ? 491.884 280.736 392.069 1.00 92.49 179 LYS A1 CA 1
ATOM 11280 C C . LYS B 2 179 ? 490.553 281.038 391.391 1.00 92.49 179 LYS A1 C 1
ATOM 11281 O O . LYS B 2 179 ? 490.180 280.386 390.416 1.00 92.49 179 LYS A1 O 1
#

Secondary structure (P-SEA, 3-state):
caaaaaaaaaaaaaaaaaaccaaaaaaaaaaaaaaaaaaaacbbbbbccbbbbbbcccccccbbbbbbccccccbbbbbbbbcccbbbbbcccccccbbbbcccaaaaaaaacccaaaaaaaaaaaaaaaaaaaacccbbbbbcccbbbbcccccbbbbbccaaaaaaacccccccaaaaaaaaccccaaaaaaaaaaaaaaacccaaaaaaaaaaaaccccccccccccaaaaaaaaaaacccccaaaaaaaaaaacccccccccaaaaaacccccccaaaaaaaaaaaacccaaaaaaaaccccccccccaaaaaaaaaaacccccaaaaaaaaaaaacccccccaaaaaaaabbbbbccccccccaaaaaaaaaaaaaaaccccaaaaaaaaaacccccccccaaaaaaaaaaccccccaaaaaaaaaaccccccccccaaaaaaaaacccaaaaaaaaaaaaaaacccaaaaaaaaaccaaaaaaaaaccccccccaaaaaaaaaaacccccccccaaaaaaaacccccccccccccccccccccccccccccbbbbbbcccccccccaaaaaaaaaaaaaaaaaacccaaaaaaaacccccccccaaaaaacccccccccaaaaaaaaaaaaccccccccaaaaaaaacccccaaaaaaaaaaaaaaaaccccaaaaaaaccccccccccaaaaaaaaacccccccccccaaaaaaaaaaacccccccccaaaaaaaccccccccccccccccccccccccccaaaaaaaaaaaaaaaccccaaaaaaaaacccccccaaaaaaaaaaacccccccccaaaaaaaaaaacccccccccaaaaaaacccccaaaaaaaaaaaaaaaacccaaaaaaaaacccccccccaaaaaaaaaaaccccccaaaaaaaaaaaacccccccaaaaaaacccaaaaaaaaaaaaaaaaaccccccaaaaaaaaccccccccccaaaaaaaaaacccccaaaaaaaaaacccccccccaaaaaaccccaaaaaaaaacaaaaaaaaaaaaaccccaaaaaaaacccccccccaaaaaaaaaaaaaaacccccccaaaaaaaaaacccccccccaaaaaaaaccccaaaaaaaaaacaaaaaaaaaaccaaaaaaaaaaaaaaacccccaaaaaaaaaaaaaaacbbbbcccccccccccccccccaaaaaaaaaaaaaaaaac/caaaaaaaccccccccccccccccccaaaaaaaaaaaaaaaacccccccaaaaaaaaaaaaaccccccccccccccccccccccccccccaaaaaaaaaaaaccccccccaaaaaaaaaaaaaaccccccccccccccccc

B-factor: mean 155.63, std 29.56, range [87.35, 235.59]

Radius of gyration: 55.19 Å; Cα contacts (8 Å, |Δi|>4): 1417; chains: 2; bounding box: 155×92×147 Å

Nearest PDB structures (foldseek):
  8v3l-assembly1_A1  TM=1.007E+00  e=5.874E-24  Tetrahymena thermophila
  8v3l-assembly1_A  TM=1.001E+00  e=0.000E+00  Tetrahymena thermophila
  8snb-assembly1_1M  TM=8.360E-01  e=3.321E-05  Strongylocentrotus purpuratus
  8g2z-assembly1_2L  TM=1.305E-01  e=2.637E-06  Tetrahymena thermophila CU428
  8g3d-assembly1_2L  TM=1.399E-01  e=3.000E-06  Tetrahymena thermophila

Foldseek 3Di:
DVVQVVVVVVVQVVVVVVVCHLLLVLLLQLVLLVVLLVLLLQAKEQEPLAFIWAWDDDPKTFIWTAGDCNLAPPDGFFGWEDDPNRIGGDDDPDRNPHHHDYDDLVSSCVSSVHDSVSSVVSVVVVSVVVNVCVVVPQWDWHAGNQFAIWIGHNSYTTGDGDPVSRVSSIPNVPDDNVVSVVRSDPPAQVLLVVLLVLVCVVVVHDLVRVVQVLCCQQPNNDDDQWDWAALVSQVSSCVVVVSPHDPVNSVSNQCQQPVVPPRIRTSVSVCVRDDDDPAVLVVLLSVLVVVQAALQVLQVQLVHGLPRAWDFLVSQLSSVCSNPVPDDSVSSSVSSCVQQPPHRTDRSVSVSVSSVHHQDPDADDDSDVLVVVLQLLLVVLVVDPHSCVLVVQQCVLVLQQLLKAFLVSQLVSVVPDPSPADPVRSVVNVVPADDDPNGMHRVVVSVVVSVPPDLVVVLVQVVCVCPVVPADLVRVVVVLVLFLVSQLVCCCVPGCVVDDSVVSSVNSLVLCLVQPRDRDSLSNVLCNQFVPAAPPLVQPDCPVLFDDDDDQPVDPQFGADDDGGALQAADDDVSLVSNLVVLVVLVVVVVADDVSVQCQLPPVSQQWHALRSNVVPVCVRGNHDPNHSSRNVNVLPPLRLRIHGPVSSVVSNVDDDCSVLVVVLVVVLVVVVPPPDDLVLVQLLQCLVLPQWCALVSVVCCCCPPVVDDPVPDDQQVSLQSVLLQAQLPQNTAHSVSVVCSNPPDSFPFPCCLRLQNHTYGSRGNSDVLSSLLSLVLLLPQVPDPDLVVVVCVLCVNDFWHGLVSVVVCCVVVVSCPSNPADPSRSSSSQSVLPSSSPRTAGSVSSCSSRVNDHNLVSVQVVVLVCLVVPDPDLVVSLCVLCVNPPVSKHALVSNVVQCCQQDPPRDDPVSSVSVCCQQCVPDRIDHSVSSCVSRPVVLVVVVVVVLVLVLLLCPLQPDDLVVLVVVLVPVPPFKAADPSLVVSVVVSVSVDDPVVVVSVCVVQADPRIGGDPVVVVVRDADPSRVSSVVSCCVVVLVVLVLCCQPVLHLLLVLLVLPVVPPQWAALVSLQVVQVVSCVVVVHDRNGDPSSVVVVVVLPSPPPRIHGLSSSLSSSCVNVLSNVLSVVCSDPLNVVLLCLVQVPLVVCVVVVVVCVVVVHFAFLVVVVVVSQVSCVVVVHHDDPSNVCSLFVNCDDPGGHDPVVSNVVSVVSVVSVVD/DLLVLLQVWFDPVCSPVQPCCVVVPDPLLVLLSVVLSVLVVVLLPDADPVVVVVCVVVVVVPDPPPPCVVDPDDCVPDFVVPPPLCVRTDPSSSRSVRSNVVVVHDPVRVVSNVVNSVSVSVSCVVPDDDDPVVDVVVDDD

InterPro domains:
  IPR002048 EF-hand domain [PF13202] (365-387)
  IPR002048 EF-hand domain [PF13499] (733-795)
  IPR002048 EF-hand domain [PF13499] (1263-1322)
  IPR002048 EF-hand domain [PS50222] (360-395)
  IPR002048 EF-hand domain [PS50222] (640-675)
  IPR002048 EF-hand domain [PS50222] (730-765)
  IPR002048 EF-hand domain [PS50222] (1168-1203)
  IPR002048 EF-hand domain [PS50222] (1263-1292)
  IPR002048 EF-hand domain [PS50222] (1298-1333)
  IPR002048 EF-hand domain [SM00054] (364-392)
  IPR002048 EF-hand domain [SM00054] (504-532)
  IPR002048 EF-hand domain [SM00054] (644-672)
  IPR002048 EF-hand domain [SM00054] (734-762)
  IPR002048 EF-hand domain [SM00054] (769-797)
  IPR002048 EF-hand domain [SM00054] (830-858)
  IPR002048 EF-hand domain [SM00054] (870-898)
  IPR002048 EF-hand domain [SM00054] (978-1006)
  IPR002048 EF-hand domain [SM00054] (1172-1200)
  IPR002048 EF-hand domain [SM00054] (1261-1289)
  IPR002048 EF-hand domain [SM00054] (1302-1330)

Solvent-accessible surface area: 81173 Å² total; per-residue (Å²): 103,154,146,3,102,50,26,29,114,56,18,55,110,114,18,40,126,125,85,213,99,117,55,21,60,107,0,33,20,5,6,0,83,4,0,11,75,18,4,66,20,14,104,2,1,52,4,73,103,27,6,26,10,9,10,16,43,71,152,123,49,76,2,6,11,56,11,29,188,99,12,8,142,76,103,102,24,136,32,0,30,43,90,124,186,106,24,154,87,48,151,55,183,103,55,28,123,17,81,57,52,154,18,68,34,80,28,2,7,93,61,6,126,50,92,96,121,40,0,87,115,14,4,70,87,20,18,173,35,7,20,85,27,22,132,139,108,201,56,6,34,8,58,6,33,48,1,14,22,15,37,5,126,109,66,30,1,0,4,73,14,52,116,151,4,45,109,36,3,100,14,1,42,128,94,79,111,68,77,72,125,141,70,0,84,82,176,76,46,128,102,0,34,70,65,6,58,49,48,20,66,102,72,116,67,71,36,104,61,9,10,85,54,12,1,54,29,10,78,36,241,49,240,57,171,229,14,126,7,39,73,166,41,4,69,69,1,5,100,131,4,135,15,139,18,86,116,106,33,3,74,59,0,14,122,85,0,10,52,58,182,91,31,99,1,29,44,62,5,8,127,103,36,30,164,96,72,139,62,72,9,44,132,9,41,30,32,2,102,115,173,127,51,68,0,15,60,2,3,107,77,1,41,19,84,63,136,51,87,83,5,40,100,121,82,0,46,72,3,0,102,109,38,34,160,122,18,73,98,118,90,2,69,118,3,2,90,65,22,20,44,196,105,131,101,2,52,21,174,43,0,12,139,18,0,102,20,60,86,43,126,135,64,135,130,34,77,12,21,40,73,13,19,20,98,50,3,58,88,26,25,117,74,23,189,56,60,71,72,10,86,72,25,1,46,122,65,6,104,50,25,61,2,37,8,44,42,63,55,0,47,41,6,4,91,179,24,123,12,160,31,75,102,144,51,0,55,88,1,7,182,52,5,80,82,65,125,138,74,36,3,55,0,56,66,4,38,119,78,6,123,199,114,73,36,48,63,4,3,82,99,1,22,136,42,13,154,92,74,169,72,89,30,70,34,4,40,127,44,5,178,182,81,39,86,54,6,3,75,35,0,56,200,65,28,14,127,82,52,95,110,143,52,0,46,111,12,2,29,39,1,9,16,19,60,53,22,120,11,98,74,30,0,1,64,7,0,46,91,20,54,78,20,20,125,50,42,157,98,48,72,105,32,101,30,89,55,130,78,42,161,40,75,100,51,212,117,53,29,14,32,83,60,55,11,26,0,49,106,54,36,55,112,72,98,1,60,52,6,20,113,9,13,98,108,66,18,96,124,103,154,43,134,32,59,65,7,14,74,87,4,11,57,71,130,10,47,15,6,14,4,36,20,1,12,121,25,3,109,154,45,10,67,12,14,71,70,9,0,16,3,8,0,5,57,0,5,98,44,82,15,4,10,4,15,106,47,26,16,51,79,10,59,183,164,56,100,16,69,85,9,22,88,13,14,71,100,20,31,118,88,53,138,177,53,69,43,73,41,75,36,9,16,38,20,4,4,52,87,13,115,42,56,4,56,54,68,13,10,44,43,13,2,82,83,46,12,148,21,142,82,172,71,32,73,163,38,42,12,28,28,5,18,29,12,7,0,15,40,34,26,43,34,1,18,52,20,0,20,90,40,5,15,128,12,58,76,50,154,7,92,1,74,98,19,15,40,55,74,57,48,25,36,19,6,6,23,6,19,30,14,5,0,57,8,17,2,0,33,33,2,21,127,139,48,101,71,44,59,98,1,16,56,69,9,0,37,187,146,189,98,0,41,17,54,45,2,70,131,30,8,128,88,9,88,2,16,177,13,2,63,18,58,96,23,9,34,13,31,0,0,20,55,5,9,49,7,23,22,2,38,1,23,85,46,7,2,73,63,14,0,44,23,19,66,58,74,106,40,14,18,55,24,13,51,74,29,10,145,50,39,22,186,38,51,85,96,0,13,100,64,2,4,75,64,48,178,112,148,54,0,94,78,71,35,6,32,133,0,8,66,44,13,29,65,171,62,31,101,120,58,12,13,140,56,3,23,89,86,7,1,73,67,108,108,95,8,73,87,123,61,5,86,100,10,13,140,149,161,94,89,81,127,43,114,141,14,45,47,105,6,55,54,28,24,82,10,33,82,110,34,27,118,136,18,4,111,138,66,19,137,110,125,111,2,108,6,61,45,118,41,2,62,74,2,15,145,68,10,130,20,74,28,53,103,110,25,10,54,32,5,18,100,46,12,91,85,148,33,132,0,21,11,123,95,16,47,160,127,18,85,81,55,132,40,10,96,77,32,48,124,17,4,64,92,44,3,126,58,23,1,60,41,0,83,104,115,35,38,10,16,11,12,3,7,52,92,31,19,116,83,78,82,32,101,1,68,49,90,18,9,33,85,4,9,15,102,13,9,138,79,28,72,114,109,113,41,30,55,19,23,16,46,31,2,19,63,58,4,5,13,121,114,69,45,42,0,21,66,64,8,0,14,32,5,7,11,75,36,157,80,87,107,38,14,11,70,19,14,63,47,157,76,11,29,120,0,6,54,26,6,7,167,77,33,191,107,2,86,96,31,2,16,44,33,95,157,180,142,50,72,15,27,59,98,100,1,58,54,35,6,8,100,31,5,159,122,66,72,43,88,31,134,108,94,3,13,30,30,3,0,97,64,0,64,139,166,42,93,5,61,20,106,74,2,12,99,42,15,104,80,49,32,96,86,33,113,112,106,65,121,106,41,14,69,105,7,5,57,110,121,78,60,163,120,9,74,68,13,55,159,92,27,85,137,118,18,39,142,0,10,116,28,3,12,30,4,64,166,62,120,3,91,111,112,71,188,96,173,85,123,66,71,60,137,150,113,140,82,114,72,84,84,81,152,42,122,144,152,112,98,83,32,148,173,91,107,0,56,111,14,83,30,4,119,6,4,21,111,83,2,57,109,44,12,9,73,18,36,98,62,131,32,99,131,118,46,37,94,38,11,62,34,0,4,162,18,6,36,62,61,20,91,95,61,85,112,123,126,87,130,87,118,80,153,168,77,105,155